Protein AF-A0A1N7H835-F1 (afdb_monomer_lite)

Structure (mmCIF, N/CA/C/O backbone):
data_AF-A0A1N7H835-F1
#
_entry.id   AF-A0A1N7H835-F1
#
loop_
_atom_site.group_PDB
_atom_site.id
_atom_site.type_symbol
_atom_site.label_atom_id
_atom_site.label_alt_id
_atom_site.label_comp_id
_atom_site.label_asym_id
_atom_site.label_entity_id
_atom_site.label_seq_id
_atom_site.pdbx_PDB_ins_code
_atom_site.Cartn_x
_atom_site.Cartn_y
_atom_site.Cartn_z
_atom_site.occupancy
_atom_site.B_iso_or_equiv
_atom_site.auth_seq_id
_atom_site.auth_comp_id
_atom_site.auth_asym_id
_atom_site.auth_atom_id
_atom_site.pdbx_PDB_model_num
ATOM 1 N N . MET A 1 1 ? -17.417 -30.383 0.731 1.00 63.31 1 MET A N 1
ATOM 2 C CA . MET A 1 1 ? -16.641 -29.638 -0.282 1.00 63.31 1 MET A CA 1
ATOM 3 C C . MET A 1 1 ? -15.482 -28.956 0.447 1.00 63.31 1 MET A C 1
ATOM 5 O O . MET A 1 1 ? -15.437 -29.061 1.670 1.00 63.31 1 MET A O 1
ATOM 9 N N . THR A 1 2 ? -14.482 -28.421 -0.255 1.00 89.38 2 THR A N 1
ATOM 10 C CA . THR A 1 2 ? -13.282 -27.835 0.377 1.00 89.38 2 THR A CA 1
ATOM 11 C C . THR A 1 2 ? -13.021 -26.458 -0.205 1.00 89.38 2 THR A C 1
ATOM 13 O O . THR A 1 2 ? -12.840 -26.369 -1.418 1.00 89.38 2 THR A O 1
ATOM 16 N N . THR A 1 3 ? -12.940 -25.440 0.647 1.00 96.88 3 THR A N 1
ATOM 17 C CA . THR A 1 3 ? -12.576 -24.071 0.259 1.00 96.88 3 THR A CA 1
ATOM 18 C C . THR A 1 3 ? -11.075 -23.874 0.437 1.00 96.88 3 THR A C 1
ATOM 20 O O . THR A 1 3 ? -10.498 -24.327 1.426 1.00 96.88 3 THR A O 1
ATOM 23 N N . ARG A 1 4 ? -10.426 -23.183 -0.496 1.00 97.69 4 ARG A N 1
ATOM 24 C CA . ARG A 1 4 ? -9.015 -22.804 -0.441 1.00 97.69 4 ARG A CA 1
ATOM 25 C C . ARG A 1 4 ? -8.892 -21.292 -0.376 1.00 97.69 4 ARG A C 1
ATOM 27 O O . ARG A 1 4 ? -9.287 -20.616 -1.315 1.00 97.69 4 ARG A O 1
ATOM 34 N N . LEU A 1 5 ? -8.308 -20.768 0.693 1.00 98.25 5 LEU A N 1
ATOM 35 C CA . LEU A 1 5 ? -8.100 -19.330 0.883 1.00 98.25 5 LEU A CA 1
ATOM 36 C C . LEU A 1 5 ? -6.603 -19.036 0.940 1.00 98.25 5 LEU A C 1
ATOM 38 O O . LEU A 1 5 ? -5.882 -19.747 1.637 1.00 98.25 5 LEU A O 1
ATOM 42 N N . LEU A 1 6 ? -6.129 -18.019 0.218 1.00 98.44 6 LEU A N 1
ATOM 43 C CA . LEU A 1 6 ? -4.780 -17.483 0.426 1.00 98.44 6 LEU A CA 1
ATOM 44 C C . LEU A 1 6 ? -4.844 -16.352 1.449 1.00 98.44 6 LEU A C 1
ATOM 46 O O . LEU A 1 6 ? -5.683 -15.471 1.317 1.00 98.44 6 LEU A O 1
ATOM 50 N N . HIS A 1 7 ? -3.943 -16.361 2.422 1.00 98.44 7 HIS A N 1
ATOM 51 C CA . HIS A 1 7 ? -3.800 -15.337 3.444 1.00 98.44 7 HIS A CA 1
ATOM 52 C C . HIS A 1 7 ? -2.434 -14.655 3.324 1.00 98.44 7 HIS A C 1
ATOM 54 O O . HIS A 1 7 ? -1.401 -15.326 3.225 1.00 98.44 7 HIS A O 1
ATOM 60 N N . THR A 1 8 ? -2.458 -13.324 3.310 1.00 97.94 8 THR A N 1
ATOM 61 C CA . THR A 1 8 ? -1.304 -12.418 3.360 1.00 97.94 8 THR A CA 1
ATOM 62 C C . THR A 1 8 ? -1.636 -11.241 4.283 1.00 97.94 8 THR A C 1
ATOM 64 O O . THR A 1 8 ? -2.800 -11.034 4.605 1.00 97.94 8 THR A O 1
ATOM 67 N N . THR A 1 9 ? -0.641 -10.466 4.698 1.00 97.00 9 THR A N 1
ATOM 68 C CA . THR A 1 9 ? -0.816 -9.305 5.587 1.00 97.00 9 THR A CA 1
ATOM 69 C C . THR A 1 9 ? 0.343 -8.326 5.408 1.00 97.00 9 THR A C 1
ATOM 71 O O . THR A 1 9 ? 1.339 -8.717 4.796 1.00 97.00 9 THR A O 1
ATOM 74 N N . ASP A 1 10 ? 0.242 -7.090 5.907 1.00 95.62 10 ASP A N 1
ATOM 75 C CA . ASP A 1 10 ? 1.397 -6.196 6.118 1.00 95.62 10 ASP A CA 1
ATOM 76 C C . ASP A 1 10 ? 2.288 -6.034 4.877 1.00 95.62 10 ASP A C 1
ATOM 78 O O . ASP A 1 10 ? 3.516 -6.204 4.915 1.00 95.62 10 ASP A O 1
ATOM 82 N N . THR A 1 11 ? 1.655 -5.794 3.727 1.00 95.38 11 THR A N 1
ATOM 83 C CA . THR A 1 11 ? 2.349 -5.725 2.433 1.00 95.38 11 THR A CA 1
ATOM 84 C C . THR A 1 11 ? 2.995 -4.372 2.193 1.00 95.38 11 THR A C 1
ATOM 86 O O . THR A 1 11 ? 3.966 -4.313 1.439 1.00 95.38 11 THR A O 1
ATOM 89 N N . PHE A 1 12 ? 2.515 -3.309 2.848 1.00 95.25 12 PHE A N 1
ATOM 90 C CA . PHE A 1 12 ? 3.184 -2.010 2.919 1.00 95.25 12 PHE A CA 1
ATOM 91 C C . PHE A 1 12 ? 3.673 -1.479 1.556 1.00 95.25 12 PHE A C 1
ATOM 93 O O . PHE A 1 12 ? 4.836 -1.090 1.412 1.00 95.25 12 PHE A O 1
ATOM 100 N N . LEU A 1 13 ? 2.813 -1.484 0.535 1.00 94.06 13 LEU A N 1
ATOM 101 C CA . LEU A 1 13 ? 3.228 -1.398 -0.877 1.00 94.06 13 LEU A CA 1
ATOM 102 C C . LEU A 1 13 ? 4.073 -0.168 -1.258 1.00 94.06 13 LEU A C 1
ATOM 104 O O . LEU A 1 13 ? 4.884 -0.229 -2.180 1.00 94.06 13 LEU A O 1
ATOM 108 N N . ASP A 1 14 ? 3.909 0.953 -0.564 1.00 90.88 14 ASP A N 1
ATOM 109 C CA . ASP A 1 14 ? 4.612 2.224 -0.779 1.00 90.88 14 ASP A CA 1
ATOM 110 C C . ASP A 1 14 ? 5.751 2.470 0.228 1.00 90.88 14 ASP A C 1
ATOM 112 O O . ASP A 1 14 ? 6.306 3.576 0.326 1.00 90.88 14 ASP A O 1
ATOM 116 N N . ARG A 1 15 ? 6.156 1.440 0.976 1.00 92.69 15 ARG A N 1
ATOM 117 C CA . ARG A 1 15 ? 7.178 1.565 2.009 1.00 92.69 15 ARG A CA 1
ATOM 118 C C . ARG A 1 15 ? 8.575 1.774 1.442 1.00 92.69 15 ARG A C 1
ATOM 120 O O . ARG A 1 15 ? 9.142 0.963 0.714 1.00 92.69 15 ARG A O 1
ATOM 127 N N . LYS A 1 16 ? 9.210 2.850 1.908 1.00 90.81 16 LYS A N 1
ATOM 128 C CA . LYS A 1 16 ? 10.613 3.196 1.626 1.00 90.81 16 LYS A CA 1
ATOM 129 C C . LYS A 1 16 ? 11.502 2.800 2.803 1.00 90.81 16 LYS A C 1
ATOM 131 O O . LYS A 1 16 ? 12.125 3.658 3.432 1.00 90.81 16 LYS A O 1
ATOM 136 N N . ASN A 1 17 ? 11.524 1.510 3.147 1.00 91.62 17 ASN A N 1
ATOM 137 C CA . ASN A 1 17 ? 12.358 1.002 4.241 1.00 91.62 17 ASN A CA 1
ATOM 138 C C . ASN A 1 17 ? 13.836 1.433 4.040 1.00 91.62 17 ASN A C 1
ATOM 140 O O . ASN A 1 17 ? 14.295 1.615 2.911 1.00 91.62 17 ASN A O 1
ATOM 144 N N . MET A 1 18 ? 14.553 1.732 5.131 1.00 87.25 18 MET A N 1
ATOM 145 C CA . MET A 1 18 ? 15.892 2.365 5.122 1.00 87.25 18 MET A CA 1
ATOM 146 C C . MET A 1 18 ? 15.970 3.766 4.464 1.00 87.25 18 MET A C 1
ATOM 148 O O . MET A 1 18 ? 17.065 4.272 4.199 1.00 87.25 18 MET A O 1
ATOM 152 N N . GLY A 1 19 ? 14.831 4.408 4.178 1.00 80.06 19 GLY A N 1
ATOM 153 C CA . GLY A 1 19 ? 14.765 5.686 3.461 1.00 80.06 19 GLY A CA 1
ATOM 154 C C . GLY A 1 19 ? 15.123 5.569 1.976 1.00 80.06 19 GLY A C 1
ATOM 155 O O . GLY A 1 19 ? 15.530 6.556 1.360 1.00 80.06 19 GLY A O 1
ATOM 156 N N . ARG A 1 20 ? 15.033 4.366 1.392 1.00 82.62 20 ARG A N 1
ATOM 157 C CA . ARG A 1 20 ? 15.441 4.093 0.007 1.00 82.62 20 ARG A CA 1
ATOM 158 C C . ARG A 1 20 ? 14.228 3.818 -0.876 1.00 82.62 20 ARG A C 1
ATOM 160 O O . ARG A 1 20 ? 13.436 2.926 -0.595 1.00 82.62 20 ARG A O 1
ATOM 167 N N . LYS A 1 21 ? 14.118 4.555 -1.989 1.00 80.50 21 LYS A N 1
ATOM 168 C CA . LYS A 1 21 ? 13.068 4.336 -3.002 1.00 80.50 21 LYS A CA 1
ATOM 169 C C . LYS A 1 21 ? 13.163 2.956 -3.662 1.00 80.50 21 LYS A C 1
ATOM 171 O O . LYS A 1 21 ? 12.147 2.439 -4.092 1.00 80.50 21 LYS A O 1
ATOM 176 N N . SER A 1 22 ? 14.350 2.351 -3.726 1.00 80.00 22 SER A N 1
ATOM 177 C CA . SER A 1 22 ? 14.530 1.006 -4.284 1.00 80.00 22 SER A CA 1
ATOM 178 C C . SER A 1 22 ? 13.778 -0.074 -3.499 1.00 80.00 22 SER A C 1
ATOM 180 O O . SER A 1 22 ? 13.246 -0.978 -4.130 1.00 80.00 22 SER A O 1
ATOM 182 N N . ARG A 1 23 ? 13.639 0.058 -2.166 1.00 90.75 23 ARG A N 1
ATOM 183 C CA . ARG A 1 23 ? 12.894 -0.910 -1.334 1.00 90.75 23 ARG A CA 1
ATOM 184 C C . ARG A 1 23 ? 11.413 -1.000 -1.693 1.00 90.75 23 ARG A C 1
ATOM 186 O O . ARG A 1 23 ? 10.849 -2.076 -1.585 1.00 90.75 23 ARG A O 1
ATOM 193 N N . LEU A 1 24 ? 10.804 0.082 -2.179 1.00 88.38 24 LEU A N 1
ATOM 194 C CA . LEU A 1 24 ? 9.403 0.090 -2.623 1.00 88.38 24 LEU A CA 1
ATOM 195 C C . LEU A 1 24 ? 9.141 -0.993 -3.683 1.00 88.38 24 LEU A C 1
ATOM 197 O O . LEU A 1 24 ? 8.111 -1.660 -3.654 1.00 88.38 24 LEU A O 1
ATOM 201 N N . LYS A 1 25 ? 10.104 -1.223 -4.587 1.00 87.44 25 LYS A N 1
ATOM 202 C CA . LYS A 1 25 ? 9.990 -2.268 -5.614 1.00 87.44 25 LYS A CA 1
ATOM 203 C C . LYS A 1 25 ? 9.935 -3.670 -5.013 1.00 87.44 25 LYS A C 1
ATOM 205 O O . LYS A 1 25 ? 9.253 -4.518 -5.576 1.00 87.44 25 LYS A O 1
ATOM 210 N N . ASP A 1 26 ? 10.620 -3.895 -3.895 1.00 91.94 26 ASP A N 1
ATOM 211 C CA . ASP A 1 26 ? 10.649 -5.191 -3.218 1.00 91.94 26 ASP A CA 1
ATOM 212 C C . ASP A 1 26 ? 9.283 -5.495 -2.576 1.00 91.94 26 ASP A C 1
ATOM 214 O O . ASP A 1 26 ? 8.719 -6.554 -2.833 1.00 91.94 26 ASP A O 1
ATOM 218 N N . TYR A 1 27 ? 8.672 -4.525 -1.878 1.00 95.19 27 TYR A N 1
ATOM 219 C CA . TYR A 1 27 ? 7.313 -4.672 -1.320 1.00 95.19 27 TYR A CA 1
ATOM 220 C C . TYR A 1 27 ? 6.262 -4.921 -2.418 1.00 95.19 27 TYR A C 1
ATOM 222 O O . TYR A 1 27 ? 5.456 -5.850 -2.322 1.00 95.19 27 TYR A O 1
ATOM 230 N N . LEU A 1 28 ? 6.316 -4.167 -3.525 1.00 90.12 28 LEU A N 1
ATOM 231 C CA . LEU A 1 28 ? 5.452 -4.416 -4.687 1.00 90.12 28 LEU A CA 1
ATOM 232 C C . LEU A 1 28 ? 5.697 -5.796 -5.320 1.00 90.12 28 LEU A C 1
ATOM 234 O O . LEU A 1 28 ? 4.750 -6.439 -5.779 1.00 90.12 28 LEU A O 1
ATOM 238 N N . ALA A 1 29 ? 6.949 -6.254 -5.390 1.00 90.62 29 ALA A N 1
ATOM 239 C CA . ALA A 1 29 ? 7.289 -7.564 -5.936 1.00 90.62 29 ALA A CA 1
ATOM 240 C C . ALA A 1 29 ? 6.757 -8.695 -5.047 1.00 90.62 29 ALA A C 1
ATOM 242 O O . ALA A 1 29 ? 6.133 -9.619 -5.571 1.00 90.62 29 ALA A O 1
ATOM 243 N N . ALA A 1 30 ? 6.922 -8.594 -3.726 1.00 94.62 30 ALA A N 1
ATOM 244 C CA . ALA A 1 30 ? 6.389 -9.545 -2.755 1.00 94.62 30 ALA A CA 1
ATOM 245 C C . ALA A 1 30 ? 4.859 -9.672 -2.866 1.00 94.62 30 ALA A C 1
ATOM 247 O O . ALA A 1 30 ? 4.326 -10.780 -2.965 1.00 94.62 30 ALA A O 1
ATOM 248 N N . PHE A 1 31 ? 4.144 -8.548 -2.982 1.00 97.06 31 PHE A N 1
ATOM 249 C CA . PHE A 1 31 ? 2.698 -8.557 -3.214 1.00 97.06 31 PHE A CA 1
ATOM 250 C C . PHE A 1 31 ? 2.318 -9.204 -4.550 1.00 97.06 31 PHE A C 1
ATOM 252 O O . PHE A 1 31 ? 1.459 -10.086 -4.605 1.00 97.06 31 PHE A O 1
ATOM 259 N N . LYS A 1 32 ? 2.995 -8.847 -5.648 1.00 93.56 32 LYS A N 1
ATOM 260 C CA . LYS A 1 32 ? 2.764 -9.480 -6.960 1.00 93.56 32 LYS A CA 1
ATOM 261 C C . LYS A 1 32 ? 2.996 -10.992 -6.910 1.00 93.56 32 LYS A C 1
ATOM 263 O O . LYS A 1 32 ? 2.230 -11.736 -7.527 1.00 93.56 32 LYS A O 1
ATOM 268 N N . GLN A 1 33 ? 4.006 -11.451 -6.170 1.00 94.81 33 GLN A N 1
ATOM 269 C CA . GLN A 1 33 ? 4.258 -12.872 -5.941 1.00 94.81 33 GLN A CA 1
ATOM 270 C C . GLN A 1 33 ? 3.106 -13.524 -5.166 1.00 94.81 33 GLN A C 1
ATOM 272 O O . GLN A 1 33 ? 2.579 -14.536 -5.635 1.00 94.81 33 GLN A O 1
ATOM 277 N N . ALA A 1 34 ? 2.644 -12.932 -4.059 1.00 96.12 34 ALA A N 1
ATOM 278 C CA . ALA A 1 34 ? 1.496 -13.420 -3.285 1.00 96.12 34 ALA A CA 1
ATOM 279 C C . ALA A 1 34 ? 0.253 -13.631 -4.170 1.00 96.12 34 ALA A C 1
ATOM 281 O O . ALA A 1 34 ? -0.359 -14.704 -4.184 1.00 96.12 34 ALA A O 1
ATOM 282 N N . ILE A 1 35 ? -0.059 -12.646 -5.012 1.00 96.06 35 ILE A N 1
ATOM 283 C CA . ILE A 1 35 ? -1.183 -12.710 -5.951 1.00 96.06 35 ILE A CA 1
ATOM 284 C C . ILE A 1 35 ? -0.949 -13.761 -7.050 1.00 96.06 35 ILE A C 1
ATOM 286 O O . ILE A 1 35 ? -1.857 -14.510 -7.425 1.00 96.06 35 ILE A O 1
ATOM 290 N N . ALA A 1 36 ? 0.284 -13.900 -7.541 1.00 87.38 36 ALA A N 1
ATOM 291 C CA . ALA A 1 36 ? 0.642 -14.971 -8.466 1.00 87.38 36 ALA A CA 1
ATOM 292 C C . ALA A 1 36 ? 0.512 -16.366 -7.824 1.00 87.38 36 ALA A C 1
ATOM 294 O O . ALA A 1 36 ? 0.147 -17.321 -8.514 1.00 87.38 36 ALA A O 1
ATOM 295 N N . HIS A 1 37 ? 0.774 -16.518 -6.521 1.00 89.38 37 HIS A N 1
ATOM 296 C CA . HIS A 1 37 ? 0.500 -17.755 -5.785 1.00 89.38 37 HIS A CA 1
ATOM 297 C C . HIS A 1 37 ? -1.001 -18.056 -5.735 1.00 89.38 37 HIS A C 1
ATOM 299 O O . HIS A 1 37 ? -1.376 -19.180 -6.082 1.00 89.38 37 HIS A O 1
ATOM 305 N N . ALA A 1 38 ? -1.847 -17.069 -5.424 1.00 93.25 38 ALA A N 1
ATOM 306 C CA . ALA A 1 38 ? -3.307 -17.220 -5.432 1.00 93.25 38 ALA A CA 1
ATOM 307 C C . ALA A 1 38 ? -3.816 -17.726 -6.794 1.00 93.25 38 ALA A C 1
ATOM 309 O O . ALA A 1 38 ? -4.488 -18.757 -6.872 1.00 93.25 38 ALA A O 1
ATOM 310 N N . LEU A 1 39 ? -3.399 -17.069 -7.883 1.00 86.25 39 LEU A N 1
ATOM 311 C CA . LEU A 1 39 ? -3.760 -17.446 -9.254 1.00 86.25 39 LEU A CA 1
ATOM 312 C C . LEU A 1 39 ? -3.251 -18.845 -9.631 1.00 86.25 39 LEU A C 1
ATOM 314 O O . LEU A 1 39 ? -3.998 -19.665 -10.161 1.00 86.25 39 LEU A O 1
ATOM 318 N N . ARG A 1 40 ? -1.976 -19.156 -9.349 1.00 89.94 40 ARG A N 1
ATOM 319 C CA . ARG A 1 40 ? -1.374 -20.466 -9.677 1.00 89.94 40 ARG A CA 1
ATOM 320 C C . ARG A 1 40 ? -2.018 -21.620 -8.922 1.00 89.94 40 ARG A C 1
ATOM 322 O O . ARG A 1 40 ? -1.963 -22.754 -9.402 1.00 89.94 40 ARG A O 1
ATOM 329 N N . LYS A 1 41 ? -2.525 -21.353 -7.721 1.00 89.38 41 LYS A N 1
ATOM 330 C CA . LYS A 1 41 ? -3.120 -22.354 -6.836 1.00 89.38 41 LYS A CA 1
ATOM 331 C C . LYS A 1 41 ? -4.636 -22.422 -6.984 1.00 89.38 41 LYS A C 1
ATOM 333 O O . LYS A 1 41 ? -5.198 -23.367 -6.441 1.00 89.38 41 LYS A O 1
ATOM 338 N N . ASN A 1 42 ? -5.248 -21.522 -7.761 1.00 91.06 42 ASN A N 1
ATOM 339 C CA . ASN A 1 42 ? -6.688 -21.458 -8.012 1.00 91.06 42 ASN A CA 1
ATOM 340 C C . ASN A 1 42 ? -7.482 -21.486 -6.699 1.00 91.06 42 ASN A C 1
ATOM 342 O O . ASN A 1 42 ? -8.245 -22.418 -6.445 1.00 91.06 42 ASN A O 1
ATOM 346 N N . VAL A 1 43 ? -7.176 -20.524 -5.829 1.00 97.12 43 VAL A N 1
ATOM 347 C CA . VAL A 1 43 ? -7.867 -20.337 -4.548 1.00 97.12 43 VAL A CA 1
ATOM 348 C C . VAL A 1 43 ? -9.257 -19.738 -4.771 1.00 97.12 43 VAL A C 1
ATOM 350 O O . VAL A 1 43 ? -9.483 -19.056 -5.766 1.00 97.12 43 VAL A O 1
ATOM 353 N N . ASP A 1 44 ? -10.171 -19.978 -3.838 1.00 97.56 44 ASP A N 1
ATOM 354 C CA . ASP A 1 44 ? -11.541 -19.454 -3.857 1.00 97.56 44 ASP A CA 1
ATOM 355 C C . ASP A 1 44 ? -11.619 -17.993 -3.382 1.00 97.56 44 ASP A C 1
ATOM 357 O O . ASP A 1 44 ? -12.618 -17.315 -3.608 1.00 97.56 44 ASP A O 1
ATOM 361 N N . GLY A 1 45 ? -10.564 -17.495 -2.732 1.00 97.50 45 GLY A N 1
ATOM 362 C CA . GLY A 1 45 ? -10.436 -16.105 -2.309 1.00 97.50 45 GLY A CA 1
ATOM 363 C C . GLY A 1 45 ? -9.054 -15.790 -1.745 1.00 97.50 45 GLY A C 1
ATOM 364 O O . GLY A 1 45 ? -8.315 -16.686 -1.322 1.00 97.50 45 GLY A O 1
ATOM 365 N N . VAL A 1 46 ? -8.712 -14.505 -1.745 1.00 98.62 46 VAL A N 1
ATOM 366 C CA . VAL A 1 46 ? -7.540 -13.956 -1.053 1.00 98.62 46 VAL A CA 1
ATOM 367 C C . VAL A 1 46 ? -8.029 -13.125 0.126 1.00 98.62 46 VAL A C 1
ATOM 369 O O . VAL A 1 46 ? -8.938 -12.322 -0.049 1.00 98.62 46 VAL A O 1
ATOM 372 N N . ILE A 1 47 ? -7.443 -13.323 1.302 1.00 98.50 47 ILE A N 1
ATOM 373 C CA . ILE A 1 47 ? -7.675 -12.533 2.512 1.00 98.50 47 ILE A CA 1
ATOM 374 C C . ILE A 1 47 ? -6.387 -11.775 2.832 1.00 98.50 47 ILE A C 1
ATOM 376 O O . ILE A 1 47 ? -5.316 -12.379 2.929 1.00 98.50 47 ILE A O 1
ATOM 380 N N . HIS A 1 48 ? -6.507 -10.462 2.987 1.00 98.25 48 HIS A N 1
ATOM 381 C CA . HIS A 1 48 ? -5.468 -9.566 3.463 1.00 98.25 48 HIS A CA 1
ATOM 382 C C . HIS A 1 48 ? -5.891 -8.989 4.816 1.00 98.25 48 HIS A C 1
ATOM 384 O O . HIS A 1 48 ? -6.918 -8.317 4.897 1.00 98.25 48 HIS A O 1
ATOM 390 N N . THR A 1 49 ? -5.138 -9.258 5.878 1.00 97.44 49 THR A N 1
ATOM 391 C CA . THR A 1 49 ? -5.480 -8.829 7.248 1.00 97.44 49 THR A CA 1
ATOM 392 C C . THR A 1 49 ? -4.857 -7.480 7.607 1.00 97.44 49 THR A C 1
ATOM 394 O O . THR A 1 49 ? -4.193 -7.368 8.624 1.00 97.44 49 THR A O 1
ATOM 397 N N . GLY A 1 50 ? -5.062 -6.459 6.771 1.00 94.06 50 GLY A N 1
ATOM 398 C CA . GLY A 1 50 ? -4.643 -5.083 7.074 1.00 94.06 50 GLY A CA 1
ATOM 399 C C . GLY A 1 50 ? -3.227 -4.692 6.666 1.00 94.06 50 GLY A C 1
ATOM 400 O O . GLY A 1 50 ? -2.401 -5.534 6.307 1.00 94.06 50 GLY A O 1
ATOM 401 N N . ASP A 1 51 ? -3.013 -3.379 6.653 1.00 94.75 51 ASP A N 1
ATOM 402 C CA . ASP A 1 51 ? -1.804 -2.661 6.263 1.00 94.75 51 ASP A CA 1
ATOM 403 C C . ASP A 1 51 ? -1.347 -2.970 4.827 1.00 94.75 51 ASP A C 1
ATOM 405 O O . ASP A 1 51 ? -0.195 -3.325 4.529 1.00 94.75 51 ASP A O 1
ATOM 409 N N . LEU A 1 52 ? -2.291 -2.805 3.890 1.00 96.00 52 LEU A N 1
ATOM 410 C CA . LEU A 1 52 ? -2.008 -2.869 2.453 1.00 96.00 52 LEU A CA 1
ATOM 411 C C . LEU A 1 52 ? -1.037 -1.748 2.048 1.00 96.00 52 LEU A C 1
ATOM 413 O O . LEU A 1 52 ? -0.072 -1.981 1.319 1.00 96.00 52 LEU A O 1
ATOM 417 N N . PHE A 1 53 ? -1.246 -0.534 2.556 1.00 94.62 53 PHE A N 1
ATOM 418 C CA . PHE A 1 53 ? -0.360 0.606 2.313 1.00 94.62 53 PHE A CA 1
ATOM 419 C C . PHE A 1 53 ? 0.352 1.058 3.594 1.00 94.62 53 PHE A C 1
ATOM 421 O O . PHE A 1 53 ? -0.168 0.984 4.699 1.00 94.62 53 PHE A O 1
ATOM 428 N N . TRP A 1 54 ? 1.581 1.547 3.445 1.00 91.69 54 TRP A N 1
ATOM 429 C CA . TRP A 1 54 ? 2.389 2.122 4.517 1.00 91.69 54 TRP A CA 1
ATOM 430 C C . TRP A 1 54 ? 2.074 3.600 4.771 1.00 91.69 54 TRP A C 1
ATOM 432 O O . TRP A 1 54 ? 2.075 4.037 5.927 1.00 91.69 54 TRP A O 1
ATOM 442 N N . THR A 1 55 ? 1.875 4.399 3.713 1.00 86.25 55 THR A N 1
ATOM 443 C CA . THR A 1 55 ? 1.536 5.825 3.846 1.00 86.25 55 THR A CA 1
ATOM 444 C C . THR A 1 55 ? 0.064 6.093 3.564 1.00 86.25 55 THR A C 1
ATOM 446 O O . THR A 1 55 ? -0.610 5.343 2.869 1.00 86.25 55 THR A O 1
ATOM 449 N N . ARG A 1 56 ? -0.416 7.233 4.071 1.00 79.75 56 ARG A N 1
ATOM 450 C CA . ARG A 1 56 ? -1.786 7.732 3.867 1.00 79.75 56 ARG A CA 1
ATOM 451 C C . ARG A 1 56 ? -1.999 8.407 2.507 1.00 79.75 56 ARG A C 1
ATOM 453 O O . ARG A 1 56 ? -3.092 8.880 2.236 1.00 79.75 56 ARG A O 1
ATOM 460 N N . ALA A 1 57 ? -0.956 8.506 1.686 1.00 82.25 57 ALA A N 1
ATOM 461 C CA . ALA A 1 57 ? -1.032 9.062 0.339 1.00 82.25 57 ALA A CA 1
ATOM 462 C C . ALA A 1 57 ? -0.056 8.312 -0.587 1.00 82.25 57 ALA A C 1
ATOM 464 O O . ALA A 1 57 ? 0.985 8.867 -0.967 1.00 82.25 57 ALA A O 1
ATOM 465 N N . PRO A 1 58 ? -0.342 7.033 -0.911 1.00 86.56 58 PRO A N 1
ATOM 466 C CA . PRO A 1 58 ? 0.466 6.272 -1.851 1.00 86.56 58 PRO A CA 1
ATOM 467 C C . PRO A 1 58 ? 0.569 7.014 -3.184 1.00 86.56 58 PRO A C 1
ATOM 469 O O . PRO A 1 58 ? -0.403 7.576 -3.680 1.00 86.56 58 PRO A O 1
ATOM 472 N N . THR A 1 59 ? 1.759 7.019 -3.782 1.00 83.81 59 THR A N 1
ATOM 473 C CA . THR A 1 59 ? 1.944 7.609 -5.114 1.00 83.81 59 THR A CA 1
ATOM 474 C C . THR A 1 59 ? 1.189 6.798 -6.156 1.00 83.81 59 THR A C 1
ATOM 476 O O . THR A 1 59 ? 1.114 5.576 -6.033 1.00 83.81 59 THR A O 1
ATOM 479 N N . GLU A 1 60 ? 0.767 7.432 -7.241 1.00 85.75 60 GLU A N 1
ATOM 480 C CA . GLU A 1 60 ? 0.015 6.767 -8.308 1.00 85.75 60 GLU A CA 1
ATOM 481 C C . GLU A 1 60 ? 0.728 5.544 -8.915 1.00 85.75 60 GLU A C 1
ATOM 483 O O . GLU A 1 60 ? 0.108 4.512 -9.150 1.00 85.75 60 GLU A O 1
ATOM 488 N N . GLU A 1 61 ? 2.063 5.580 -9.029 1.00 82.56 61 GLU A N 1
ATOM 489 C CA . GLU A 1 61 ? 2.874 4.414 -9.429 1.00 82.56 61 GLU A CA 1
ATOM 490 C C . GLU A 1 61 ? 2.631 3.183 -8.528 1.00 82.56 61 GLU A C 1
ATOM 492 O O . GLU A 1 61 ? 2.593 2.046 -9.002 1.00 82.56 61 GLU A O 1
ATOM 497 N N . VAL A 1 62 ? 2.457 3.396 -7.220 1.00 84.69 62 VAL A N 1
ATOM 498 C CA . VAL A 1 62 ? 2.203 2.328 -6.241 1.00 84.69 62 VAL A CA 1
ATOM 499 C C . VAL A 1 62 ? 0.750 1.879 -6.293 1.00 84.69 62 VAL A C 1
ATOM 501 O O . VAL A 1 62 ? 0.493 0.675 -6.258 1.00 84.69 62 VAL A O 1
ATOM 504 N N . VAL A 1 63 ? -0.180 2.828 -6.416 1.00 91.19 63 VAL A N 1
ATOM 505 C CA . VAL A 1 63 ? -1.609 2.549 -6.598 1.00 91.19 63 VAL A CA 1
ATOM 506 C C . VAL A 1 63 ? -1.812 1.619 -7.791 1.00 91.19 63 VAL A C 1
ATOM 508 O O . VAL A 1 63 ? -2.377 0.538 -7.642 1.00 91.19 63 VAL A O 1
ATOM 511 N N . GLU A 1 64 ? -1.237 1.947 -8.942 1.00 83.44 64 GLU A N 1
ATOM 512 C CA . GLU A 1 64 ? -1.350 1.133 -10.156 1.00 83.44 64 GLU A CA 1
ATOM 513 C C . GLU A 1 64 ? -0.545 -0.164 -10.074 1.00 83.44 64 GLU A C 1
ATOM 515 O O . GLU A 1 64 ? -0.988 -1.227 -10.526 1.00 83.44 64 GLU A O 1
ATOM 520 N N . GLY A 1 65 ? 0.604 -0.120 -9.392 1.00 78.62 65 GLY A N 1
ATOM 521 C CA . GLY A 1 65 ? 1.358 -1.307 -9.004 1.00 78.62 65 GLY A CA 1
ATOM 522 C C . GLY A 1 65 ? 0.535 -2.308 -8.182 1.00 78.62 65 GLY A C 1
ATOM 523 O O . GLY A 1 65 ? 0.771 -3.514 -8.310 1.00 78.62 65 GLY A O 1
ATOM 524 N N . CYS A 1 66 ? -0.437 -1.823 -7.400 1.00 93.00 66 CYS A N 1
ATOM 525 C CA . CYS A 1 66 ? -1.405 -2.608 -6.636 1.00 93.00 66 CYS A CA 1
ATOM 526 C C . CYS A 1 66 ? -2.625 -3.025 -7.474 1.00 93.00 66 CYS A C 1
ATOM 528 O O . CYS A 1 66 ? -2.983 -4.206 -7.498 1.00 93.00 66 CYS A O 1
ATOM 530 N N . LYS A 1 67 ? -3.241 -2.099 -8.225 1.00 92.25 67 LYS A N 1
ATOM 531 C CA . LYS A 1 67 ? -4.428 -2.393 -9.044 1.00 92.25 67 LYS A CA 1
ATOM 532 C C . LYS A 1 67 ? -4.142 -3.453 -10.109 1.00 92.25 67 LYS A C 1
ATOM 534 O O . LYS A 1 67 ? -4.955 -4.355 -10.296 1.00 92.25 67 LYS A O 1
ATOM 539 N N . LYS A 1 68 ? -2.976 -3.432 -10.774 1.00 84.00 68 LYS A N 1
ATOM 540 C CA . LYS A 1 68 ? -2.626 -4.396 -11.846 1.00 84.00 68 LYS A CA 1
ATOM 541 C C . LYS A 1 68 ? -2.724 -5.874 -11.410 1.00 84.00 68 LYS A C 1
ATOM 543 O O . LYS A 1 68 ? -3.396 -6.649 -12.099 1.00 84.00 68 LYS A O 1
ATOM 548 N N . PRO A 1 69 ? -2.108 -6.333 -10.301 1.00 85.06 69 PRO A N 1
ATOM 549 C CA . PRO A 1 69 ? -2.306 -7.699 -9.815 1.00 85.06 69 PRO A CA 1
ATOM 550 C C . PRO A 1 69 ? -3.735 -7.971 -9.306 1.00 85.06 69 PRO A C 1
ATOM 552 O O . PRO A 1 69 ? -4.239 -9.069 -9.550 1.00 85.06 69 PRO A O 1
ATOM 555 N N . LEU A 1 70 ? -4.425 -7.003 -8.693 1.00 95.44 70 LEU A N 1
ATOM 556 C CA . LEU A 1 70 ? -5.823 -7.176 -8.263 1.00 95.44 70 LEU A CA 1
ATOM 557 C C . LEU A 1 70 ? -6.790 -7.351 -9.447 1.00 95.44 70 LEU A C 1
ATOM 559 O O . LEU A 1 70 ? -7.610 -8.269 -9.440 1.00 95.44 70 LEU A O 1
ATOM 563 N N . ARG A 1 71 ? -6.626 -6.581 -10.532 1.00 91.56 71 ARG A N 1
ATOM 564 C CA . ARG A 1 71 ? -7.370 -6.741 -11.799 1.00 91.56 71 ARG A CA 1
ATOM 565 C C . ARG A 1 71 ? -7.218 -8.158 -12.363 1.00 91.56 71 ARG A C 1
ATOM 567 O O . ARG A 1 71 ? -8.175 -8.738 -12.879 1.00 91.56 71 ARG A O 1
ATOM 574 N N . ARG A 1 72 ? -6.034 -8.770 -12.223 1.00 84.50 72 ARG A N 1
ATOM 575 C CA . ARG A 1 72 ? -5.797 -10.167 -12.636 1.00 84.50 72 ARG A CA 1
ATOM 576 C C . ARG A 1 72 ? -6.567 -11.174 -11.776 1.00 84.50 72 ARG A C 1
ATOM 578 O O . ARG A 1 72 ? -7.051 -12.156 -12.336 1.00 84.50 72 ARG A O 1
ATOM 585 N N . LEU A 1 73 ? -6.690 -10.949 -10.464 1.00 90.62 73 LEU A N 1
ATOM 586 C CA . LEU A 1 73 ? -7.544 -11.771 -9.593 1.00 90.62 73 LEU A CA 1
ATOM 587 C C . LEU A 1 73 ? -9.017 -11.628 -9.961 1.00 90.62 73 LEU A C 1
ATOM 589 O O . LEU A 1 73 ? -9.684 -12.641 -10.173 1.00 90.62 73 LEU A O 1
ATOM 593 N N . ALA A 1 74 ? -9.486 -10.391 -10.127 1.00 90.94 74 ALA A N 1
ATOM 594 C CA . ALA A 1 74 ? -10.861 -10.098 -10.512 1.00 90.94 74 ALA A CA 1
ATOM 595 C C . ALA A 1 74 ? -11.228 -10.775 -11.846 1.00 90.94 74 ALA A C 1
ATOM 597 O O . ALA A 1 74 ? -12.240 -11.470 -11.930 1.00 90.94 74 ALA A O 1
ATOM 598 N N . LYS A 1 75 ? -10.353 -10.695 -12.863 1.00 88.75 75 LYS A N 1
ATOM 599 C CA . LYS A 1 75 ? -10.531 -11.384 -14.160 1.00 88.75 75 LYS A CA 1
ATOM 600 C C . LYS A 1 75 ? -10.552 -12.913 -14.034 1.00 88.75 75 LYS A C 1
ATOM 602 O O . LYS A 1 75 ? -11.195 -13.582 -14.839 1.00 88.75 75 LYS A O 1
ATOM 607 N N . ALA A 1 76 ? -9.855 -13.472 -13.046 1.00 87.38 76 ALA A N 1
ATOM 608 C CA . ALA A 1 76 ? -9.885 -14.902 -12.737 1.00 87.38 76 ALA A CA 1
ATOM 609 C C . ALA A 1 76 ? -11.092 -15.313 -11.870 1.00 87.38 76 ALA A C 1
ATOM 611 O O . ALA A 1 76 ? -11.252 -16.498 -11.590 1.00 87.38 76 ALA A O 1
ATOM 612 N N . GLY A 1 77 ? -11.936 -14.362 -11.453 1.00 93.00 77 GLY A N 1
ATOM 613 C CA . GLY A 1 77 ? -13.078 -14.608 -10.575 1.00 93.00 77 GLY A CA 1
ATOM 614 C C . GLY A 1 77 ? -12.696 -14.886 -9.119 1.00 93.00 77 GLY A C 1
ATOM 615 O O . GLY A 1 77 ? -13.516 -15.429 -8.384 1.00 93.00 77 GLY A O 1
ATOM 616 N N . ILE A 1 78 ? -11.475 -14.535 -8.698 1.00 97.06 78 ILE A N 1
ATOM 617 C CA . ILE A 1 78 ? -10.995 -14.729 -7.325 1.00 97.06 78 ILE A CA 1
ATOM 618 C C . ILE A 1 78 ? -11.179 -13.408 -6.561 1.00 97.06 78 ILE A C 1
ATOM 620 O O . ILE A 1 78 ? -10.506 -12.432 -6.893 1.00 97.06 78 ILE A O 1
ATOM 624 N N . PRO A 1 79 ? -12.065 -13.333 -5.553 1.00 96.81 79 PRO A N 1
ATOM 625 C CA . PRO A 1 79 ? -12.254 -12.115 -4.778 1.00 96.81 79 PRO A CA 1
ATOM 626 C C . PRO A 1 79 ? -11.057 -11.855 -3.855 1.00 96.81 79 PRO A C 1
ATOM 628 O O . PRO A 1 79 ? -10.555 -12.770 -3.196 1.00 96.81 79 PRO A O 1
ATOM 631 N N . PHE A 1 80 ? -10.635 -10.595 -3.786 1.00 98.44 80 PHE A N 1
ATOM 632 C CA . PHE A 1 80 ? -9.660 -10.106 -2.816 1.00 98.44 80 PHE A CA 1
ATOM 633 C C . PHE A 1 80 ? -10.398 -9.408 -1.673 1.00 98.44 80 PHE A C 1
ATOM 635 O O . PHE A 1 80 ? -11.130 -8.449 -1.908 1.00 98.44 80 PHE A O 1
ATOM 642 N N . TRP A 1 81 ? -10.233 -9.910 -0.456 1.00 98.00 81 TRP A N 1
ATOM 643 C CA . TRP A 1 81 ? -10.858 -9.404 0.758 1.00 98.00 81 TRP A CA 1
ATOM 644 C C . TRP A 1 81 ? -9.816 -8.726 1.636 1.00 98.00 81 TRP A C 1
ATOM 646 O O . TRP A 1 81 ? -8.765 -9.310 1.884 1.00 98.00 81 TRP A O 1
ATOM 656 N N . LEU A 1 82 ? -10.114 -7.522 2.111 1.00 97.44 82 LEU A N 1
ATOM 657 C CA . LEU A 1 82 ? -9.234 -6.725 2.958 1.00 97.44 82 LEU A CA 1
ATOM 658 C C . LEU A 1 82 ? -9.948 -6.399 4.273 1.00 97.44 82 LEU A C 1
ATOM 660 O O . LEU A 1 82 ? -11.033 -5.818 4.251 1.00 97.44 82 LEU A O 1
ATOM 664 N N . VAL A 1 83 ? -9.335 -6.780 5.388 1.00 95.06 83 VAL A N 1
ATOM 665 C CA . VAL A 1 83 ? -9.561 -6.158 6.701 1.00 95.06 83 VAL A CA 1
ATOM 666 C C . VAL A 1 83 ? -8.717 -4.890 6.735 1.00 95.06 83 VAL A C 1
ATOM 668 O O . VAL A 1 83 ? -7.587 -4.929 6.256 1.00 95.06 83 VAL A O 1
ATOM 671 N N . TYR A 1 84 ? -9.239 -3.779 7.239 1.00 93.19 84 TYR A N 1
ATOM 672 C CA . TYR A 1 84 ? -8.482 -2.533 7.344 1.00 93.19 84 TYR A CA 1
ATOM 673 C C . TYR A 1 84 ? -7.585 -2.569 8.583 1.00 93.19 84 TYR A C 1
ATOM 675 O O . TYR A 1 84 ? -8.076 -2.737 9.700 1.00 93.19 84 TYR A O 1
ATOM 683 N N . GLY A 1 85 ? -6.276 -2.436 8.364 1.00 90.19 85 GLY A N 1
ATOM 684 C CA . GLY A 1 85 ? -5.309 -2.161 9.431 1.00 90.19 85 GLY A CA 1
ATOM 685 C C . GLY A 1 85 ? -5.276 -0.675 9.792 1.00 90.19 85 GLY A C 1
ATOM 686 O O . GLY A 1 85 ? -5.988 0.138 9.185 1.00 90.19 85 GLY A O 1
ATOM 687 N N . ASP A 1 86 ? -4.418 -0.292 10.734 1.00 85.62 86 ASP A N 1
ATOM 688 C CA . ASP A 1 86 ? -4.337 1.089 11.240 1.00 85.62 86 ASP A CA 1
ATOM 689 C C . ASP A 1 86 ? -3.999 2.106 10.155 1.00 85.62 86 ASP A C 1
ATOM 691 O O . ASP A 1 86 ? -4.386 3.282 10.201 1.00 85.62 86 ASP A O 1
ATOM 695 N N . ARG A 1 87 ? -3.252 1.666 9.140 1.00 85.38 87 ARG A N 1
ATOM 696 C CA . ARG A 1 87 ? -2.831 2.532 8.035 1.00 85.38 87 ARG A CA 1
ATOM 697 C C . ARG A 1 87 ? -3.889 2.642 6.951 1.00 85.38 87 ARG A C 1
ATOM 699 O O . ARG A 1 87 ? -3.906 3.644 6.231 1.00 85.38 87 ARG A O 1
ATOM 706 N N . ASP A 1 88 ? -4.775 1.656 6.860 1.00 85.50 88 ASP A N 1
ATOM 707 C CA . ASP A 1 88 ? -5.812 1.572 5.836 1.00 85.50 88 ASP A CA 1
ATOM 708 C C . ASP A 1 88 ? -7.031 2.446 6.171 1.00 85.50 88 ASP A C 1
ATOM 710 O O . ASP A 1 88 ? -7.672 2.972 5.260 1.00 85.50 88 ASP A O 1
ATOM 714 N N . ASP A 1 89 ? -7.333 2.672 7.454 1.00 72.19 89 ASP A N 1
ATOM 715 C CA . ASP A 1 89 ? -8.562 3.359 7.886 1.00 72.19 89 ASP A CA 1
ATOM 716 C C . ASP A 1 89 ? -8.692 4.786 7.320 1.00 72.19 89 ASP A C 1
ATOM 718 O O . ASP A 1 89 ? -9.751 5.205 6.860 1.00 72.19 89 ASP A O 1
ATOM 722 N N . LYS A 1 90 ? -7.582 5.526 7.209 1.00 67.94 90 LYS A N 1
ATOM 723 C CA . LYS A 1 90 ? -7.597 6.872 6.598 1.00 67.94 90 LYS A CA 1
ATOM 724 C C . LYS A 1 90 ? -7.626 6.863 5.069 1.00 67.94 90 LYS A C 1
ATOM 726 O O . LYS A 1 90 ? -7.914 7.894 4.468 1.00 67.94 90 LYS A O 1
ATOM 731 N N . LEU A 1 91 ? -7.335 5.724 4.441 1.00 73.06 91 LEU A N 1
ATOM 732 C CA . LEU A 1 91 ? -7.488 5.505 2.999 1.00 73.06 91 LEU A CA 1
ATOM 733 C C . LEU A 1 91 ? -8.885 4.966 2.647 1.00 73.06 91 LEU A C 1
ATOM 735 O O . LEU A 1 91 ? -9.269 4.979 1.474 1.00 73.06 91 LEU A O 1
ATOM 739 N N . ALA A 1 92 ? -9.650 4.521 3.651 1.00 65.44 92 ALA A N 1
ATOM 740 C CA . ALA A 1 92 ? -10.968 3.912 3.515 1.00 65.44 92 ALA A CA 1
ATOM 741 C C . ALA A 1 92 ? -11.991 4.787 2.783 1.00 65.44 92 ALA A C 1
ATOM 743 O O . ALA A 1 92 ? -12.833 4.251 2.066 1.00 65.44 92 ALA A O 1
ATOM 744 N N . THR A 1 93 ? -11.934 6.109 2.972 1.00 65.44 93 THR A N 1
ATOM 745 C CA . THR A 1 93 ? -12.885 7.084 2.408 1.00 65.44 93 THR A CA 1
ATOM 746 C C . THR A 1 93 ? -12.454 7.660 1.057 1.00 65.44 93 THR A C 1
ATOM 748 O O . THR A 1 93 ? -13.202 8.436 0.471 1.00 65.44 93 THR A O 1
ATOM 751 N N . GLY A 1 94 ? -11.282 7.268 0.548 1.00 81.94 94 GLY A N 1
ATOM 752 C CA . GLY A 1 94 ? -10.765 7.677 -0.760 1.00 81.94 94 GLY A CA 1
ATOM 753 C C . GLY A 1 94 ? -10.310 6.468 -1.573 1.00 81.94 94 GLY A C 1
ATOM 754 O O . GLY A 1 94 ? -11.129 5.736 -2.124 1.00 81.94 94 GLY A O 1
ATOM 755 N N . LEU A 1 95 ? -8.998 6.231 -1.594 1.00 88.44 95 LEU A N 1
ATOM 756 C CA . LEU A 1 95 ? -8.336 5.222 -2.427 1.00 88.44 95 LEU A CA 1
ATOM 757 C C . LEU A 1 95 ? -8.906 3.798 -2.281 1.00 88.44 95 LEU A C 1
ATOM 759 O O . LEU A 1 95 ? -9.102 3.095 -3.269 1.00 88.44 95 LEU A O 1
ATOM 763 N N . LEU A 1 96 ? -9.176 3.329 -1.059 1.00 90.88 96 LEU A N 1
ATOM 764 C CA . LEU A 1 96 ? -9.712 1.971 -0.885 1.00 90.88 96 LEU A CA 1
ATOM 765 C C . LEU A 1 96 ? -11.184 1.878 -1.300 1.00 90.88 96 LEU A C 1
ATOM 767 O O . LEU A 1 96 ? -11.633 0.801 -1.694 1.00 90.88 96 LEU A O 1
ATOM 771 N N . ASN A 1 97 ? -11.937 2.981 -1.242 1.00 88.31 97 ASN A N 1
ATOM 772 C CA . ASN A 1 97 ? -13.300 3.010 -1.762 1.00 88.31 97 ASN A CA 1
ATOM 773 C C . ASN A 1 97 ? -13.308 2.930 -3.293 1.00 88.31 97 ASN A C 1
ATOM 775 O O . ASN A 1 97 ? -14.062 2.137 -3.848 1.00 88.31 97 ASN A O 1
ATOM 779 N N . GLU A 1 98 ? -12.395 3.636 -3.955 1.00 92.06 98 GLU A N 1
ATOM 780 C CA . GLU A 1 98 ? -12.171 3.531 -5.402 1.00 92.06 98 GLU A CA 1
ATOM 781 C C . GLU A 1 98 ? -11.884 2.076 -5.824 1.00 92.06 98 GLU A C 1
ATOM 783 O O . GLU A 1 98 ? -12.543 1.528 -6.708 1.00 92.06 98 GLU A O 1
ATOM 788 N N . PHE A 1 99 ? -10.998 1.371 -5.109 1.00 94.69 99 PHE A N 1
ATOM 789 C CA . PHE A 1 99 ? -10.703 -0.039 -5.407 1.00 94.69 99 PHE A CA 1
ATOM 790 C C . PHE A 1 99 ? -11.928 -0.951 -5.217 1.00 94.69 99 PHE A C 1
ATOM 792 O O . PHE A 1 99 ? -12.031 -1.994 -5.873 1.00 94.69 99 PHE A O 1
ATOM 799 N N . ARG A 1 100 ? -12.849 -0.601 -4.308 1.00 93.31 100 ARG A N 1
ATOM 800 C CA . ARG A 1 100 ? -14.113 -1.329 -4.104 1.00 93.31 100 ARG A CA 1
ATOM 801 C C . ARG A 1 100 ? -15.099 -1.067 -5.230 1.00 93.31 100 ARG A C 1
ATOM 803 O O . ARG A 1 100 ? -15.743 -2.011 -5.684 1.00 93.31 100 ARG A O 1
ATOM 810 N N . GLU A 1 101 ? -15.206 0.178 -5.675 1.00 90.81 101 GLU A N 1
ATOM 811 C CA . GLU A 1 101 ? -16.079 0.589 -6.778 1.00 90.81 101 GLU A CA 1
ATOM 812 C C . GLU A 1 101 ? -15.632 -0.030 -8.110 1.00 90.81 101 GLU A C 1
ATOM 814 O O . GLU A 1 101 ? -16.468 -0.531 -8.861 1.00 90.81 101 GLU A O 1
ATOM 819 N N . GLU A 1 102 ? -14.320 -0.149 -8.340 1.00 92.94 102 GLU A N 1
ATOM 820 C CA . GLU A 1 102 ? -13.750 -0.911 -9.462 1.00 92.94 102 GLU A CA 1
ATOM 821 C C . GLU A 1 102 ? -13.892 -2.443 -9.311 1.00 92.94 102 GLU A C 1
ATOM 823 O O . GLU A 1 102 ? -13.573 -3.206 -10.227 1.00 92.94 102 GLU A O 1
ATOM 828 N N . GLY A 1 103 ? -14.344 -2.934 -8.152 1.00 92.94 103 GLY A N 1
ATOM 829 C CA . GLY A 1 103 ? -14.480 -4.364 -7.864 1.00 92.94 103 GLY A CA 1
ATOM 830 C C . GLY A 1 103 ? -13.150 -5.109 -7.686 1.00 92.94 103 GLY A C 1
ATOM 831 O O . GLY A 1 103 ? -13.120 -6.339 -7.785 1.00 92.94 103 GLY A O 1
ATOM 832 N N . LEU A 1 104 ? -12.055 -4.389 -7.427 1.00 94.19 104 LEU A N 1
ATOM 833 C CA . LEU A 1 104 ? -10.709 -4.942 -7.239 1.00 94.19 104 LEU A CA 1
ATOM 834 C C . LEU A 1 104 ? -10.481 -5.483 -5.832 1.00 94.19 104 LEU A C 1
ATOM 836 O O . LEU A 1 104 ? -9.731 -6.445 -5.662 1.00 94.19 104 LEU A O 1
ATOM 840 N N . LEU A 1 105 ? -11.135 -4.885 -4.836 1.00 94.69 105 LEU A N 1
ATOM 841 C CA . LEU A 1 105 ? -11.128 -5.363 -3.460 1.00 94.69 105 LEU A CA 1
ATOM 842 C C . LEU A 1 105 ? -12.534 -5.364 -2.865 1.00 94.69 105 LEU A C 1
ATOM 844 O O . LEU A 1 105 ? -13.426 -4.633 -3.290 1.00 94.69 105 LEU A O 1
ATOM 848 N N . ARG A 1 106 ? -12.728 -6.181 -1.835 1.00 94.94 106 ARG A N 1
ATOM 849 C CA . ARG A 1 106 ? -13.908 -6.178 -0.973 1.00 94.94 106 ARG A CA 1
ATOM 850 C C . ARG A 1 106 ? -13.449 -5.948 0.455 1.00 94.94 106 ARG A C 1
ATOM 852 O O . ARG A 1 106 ? -12.554 -6.644 0.923 1.00 94.94 106 ARG A O 1
ATOM 859 N N . ARG A 1 107 ? -14.065 -5.002 1.161 1.00 93.06 107 ARG A N 1
ATOM 860 C CA . ARG A 1 107 ? -13.848 -4.883 2.605 1.00 93.06 107 ARG A CA 1
ATOM 861 C C . ARG A 1 107 ? -14.475 -6.096 3.280 1.00 93.06 107 ARG A C 1
ATOM 863 O O . ARG A 1 107 ? -15.640 -6.406 3.021 1.00 93.06 107 ARG A O 1
ATOM 870 N N . LEU A 1 108 ? -13.706 -6.778 4.112 1.00 93.12 108 LEU A N 1
ATOM 871 C CA . LEU A 1 108 ? -14.216 -7.832 4.969 1.00 93.12 108 LEU A CA 1
ATOM 872 C C . LEU A 1 108 ? -14.755 -7.161 6.232 1.00 93.12 108 LEU A C 1
ATOM 874 O O . LEU A 1 108 ? -13.997 -6.798 7.118 1.00 93.12 108 LEU A O 1
ATOM 878 N N . THR A 1 109 ? -16.059 -6.909 6.255 1.00 88.44 109 THR A N 1
ATOM 879 C CA . THR A 1 109 ? -16.705 -6.169 7.347 1.00 88.44 109 THR A CA 1
ATOM 880 C C . THR A 1 109 ? -16.967 -7.065 8.566 1.00 88.44 109 THR A C 1
ATOM 882 O O . THR A 1 109 ? -16.898 -8.294 8.441 1.00 88.44 109 THR A O 1
ATOM 885 N N . PRO A 1 110 ? -17.403 -6.482 9.699 1.00 84.31 110 PRO A N 1
ATOM 886 C CA . PRO A 1 110 ? -17.941 -7.216 10.851 1.00 84.31 110 PRO A CA 1
ATOM 887 C C . PRO A 1 110 ? -19.271 -7.955 10.595 1.00 84.31 110 PRO A C 1
ATOM 889 O O . PRO A 1 110 ? -19.993 -8.312 11.522 1.00 84.31 110 PRO A O 1
ATOM 892 N N . GLU A 1 111 ? -19.644 -8.199 9.341 1.00 86.00 111 GLU A N 1
ATOM 893 C CA . GLU A 1 111 ? -20.748 -9.089 8.988 1.00 86.00 111 GLU A CA 1
ATOM 894 C C . GLU A 1 111 ? -20.203 -10.461 8.576 1.00 86.00 111 GLU A C 1
ATOM 896 O O . GLU A 1 111 ? -19.044 -10.608 8.189 1.00 86.00 111 GLU A O 1
ATOM 901 N N . TRP A 1 112 ? -21.036 -11.500 8.650 1.00 89.81 112 TRP A N 1
ATOM 902 C CA . TRP A 1 112 ? -20.646 -12.822 8.163 1.00 89.81 112 TRP A CA 1
ATOM 903 C C . TRP A 1 112 ? -20.757 -12.897 6.641 1.00 89.81 112 TRP A C 1
ATOM 905 O O . TRP A 1 112 ? -21.852 -12.904 6.079 1.00 89.81 112 TRP A O 1
ATOM 915 N N . HIS A 1 113 ? -19.613 -13.041 5.982 1.00 92.25 113 HIS A N 1
ATOM 916 C CA . HIS A 1 113 ? -19.491 -13.269 4.546 1.00 92.25 113 HIS A CA 1
ATOM 917 C C . HIS A 1 113 ? -19.304 -14.753 4.252 1.00 92.25 113 HIS A C 1
ATOM 919 O O . HIS A 1 113 ? -18.825 -15.513 5.087 1.00 92.25 113 HIS A O 1
ATOM 925 N N . THR A 1 114 ? -19.667 -15.189 3.048 1.00 93.88 114 THR A N 1
ATOM 926 C CA . THR A 1 114 ? -19.423 -16.568 2.599 1.00 93.88 114 THR A CA 1
ATOM 927 C C . THR A 1 114 ? -18.404 -16.576 1.467 1.00 93.88 114 THR A C 1
ATOM 929 O O . THR A 1 114 ? -18.610 -15.924 0.442 1.00 93.88 114 THR A O 1
ATOM 932 N N . ILE A 1 115 ? -17.320 -17.336 1.638 1.00 93.94 115 ILE A N 1
ATOM 933 C CA . ILE A 1 115 ? -16.319 -17.594 0.596 1.00 93.94 115 ILE A CA 1
ATOM 934 C C . ILE A 1 115 ? -16.243 -19.107 0.378 1.00 93.94 115 ILE A C 1
ATOM 936 O O . ILE A 1 115 ? -15.841 -19.858 1.270 1.00 93.94 115 ILE A O 1
ATOM 940 N N . GLY A 1 116 ? -16.667 -19.572 -0.799 1.00 90.69 116 GLY A N 1
ATOM 941 C CA . GLY A 1 116 ? -16.919 -20.999 -1.023 1.00 90.69 116 GLY A CA 1
ATOM 942 C C . GLY A 1 116 ? -17.961 -21.517 -0.027 1.00 90.69 116 GLY A C 1
ATOM 943 O O . GLY A 1 116 ? -19.065 -20.986 0.032 1.00 90.69 116 GLY A O 1
ATOM 944 N N . ASP A 1 117 ? -17.586 -22.505 0.787 1.00 90.44 117 ASP A N 1
ATOM 945 C CA . ASP A 1 117 ? -18.419 -23.064 1.864 1.00 90.44 117 ASP A CA 1
ATOM 946 C C . ASP A 1 117 ? -18.024 -22.577 3.277 1.00 90.44 117 ASP A C 1
ATOM 948 O O . ASP A 1 117 ? -18.385 -23.203 4.274 1.00 90.44 117 ASP A O 1
ATOM 952 N N . VAL A 1 118 ? -17.227 -21.508 3.386 1.00 94.88 118 VAL A N 1
ATOM 953 C CA . VAL A 1 118 ? -16.677 -21.017 4.662 1.00 94.88 118 VAL A CA 1
ATOM 954 C C . VAL A 1 118 ? -17.298 -19.676 5.026 1.00 94.88 118 VAL A C 1
ATOM 956 O O . VAL A 1 118 ? -17.370 -18.773 4.190 1.00 94.88 118 VAL A O 1
ATOM 959 N N . SER A 1 119 ? -17.703 -19.543 6.288 1.00 94.50 119 SER A N 1
ATOM 960 C CA . SER A 1 119 ? -18.182 -18.284 6.857 1.00 94.50 119 SER A CA 1
ATOM 961 C C . SER A 1 119 ? -16.995 -17.480 7.371 1.00 94.50 119 SER A C 1
ATOM 963 O O . SER A 1 119 ? -16.244 -17.969 8.215 1.00 94.50 119 SER A O 1
ATOM 965 N N . VAL A 1 120 ? -16.827 -16.258 6.881 1.00 95.31 120 VAL A N 1
ATOM 966 C CA . VAL A 1 120 ? -15.688 -15.388 7.185 1.00 95.31 120 VAL A CA 1
ATOM 967 C C . VAL A 1 120 ? -16.190 -14.068 7.763 1.00 95.31 120 VAL A C 1
ATOM 969 O O . VAL A 1 120 ? -17.163 -13.512 7.262 1.00 95.31 120 VAL A O 1
ATOM 972 N N . HIS A 1 121 ? -15.540 -13.581 8.813 1.00 93.06 121 HIS A N 1
ATOM 973 C CA . HIS A 1 121 ? -15.870 -12.339 9.507 1.00 93.06 121 HIS A CA 1
ATOM 974 C C . HIS A 1 121 ? -14.618 -11.472 9.633 1.00 93.06 121 HIS A C 1
ATOM 976 O O . HIS A 1 121 ? -13.564 -12.000 9.987 1.00 93.06 121 HIS A O 1
ATOM 982 N N . GLY A 1 122 ? -14.720 -10.177 9.342 1.00 93.62 122 GLY A N 1
ATOM 983 C CA . GLY A 1 122 ? -13.594 -9.246 9.420 1.00 93.62 122 GLY A CA 1
ATOM 984 C C . GLY A 1 122 ? -13.699 -8.298 10.605 1.00 93.62 122 GLY A C 1
ATOM 985 O O . GLY A 1 122 ? -14.792 -7.884 10.976 1.00 93.62 122 GLY A O 1
ATOM 986 N N . ILE A 1 123 ? -12.555 -7.977 11.196 1.00 91.88 123 ILE A N 1
ATOM 987 C CA . ILE A 1 123 ? -12.417 -7.098 12.355 1.00 91.88 123 ILE A CA 1
ATOM 988 C C . ILE A 1 123 ? -11.324 -6.099 12.007 1.00 91.88 123 ILE A C 1
ATOM 990 O O . ILE A 1 123 ? -10.139 -6.422 12.083 1.00 91.88 123 ILE A O 1
ATOM 994 N N . ASP A 1 124 ? -11.731 -4.915 11.562 1.00 90.06 124 ASP A N 1
ATOM 995 C CA . ASP A 1 124 ? -10.789 -3.834 11.272 1.00 90.06 124 ASP A CA 1
ATOM 996 C C . ASP A 1 124 ? -10.100 -3.394 12.569 1.00 90.06 124 ASP A C 1
ATOM 998 O O . ASP A 1 124 ? -10.717 -3.496 13.630 1.00 90.06 124 ASP A O 1
ATOM 1002 N N . ALA A 1 125 ? -8.867 -2.890 12.496 1.00 83.81 125 ALA A N 1
ATOM 1003 C CA . ALA A 1 125 ? -8.091 -2.494 13.679 1.00 83.81 125 ALA A CA 1
ATOM 1004 C C . ALA A 1 125 ? -8.831 -1.456 14.548 1.00 83.81 125 ALA A C 1
ATOM 1006 O O . ALA A 1 125 ? -8.868 -1.546 15.768 1.00 83.81 125 ALA A O 1
ATOM 1007 N N . THR A 1 126 ? -9.576 -0.549 13.911 1.00 78.94 126 THR A N 1
ATOM 1008 C CA . THR A 1 126 ? -10.404 0.461 14.589 1.00 78.94 126 THR A CA 1
ATOM 1009 C C . THR A 1 126 ? -11.749 -0.068 15.108 1.00 78.94 126 THR A C 1
ATOM 1011 O O . THR A 1 126 ? -12.552 0.696 15.651 1.00 78.94 126 THR A O 1
ATOM 1014 N N . THR A 1 127 ? -12.048 -1.360 14.928 1.00 76.56 127 THR A N 1
ATOM 1015 C CA . THR A 1 127 ? -13.322 -1.951 15.354 1.00 76.56 127 THR A CA 1
ATOM 1016 C C . THR A 1 127 ? -13.338 -2.133 16.863 1.00 76.56 127 THR A C 1
ATOM 1018 O O . THR A 1 127 ? -12.735 -3.064 17.396 1.00 76.56 127 THR A O 1
ATOM 1021 N N . ASP A 1 128 ? -14.149 -1.331 17.552 1.00 72.44 128 ASP A N 1
ATOM 1022 C CA . ASP A 1 128 ? -14.495 -1.614 18.940 1.00 72.44 128 ASP A CA 1
ATOM 1023 C C . ASP A 1 128 ? -15.411 -2.852 19.017 1.00 72.44 128 ASP A C 1
ATOM 1025 O O . ASP A 1 128 ? -16.640 -2.810 18.879 1.00 72.44 128 ASP A O 1
ATOM 1029 N N . LEU A 1 129 ? -14.783 -4.004 19.256 1.00 66.56 129 LEU A N 1
ATOM 1030 C CA . LEU A 1 129 ? -15.468 -5.279 19.443 1.00 66.56 129 LEU A CA 1
ATOM 1031 C C . LEU A 1 129 ? -16.420 -5.280 20.652 1.00 66.56 129 LEU A C 1
ATOM 1033 O O . LEU A 1 129 ? -17.288 -6.146 20.751 1.00 66.56 129 LEU A O 1
ATOM 1037 N N . ARG A 1 130 ? -16.272 -4.349 21.602 1.00 57.06 130 ARG A N 1
ATOM 1038 C CA . ARG A 1 130 ? -17.090 -4.296 22.824 1.00 57.06 130 ARG A CA 1
ATOM 1039 C C . ARG A 1 130 ? -18.414 -3.558 22.603 1.00 57.06 130 ARG A C 1
ATOM 1041 O O . ARG A 1 130 ? -19.364 -3.834 23.335 1.00 57.06 130 ARG A O 1
ATOM 1048 N N . SER A 1 131 ? -18.506 -2.689 21.594 1.00 55.44 131 SER A N 1
ATOM 1049 C CA . SER A 1 131 ? -19.749 -2.009 21.191 1.00 55.44 131 SER A CA 1
ATOM 1050 C C . SER A 1 131 ? -20.524 -2.727 20.081 1.00 55.44 131 SER A C 1
ATOM 1052 O O . SER A 1 131 ? -21.681 -2.387 19.815 1.00 55.44 131 SER A O 1
ATOM 1054 N N . SER A 1 132 ? -19.944 -3.754 19.456 1.00 53.19 132 SER A N 1
ATOM 1055 C CA . SER A 1 132 ? -20.612 -4.534 18.411 1.00 53.19 132 SER A CA 1
ATOM 1056 C C . SER A 1 132 ? -21.636 -5.508 19.009 1.00 53.19 132 SER A C 1
ATOM 1058 O O . SER A 1 132 ? -21.333 -6.349 19.857 1.00 53.19 132 SER A O 1
ATOM 1060 N N . GLY A 1 133 ? -22.890 -5.389 18.564 1.00 53.34 133 GLY A N 1
ATOM 1061 C CA . GLY A 1 133 ? -23.971 -6.283 18.974 1.00 53.34 133 GLY A CA 1
ATOM 1062 C C . GLY A 1 133 ? -23.760 -7.720 18.487 1.00 53.34 133 GLY A C 1
ATOM 1063 O O . GLY A 1 133 ? -23.111 -7.964 17.470 1.00 53.34 133 GLY A O 1
ATOM 1064 N N . HIS A 1 134 ? -24.347 -8.689 19.191 1.00 59.34 134 HIS A N 1
ATOM 1065 C CA . HIS A 1 134 ? -24.309 -10.082 18.753 1.00 59.34 134 HIS A CA 1
ATOM 1066 C C . HIS A 1 134 ? -25.101 -10.256 17.449 1.00 59.34 134 HIS A C 1
ATOM 1068 O O . HIS A 1 134 ? -26.278 -9.885 17.413 1.00 59.34 134 HIS A O 1
ATOM 1074 N N . PRO A 1 135 ? -24.523 -10.864 16.398 1.00 62.31 135 PRO A N 1
ATOM 1075 C CA . PRO A 1 135 ? -25.292 -11.184 15.206 1.00 62.31 135 PRO A CA 1
ATOM 1076 C C . PRO A 1 135 ? -26.427 -12.157 15.567 1.00 62.31 135 PRO A C 1
ATOM 1078 O O . PRO A 1 135 ? -26.187 -13.224 16.132 1.00 62.31 135 PRO A O 1
ATOM 1081 N N . GLU A 1 136 ? -27.675 -11.806 15.227 1.00 58.59 136 GLU A N 1
ATOM 1082 C CA . GLU A 1 136 ? -28.864 -12.626 15.535 1.00 58.59 136 GLU A CA 1
ATOM 1083 C C . GLU A 1 136 ? -28.823 -14.011 14.865 1.00 58.59 136 GLU A C 1
ATOM 1085 O O . GLU A 1 136 ? -29.425 -14.973 15.350 1.00 58.59 136 GLU A O 1
ATOM 1090 N N . VAL A 1 137 ? -28.104 -14.131 13.744 1.00 70.75 137 VAL A N 1
ATOM 1091 C CA . VAL A 1 137 ? -28.020 -15.355 12.944 1.00 70.75 137 VAL A CA 1
ATOM 1092 C C . VAL A 1 137 ? -26.659 -16.016 13.120 1.00 70.75 137 VAL A C 1
ATOM 1094 O O . VAL A 1 137 ? -25.620 -15.470 12.756 1.00 70.75 137 VAL A O 1
ATOM 1097 N N . LYS A 1 138 ? -26.677 -17.255 13.615 1.00 79.25 138 LYS A N 1
ATOM 1098 C CA . LYS A 1 138 ? -25.485 -18.098 13.726 1.00 79.25 138 LYS A CA 1
ATOM 1099 C C . LYS A 1 138 ? -25.091 -18.649 12.346 1.00 79.25 138 LYS A C 1
ATOM 1101 O O . LYS A 1 138 ? -25.852 -19.446 11.791 1.00 79.25 138 LYS A O 1
ATOM 1106 N N . PRO A 1 139 ? -23.914 -18.302 11.798 1.00 87.38 139 PRO A N 1
ATOM 1107 C CA . PRO A 1 139 ? -23.508 -18.747 10.466 1.00 87.38 139 PRO A CA 1
ATOM 1108 C C . PRO A 1 139 ? -23.106 -20.237 10.464 1.00 87.38 139 PRO A C 1
ATOM 1110 O O . PRO A 1 139 ? -22.764 -20.800 11.524 1.00 87.38 139 PRO A O 1
ATOM 1113 N N . PRO A 1 140 ? -23.115 -20.900 9.293 1.00 88.69 140 PRO A N 1
ATOM 1114 C CA . PRO A 1 140 ? -22.639 -22.273 9.160 1.00 88.69 140 PRO A CA 1
ATOM 1115 C C . PRO A 1 140 ? -21.136 -22.379 9.459 1.00 88.69 140 PRO A C 1
ATOM 1117 O O . PRO A 1 140 ? -20.385 -21.415 9.318 1.00 88.69 140 PRO A O 1
ATOM 1120 N N . ARG A 1 141 ? -20.699 -23.561 9.902 1.00 89.88 141 ARG A N 1
ATOM 1121 C CA . ARG A 1 141 ? -19.271 -23.887 10.029 1.00 89.88 141 ARG A CA 1
ATOM 1122 C C . ARG A 1 141 ? -18.709 -24.342 8.676 1.00 89.88 141 ARG A C 1
ATOM 1124 O O . ARG A 1 141 ? -19.467 -24.958 7.927 1.00 89.88 141 ARG A O 1
ATOM 1131 N N . PRO A 1 142 ? -17.402 -24.156 8.416 1.00 93.50 142 PRO A N 1
ATOM 1132 C CA . PRO A 1 142 ? -16.393 -23.548 9.301 1.00 93.50 142 PRO A CA 1
ATOM 1133 C C . PRO A 1 142 ? -16.503 -22.022 9.407 1.00 93.50 142 PRO A C 1
ATOM 1135 O O . PRO A 1 142 ? -16.843 -21.359 8.428 1.00 93.50 142 PRO A O 1
ATOM 1138 N N . ARG A 1 143 ? -16.226 -21.477 10.596 1.00 93.81 143 ARG A N 1
ATOM 1139 C CA . ARG A 1 143 ? -16.245 -20.043 10.914 1.00 93.81 143 ARG A CA 1
ATOM 1140 C C . ARG A 1 143 ? -14.830 -19.528 11.105 1.00 93.81 143 ARG A C 1
ATOM 1142 O O . ARG A 1 143 ? -14.117 -20.015 11.980 1.00 93.81 143 ARG A O 1
ATOM 1149 N N . ILE A 1 144 ? -14.454 -18.532 10.320 1.00 95.81 144 ILE A N 1
ATOM 1150 C CA . ILE A 1 144 ? -13.129 -17.926 10.333 1.00 95.81 144 ILE A CA 1
ATOM 1151 C C . ILE A 1 144 ? -13.287 -16.447 10.665 1.00 95.81 144 ILE A C 1
ATOM 1153 O O . ILE A 1 144 ? -14.037 -15.746 9.992 1.00 95.81 144 ILE A O 1
ATOM 1157 N N . ALA A 1 145 ? -12.595 -15.979 11.694 1.00 95.50 145 ALA A N 1
ATOM 1158 C CA . ALA A 1 145 ? -12.441 -14.553 11.947 1.00 95.50 145 ALA A CA 1
ATOM 1159 C C . ALA A 1 145 ? -11.116 -14.077 11.350 1.00 95.50 145 ALA A C 1
ATOM 1161 O O . ALA A 1 145 ? -10.152 -14.840 11.279 1.00 95.50 145 ALA A O 1
ATOM 1162 N N . CYS A 1 146 ? -11.068 -12.832 10.905 1.00 97.19 146 CYS A N 1
ATOM 1163 C CA . CYS A 1 146 ? -9.887 -12.196 10.346 1.00 97.19 146 CYS A CA 1
ATOM 1164 C C . CYS A 1 146 ? -9.732 -10.833 11.011 1.00 97.19 146 CYS A C 1
ATOM 1166 O O . CYS A 1 146 ? -10.659 -10.032 10.942 1.00 97.19 146 CYS A O 1
ATOM 1168 N N . ALA A 1 147 ? -8.593 -10.583 11.645 1.00 95.25 147 ALA A N 1
ATOM 1169 C CA . ALA A 1 147 ? -8.301 -9.336 12.341 1.00 95.25 147 ALA A CA 1
ATOM 1170 C C . ALA A 1 147 ? -6.903 -8.849 11.960 1.00 95.25 147 ALA A C 1
ATOM 1172 O O . ALA A 1 147 ? -6.043 -9.672 11.635 1.00 95.25 147 ALA A O 1
ATOM 1173 N N . HIS A 1 148 ? -6.688 -7.533 11.973 1.00 93.38 148 HIS A N 1
ATOM 1174 C CA . HIS A 1 148 ? -5.335 -6.995 11.833 1.00 93.38 148 HIS A CA 1
ATOM 1175 C C . HIS A 1 148 ? -4.509 -7.334 13.074 1.00 93.38 148 HIS A C 1
ATOM 1177 O O . HIS A 1 148 ? -3.482 -7.983 12.952 1.00 93.38 148 HIS A O 1
ATOM 1183 N N . GLU A 1 149 ? -5.033 -7.044 14.260 1.00 89.25 149 GLU A N 1
ATOM 1184 C CA . GLU A 1 149 ? -4.345 -7.273 15.529 1.00 89.25 149 GLU A CA 1
ATOM 1185 C C . GLU A 1 149 ? -4.873 -8.497 16.283 1.00 89.25 149 GLU A C 1
ATOM 1187 O O . GLU A 1 149 ? -5.923 -9.070 15.963 1.00 89.25 149 GLU A O 1
ATOM 1192 N N . GLU A 1 150 ? -4.130 -8.921 17.306 1.00 85.94 150 GLU A N 1
ATOM 1193 C CA . GLU A 1 150 ? -4.518 -10.057 18.128 1.00 85.94 150 GLU A CA 1
ATOM 1194 C C . GLU A 1 150 ? -5.766 -9.759 18.968 1.00 85.94 150 GLU A C 1
ATOM 1196 O O . GLU A 1 150 ? -5.807 -8.848 19.785 1.00 85.94 150 GLU A O 1
ATOM 1201 N N . VAL A 1 151 ? -6.781 -10.614 18.823 1.00 85.69 151 VAL A N 1
ATOM 1202 C CA . VAL A 1 151 ? -8.012 -10.551 19.613 1.00 85.69 151 VAL A CA 1
ATOM 1203 C C . VAL A 1 151 ? -8.134 -11.807 20.463 1.00 85.69 151 VAL A C 1
ATOM 1205 O O . VAL A 1 151 ? -8.162 -12.924 19.938 1.00 85.69 151 VAL A O 1
ATOM 1208 N N . ALA A 1 152 ? -8.306 -11.633 21.777 1.00 87.12 152 ALA A N 1
ATOM 1209 C CA . ALA A 1 152 ? -8.548 -12.744 22.693 1.00 87.12 152 ALA A CA 1
ATOM 1210 C C . ALA A 1 152 ? -9.746 -13.598 22.231 1.00 87.12 152 ALA A C 1
ATOM 1212 O O . ALA A 1 152 ? -10.868 -13.101 22.066 1.00 87.12 152 ALA A O 1
ATOM 1213 N N . VAL A 1 153 ? -9.539 -14.912 22.081 1.00 85.75 153 VAL A N 1
ATOM 1214 C CA . VAL A 1 153 ? -10.548 -15.841 21.530 1.00 85.75 153 VAL A CA 1
ATOM 1215 C C . VAL A 1 153 ? -11.841 -15.838 22.352 1.00 85.75 153 VAL A C 1
ATOM 1217 O O . VAL A 1 153 ? -12.939 -15.987 21.813 1.00 85.75 153 VAL A O 1
ATOM 1220 N N . SER A 1 154 ? -11.734 -15.646 23.667 1.00 81.31 154 SER A N 1
ATOM 1221 C CA . SER A 1 154 ? -12.883 -15.543 24.572 1.00 81.31 154 SER A CA 1
ATOM 1222 C C . SER A 1 154 ? -13.753 -14.312 24.281 1.00 81.31 154 SER A C 1
ATOM 1224 O O . SER A 1 154 ? -14.980 -14.430 24.242 1.00 81.31 154 SER A O 1
ATOM 1226 N N . THR A 1 155 ? -13.134 -13.159 24.016 1.00 83.25 155 THR A N 1
ATOM 1227 C CA . THR A 1 155 ? -13.812 -11.922 23.605 1.00 83.25 155 THR A CA 1
ATOM 1228 C C . THR A 1 155 ? -14.462 -12.103 22.242 1.00 83.25 155 THR A C 1
ATOM 1230 O O . THR A 1 155 ? -15.655 -11.845 22.105 1.00 83.25 155 THR A O 1
ATOM 1233 N N . LEU A 1 156 ? -13.723 -12.640 21.272 1.00 85.56 156 LEU A N 1
ATOM 1234 C CA . LEU A 1 156 ? -14.216 -12.906 19.924 1.00 85.56 156 LEU A CA 1
ATOM 1235 C C . LEU A 1 156 ? -15.464 -13.805 19.930 1.00 85.56 156 LEU A C 1
ATOM 1237 O O . LEU A 1 156 ? -16.503 -13.453 19.375 1.00 85.56 156 LEU A O 1
ATOM 1241 N N . ASN A 1 157 ? -15.396 -14.947 20.621 1.00 84.88 157 ASN A N 1
ATOM 1242 C CA . ASN A 1 157 ? -16.515 -15.886 20.717 1.00 84.88 157 ASN A CA 1
ATOM 1243 C C . ASN A 1 157 ? -17.735 -15.272 21.412 1.00 84.88 157 ASN A C 1
ATOM 1245 O O . ASN A 1 157 ? -18.874 -15.582 21.051 1.00 84.88 157 ASN A O 1
ATOM 1249 N N . ARG A 1 158 ? -17.500 -14.413 22.414 1.00 80.75 158 ARG A N 1
ATOM 1250 C CA . ARG A 1 158 ? -18.557 -13.670 23.101 1.00 80.75 158 ARG A CA 1
ATOM 1251 C C . ARG A 1 158 ? -19.235 -12.717 22.126 1.00 80.75 158 ARG A C 1
ATOM 1253 O O . ARG A 1 158 ? -20.436 -12.845 21.940 1.00 80.75 158 ARG A O 1
ATOM 1260 N N . VAL A 1 159 ? -18.486 -11.824 21.482 1.00 78.56 159 VAL A N 1
ATOM 1261 C CA . VAL A 1 159 ? -19.008 -10.779 20.579 1.00 78.56 159 VAL A CA 1
ATOM 1262 C C . VAL A 1 159 ? -19.760 -11.388 19.399 1.00 78.56 159 VAL A C 1
ATOM 1264 O O . VAL A 1 159 ? -20.886 -10.998 19.108 1.00 78.56 159 VAL A O 1
ATOM 1267 N N . LEU A 1 160 ? -19.225 -12.450 18.802 1.00 82.56 160 LEU A N 1
ATOM 1268 C CA . LEU A 1 160 ? -19.870 -13.128 17.677 1.00 82.56 160 LEU A CA 1
ATOM 1269 C C . LEU A 1 160 ? -21.021 -14.061 18.085 1.00 82.56 160 LEU A C 1
ATOM 1271 O O . LEU A 1 160 ? -21.675 -14.648 17.218 1.00 82.56 160 LEU A O 1
ATOM 1275 N N . GLY A 1 161 ? -21.246 -14.266 19.388 1.00 77.69 161 GLY A N 1
ATOM 1276 C CA . GLY A 1 161 ? -22.243 -15.204 19.917 1.00 77.69 161 GLY A CA 1
ATOM 1277 C C . GLY A 1 161 ? -22.027 -16.656 19.462 1.00 77.69 161 GLY A C 1
ATOM 1278 O O . GLY A 1 161 ? -22.948 -17.479 19.491 1.00 77.69 161 GLY A O 1
ATOM 1279 N N . SER A 1 162 ? -20.831 -16.979 18.965 1.00 82.00 162 SER A N 1
ATOM 1280 C CA . SER A 1 162 ? -20.511 -18.228 18.276 1.00 82.00 162 SER A CA 1
ATOM 1281 C C . SER A 1 162 ? -19.029 -18.551 18.383 1.00 82.00 162 SER A C 1
ATOM 1283 O O . SER A 1 162 ? -18.191 -17.684 18.187 1.00 82.00 162 SER A O 1
ATOM 1285 N N . GLU A 1 163 ? -18.716 -19.829 18.602 1.00 88.88 163 GLU A N 1
ATOM 1286 C CA . GLU A 1 163 ? -17.343 -20.331 18.510 1.00 88.88 163 GLU A CA 1
ATOM 1287 C C . GLU A 1 163 ? -16.798 -20.188 17.087 1.00 88.88 163 GLU A C 1
ATOM 1289 O O . GLU A 1 163 ? -17.426 -20.692 16.140 1.00 88.88 163 GLU A O 1
ATOM 1294 N N . VAL A 1 164 ? -15.631 -19.557 16.982 1.00 92.50 164 VAL A N 1
ATOM 1295 C CA . VAL A 1 164 ? -14.814 -19.440 15.773 1.00 92.50 164 VAL A CA 1
ATOM 1296 C C . VAL A 1 164 ? -13.835 -20.615 15.694 1.00 92.50 164 VAL A C 1
ATOM 1298 O O . VAL A 1 164 ? -13.232 -20.999 16.693 1.00 92.50 164 VAL A O 1
ATOM 1301 N N . ASP A 1 165 ? -13.694 -21.207 14.507 1.00 94.50 165 ASP A N 1
ATOM 1302 C CA . ASP A 1 165 ? -12.831 -22.371 14.280 1.00 94.50 165 ASP A CA 1
ATOM 1303 C C . ASP A 1 165 ? -11.369 -21.951 13.998 1.00 94.50 165 ASP A C 1
ATOM 1305 O O . ASP A 1 165 ? -10.435 -22.667 14.371 1.00 94.50 165 ASP A O 1
ATOM 1309 N N . ALA A 1 166 ? -11.149 -20.782 13.381 1.00 96.25 166 ALA A N 1
ATOM 1310 C CA . ALA A 1 166 ? -9.826 -20.159 13.282 1.00 96.25 166 ALA A CA 1
ATOM 1311 C C . ALA A 1 166 ? -9.862 -18.624 13.238 1.00 96.25 166 ALA A C 1
ATOM 1313 O O . ALA A 1 166 ? -10.798 -18.030 12.705 1.00 96.25 166 ALA A O 1
ATOM 1314 N N . LEU A 1 167 ? -8.797 -18.007 13.744 1.00 97.06 167 LEU A N 1
ATOM 1315 C CA . LEU A 1 167 ? -8.531 -16.573 13.703 1.00 97.06 167 LEU A CA 1
ATOM 1316 C C . LEU A 1 167 ? -7.305 -16.323 12.818 1.00 97.06 167 LEU A C 1
ATOM 1318 O O . LEU A 1 167 ? -6.216 -16.820 13.105 1.00 97.06 167 LEU A O 1
ATOM 1322 N N . LEU A 1 168 ? -7.499 -15.590 11.725 1.00 97.88 168 LEU A N 1
ATOM 1323 C CA . LEU A 1 168 ? -6.435 -15.135 10.836 1.00 97.88 168 LEU A CA 1
ATOM 1324 C C . LEU A 1 168 ? -5.965 -13.756 11.300 1.00 97.88 168 LEU A C 1
ATOM 1326 O O . LEU A 1 168 ? -6.792 -12.852 11.387 1.00 97.88 168 LEU A O 1
ATOM 1330 N N . LEU A 1 169 ? -4.675 -13.621 11.607 1.00 96.56 169 LEU A N 1
ATOM 1331 C CA . LEU A 1 169 ? -4.088 -12.399 12.161 1.00 96.56 169 LEU A CA 1
ATOM 1332 C C . LEU A 1 169 ? -3.121 -11.715 11.196 1.00 96.56 169 LEU A C 1
ATOM 1334 O O . LEU A 1 169 ? -2.318 -12.394 10.539 1.00 96.56 169 LEU A O 1
ATOM 1338 N N . GLY A 1 170 ? -3.161 -10.386 11.200 1.00 94.19 170 GLY A N 1
ATOM 1339 C CA . GLY A 1 170 ? -2.105 -9.514 10.704 1.00 94.19 170 GLY A CA 1
ATOM 1340 C C . GLY A 1 170 ? -1.131 -9.079 11.800 1.00 94.19 170 GLY A C 1
ATOM 1341 O O . GLY A 1 170 ? -1.048 -9.722 12.849 1.00 94.19 170 GLY A O 1
ATOM 1342 N N . ASP A 1 171 ? -0.349 -8.043 11.500 1.00 91.88 171 ASP A N 1
ATOM 1343 C CA . ASP A 1 171 ? 0.671 -7.424 12.356 1.00 91.88 171 ASP A CA 1
ATOM 1344 C C . ASP A 1 171 ? 1.590 -8.435 13.063 1.00 91.88 171 ASP A C 1
ATOM 1346 O O . ASP A 1 171 ? 1.960 -8.327 14.229 1.00 91.88 171 ASP A O 1
ATOM 1350 N N . GLN A 1 172 ? 1.947 -9.505 12.348 1.00 91.00 172 GLN A N 1
ATOM 1351 C CA . GLN A 1 172 ? 2.903 -10.490 12.841 1.00 91.00 172 GLN A CA 1
ATOM 1352 C C . GLN A 1 172 ? 4.224 -10.355 12.088 1.00 91.00 172 GLN A C 1
ATOM 1354 O O . GLN A 1 172 ? 4.285 -10.408 10.854 1.00 91.00 172 GLN A O 1
ATOM 1359 N N . GLU A 1 173 ? 5.324 -10.279 12.838 1.00 84.69 173 GLU A N 1
ATOM 1360 C CA . GLU A 1 173 ? 6.670 -10.239 12.258 1.00 84.69 173 GLU A CA 1
ATOM 1361 C C . GLU A 1 173 ? 6.999 -11.499 11.441 1.00 84.69 173 GLU A C 1
ATOM 1363 O O . GLU A 1 173 ? 7.781 -11.440 10.489 1.00 84.69 173 GLU A O 1
ATOM 1368 N N . GLY A 1 174 ? 6.413 -12.644 11.807 1.00 86.81 174 GLY A N 1
ATOM 1369 C CA . GLY A 1 174 ? 6.635 -13.949 11.188 1.00 86.81 174 GLY A CA 1
ATOM 1370 C C . GLY A 1 174 ? 5.414 -14.863 11.288 1.00 86.81 174 GLY A C 1
ATOM 1371 O O . GLY A 1 174 ? 4.339 -14.449 11.716 1.00 86.81 174 GLY A O 1
ATOM 1372 N N . SER A 1 175 ? 5.565 -16.122 10.871 1.00 91.06 175 SER A N 1
ATOM 1373 C CA . SER A 1 175 ? 4.434 -17.051 10.843 1.00 91.06 175 SER A CA 1
ATOM 1374 C C . SER A 1 175 ? 3.982 -17.454 12.249 1.00 91.06 175 SER A C 1
ATOM 1376 O O . SER A 1 175 ? 4.787 -17.846 13.093 1.00 91.06 175 SER A O 1
ATOM 1378 N N . VAL A 1 176 ? 2.666 -17.440 12.459 1.00 93.56 176 VAL A N 1
ATOM 1379 C CA . VAL A 1 176 ? 1.999 -17.905 13.678 1.00 93.56 176 VAL A CA 1
ATOM 1380 C C . VAL A 1 176 ? 1.117 -19.105 13.353 1.00 93.56 176 VAL A C 1
ATOM 1382 O O . VAL A 1 176 ? 0.346 -19.080 12.394 1.00 93.56 176 VAL A O 1
ATOM 1385 N N . ASP A 1 177 ? 1.210 -20.147 14.178 1.00 95.06 177 ASP A N 1
ATOM 1386 C CA . ASP A 1 177 ? 0.298 -21.291 14.175 1.00 95.06 177 ASP A CA 1
ATOM 1387 C C . ASP A 1 177 ? 0.174 -21.844 15.596 1.00 95.06 177 ASP A C 1
ATOM 1389 O O . ASP A 1 177 ? 1.038 -22.576 16.086 1.00 95.06 177 ASP A O 1
ATOM 1393 N N . ARG A 1 178 ? -0.893 -21.444 16.289 1.00 95.19 178 ARG A N 1
ATOM 1394 C CA . ARG A 1 178 ? -1.192 -21.898 17.652 1.00 95.19 178 ARG A CA 1
ATOM 1395 C C . ARG A 1 178 ? -2.678 -22.179 17.821 1.00 95.19 178 ARG A C 1
ATOM 1397 O O . ARG A 1 178 ? -3.485 -21.931 16.931 1.00 95.19 178 ARG A O 1
ATOM 1404 N N . THR A 1 179 ? -3.065 -22.761 18.948 1.00 93.56 179 THR A N 1
ATOM 1405 C CA . THR A 1 179 ? -4.472 -23.050 19.254 1.00 93.56 179 THR A CA 1
ATOM 1406 C C . THR A 1 179 ? -4.799 -22.580 20.656 1.00 93.56 179 THR A C 1
ATOM 1408 O O . THR A 1 179 ? -4.096 -22.924 21.603 1.00 93.56 179 THR A O 1
ATOM 1411 N N . GLU A 1 180 ? -5.896 -21.846 20.781 1.00 89.81 180 GLU A N 1
ATOM 1412 C CA . GLU A 1 180 ? -6.403 -21.321 22.040 1.00 89.81 180 GLU A CA 1
ATOM 1413 C C . GLU A 1 180 ? -7.911 -21.566 22.111 1.00 89.81 180 GLU A C 1
ATOM 1415 O O . GLU A 1 180 ? -8.650 -21.247 21.184 1.00 89.81 180 GLU A O 1
ATOM 1420 N N . SER A 1 181 ? -8.384 -22.174 23.202 1.00 85.44 181 SER A N 1
ATOM 1421 C CA . SER A 1 181 ? -9.819 -22.419 23.435 1.00 85.44 181 SER A CA 1
ATOM 1422 C C . SER A 1 181 ? -10.558 -23.103 22.265 1.00 85.44 181 SER A C 1
ATOM 1424 O O . SER A 1 181 ? -11.741 -22.864 22.045 1.00 85.44 181 SER A O 1
ATOM 1426 N N . GLY A 1 182 ? -9.863 -23.961 21.507 1.00 85.38 182 GLY A N 1
ATOM 1427 C CA . GLY A 1 182 ? -10.410 -24.665 20.339 1.00 85.38 182 GLY A CA 1
ATOM 1428 C C . GLY A 1 182 ? -10.385 -23.876 19.022 1.00 85.38 182 GLY A C 1
A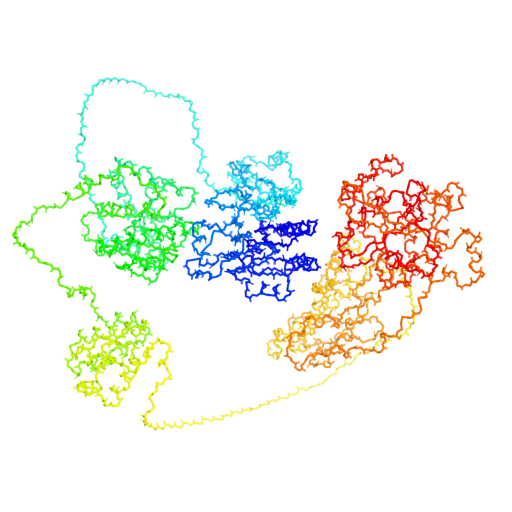TOM 1429 O O . GLY A 1 182 ? -10.672 -24.465 17.983 1.00 85.38 182 GLY A O 1
ATOM 1430 N N . CYS A 1 183 ? -9.992 -22.601 19.046 1.00 93.62 183 CYS A N 1
ATOM 1431 C CA . CYS A 1 183 ? -9.757 -21.766 17.869 1.00 93.62 183 CYS A CA 1
ATOM 1432 C C . CYS A 1 183 ? -8.282 -21.848 17.456 1.00 93.62 183 CYS A C 1
ATOM 1434 O O . CYS A 1 183 ? -7.386 -21.719 18.296 1.00 93.62 183 CYS A O 1
ATOM 1436 N N . ARG A 1 184 ? -8.005 -22.063 16.167 1.00 95.56 184 ARG A N 1
ATOM 1437 C CA . ARG A 1 184 ? -6.633 -22.030 15.640 1.00 95.56 184 ARG A CA 1
ATOM 1438 C C . ARG A 1 184 ? -6.260 -20.611 15.214 1.00 95.56 184 ARG A C 1
ATOM 1440 O O . ARG A 1 184 ? -6.909 -20.050 14.341 1.00 95.56 184 ARG A O 1
ATOM 1447 N N . ILE A 1 185 ? -5.209 -20.053 15.796 1.00 97.12 185 ILE A N 1
ATOM 1448 C CA . ILE A 1 185 ? -4.706 -18.712 15.491 1.00 97.12 185 ILE A CA 1
ATOM 1449 C C . ILE A 1 185 ? -3.581 -18.845 14.465 1.00 97.12 185 ILE A C 1
ATOM 1451 O O . ILE A 1 185 ? -2.630 -19.600 14.684 1.00 97.12 185 ILE A O 1
ATOM 1455 N N . LEU A 1 186 ? -3.718 -18.152 13.337 1.00 97.00 186 LEU A N 1
ATOM 1456 C CA . LEU A 1 186 ? -2.896 -18.343 12.148 1.00 97.00 186 LEU A CA 1
ATOM 1457 C C . LEU A 1 186 ? -2.456 -17.006 11.546 1.00 97.00 186 LEU A C 1
ATOM 1459 O O . LEU A 1 186 ? -3.287 -16.157 11.245 1.00 97.00 186 LEU A O 1
ATOM 1463 N N . SER A 1 187 ? -1.168 -16.871 11.242 1.00 96.50 187 SER A N 1
ATOM 1464 C CA . SER A 1 187 ? -0.642 -15.768 10.430 1.00 96.50 187 SER A CA 1
ATOM 1465 C C . SER A 1 187 ? 0.513 -16.242 9.542 1.00 96.50 187 SER A C 1
ATOM 1467 O O . SER A 1 187 ? 1.298 -17.097 9.970 1.00 96.50 187 SER A O 1
ATOM 1469 N N . PRO A 1 188 ? 0.633 -15.759 8.292 1.00 95.50 188 PRO A N 1
ATOM 1470 C CA . PRO A 1 188 ? 1.828 -15.957 7.476 1.00 95.50 188 PRO A CA 1
ATOM 1471 C C . PRO A 1 188 ? 2.991 -15.038 7.886 1.00 95.50 188 PRO A C 1
ATOM 1473 O O . PRO A 1 188 ? 4.132 -15.346 7.545 1.00 95.50 188 PRO A O 1
ATOM 1476 N N . GLY A 1 189 ? 2.710 -13.956 8.623 1.00 93.69 189 GLY A N 1
ATOM 1477 C CA . GLY A 1 189 ? 3.619 -12.828 8.813 1.00 93.69 189 GLY A CA 1
ATOM 1478 C C . GLY A 1 189 ? 3.792 -11.975 7.550 1.00 93.69 189 GLY A C 1
ATOM 1479 O O . GLY A 1 189 ? 3.287 -12.318 6.476 1.00 93.69 189 GLY A O 1
ATOM 1480 N N . SER A 1 190 ? 4.516 -10.859 7.670 1.00 94.50 190 SER A N 1
ATOM 1481 C CA . SER A 1 190 ? 4.752 -9.957 6.531 1.00 94.50 190 SER A CA 1
ATOM 1482 C C . SER A 1 190 ? 5.518 -10.656 5.385 1.00 94.50 190 SER A C 1
ATOM 1484 O O . SER A 1 190 ? 6.513 -11.351 5.641 1.00 94.50 190 SER A O 1
ATOM 1486 N N . PRO A 1 191 ? 5.103 -10.467 4.114 1.00 94.50 191 PRO A N 1
ATOM 1487 C CA . PRO A 1 191 ? 5.695 -11.131 2.953 1.00 94.50 191 PRO A CA 1
ATOM 1488 C C . PRO A 1 191 ? 7.035 -10.526 2.510 1.00 94.50 191 PRO A C 1
ATOM 1490 O O . PRO A 1 191 ? 7.709 -11.117 1.671 1.00 94.50 191 PRO A O 1
ATOM 1493 N N . GLU A 1 192 ? 7.443 -9.379 3.060 1.00 94.56 192 GLU A N 1
ATOM 1494 C CA . GLU A 1 192 ? 8.725 -8.723 2.779 1.00 94.56 192 GLU A CA 1
ATOM 1495 C C . GLU A 1 192 ? 9.432 -8.345 4.092 1.00 94.56 192 GLU A C 1
ATOM 1497 O O . GLU A 1 192 ? 8.800 -8.116 5.122 1.00 94.56 192 GLU A O 1
ATOM 1502 N N . ARG A 1 193 ? 10.770 -8.286 4.092 1.00 91.88 193 ARG A N 1
ATOM 1503 C CA . ARG A 1 193 ? 11.544 -8.084 5.326 1.00 91.88 193 ARG A CA 1
ATOM 1504 C C . ARG A 1 193 ? 11.609 -6.612 5.722 1.00 91.88 193 ARG A C 1
ATOM 1506 O O . ARG A 1 193 ? 11.956 -5.748 4.921 1.00 91.88 193 ARG A O 1
ATOM 1513 N N . MET A 1 194 ? 11.354 -6.300 6.985 1.00 89.81 194 MET A N 1
ATOM 1514 C CA . MET A 1 194 ? 11.584 -4.970 7.537 1.00 89.81 194 MET A CA 1
ATOM 1515 C C . MET A 1 194 ? 12.994 -4.886 8.118 1.00 89.81 194 MET A C 1
ATOM 1517 O O . MET A 1 194 ? 13.362 -5.681 8.972 1.00 89.81 194 MET A O 1
ATOM 1521 N N . ILE A 1 195 ? 13.784 -3.909 7.672 1.00 90.44 195 ILE A N 1
ATOM 1522 C CA . ILE A 1 195 ? 15.163 -3.722 8.141 1.00 90.44 195 ILE A CA 1
ATOM 1523 C C . ILE A 1 195 ? 15.208 -2.486 9.038 1.00 90.44 195 ILE A C 1
ATOM 1525 O O . ILE A 1 195 ? 14.888 -1.375 8.598 1.00 90.44 195 ILE A O 1
ATOM 1529 N N . GLY A 1 196 ? 15.598 -2.682 10.296 1.00 88.31 196 GLY A N 1
ATOM 1530 C CA . GLY A 1 196 ? 15.755 -1.633 11.306 1.00 88.31 196 GLY A CA 1
ATOM 1531 C C . GLY A 1 196 ? 17.146 -1.640 11.938 1.00 88.31 196 GLY A C 1
ATOM 1532 O O . GLY A 1 196 ? 17.966 -2.502 11.641 1.00 88.31 196 GLY A O 1
ATOM 1533 N N . LYS A 1 197 ? 17.428 -0.680 12.828 1.00 86.38 197 LYS A N 1
ATOM 1534 C CA . LYS A 1 197 ? 18.712 -0.621 13.559 1.00 86.38 197 LYS A CA 1
ATOM 1535 C C . LYS A 1 197 ? 18.957 -1.875 14.409 1.00 86.38 197 LYS A C 1
ATOM 1537 O O . LYS A 1 197 ? 20.093 -2.313 14.496 1.00 86.38 197 LYS A O 1
ATOM 1542 N N . TRP A 1 198 ? 17.884 -2.490 14.909 1.00 85.31 198 TRP A N 1
ATOM 1543 C CA . TRP A 1 198 ? 17.917 -3.754 15.648 1.00 85.31 198 TRP A CA 1
ATOM 1544 C C . TRP A 1 198 ? 18.578 -4.902 14.868 1.00 85.31 198 TRP A C 1
ATOM 1546 O O . TRP A 1 198 ? 19.068 -5.852 15.463 1.00 85.31 198 TRP A O 1
ATOM 1556 N N . THR A 1 199 ? 18.668 -4.810 13.534 1.00 85.94 199 THR A N 1
ATOM 1557 C CA . THR A 1 199 ? 19.345 -5.831 12.715 1.00 85.94 199 THR A CA 1
ATOM 1558 C C . THR A 1 199 ? 20.840 -5.958 13.001 1.00 85.94 199 THR A C 1
ATOM 1560 O O . THR A 1 199 ? 21.437 -6.951 12.598 1.00 85.94 199 THR A O 1
ATOM 1563 N N . THR A 1 200 ? 21.451 -4.982 13.681 1.00 84.25 200 THR A N 1
ATOM 1564 C CA . THR A 1 200 ? 22.856 -5.044 14.108 1.00 84.25 200 THR A CA 1
ATOM 1565 C C . THR A 1 200 ? 23.025 -5.504 15.559 1.00 84.25 200 THR A C 1
ATOM 1567 O O . THR A 1 200 ? 24.156 -5.562 16.037 1.00 84.25 200 THR A O 1
ATOM 1570 N N . GLU A 1 201 ? 21.935 -5.762 16.285 1.00 81.94 201 GLU A N 1
ATOM 1571 C CA . GLU A 1 201 ? 21.958 -6.130 17.704 1.00 81.94 201 GLU A CA 1
ATOM 1572 C C . GLU A 1 201 ? 22.173 -7.639 17.897 1.00 81.94 201 GLU A C 1
ATOM 1574 O O . GLU A 1 201 ? 21.844 -8.462 17.040 1.00 81.94 201 GLU A O 1
ATOM 1579 N N . THR A 1 202 ? 22.727 -8.013 19.052 1.00 67.81 202 THR A N 1
ATOM 1580 C CA . THR A 1 202 ? 22.962 -9.414 19.426 1.00 67.81 202 THR A CA 1
ATOM 1581 C C . THR A 1 202 ? 21.634 -10.175 19.489 1.00 67.81 202 THR A C 1
ATOM 1583 O O . THR A 1 202 ? 20.773 -9.829 20.294 1.00 67.81 202 THR A O 1
ATOM 1586 N N . GLY A 1 203 ? 21.470 -11.223 18.674 1.00 59.75 203 GLY A N 1
ATOM 1587 C CA . GLY A 1 203 ? 20.230 -12.004 18.587 1.00 59.75 203 GLY A CA 1
ATOM 1588 C C . GLY A 1 203 ? 19.346 -11.669 17.379 1.00 59.75 203 GLY A C 1
ATOM 1589 O O . GLY A 1 203 ? 18.327 -12.338 17.178 1.00 59.75 203 GLY A O 1
ATOM 1590 N N . ALA A 1 204 ? 19.739 -10.713 16.526 1.00 71.19 204 ALA A N 1
ATOM 1591 C CA . ALA A 1 204 ? 19.049 -10.418 15.267 1.00 71.19 204 ALA A CA 1
ATOM 1592 C C . ALA A 1 204 ? 18.936 -11.651 14.348 1.00 71.19 204 ALA A C 1
ATOM 1594 O O . ALA A 1 204 ? 17.935 -11.817 13.650 1.00 71.19 204 ALA A O 1
ATOM 1595 N N . GLU A 1 205 ? 19.911 -12.562 14.390 1.00 67.50 205 GLU A N 1
ATOM 1596 C CA . GLU A 1 205 ? 19.885 -13.838 13.670 1.00 67.50 205 GLU A CA 1
ATOM 1597 C C . GLU A 1 205 ? 18.751 -14.773 14.123 1.00 67.50 205 GLU A C 1
ATOM 1599 O O . GLU A 1 205 ? 18.265 -15.578 13.328 1.00 67.50 205 GLU A O 1
ATOM 1604 N N . THR A 1 206 ? 18.291 -14.639 15.371 1.00 67.69 206 THR A N 1
ATOM 1605 C CA . THR A 1 206 ? 17.165 -15.404 15.935 1.00 67.69 206 THR A CA 1
ATOM 1606 C C . THR A 1 206 ? 15.821 -14.683 15.849 1.00 67.69 206 THR A C 1
ATOM 1608 O O . THR A 1 206 ? 14.805 -15.255 16.243 1.00 67.69 206 THR A O 1
ATOM 1611 N N . SER A 1 207 ? 15.795 -13.452 15.329 1.00 77.44 207 SER A N 1
ATOM 1612 C CA . SER A 1 207 ? 14.551 -12.704 15.131 1.00 77.44 207 SER A CA 1
ATOM 1613 C C . SER A 1 207 ? 13.609 -13.431 14.167 1.00 77.44 207 SER A C 1
ATOM 1615 O O . SER A 1 207 ? 14.049 -14.120 13.244 1.00 77.44 207 SER A O 1
ATOM 1617 N N . ALA A 1 208 ? 12.297 -13.225 14.316 1.00 78.19 208 ALA A N 1
ATOM 1618 C CA . ALA A 1 208 ? 11.328 -13.669 13.310 1.00 78.19 208 ALA A CA 1
ATOM 1619 C C . ALA A 1 208 ? 11.666 -13.092 11.925 1.00 78.19 208 ALA A C 1
ATOM 1621 O O . ALA A 1 208 ? 11.390 -13.705 10.892 1.00 78.19 208 ALA A O 1
ATOM 1622 N N . TRP A 1 209 ? 12.343 -11.940 11.904 1.00 80.31 209 TRP A N 1
ATOM 1623 C CA . TRP A 1 209 ? 12.674 -11.256 10.678 1.00 80.31 209 TRP A CA 1
ATOM 1624 C C . TRP A 1 209 ? 13.708 -11.970 9.792 1.00 80.31 209 TRP A C 1
ATOM 1626 O O . TRP A 1 209 ? 13.695 -11.761 8.571 1.00 80.31 209 TRP A O 1
ATOM 1636 N N . SER A 1 210 ? 14.555 -12.824 10.380 1.00 77.88 210 SER A N 1
ATOM 1637 C CA . SER A 1 210 ? 15.574 -13.609 9.670 1.00 77.88 210 SER A CA 1
ATOM 1638 C C . SER A 1 210 ? 15.000 -14.839 8.954 1.00 77.88 210 SER A C 1
ATOM 1640 O O . SER A 1 210 ? 15.657 -15.416 8.085 1.00 77.88 210 SER A O 1
ATOM 1642 N N . GLN A 1 211 ? 13.763 -15.231 9.273 1.00 84.94 211 GLN A N 1
ATOM 1643 C CA . GLN A 1 211 ? 13.118 -16.398 8.679 1.00 84.94 211 GLN A CA 1
ATOM 1644 C C . GLN A 1 211 ? 12.701 -16.146 7.212 1.00 84.94 211 GLN A C 1
ATOM 1646 O O . GLN A 1 211 ? 12.533 -14.990 6.789 1.00 84.94 211 GLN A O 1
ATOM 1651 N N . PRO A 1 212 ? 12.551 -17.211 6.397 1.00 88.19 212 PRO A N 1
ATOM 1652 C CA . PRO A 1 212 ? 11.991 -17.099 5.053 1.00 88.19 212 PRO A CA 1
ATOM 1653 C C . PRO A 1 212 ? 10.566 -16.534 5.077 1.00 88.19 212 PRO A C 1
ATOM 1655 O O . PRO A 1 212 ? 9.824 -16.715 6.044 1.00 88.19 212 PRO A O 1
ATOM 1658 N N . ARG A 1 213 ? 10.187 -15.825 4.009 1.00 93.69 213 ARG A N 1
ATOM 1659 C CA . ARG A 1 213 ? 8.873 -15.179 3.900 1.00 93.69 213 ARG A CA 1
ATOM 1660 C C . ARG A 1 213 ? 7.909 -16.042 3.141 1.00 93.69 213 ARG A C 1
ATOM 1662 O O . ARG A 1 213 ? 8.286 -16.693 2.175 1.00 93.69 213 ARG A O 1
ATOM 1669 N N . HIS A 1 214 ? 6.660 -16.051 3.584 1.00 94.38 214 HIS A N 1
ATOM 1670 C CA . HIS A 1 214 ? 5.641 -16.906 3.010 1.00 94.38 214 HIS A CA 1
ATOM 1671 C C . HIS A 1 214 ? 4.300 -16.188 2.935 1.00 94.38 214 HIS A C 1
ATOM 1673 O O . HIS A 1 214 ? 4.029 -15.240 3.660 1.00 94.38 214 HIS A O 1
ATOM 1679 N N . VAL A 1 215 ? 3.433 -16.722 2.087 1.00 96.81 215 VAL A N 1
ATOM 1680 C CA . VAL A 1 215 ? 1.983 -16.587 2.199 1.00 96.81 215 VAL A CA 1
ATOM 1681 C C . VAL A 1 215 ? 1.395 -17.951 2.514 1.00 96.81 215 VAL A C 1
ATOM 1683 O O . VAL A 1 215 ? 1.919 -18.978 2.072 1.00 96.81 215 VAL A O 1
ATOM 1686 N N . ASN A 1 216 ? 0.297 -17.985 3.259 1.00 97.62 216 ASN A N 1
ATOM 1687 C CA . ASN A 1 216 ? -0.317 -19.240 3.674 1.00 97.62 216 ASN A CA 1
ATOM 1688 C C . ASN A 1 216 ? -1.566 -19.528 2.850 1.00 97.62 216 ASN A C 1
ATOM 1690 O O . ASN A 1 216 ? -2.394 -18.655 2.620 1.00 97.62 216 ASN A O 1
ATOM 1694 N N . ILE A 1 217 ? -1.714 -20.773 2.407 1.00 97.88 217 ILE A N 1
ATOM 1695 C CA . ILE A 1 217 ? -2.917 -21.263 1.744 1.00 97.88 217 ILE A CA 1
ATOM 1696 C C . ILE A 1 217 ? -3.606 -22.232 2.691 1.00 97.88 217 ILE A C 1
ATOM 1698 O O . ILE A 1 217 ? -3.060 -23.279 3.045 1.00 97.88 217 ILE A O 1
ATOM 1702 N N . TYR A 1 218 ? -4.826 -21.896 3.079 1.00 97.25 218 TYR A N 1
ATOM 1703 C CA . TYR A 1 218 ? -5.652 -22.714 3.948 1.00 97.25 218 TYR A CA 1
ATOM 1704 C C . TYR A 1 218 ? -6.609 -23.536 3.106 1.00 97.25 218 TYR A C 1
ATOM 1706 O O . TYR A 1 218 ? -7.426 -22.979 2.381 1.00 97.25 218 TYR A O 1
ATOM 1714 N N . THR A 1 219 ? -6.525 -24.862 3.207 1.00 96.88 219 THR A N 1
ATOM 1715 C CA . THR A 1 219 ? -7.571 -25.749 2.681 1.00 96.88 219 THR A CA 1
ATOM 1716 C C . THR A 1 219 ? -8.491 -26.124 3.832 1.00 96.88 219 THR A C 1
ATOM 1718 O O . THR A 1 219 ? -8.076 -26.781 4.789 1.00 96.88 219 THR A O 1
ATOM 1721 N N . ILE A 1 220 ? -9.727 -25.650 3.747 1.00 96.06 220 ILE A N 1
ATOM 1722 C CA . ILE A 1 220 ? -10.715 -25.652 4.817 1.00 96.06 220 ILE A CA 1
ATOM 1723 C C . ILE A 1 220 ? -11.842 -26.615 4.444 1.00 96.06 220 ILE A C 1
ATOM 1725 O O . ILE A 1 220 ? -12.382 -26.588 3.337 1.00 96.06 220 ILE A O 1
ATOM 1729 N N . SER A 1 221 ? -12.190 -27.481 5.388 1.00 91.31 221 SER A N 1
ATOM 1730 C CA . SER A 1 221 ? -13.332 -28.394 5.328 1.00 91.31 221 SER A CA 1
ATOM 1731 C C . SER A 1 221 ? -14.081 -28.355 6.658 1.00 91.31 221 SER A C 1
ATOM 1733 O O . SER A 1 221 ? -13.554 -27.840 7.641 1.00 91.31 221 SER A O 1
ATOM 1735 N N . GLU A 1 222 ? -15.260 -28.973 6.730 1.00 84.75 222 GLU A N 1
ATOM 1736 C CA . GLU A 1 222 ? -16.036 -29.078 7.978 1.00 84.75 222 GLU A CA 1
ATOM 1737 C C . GLU A 1 222 ? -15.261 -29.683 9.165 1.00 84.75 222 GLU A C 1
ATOM 1739 O O . GLU A 1 222 ? -15.639 -29.462 10.311 1.00 84.75 222 GLU A O 1
ATOM 1744 N N . GLN A 1 223 ? -14.207 -30.469 8.911 1.00 83.19 223 GLN A N 1
ATOM 1745 C CA . GLN A 1 223 ? -13.496 -31.237 9.942 1.00 83.19 223 GLN A CA 1
ATOM 1746 C C . GLN A 1 223 ? -12.058 -30.770 10.188 1.00 83.19 223 GLN A C 1
ATOM 1748 O O . GLN A 1 223 ? -11.460 -31.158 11.190 1.00 83.19 223 GLN A O 1
ATOM 1753 N N . SER A 1 224 ? -11.468 -29.998 9.273 1.00 89.38 224 SER A N 1
ATOM 1754 C CA . SER A 1 224 ? -10.050 -29.645 9.359 1.00 89.38 224 SER A CA 1
ATOM 1755 C C . SER A 1 224 ? -9.689 -28.404 8.557 1.00 89.38 224 SER A C 1
ATOM 1757 O O . SER A 1 224 ? -10.211 -28.189 7.460 1.00 89.38 224 SER A O 1
ATOM 1759 N N . ILE A 1 225 ? -8.685 -27.687 9.059 1.00 94.62 225 ILE A N 1
ATOM 1760 C CA . ILE A 1 225 ? -7.977 -26.605 8.374 1.00 94.62 225 ILE A CA 1
ATOM 1761 C C . ILE A 1 225 ? -6.533 -27.076 8.172 1.00 94.62 225 ILE A C 1
ATOM 1763 O O . ILE A 1 225 ? -5.830 -27.332 9.148 1.00 94.62 225 ILE A O 1
ATOM 1767 N N . SER A 1 226 ? -6.079 -27.230 6.928 1.00 95.00 226 SER A N 1
ATOM 1768 C CA . SER A 1 226 ? -4.676 -27.549 6.624 1.00 95.00 226 SER A CA 1
ATOM 1769 C C . SER A 1 226 ? -3.954 -26.324 6.080 1.00 95.00 226 SER A C 1
ATOM 1771 O O . SER A 1 226 ? -4.504 -25.632 5.223 1.00 95.00 226 SER A O 1
ATOM 1773 N N . VAL A 1 227 ? -2.720 -26.103 6.530 1.00 96.06 227 VAL A N 1
ATOM 1774 C CA . VAL A 1 227 ? -1.888 -24.961 6.135 1.00 96.06 227 VAL A CA 1
ATOM 1775 C C . VAL A 1 227 ? -0.839 -25.426 5.127 1.00 96.06 227 VAL A C 1
ATOM 1777 O O . VAL A 1 227 ? -0.104 -26.376 5.388 1.00 96.06 227 VAL A O 1
ATOM 1780 N N . GLU A 1 228 ? -0.782 -24.765 3.974 1.00 95.81 228 GLU A N 1
ATOM 1781 C CA . GLU A 1 228 ? 0.281 -24.900 2.977 1.00 95.81 228 GLU A CA 1
ATOM 1782 C C . GLU A 1 228 ? 0.972 -23.542 2.811 1.00 95.81 228 GLU A C 1
ATOM 1784 O O . GLU A 1 228 ? 0.382 -22.612 2.263 1.00 95.81 228 GLU A O 1
ATOM 1789 N N . SER A 1 229 ? 2.223 -23.422 3.251 1.00 94.12 229 SER A N 1
ATOM 1790 C CA . SER A 1 229 ? 3.009 -22.197 3.071 1.00 94.12 229 SER A CA 1
ATOM 1791 C C . SER A 1 229 ? 3.646 -22.155 1.681 1.00 94.12 229 SER A C 1
ATOM 1793 O O . SER A 1 229 ? 4.201 -23.139 1.192 1.00 94.12 229 SER A O 1
ATOM 1795 N N . SER A 1 230 ? 3.552 -21.004 1.026 1.00 92.06 230 SER A N 1
ATOM 1796 C CA . SER A 1 230 ? 4.197 -20.697 -0.247 1.00 92.06 230 SER A CA 1
ATOM 1797 C C . SER A 1 230 ? 5.219 -19.596 -0.027 1.00 92.06 230 SER A C 1
ATOM 1799 O O . SER A 1 230 ? 4.849 -18.503 0.378 1.00 92.06 230 SER A O 1
ATOM 1801 N N . GLU A 1 231 ? 6.490 -19.894 -0.271 1.00 94.88 231 GLU A N 1
ATOM 1802 C CA . GLU A 1 231 ? 7.589 -18.938 -0.118 1.00 94.88 231 GLU A CA 1
ATOM 1803 C C . GLU A 1 231 ? 7.484 -17.752 -1.080 1.00 94.88 231 GLU A C 1
ATOM 1805 O O . GLU A 1 231 ? 7.081 -17.916 -2.233 1.00 94.88 231 GLU A O 1
ATOM 1810 N N . ILE A 1 232 ? 7.843 -16.579 -0.568 1.00 95.69 232 ILE A N 1
ATOM 1811 C CA . ILE A 1 232 ? 8.009 -15.320 -1.281 1.00 95.69 232 ILE A CA 1
ATOM 1812 C C . ILE A 1 232 ? 9.508 -15.045 -1.350 1.00 95.69 232 ILE A C 1
ATOM 1814 O O . ILE A 1 232 ? 10.191 -15.066 -0.325 1.00 95.69 232 ILE A O 1
ATOM 1818 N N . ASP A 1 233 ? 10.005 -14.767 -2.553 1.00 93.69 233 ASP A N 1
ATOM 1819 C CA . ASP A 1 233 ? 11.382 -14.329 -2.774 1.00 93.69 233 ASP A CA 1
ATOM 1820 C C . ASP A 1 233 ? 11.528 -12.873 -2.309 1.00 93.69 233 ASP A C 1
ATOM 1822 O O . ASP A 1 233 ? 11.403 -11.930 -3.095 1.00 93.69 233 ASP A O 1
ATOM 1826 N N . ALA A 1 234 ? 11.658 -12.708 -0.992 1.00 93.44 234 ALA A N 1
ATOM 1827 C CA . ALA A 1 234 ? 11.872 -11.435 -0.318 1.00 93.44 234 ALA A CA 1
ATOM 1828 C C . ALA A 1 234 ? 13.368 -11.120 -0.257 1.00 93.44 234 ALA A C 1
ATOM 1830 O O . ALA A 1 234 ? 14.199 -12.011 -0.065 1.00 93.44 234 ALA A O 1
ATOM 1831 N N . ARG A 1 235 ? 13.735 -9.838 -0.352 1.00 92.19 235 ARG A N 1
ATOM 1832 C CA . ARG A 1 235 ? 15.154 -9.455 -0.387 1.00 92.19 235 ARG A CA 1
ATOM 1833 C C . ARG A 1 235 ? 15.864 -9.838 0.916 1.00 92.19 235 ARG A C 1
ATOM 1835 O O . ARG A 1 235 ? 15.392 -9.544 2.017 1.00 92.19 235 ARG A O 1
ATOM 1842 N N . ASP A 1 236 ? 17.022 -10.477 0.794 1.00 92.44 236 ASP A N 1
ATOM 1843 C CA . ASP A 1 236 ? 17.898 -10.769 1.932 1.00 92.44 236 ASP A CA 1
ATOM 1844 C C . ASP A 1 236 ? 18.539 -9.495 2.494 1.00 92.44 236 ASP A C 1
ATOM 1846 O O . ASP A 1 236 ? 18.746 -8.506 1.781 1.00 92.44 236 ASP A O 1
ATOM 1850 N N . TYR A 1 237 ? 18.881 -9.521 3.782 1.00 93.31 237 TYR A N 1
ATOM 1851 C CA . TYR A 1 237 ? 19.481 -8.379 4.465 1.00 93.31 237 TYR A CA 1
ATOM 1852 C C . TYR A 1 237 ? 20.712 -8.749 5.285 1.00 93.31 237 TYR A C 1
ATOM 1854 O O . TYR A 1 237 ? 20.936 -9.914 5.599 1.00 93.31 237 TYR A O 1
ATOM 1862 N N . GLU A 1 238 ? 21.508 -7.734 5.618 1.00 93.50 238 GLU A N 1
ATOM 1863 C CA . GLU A 1 238 ? 22.654 -7.853 6.518 1.00 93.50 238 GLU A CA 1
ATOM 1864 C C . GLU A 1 238 ? 22.734 -6.619 7.432 1.00 93.50 238 GLU A C 1
ATOM 1866 O O . GLU A 1 238 ? 22.657 -5.480 6.959 1.00 93.50 238 GLU A O 1
ATOM 1871 N N . GLY A 1 239 ? 22.888 -6.843 8.737 1.00 92.88 239 GLY A N 1
ATOM 1872 C CA . GLY A 1 239 ? 23.156 -5.797 9.721 1.00 92.88 239 GLY A CA 1
ATOM 1873 C C . GLY A 1 239 ? 24.628 -5.814 10.121 1.00 92.88 239 GLY A C 1
ATOM 1874 O O . GLY A 1 239 ? 25.148 -6.849 10.528 1.00 92.88 239 GLY A O 1
ATOM 1875 N N . ILE A 1 240 ? 25.322 -4.682 10.001 1.00 93.81 240 ILE A N 1
ATOM 1876 C CA . ILE A 1 240 ? 26.755 -4.585 10.303 1.00 93.81 240 ILE A CA 1
ATOM 1877 C C . ILE A 1 240 ? 26.999 -3.470 11.317 1.00 93.81 240 ILE A C 1
ATOM 1879 O O . ILE A 1 240 ? 26.696 -2.309 11.061 1.00 93.81 240 ILE A O 1
ATOM 1883 N N . GLU A 1 241 ? 27.626 -3.796 12.444 1.00 92.94 241 GLU A N 1
ATOM 1884 C CA . GLU A 1 241 ? 28.196 -2.793 13.347 1.00 92.94 241 GLU A CA 1
ATOM 1885 C C . GLU A 1 241 ? 29.712 -2.688 13.127 1.00 92.94 241 GLU A C 1
ATOM 1887 O O . GLU A 1 241 ? 30.427 -3.695 13.067 1.00 92.94 241 GLU A O 1
ATOM 1892 N N . ILE A 1 242 ? 30.212 -1.457 13.008 1.00 91.62 242 ILE A N 1
ATOM 1893 C CA . ILE A 1 242 ? 31.644 -1.155 13.006 1.00 91.62 242 ILE A CA 1
ATOM 1894 C C . ILE A 1 242 ? 31.927 -0.171 14.139 1.00 91.62 242 ILE A C 1
ATOM 1896 O O . ILE A 1 242 ? 31.452 0.963 14.118 1.00 91.62 242 ILE A O 1
ATOM 1900 N N . ARG A 1 243 ? 32.749 -0.596 15.101 1.00 89.50 243 ARG A N 1
ATOM 1901 C CA . ARG A 1 243 ? 33.306 0.273 16.143 1.00 89.50 243 ARG A CA 1
ATOM 1902 C C . ARG A 1 243 ? 34.632 0.850 15.655 1.00 89.50 243 ARG A C 1
ATOM 1904 O O . ARG A 1 243 ? 35.539 0.089 15.323 1.00 89.50 243 ARG A O 1
ATOM 1911 N N . ALA A 1 244 ? 34.704 2.171 15.560 1.00 88.44 244 ALA A N 1
ATOM 1912 C CA . ALA A 1 244 ? 35.871 2.927 15.137 1.00 88.44 244 ALA A CA 1
ATOM 1913 C C . ALA A 1 244 ? 36.623 3.492 16.351 1.00 88.44 244 ALA A C 1
ATOM 1915 O O . ALA A 1 244 ? 36.022 3.990 17.299 1.00 88.44 244 ALA A O 1
ATOM 1916 N N . ASP A 1 245 ? 37.947 3.439 16.289 1.00 87.31 245 ASP A N 1
ATOM 1917 C CA . ASP A 1 245 ? 38.870 4.167 17.164 1.00 87.31 245 ASP A CA 1
ATOM 1918 C C . ASP A 1 245 ? 39.578 5.287 16.373 1.00 87.31 245 ASP A C 1
ATOM 1920 O O . ASP A 1 245 ? 39.474 5.345 15.141 1.00 87.31 245 ASP A O 1
ATOM 1924 N N . ALA A 1 246 ? 40.363 6.145 17.034 1.00 80.25 246 ALA A N 1
ATOM 1925 C CA . ALA A 1 246 ? 41.132 7.213 16.381 1.00 80.25 246 ALA A CA 1
ATOM 1926 C C . ALA A 1 246 ? 42.043 6.759 15.215 1.00 80.25 246 ALA A C 1
ATOM 1928 O O . ALA A 1 246 ? 42.480 7.597 14.418 1.00 80.25 246 ALA A O 1
ATOM 1929 N N . GLN A 1 247 ? 42.372 5.466 15.109 1.00 84.69 247 GLN A N 1
ATOM 1930 C CA . GLN A 1 247 ? 43.261 4.916 14.077 1.00 84.69 247 GLN A CA 1
ATOM 1931 C C . GLN A 1 247 ? 42.519 4.187 12.951 1.00 84.69 247 GLN A C 1
ATOM 1933 O O . GLN A 1 247 ? 43.144 3.814 11.958 1.00 84.69 247 GLN A O 1
ATOM 1938 N N . THR A 1 248 ? 41.206 3.991 13.069 1.00 89.81 248 THR A N 1
ATOM 1939 C CA . THR A 1 248 ? 40.417 3.217 12.110 1.00 89.81 248 THR A CA 1
ATOM 1940 C C . THR A 1 248 ? 40.422 3.881 10.736 1.00 89.81 248 THR A C 1
ATOM 1942 O O . THR A 1 248 ? 39.928 5.000 10.566 1.00 89.81 248 THR A O 1
ATOM 1945 N N . THR A 1 249 ? 40.956 3.175 9.734 1.00 92.50 249 THR A N 1
ATOM 1946 C CA . THR A 1 249 ? 41.084 3.669 8.357 1.00 92.50 249 THR A CA 1
ATOM 1947 C C . THR A 1 249 ? 40.000 3.112 7.433 1.00 92.50 249 THR A C 1
ATOM 1949 O O . THR A 1 249 ? 39.359 2.097 7.712 1.00 92.50 249 THR A O 1
ATOM 1952 N N . MET A 1 250 ? 39.848 3.711 6.245 1.00 93.44 250 MET A N 1
ATOM 1953 C CA . MET A 1 250 ? 38.974 3.162 5.199 1.00 93.44 250 MET A CA 1
ATOM 1954 C C . MET A 1 250 ? 39.360 1.727 4.791 1.00 93.44 250 MET A C 1
ATOM 1956 O O . MET A 1 250 ? 38.505 0.934 4.404 1.00 93.44 250 MET A O 1
ATOM 1960 N N . GLN A 1 251 ? 40.641 1.357 4.877 1.00 92.00 251 GLN A N 1
ATOM 1961 C CA . GLN A 1 251 ? 41.081 0.008 4.521 1.00 92.00 251 GLN A CA 1
ATOM 1962 C C . GLN A 1 251 ? 40.633 -1.034 5.556 1.00 92.00 251 GLN A C 1
ATOM 1964 O O . GLN A 1 251 ? 40.373 -2.182 5.192 1.00 92.00 251 GLN A O 1
ATOM 1969 N N . ASP A 1 252 ? 40.497 -0.637 6.822 1.00 92.19 252 ASP A N 1
ATOM 1970 C CA . ASP A 1 252 ? 39.971 -1.495 7.884 1.00 92.19 252 ASP A CA 1
ATOM 1971 C C . ASP A 1 252 ? 38.465 -1.713 7.720 1.00 92.19 252 ASP A C 1
ATOM 1973 O O . ASP A 1 252 ? 38.005 -2.853 7.800 1.00 92.19 252 ASP A O 1
ATOM 1977 N N . VAL A 1 253 ? 37.726 -0.655 7.359 1.00 93.56 253 VAL A N 1
ATOM 1978 C CA . VAL A 1 253 ? 36.303 -0.748 6.989 1.00 93.56 253 VAL A CA 1
ATOM 1979 C C . VAL A 1 253 ? 36.113 -1.719 5.822 1.00 93.56 253 VAL A C 1
ATOM 1981 O O . VAL A 1 253 ? 35.333 -2.661 5.936 1.00 93.56 253 VAL A O 1
ATOM 1984 N N . LYS A 1 254 ? 36.874 -1.567 4.728 1.00 94.88 254 LYS A N 1
ATOM 1985 C CA . LYS A 1 254 ? 36.806 -2.482 3.572 1.00 94.88 254 LYS A CA 1
ATOM 1986 C C . LYS A 1 254 ? 37.066 -3.934 3.971 1.00 94.88 254 LYS A C 1
ATOM 1988 O O . LYS A 1 254 ? 36.287 -4.806 3.605 1.00 94.88 254 LYS A O 1
ATOM 1993 N N . ARG A 1 255 ? 38.100 -4.182 4.783 1.00 93.38 255 ARG A N 1
ATOM 1994 C CA . ARG A 1 255 ? 38.441 -5.528 5.272 1.00 93.38 255 ARG A CA 1
ATOM 1995 C C . ARG A 1 255 ? 37.328 -6.136 6.123 1.00 93.38 255 ARG A C 1
ATOM 1997 O O . ARG A 1 255 ? 37.162 -7.353 6.118 1.00 93.38 255 ARG A O 1
ATOM 2004 N N . LYS A 1 256 ? 36.589 -5.313 6.874 1.00 92.81 256 LYS A N 1
ATOM 2005 C CA . LYS A 1 256 ? 35.424 -5.764 7.639 1.00 92.81 256 LYS A CA 1
ATOM 2006 C C . LYS A 1 256 ? 34.258 -6.105 6.713 1.00 92.81 256 LYS A C 1
ATOM 2008 O O . LYS A 1 256 ? 33.671 -7.166 6.875 1.00 92.81 256 LYS A O 1
ATOM 2013 N N . LEU A 1 257 ? 33.976 -5.260 5.721 1.00 95.25 257 LEU A N 1
ATOM 2014 C CA . LEU A 1 257 ? 32.935 -5.508 4.719 1.00 95.25 257 LEU A CA 1
ATOM 2015 C C . LEU A 1 257 ? 33.224 -6.747 3.855 1.00 95.25 257 LEU A C 1
ATOM 2017 O O . LEU A 1 257 ? 32.293 -7.460 3.507 1.00 95.25 257 LEU A O 1
ATOM 2021 N N . ASP A 1 258 ? 34.493 -7.043 3.555 1.00 93.56 258 ASP A N 1
ATOM 2022 C CA . ASP A 1 258 ? 34.915 -8.241 2.803 1.00 93.56 258 ASP A CA 1
ATOM 2023 C C . ASP A 1 258 ? 34.576 -9.568 3.517 1.00 93.56 258 ASP A C 1
ATOM 2025 O O . ASP A 1 258 ? 34.665 -10.634 2.911 1.00 93.56 258 ASP A O 1
ATOM 2029 N N . GLN A 1 259 ? 34.206 -9.530 4.804 1.00 93.19 259 GLN A N 1
ATOM 2030 C CA . GLN A 1 259 ? 33.807 -10.720 5.570 1.00 93.19 259 GLN A CA 1
ATOM 2031 C C . GLN A 1 259 ? 32.371 -11.168 5.269 1.00 93.19 259 GLN A C 1
ATOM 2033 O O . GLN A 1 259 ? 31.991 -12.265 5.673 1.00 93.19 259 GLN A O 1
ATOM 2038 N N . PHE A 1 260 ? 31.587 -10.341 4.577 1.00 92.19 260 PHE A N 1
ATOM 2039 C CA . PHE A 1 260 ? 30.169 -10.566 4.328 1.00 92.19 260 PHE A CA 1
ATOM 2040 C C . PHE A 1 260 ? 29.889 -10.709 2.829 1.00 92.19 260 PHE A C 1
ATOM 2042 O O . PHE A 1 260 ? 30.474 -10.005 2.004 1.00 92.19 260 PHE A O 1
ATOM 2049 N N . ASP A 1 261 ? 28.943 -11.581 2.475 1.00 92.81 261 ASP A N 1
ATOM 2050 C CA . ASP A 1 261 ? 28.364 -11.601 1.129 1.00 92.81 261 ASP A CA 1
ATOM 2051 C C . ASP A 1 261 ? 27.209 -10.599 1.063 1.00 92.81 261 ASP A C 1
ATOM 2053 O O . ASP A 1 261 ? 26.130 -10.839 1.611 1.00 92.81 261 ASP A O 1
ATOM 2057 N N . LEU A 1 262 ? 27.477 -9.447 0.445 1.00 94.56 262 LEU A N 1
ATOM 2058 C CA . LEU A 1 262 ? 26.570 -8.296 0.398 1.00 94.56 262 LEU A CA 1
ATOM 2059 C C . LEU A 1 262 ? 25.816 -8.177 -0.931 1.00 94.56 262 LEU A C 1
ATOM 2061 O O . LEU A 1 262 ? 24.928 -7.331 -1.064 1.00 94.56 262 LEU A O 1
ATOM 2065 N N . LYS A 1 263 ? 26.157 -9.003 -1.926 1.00 91.06 263 LYS A N 1
ATOM 2066 C CA . LYS A 1 263 ? 25.603 -8.885 -3.275 1.00 91.06 263 LYS A CA 1
ATOM 2067 C C . LYS A 1 263 ? 24.092 -9.120 -3.247 1.00 91.06 263 LYS A C 1
ATOM 2069 O O . LYS A 1 263 ? 23.621 -10.055 -2.613 1.00 91.06 263 LYS A O 1
ATOM 2074 N N . ASN A 1 264 ? 23.330 -8.283 -3.954 1.00 87.69 264 ASN A N 1
ATOM 2075 C CA . ASN A 1 264 ? 21.860 -8.321 -4.025 1.00 87.69 264 ASN A CA 1
ATOM 2076 C C . ASN A 1 264 ? 21.119 -8.101 -2.685 1.00 87.69 264 ASN A C 1
ATOM 2078 O O . ASN A 1 264 ? 19.886 -8.084 -2.677 1.00 87.69 264 ASN A O 1
ATOM 2082 N N . LYS A 1 265 ? 21.828 -7.883 -1.570 1.00 94.19 265 LYS A N 1
ATOM 2083 C CA . LYS A 1 265 ? 21.225 -7.688 -0.247 1.00 94.19 265 LYS A CA 1
ATOM 2084 C C . LYS A 1 265 ? 20.919 -6.225 0.055 1.00 94.19 265 LYS A C 1
ATOM 2086 O O . LYS A 1 265 ? 21.495 -5.303 -0.531 1.00 94.19 265 LYS A O 1
ATOM 2091 N N . ALA A 1 266 ? 20.034 -6.027 1.025 1.00 95.06 266 ALA A N 1
ATOM 2092 C CA . ALA A 1 266 ? 19.841 -4.756 1.700 1.00 95.06 266 ALA A CA 1
ATOM 2093 C C . ALA A 1 266 ? 20.671 -4.702 2.995 1.00 95.06 266 ALA A C 1
ATOM 2095 O O . ALA A 1 266 ? 20.504 -5.520 3.891 1.00 95.06 266 ALA A O 1
ATOM 2096 N N . VAL A 1 267 ? 21.589 -3.745 3.093 1.00 95.50 267 VAL A N 1
ATOM 2097 C CA . VAL A 1 267 ? 22.612 -3.709 4.143 1.00 95.50 267 VAL A CA 1
ATOM 2098 C C . VAL A 1 267 ? 22.505 -2.431 4.961 1.00 95.50 267 VAL A C 1
ATOM 2100 O O . VAL A 1 267 ? 22.612 -1.318 4.427 1.00 95.50 267 VAL A O 1
ATOM 2103 N N . LEU A 1 268 ? 22.304 -2.591 6.268 1.00 95.19 268 LEU A N 1
ATOM 2104 C CA . LEU A 1 268 ? 22.286 -1.504 7.239 1.00 95.19 268 LEU A CA 1
ATOM 2105 C C . LEU A 1 268 ? 23.567 -1.558 8.065 1.00 95.19 268 LEU A C 1
ATOM 2107 O O . LEU A 1 268 ? 23.869 -2.568 8.692 1.00 95.19 268 LEU A O 1
ATOM 2111 N N . LEU A 1 269 ? 24.314 -0.457 8.063 1.00 95.25 269 LEU A N 1
ATOM 2112 C CA . LEU A 1 269 ? 25.560 -0.335 8.803 1.00 95.25 269 LEU A CA 1
ATOM 2113 C C . LEU A 1 269 ? 25.452 0.762 9.861 1.00 95.25 269 LEU A C 1
ATOM 2115 O O . LEU A 1 269 ? 25.025 1.878 9.553 1.00 95.25 269 LEU A O 1
ATOM 2119 N N . ILE A 1 270 ? 25.869 0.458 11.089 1.00 94.25 270 ILE A N 1
ATOM 2120 C CA . ILE A 1 270 ? 26.003 1.429 12.179 1.00 94.25 270 ILE A CA 1
ATOM 2121 C C . ILE A 1 270 ? 27.487 1.605 12.523 1.00 94.25 270 ILE A C 1
ATOM 2123 O O . ILE A 1 270 ? 28.194 0.633 12.785 1.00 94.25 270 ILE A O 1
ATOM 2127 N N . LEU A 1 271 ? 27.954 2.855 12.496 1.00 91.81 271 LEU A N 1
ATOM 2128 C CA . LEU A 1 271 ? 29.296 3.255 12.926 1.00 91.81 271 LEU A CA 1
ATOM 2129 C C . LEU A 1 271 ? 29.232 3.769 14.362 1.00 91.81 271 LEU A C 1
ATOM 2131 O O . LEU A 1 271 ? 28.474 4.697 14.607 1.00 91.81 271 LEU A O 1
ATOM 2135 N N . ARG A 1 272 ? 30.026 3.216 15.279 1.00 90.00 272 ARG A N 1
ATOM 2136 C CA . ARG A 1 272 ? 30.140 3.663 16.685 1.00 90.00 272 ARG A CA 1
ATOM 2137 C C . ARG A 1 272 ? 31.582 4.005 17.044 1.00 90.00 272 ARG A C 1
ATOM 2139 O O . ARG A 1 272 ? 32.484 3.644 16.289 1.00 90.00 272 ARG A O 1
ATOM 2146 N N . GLY A 1 273 ? 31.795 4.639 18.193 1.00 86.31 273 GLY A N 1
ATOM 2147 C CA . GLY A 1 273 ? 33.120 4.942 18.737 1.00 86.31 273 GLY A CA 1
ATOM 2148 C C . GLY A 1 273 ? 33.626 6.347 18.400 1.00 86.31 273 GLY A C 1
ATOM 2149 O O . GLY A 1 273 ? 32.847 7.290 18.273 1.00 86.31 273 GLY A O 1
ATOM 2150 N N . GLU A 1 274 ? 34.943 6.504 18.283 1.00 82.94 274 GLU A N 1
ATOM 2151 C CA . GLU A 1 274 ? 35.586 7.813 18.128 1.00 82.94 274 GLU A CA 1
ATOM 2152 C C . GLU A 1 274 ? 35.434 8.379 16.703 1.00 82.94 274 GLU A C 1
ATOM 2154 O O . GLU A 1 274 ? 35.531 7.655 15.706 1.00 82.94 274 GLU A O 1
ATOM 2159 N N . ASN A 1 275 ? 35.244 9.700 16.606 1.00 84.56 275 ASN A N 1
ATOM 2160 C CA . ASN A 1 275 ? 35.196 10.449 15.348 1.00 84.56 275 ASN A CA 1
ATOM 2161 C C . ASN A 1 275 ? 36.389 11.412 15.226 1.00 84.56 275 ASN A C 1
ATOM 2163 O O . ASN A 1 275 ? 36.285 12.630 15.378 1.00 84.56 275 ASN A O 1
ATOM 2167 N N . GLY A 1 276 ? 37.574 10.860 14.991 1.00 75.44 276 GLY A N 1
ATOM 2168 C CA . GLY A 1 276 ? 38.7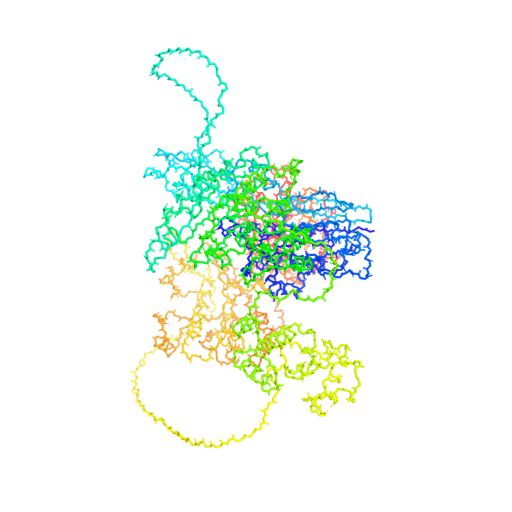95 11.627 14.781 1.00 75.44 276 GLY A CA 1
ATOM 2169 C C . GLY A 1 276 ? 38.948 12.147 13.342 1.00 75.44 276 GLY A C 1
ATOM 2170 O O . GLY A 1 276 ? 38.418 11.566 12.395 1.00 75.44 276 GLY A O 1
ATOM 2171 N N . PRO A 1 277 ? 39.769 13.191 13.117 1.00 73.56 277 PRO A N 1
ATOM 2172 C CA . PRO A 1 277 ? 40.026 13.750 11.783 1.00 73.56 277 PRO A CA 1
ATOM 2173 C C . PRO A 1 277 ? 40.703 12.771 10.803 1.00 73.56 277 PRO A C 1
ATOM 2175 O O . PRO A 1 277 ? 40.721 13.017 9.599 1.00 73.56 277 PRO A O 1
ATOM 2178 N N . SER A 1 278 ? 41.283 11.676 11.302 1.00 78.62 278 SER A N 1
ATOM 2179 C CA . SER A 1 278 ? 41.859 10.576 10.517 1.00 78.62 278 SER A CA 1
ATOM 2180 C C . SER A 1 278 ? 40.841 9.507 10.109 1.00 78.62 278 SER A C 1
ATOM 2182 O O . SER A 1 278 ? 41.165 8.664 9.268 1.00 78.62 278 SER A O 1
ATOM 2184 N N . ASN A 1 279 ? 39.633 9.510 10.682 1.00 89.12 279 ASN A N 1
ATOM 2185 C CA . ASN A 1 279 ? 38.637 8.492 10.392 1.00 89.12 279 ASN A CA 1
ATOM 2186 C C . ASN A 1 279 ? 37.944 8.731 9.041 1.00 89.12 279 ASN A C 1
ATOM 2188 O O . ASN A 1 279 ? 37.740 9.870 8.617 1.00 89.12 279 ASN A O 1
ATOM 2192 N N . PRO A 1 280 ? 37.544 7.654 8.343 1.00 89.00 280 PRO A N 1
ATOM 2193 C CA . PRO A 1 280 ? 36.746 7.769 7.130 1.00 89.00 280 PRO A CA 1
ATOM 2194 C C . PRO A 1 280 ? 35.408 8.469 7.401 1.00 89.00 280 PRO A C 1
ATOM 2196 O O . PRO A 1 280 ? 34.723 8.176 8.386 1.00 89.00 280 PRO A O 1
ATOM 2199 N N . SER A 1 281 ? 35.010 9.375 6.505 1.00 90.62 281 SER A N 1
ATOM 2200 C CA . SER A 1 281 ? 33.716 10.051 6.608 1.00 90.62 281 SER A CA 1
ATOM 2201 C C . SER A 1 281 ? 32.562 9.069 6.400 1.00 90.62 281 SER A C 1
ATOM 2203 O O . SER A 1 281 ? 32.691 8.064 5.693 1.00 90.62 281 SER A O 1
ATOM 2205 N N . ARG A 1 282 ? 31.406 9.388 6.990 1.00 92.44 282 ARG A N 1
ATOM 2206 C CA . ARG A 1 282 ? 30.159 8.635 6.805 1.00 92.44 282 ARG A CA 1
ATOM 2207 C C . ARG A 1 282 ? 29.842 8.415 5.330 1.00 92.44 282 ARG A C 1
ATOM 2209 O O . ARG A 1 282 ? 29.485 7.306 4.943 1.00 92.44 282 ARG A O 1
ATOM 2216 N N . ASP A 1 283 ? 29.976 9.458 4.514 1.00 92.75 283 ASP A N 1
ATOM 2217 C CA . ASP A 1 283 ? 29.633 9.398 3.092 1.00 92.75 283 ASP A CA 1
ATOM 2218 C C . ASP A 1 283 ? 30.609 8.522 2.304 1.00 92.75 283 ASP A C 1
ATOM 2220 O O . ASP A 1 283 ? 30.174 7.717 1.489 1.00 92.75 283 ASP A O 1
ATOM 2224 N N . ALA A 1 284 ? 31.905 8.546 2.630 1.00 92.12 284 ALA A N 1
ATOM 2225 C CA . ALA A 1 284 ? 32.870 7.654 1.989 1.00 92.12 284 ALA A CA 1
ATOM 2226 C C . ALA A 1 284 ? 32.590 6.169 2.306 1.00 92.12 284 ALA A C 1
ATOM 2228 O O . ALA A 1 284 ? 32.779 5.301 1.454 1.00 92.12 284 ALA A O 1
ATOM 2229 N N . ILE A 1 285 ? 32.118 5.864 3.521 1.00 94.88 285 ILE A N 1
ATOM 2230 C CA . ILE A 1 285 ? 31.686 4.507 3.899 1.00 94.88 285 ILE A CA 1
ATOM 2231 C C . ILE A 1 285 ? 30.361 4.154 3.213 1.00 94.88 285 ILE A C 1
ATOM 2233 O O . ILE A 1 285 ? 30.186 3.023 2.760 1.00 94.88 285 ILE A O 1
ATOM 2237 N N . GLN A 1 286 ? 29.434 5.110 3.106 1.00 94.94 286 GLN A N 1
ATOM 2238 C CA . GLN A 1 286 ? 28.172 4.937 2.389 1.00 94.94 286 GLN A CA 1
ATOM 2239 C C . GLN A 1 286 ? 28.411 4.612 0.912 1.00 94.94 286 GLN A C 1
ATOM 2241 O O . GLN A 1 286 ? 27.743 3.714 0.398 1.00 94.94 286 GLN A O 1
ATOM 2246 N N . ASP A 1 287 ? 29.351 5.279 0.248 1.00 94.81 287 ASP A N 1
ATOM 2247 C CA . ASP A 1 287 ? 29.706 5.019 -1.150 1.00 94.81 287 ASP A CA 1
ATOM 2248 C C . ASP A 1 287 ? 30.328 3.628 -1.320 1.00 94.81 287 ASP A C 1
ATOM 2250 O O . ASP A 1 287 ? 29.892 2.855 -2.174 1.00 94.81 287 ASP A O 1
ATOM 2254 N N . GLU A 1 288 ? 31.279 3.259 -0.454 1.00 95.06 288 GLU A N 1
ATOM 2255 C CA . GLU A 1 288 ? 31.898 1.928 -0.476 1.00 95.06 288 GLU A CA 1
ATOM 2256 C C . GLU A 1 288 ? 30.868 0.811 -0.254 1.00 95.06 288 GLU A C 1
ATOM 2258 O O . GLU A 1 288 ? 30.903 -0.211 -0.941 1.00 95.06 288 GLU A O 1
ATOM 2263 N N . LEU A 1 289 ? 29.932 0.999 0.681 1.00 94.75 289 LEU A N 1
ATOM 2264 C CA . LEU A 1 289 ? 28.873 0.027 0.947 1.00 94.75 289 LEU A CA 1
ATOM 2265 C C . LEU A 1 289 ? 27.888 -0.069 -0.228 1.00 94.75 289 LEU A C 1
ATOM 2267 O O . LEU A 1 289 ? 27.481 -1.169 -0.601 1.00 94.75 289 LEU A O 1
ATOM 2271 N N . SER A 1 290 ? 27.543 1.066 -0.846 1.00 93.62 290 SER A N 1
ATOM 2272 C CA . SER A 1 290 ? 26.630 1.119 -2.002 1.00 93.62 290 SER A CA 1
ATOM 2273 C C . SER A 1 290 ? 27.233 0.491 -3.263 1.00 93.62 290 SER A C 1
ATOM 2275 O O . SER A 1 290 ? 26.492 0.070 -4.141 1.00 93.62 290 SER A O 1
ATOM 2277 N N . ALA A 1 291 ? 28.562 0.390 -3.357 1.00 92.81 291 ALA A N 1
ATOM 2278 C CA . ALA A 1 291 ? 29.233 -0.322 -4.445 1.00 92.81 291 ALA A CA 1
ATOM 2279 C C . ALA A 1 291 ? 29.194 -1.858 -4.292 1.00 92.81 291 ALA A C 1
ATOM 2281 O O . ALA A 1 291 ? 29.530 -2.577 -5.233 1.00 92.81 291 ALA A O 1
ATOM 2282 N N . ARG A 1 292 ? 28.829 -2.367 -3.107 1.00 94.50 292 ARG A N 1
ATOM 2283 C CA . ARG A 1 292 ? 28.871 -3.799 -2.753 1.00 94.50 292 ARG A CA 1
ATOM 2284 C C . ARG A 1 292 ? 27.487 -4.410 -2.540 1.00 94.50 292 ARG A C 1
ATOM 2286 O O . ARG A 1 292 ? 27.314 -5.600 -2.788 1.00 94.50 292 ARG A O 1
ATOM 2293 N N . ALA A 1 293 ? 26.538 -3.608 -2.066 1.00 94.12 293 ALA A N 1
ATOM 2294 C CA . ALA A 1 293 ? 25.166 -4.005 -1.780 1.00 94.12 293 ALA A CA 1
ATOM 2295 C C . ALA A 1 293 ? 24.180 -3.342 -2.745 1.00 94.12 293 ALA A C 1
ATOM 2297 O O . ALA A 1 293 ? 24.383 -2.198 -3.143 1.00 94.12 293 ALA A O 1
ATOM 2298 N N . GLU A 1 294 ? 23.076 -4.023 -3.059 1.00 90.81 294 GLU A N 1
ATOM 2299 C CA . GLU A 1 294 ? 22.016 -3.452 -3.907 1.00 90.81 294 GLU A CA 1
ATOM 2300 C C . GLU A 1 294 ? 21.345 -2.255 -3.220 1.00 90.81 294 GLU A C 1
ATOM 2302 O O . GLU A 1 294 ? 20.988 -1.255 -3.844 1.00 90.81 294 GLU A O 1
ATOM 2307 N N . ILE A 1 295 ? 21.173 -2.348 -1.899 1.00 93.44 295 ILE A N 1
ATOM 2308 C CA . ILE A 1 295 ? 20.577 -1.292 -1.087 1.00 93.44 295 ILE A CA 1
ATOM 2309 C C . ILE A 1 295 ? 21.443 -1.102 0.149 1.00 93.44 295 ILE A C 1
ATOM 2311 O O . ILE A 1 295 ? 21.600 -2.017 0.944 1.00 93.44 295 ILE A O 1
ATOM 2315 N N . ALA A 1 296 ? 21.984 0.098 0.341 1.00 94.25 296 ALA A N 1
ATOM 2316 C CA . ALA A 1 296 ? 22.887 0.392 1.448 1.00 94.25 296 ALA A CA 1
ATOM 2317 C C . ALA A 1 296 ? 22.407 1.586 2.278 1.00 94.25 296 ALA A C 1
ATOM 2319 O O . ALA A 1 296 ? 21.987 2.623 1.738 1.00 94.25 296 ALA A O 1
ATOM 2320 N N . ARG A 1 297 ? 22.549 1.502 3.603 1.00 95.31 297 ARG A N 1
ATOM 2321 C CA . ARG A 1 297 ? 22.337 2.638 4.507 1.00 95.31 297 ARG A CA 1
ATOM 2322 C C . ARG A 1 297 ? 23.341 2.634 5.651 1.00 95.31 297 ARG A C 1
ATOM 2324 O O . ARG A 1 297 ? 23.416 1.665 6.393 1.00 95.31 297 ARG A O 1
ATOM 2331 N N . VAL A 1 298 ? 24.036 3.756 5.820 1.00 94.81 298 VAL A N 1
ATOM 2332 C CA . VAL A 1 298 ? 24.957 3.994 6.936 1.00 94.81 298 VAL A CA 1
ATOM 2333 C C . VAL A 1 298 ? 24.355 5.001 7.915 1.00 94.81 298 VAL A C 1
ATOM 2335 O O . VAL A 1 298 ? 23.958 6.111 7.523 1.00 94.81 298 VAL A O 1
ATOM 2338 N N . TYR A 1 299 ? 24.312 4.611 9.186 1.00 92.00 299 TYR A N 1
ATOM 2339 C CA . TYR A 1 299 ? 24.061 5.483 10.328 1.00 92.00 299 TYR A CA 1
ATOM 2340 C C . TYR A 1 299 ? 25.378 5.742 11.045 1.00 92.00 299 TYR A C 1
ATOM 2342 O O . TYR A 1 299 ? 26.074 4.803 11.425 1.00 92.00 299 TYR A O 1
ATOM 2350 N N . ASP A 1 300 ? 25.704 7.016 11.217 1.00 91.25 300 ASP A N 1
ATOM 2351 C CA . ASP A 1 300 ? 26.863 7.421 11.995 1.00 91.25 300 ASP A CA 1
ATOM 2352 C C . ASP A 1 300 ? 26.416 7.766 13.408 1.00 91.25 300 ASP A C 1
ATOM 2354 O O . ASP A 1 300 ? 25.500 8.567 13.594 1.00 91.25 300 ASP A O 1
ATOM 2358 N N . ARG A 1 301 ? 27.001 7.061 14.365 1.00 89.19 301 ARG A N 1
ATOM 2359 C CA . ARG A 1 301 ? 26.786 7.168 15.807 1.00 89.19 301 ARG A CA 1
ATOM 2360 C C . ARG A 1 301 ? 28.132 7.340 16.517 1.00 89.19 301 ARG A C 1
ATOM 2362 O O . ARG A 1 301 ? 28.226 7.126 17.718 1.00 89.19 301 ARG A O 1
ATOM 2369 N N . ARG A 1 302 ? 29.196 7.666 15.775 1.00 84.38 302 ARG A N 1
ATOM 2370 C CA . ARG A 1 302 ? 30.435 8.144 16.382 1.00 84.38 302 ARG A CA 1
ATOM 2371 C C . ARG A 1 302 ? 30.122 9.497 17.021 1.00 84.38 302 ARG A C 1
ATOM 2373 O O . ARG A 1 302 ? 29.366 10.258 16.428 1.00 84.38 302 ARG A O 1
ATOM 2380 N N . ASP A 1 303 ? 30.649 9.747 18.214 1.00 65.25 303 ASP A N 1
ATOM 2381 C CA . ASP A 1 303 ? 30.272 10.845 19.133 1.00 65.25 303 ASP A CA 1
ATOM 2382 C C . ASP A 1 303 ? 29.088 10.557 20.084 1.00 65.25 303 ASP A C 1
ATOM 2384 O O . ASP A 1 303 ? 28.878 11.325 21.025 1.00 65.25 303 ASP A O 1
ATOM 2388 N N . ASP A 1 304 ? 28.380 9.427 19.941 1.00 65.00 304 ASP A N 1
ATOM 2389 C CA . ASP A 1 304 ? 27.556 8.909 21.041 1.00 65.00 304 ASP A CA 1
ATOM 2390 C C . ASP A 1 304 ? 28.528 8.374 22.115 1.00 65.00 304 ASP A C 1
ATOM 2392 O O . ASP A 1 304 ? 29.309 7.460 21.848 1.00 65.00 304 ASP A O 1
ATOM 2396 N N . VAL A 1 305 ? 28.547 8.967 23.316 1.00 43.84 305 VAL A N 1
ATOM 2397 C CA . VAL A 1 305 ? 29.403 8.498 24.421 1.00 43.84 305 VAL A CA 1
ATOM 2398 C C . VAL A 1 305 ? 28.959 7.078 24.790 1.00 43.84 305 VAL A C 1
ATOM 2400 O O . VAL A 1 305 ? 27.890 6.896 25.371 1.00 43.84 305 VAL A O 1
ATOM 2403 N N . ASP A 1 306 ? 29.748 6.066 24.416 1.00 35.88 306 ASP A N 1
ATOM 2404 C CA . ASP A 1 306 ? 29.460 4.659 24.712 1.00 35.88 306 ASP A CA 1
ATOM 2405 C C . ASP A 1 306 ? 29.498 4.428 26.238 1.00 35.88 306 ASP A C 1
ATOM 2407 O O . ASP A 1 306 ? 30.544 4.174 26.837 1.00 35.88 306 ASP A O 1
ATOM 2411 N N . ALA A 1 307 ? 28.337 4.489 26.892 1.00 34.03 307 ALA A N 1
ATOM 2412 C CA . ALA A 1 307 ? 28.134 3.953 28.233 1.00 34.03 307 ALA A CA 1
ATOM 2413 C C . ALA A 1 307 ? 28.020 2.423 28.146 1.00 34.03 307 ALA A C 1
ATOM 2415 O O . ALA A 1 307 ? 26.923 1.872 28.145 1.00 34.03 307 ALA A O 1
ATOM 2416 N N . SER A 1 308 ? 29.143 1.725 27.961 1.00 30.86 308 SER A N 1
ATOM 2417 C CA . SER A 1 308 ? 29.343 0.329 28.394 1.00 30.86 308 SER A CA 1
ATOM 2418 C C . SER A 1 308 ? 30.660 -0.241 27.870 1.00 30.86 308 SER A C 1
ATOM 2420 O O . SER A 1 308 ? 30.731 -0.801 26.784 1.00 30.86 308 SER A O 1
ATOM 2422 N N . ASP A 1 309 ? 31.691 -0.209 28.710 1.00 28.91 309 ASP A N 1
ATOM 2423 C CA . ASP A 1 309 ? 32.685 -1.283 28.733 1.00 28.91 309 ASP A CA 1
ATOM 2424 C C . ASP A 1 309 ? 33.127 -1.510 30.183 1.00 28.91 309 ASP A C 1
ATOM 2426 O O . ASP A 1 309 ? 34.000 -0.841 30.732 1.00 28.91 309 ASP A O 1
ATOM 2430 N N . GLY A 1 310 ? 32.451 -2.455 30.836 1.00 27.05 310 GLY A N 1
ATOM 2431 C CA . GLY A 1 310 ? 32.688 -2.850 32.220 1.00 27.05 310 GLY A CA 1
ATOM 2432 C C . GLY A 1 310 ? 32.705 -4.365 32.375 1.00 27.05 310 GLY A C 1
ATOM 2433 O O . GLY A 1 310 ? 31.991 -4.900 33.215 1.00 27.05 310 GLY A O 1
ATOM 2434 N N . THR A 1 311 ? 33.501 -5.076 31.568 1.00 28.55 311 THR A N 1
ATOM 2435 C CA . THR A 1 311 ? 33.766 -6.507 31.794 1.00 28.55 311 THR A CA 1
ATOM 2436 C C . THR A 1 311 ? 35.153 -6.699 32.406 1.00 28.55 311 THR A C 1
ATOM 2438 O O . THR A 1 311 ? 36.175 -6.593 31.740 1.00 28.55 311 THR A O 1
ATOM 2441 N N . SER A 1 312 ? 35.136 -6.964 33.714 1.00 29.50 312 SER A N 1
ATOM 2442 C CA . SER A 1 312 ? 36.032 -7.825 34.501 1.00 29.50 312 SER A CA 1
ATOM 2443 C C . SER A 1 312 ? 37.425 -8.186 33.951 1.00 29.50 312 SER A C 1
ATOM 2445 O O . SER A 1 312 ? 37.549 -8.902 32.959 1.00 29.50 312 SER A O 1
ATOM 2447 N N . GLY A 1 313 ? 38.461 -7.914 34.754 1.00 25.06 313 GLY A N 1
ATOM 2448 C CA . GLY A 1 313 ? 39.712 -8.684 34.716 1.00 25.06 313 GLY A CA 1
ATOM 2449 C C . GLY A 1 313 ? 40.947 -7.874 35.085 1.00 25.06 313 GLY A C 1
ATOM 2450 O O . GLY A 1 313 ? 41.619 -7.340 34.212 1.00 25.06 313 GLY A O 1
ATOM 2451 N N . GLY A 1 314 ? 41.244 -7.775 36.381 1.00 24.89 314 GLY A N 1
ATOM 2452 C CA . GLY A 1 314 ? 42.399 -7.035 36.886 1.00 24.89 314 GLY A CA 1
ATOM 2453 C C . GLY A 1 314 ? 43.750 -7.735 36.706 1.00 24.89 314 GLY A C 1
ATOM 2454 O O . GLY A 1 314 ? 43.816 -8.944 36.513 1.00 24.89 314 GLY A O 1
ATOM 2455 N N . SER A 1 315 ? 44.824 -6.961 36.886 1.00 24.80 315 SER A N 1
ATOM 2456 C CA . SER A 1 315 ? 46.047 -7.398 37.575 1.00 24.80 315 SER A CA 1
ATOM 2457 C C . SER A 1 315 ? 46.968 -6.205 37.886 1.00 24.80 315 SER A C 1
ATOM 2459 O O . SER A 1 315 ? 47.682 -5.714 37.020 1.00 24.80 315 SER A O 1
ATOM 2461 N N . ASP A 1 316 ? 46.908 -5.785 39.147 1.00 26.27 316 ASP A N 1
ATOM 2462 C CA . ASP A 1 316 ? 47.994 -5.863 40.132 1.00 26.27 316 ASP A CA 1
ATOM 2463 C C . ASP A 1 316 ? 49.205 -4.901 40.153 1.00 26.27 316 ASP A C 1
ATOM 2465 O O . ASP A 1 316 ? 49.842 -4.585 39.151 1.00 26.27 316 ASP A O 1
ATOM 2469 N N . ALA A 1 317 ? 49.569 -4.637 41.420 1.00 26.70 317 ALA A N 1
ATOM 2470 C CA . ALA A 1 317 ? 50.816 -4.140 42.010 1.00 26.70 317 ALA A CA 1
ATOM 2471 C C . ALA A 1 317 ? 51.112 -2.626 41.960 1.00 26.70 317 ALA A C 1
ATOM 2473 O O . ALA A 1 317 ? 51.171 -2.014 40.906 1.00 26.70 317 ALA A O 1
ATOM 2474 N N . THR A 1 318 ? 51.462 -1.927 43.049 1.00 24.27 318 THR A N 1
ATOM 2475 C CA . THR A 1 318 ? 51.748 -2.222 44.479 1.00 24.27 318 THR A CA 1
ATOM 2476 C C . THR A 1 318 ? 51.911 -0.830 45.144 1.00 24.27 318 THR A C 1
ATOM 2478 O O . THR A 1 318 ? 52.318 0.103 44.463 1.00 24.27 318 THR A O 1
ATOM 2481 N N . THR A 1 319 ? 51.575 -0.554 46.406 1.00 24.52 319 THR A N 1
ATOM 2482 C CA . THR A 1 319 ? 52.284 -0.962 47.634 1.00 24.52 319 THR A CA 1
ATOM 2483 C C . THR A 1 319 ? 51.521 -0.462 48.872 1.00 24.52 319 THR A C 1
ATOM 2485 O O . THR A 1 319 ? 51.121 0.701 48.885 1.00 24.52 319 THR A O 1
ATOM 2488 N N . GLY A 1 320 ? 51.478 -1.257 49.951 1.00 23.44 320 GLY A N 1
ATOM 2489 C CA . GLY A 1 320 ? 51.414 -0.717 51.320 1.00 23.44 320 GLY A CA 1
ATOM 2490 C C . GLY A 1 320 ? 50.422 -1.373 52.286 1.00 23.44 320 GLY A C 1
ATOM 2491 O O . GLY A 1 320 ? 49.471 -0.732 52.705 1.00 23.44 320 GLY A O 1
ATOM 2492 N N . ALA A 1 321 ? 50.682 -2.613 52.706 1.00 20.69 321 ALA A N 1
ATOM 2493 C CA . ALA A 1 321 ? 50.307 -3.076 54.054 1.00 20.69 321 ALA A CA 1
ATOM 2494 C C . ALA A 1 321 ? 51.337 -2.504 55.077 1.00 20.69 321 ALA A C 1
ATOM 2496 O O . ALA A 1 321 ? 52.397 -2.072 54.603 1.00 20.69 321 ALA A O 1
ATOM 2497 N N . PRO A 1 322 ? 51.173 -2.561 56.427 1.00 28.70 322 PRO A N 1
ATOM 2498 C CA . PRO A 1 322 ? 50.345 -3.533 57.159 1.00 28.70 322 PRO A CA 1
ATOM 2499 C C . PRO A 1 322 ? 49.725 -3.061 58.512 1.00 28.70 322 PRO A C 1
ATOM 2501 O O . PRO A 1 322 ? 49.959 -1.948 58.971 1.00 28.70 322 PRO A O 1
ATOM 2504 N N . LEU A 1 323 ? 49.050 -4.018 59.172 1.00 22.52 323 LEU A N 1
ATOM 2505 C CA . LEU A 1 323 ? 48.918 -4.243 60.631 1.00 22.52 323 LEU A CA 1
ATOM 2506 C C . LEU A 1 323 ? 47.549 -3.990 61.303 1.00 22.52 323 LEU A C 1
ATOM 2508 O O . LEU A 1 323 ? 47.169 -2.869 61.615 1.00 22.52 323 LEU A O 1
ATOM 2512 N N . ASP A 1 324 ? 46.939 -5.139 61.619 1.00 23.19 324 ASP A N 1
ATOM 2513 C CA . ASP A 1 324 ? 46.547 -5.603 62.959 1.00 23.19 324 ASP A CA 1
ATOM 2514 C C . ASP A 1 324 ? 45.175 -5.265 63.581 1.00 23.19 324 ASP A C 1
ATOM 2516 O O . ASP A 1 324 ? 44.866 -4.136 63.943 1.00 23.19 324 ASP A O 1
ATOM 2520 N N . ALA A 1 325 ? 44.496 -6.384 63.882 1.00 23.92 325 ALA A N 1
ATOM 2521 C CA . ALA A 1 325 ? 43.869 -6.764 65.154 1.00 23.92 325 ALA A CA 1
ATOM 2522 C C . ALA A 1 325 ? 42.369 -6.492 65.394 1.00 23.92 325 ALA A C 1
ATOM 2524 O O . ALA A 1 325 ? 41.926 -5.366 65.560 1.00 23.92 325 ALA A O 1
ATOM 2525 N N . ASP A 1 326 ? 41.678 -7.629 65.556 1.00 23.45 326 ASP A N 1
ATOM 2526 C CA . ASP A 1 326 ? 40.702 -7.978 66.597 1.00 23.45 326 ASP A CA 1
ATOM 2527 C C . ASP A 1 326 ? 39.410 -7.176 66.802 1.00 23.45 326 ASP A C 1
ATOM 2529 O O . ASP A 1 326 ? 39.387 -5.969 67.005 1.00 23.45 326 ASP A O 1
ATOM 2533 N N . GLY A 1 327 ? 38.347 -7.962 67.009 1.00 23.41 327 GLY A N 1
ATOM 2534 C CA . GLY A 1 327 ? 37.307 -7.640 67.983 1.00 23.41 327 GLY A CA 1
ATOM 2535 C C . GLY A 1 327 ? 35.981 -7.220 67.371 1.00 23.41 327 GLY A C 1
ATOM 2536 O O . GLY A 1 327 ? 35.779 -6.065 67.023 1.00 23.41 327 GLY A O 1
ATOM 2537 N N . GLY A 1 328 ? 35.041 -8.163 67.299 1.00 28.81 328 GLY A N 1
ATOM 2538 C CA . GLY A 1 328 ? 33.653 -7.837 67.001 1.00 28.81 328 GLY A CA 1
ATOM 2539 C C . GLY A 1 328 ? 32.992 -7.037 68.117 1.00 28.81 328 GLY A C 1
ATOM 2540 O O . GLY A 1 328 ? 33.346 -7.192 69.280 1.00 28.81 328 GLY A O 1
ATOM 2541 N N . THR A 1 329 ? 31.958 -6.284 67.765 1.00 22.89 329 THR A N 1
ATOM 2542 C CA . THR A 1 329 ? 30.836 -5.946 68.642 1.00 22.89 329 THR A CA 1
ATOM 2543 C C . THR A 1 329 ? 29.649 -5.536 67.781 1.00 22.89 329 THR A C 1
ATOM 2545 O O . THR A 1 329 ? 29.777 -4.759 66.840 1.00 22.89 329 THR A O 1
ATOM 2548 N N . ASN A 1 330 ? 28.475 -6.057 68.139 1.00 34.53 330 ASN A N 1
ATOM 2549 C CA . ASN A 1 330 ? 27.202 -5.438 67.802 1.00 34.53 330 ASN A CA 1
ATOM 2550 C C . ASN A 1 330 ? 27.239 -3.970 68.231 1.00 34.53 330 ASN A C 1
ATOM 2552 O O . ASN A 1 330 ? 27.411 -3.675 69.415 1.00 34.53 330 ASN A O 1
ATOM 2556 N N . SER A 1 331 ? 26.990 -3.072 67.291 1.00 24.00 331 SER A N 1
ATOM 2557 C CA . SER A 1 331 ? 26.492 -1.741 67.594 1.00 24.00 331 SER A CA 1
ATOM 2558 C C . SER A 1 331 ? 25.504 -1.343 66.514 1.00 24.00 331 SER A C 1
ATOM 2560 O O . SER A 1 331 ? 25.888 -1.056 65.383 1.00 24.00 331 SER A O 1
ATOM 2562 N N . THR A 1 332 ? 24.231 -1.329 66.893 1.00 33.00 332 THR A N 1
ATOM 2563 C CA . THR A 1 332 ? 23.199 -0.480 66.306 1.00 33.00 332 THR A CA 1
ATOM 2564 C C . THR A 1 332 ? 23.760 0.942 66.180 1.00 33.00 332 THR A C 1
ATOM 2566 O O . THR A 1 332 ? 24.158 1.506 67.207 1.00 33.00 332 THR A O 1
ATOM 2569 N N . PRO A 1 333 ? 23.854 1.537 64.981 1.00 26.11 333 PRO A N 1
ATOM 2570 C CA . PRO A 1 333 ? 24.221 2.936 64.868 1.00 26.11 333 PRO A CA 1
ATOM 2571 C C . PRO A 1 333 ? 23.016 3.800 65.223 1.00 26.11 333 PRO A C 1
ATOM 2573 O O . PRO A 1 333 ? 21.897 3.572 64.772 1.00 26.11 333 PRO A O 1
ATOM 2576 N N . ALA A 1 334 ? 23.289 4.764 66.091 1.00 25.03 334 ALA A N 1
ATOM 2577 C CA . ALA A 1 334 ? 22.376 5.756 66.612 1.00 25.03 334 ALA A CA 1
ATOM 2578 C C . ALA A 1 334 ? 21.643 6.535 65.512 1.00 25.03 334 ALA A C 1
ATOM 2580 O O . ALA A 1 334 ? 22.211 6.826 64.459 1.00 25.03 334 ALA A O 1
ATOM 2581 N N . GLY A 1 335 ? 20.402 6.914 65.830 1.00 29.36 335 GLY A N 1
ATOM 2582 C CA . GLY A 1 335 ? 19.553 7.775 65.023 1.00 29.36 335 GLY A CA 1
ATOM 2583 C C . GLY A 1 335 ? 20.283 9.035 64.577 1.00 29.36 335 GLY A C 1
ATOM 2584 O O . GLY A 1 335 ? 20.614 9.912 65.376 1.00 29.36 335 GLY A O 1
ATOM 2585 N N . ILE A 1 336 ? 20.508 9.111 63.273 1.00 28.00 336 ILE A N 1
ATOM 2586 C CA . ILE A 1 336 ? 20.618 10.379 62.577 1.00 28.00 336 ILE A CA 1
ATOM 2587 C C . ILE A 1 336 ? 19.170 10.832 62.424 1.00 28.00 336 ILE A C 1
ATOM 2589 O O . ILE A 1 336 ? 18.422 10.238 61.656 1.00 28.00 336 ILE A O 1
ATOM 2593 N N . THR A 1 337 ? 18.751 11.838 63.190 1.00 35.19 337 THR A N 1
ATOM 2594 C CA . THR A 1 337 ? 17.526 12.579 62.882 1.00 35.19 337 THR A CA 1
ATOM 2595 C C . THR A 1 337 ? 17.791 13.290 61.559 1.00 35.19 337 THR A C 1
ATOM 2597 O O . THR A 1 337 ? 18.410 14.356 61.526 1.00 35.19 337 THR A O 1
ATOM 2600 N N . VAL A 1 338 ? 17.464 12.630 60.449 1.00 42.69 338 VAL A N 1
ATOM 2601 C CA . VAL A 1 338 ? 17.533 13.240 59.126 1.00 42.69 338 VAL A CA 1
ATOM 2602 C C . VAL A 1 338 ? 16.432 14.292 59.122 1.00 42.69 338 VAL A C 1
ATOM 2604 O O . VAL A 1 338 ? 15.277 13.960 59.352 1.00 42.69 338 VAL A O 1
ATOM 2607 N N . LYS A 1 339 ? 16.791 15.570 58.969 1.00 53.22 339 LYS A N 1
ATOM 2608 C CA . LYS A 1 339 ? 15.788 16.628 58.799 1.00 53.22 339 LYS A CA 1
ATOM 2609 C C . LYS A 1 339 ? 14.901 16.270 57.603 1.00 53.22 339 LYS A C 1
ATOM 2611 O O . LYS A 1 339 ? 15.450 15.872 56.571 1.00 53.22 339 LYS A O 1
ATOM 2616 N N . SER A 1 340 ? 13.586 16.410 57.751 1.00 62.84 340 SER A N 1
ATOM 2617 C CA . SER A 1 340 ? 12.636 16.295 56.644 1.00 62.84 340 SER A CA 1
ATOM 2618 C C . SER A 1 340 ? 13.034 17.257 55.516 1.00 62.84 340 SER A C 1
ATOM 2620 O O . SER A 1 340 ? 13.662 18.302 55.739 1.00 62.84 340 SER A O 1
ATOM 2622 N N . VAL A 1 341 ? 12.779 16.852 54.272 1.00 80.12 341 VAL A N 1
ATOM 2623 C CA . VAL A 1 341 ? 13.044 17.696 53.103 1.00 80.12 341 VAL A CA 1
ATOM 2624 C C . VAL A 1 341 ? 11.940 18.741 53.022 1.00 80.12 341 VAL A C 1
ATOM 2626 O O . VAL A 1 341 ? 10.835 18.450 52.592 1.00 80.12 341 VAL A O 1
ATOM 2629 N N . GLU A 1 342 ? 12.251 19.965 53.439 1.00 80.88 342 GLU A N 1
ATOM 2630 C CA . GLU A 1 342 ? 11.336 21.103 53.322 1.00 80.88 342 GLU A CA 1
ATOM 2631 C C . GLU A 1 342 ? 11.497 21.783 51.956 1.00 80.88 342 GLU A C 1
ATOM 2633 O O . GLU A 1 342 ? 12.613 22.173 51.583 1.00 80.88 342 GLU A O 1
ATOM 2638 N N . ILE A 1 343 ? 10.394 21.988 51.235 1.00 84.19 343 ILE A N 1
ATOM 2639 C CA . ILE A 1 343 ? 10.324 22.832 50.035 1.00 84.19 343 ILE A CA 1
ATOM 2640 C C . ILE A 1 343 ? 9.643 24.145 50.428 1.00 84.19 343 ILE A C 1
ATOM 2642 O O . ILE A 1 343 ? 8.523 24.152 50.921 1.00 84.19 343 ILE A O 1
ATOM 2646 N N . THR A 1 344 ? 10.335 25.270 50.254 1.00 84.12 344 THR A N 1
ATOM 2647 C CA . THR A 1 344 ? 9.865 26.590 50.693 1.00 84.12 344 THR A CA 1
ATOM 2648 C C . THR A 1 344 ? 9.452 27.457 49.509 1.00 84.12 344 THR A C 1
ATOM 2650 O O . THR A 1 344 ? 9.928 27.273 48.390 1.00 84.12 344 THR A O 1
ATOM 2653 N N . ARG A 1 345 ? 8.646 28.493 49.773 1.00 82.88 345 ARG A N 1
ATOM 2654 C CA . ARG A 1 345 ? 8.299 29.522 48.775 1.00 82.88 345 ARG A CA 1
ATOM 2655 C C . ARG A 1 345 ? 9.525 30.162 48.115 1.00 82.88 345 ARG A C 1
ATOM 2657 O O . ARG A 1 345 ? 9.485 30.473 46.935 1.00 82.88 345 ARG A O 1
ATOM 2664 N N . ASP A 1 346 ? 10.618 30.353 48.857 1.00 81.25 346 ASP A N 1
ATOM 2665 C CA . ASP A 1 346 ? 11.862 30.921 48.310 1.00 81.25 346 ASP A CA 1
ATOM 2666 C C . ASP A 1 346 ? 12.570 29.961 47.345 1.00 81.25 346 ASP A C 1
ATOM 2668 O O . ASP A 1 346 ? 13.288 30.403 46.453 1.00 81.25 346 ASP A O 1
ATOM 2672 N N . ASP A 1 347 ? 12.375 28.650 47.506 1.00 81.06 347 ASP A N 1
ATOM 2673 C CA . ASP A 1 347 ? 12.899 27.674 46.554 1.00 81.06 347 ASP A CA 1
ATOM 2674 C C . ASP A 1 347 ? 12.119 27.720 45.242 1.00 81.06 347 ASP A C 1
ATOM 2676 O O . ASP A 1 347 ? 12.724 27.674 44.176 1.00 81.06 347 ASP A O 1
ATOM 2680 N N . ILE A 1 348 ? 10.797 27.853 45.327 1.00 82.19 348 ILE A N 1
ATOM 2681 C CA . ILE A 1 348 ? 9.906 27.889 44.168 1.00 82.19 348 ILE A CA 1
ATOM 2682 C C . ILE A 1 348 ? 10.021 29.219 43.403 1.00 82.19 348 ILE A C 1
ATOM 2684 O O . ILE A 1 348 ? 10.152 29.220 42.185 1.00 82.19 348 ILE A O 1
ATOM 2688 N N . ASN A 1 349 ? 10.105 30.354 44.103 1.00 78.94 349 ASN A N 1
ATOM 2689 C CA . ASN A 1 349 ? 10.255 31.679 43.483 1.00 78.94 349 ASN A CA 1
ATOM 2690 C C . ASN A 1 349 ? 11.543 31.844 42.654 1.00 78.94 349 ASN A C 1
ATOM 2692 O O . ASN A 1 349 ? 11.629 32.758 41.843 1.00 78.94 349 ASN A O 1
ATOM 2696 N N . LYS A 1 350 ? 12.566 31.008 42.866 1.00 74.31 350 LYS A N 1
ATOM 2697 C CA . LYS A 1 350 ? 13.807 31.035 42.066 1.00 74.31 350 LYS A CA 1
ATOM 2698 C C . LYS A 1 350 ? 13.645 30.403 40.682 1.00 74.31 350 LYS A C 1
ATOM 2700 O O . LYS A 1 350 ? 14.512 30.602 39.834 1.00 74.31 350 LYS A O 1
ATOM 2705 N N . LEU A 1 351 ? 12.551 29.674 40.467 1.00 70.81 351 LEU A N 1
ATOM 2706 C CA . LEU A 1 351 ? 12.170 29.132 39.167 1.00 70.81 351 LEU A CA 1
ATOM 2707 C C . LEU A 1 351 ? 11.426 30.163 38.302 1.00 70.81 351 LEU A C 1
ATOM 2709 O O . LEU A 1 351 ? 11.422 30.033 37.083 1.00 70.81 351 LEU A O 1
ATOM 2713 N N . ASP A 1 352 ? 10.841 31.198 38.914 1.00 69.56 352 ASP A N 1
ATOM 2714 C CA . ASP A 1 352 ? 10.128 32.277 38.220 1.00 69.56 352 ASP A CA 1
ATOM 2715 C C . ASP A 1 352 ? 11.128 33.301 37.650 1.00 69.56 352 ASP A C 1
ATOM 2717 O O . ASP A 1 352 ? 11.594 34.224 38.330 1.00 69.56 352 ASP A O 1
ATOM 2721 N N . VAL A 1 353 ? 11.522 33.092 36.392 1.00 66.44 353 VAL A N 1
ATOM 2722 C CA . VAL A 1 353 ? 12.452 33.952 35.650 1.00 66.44 353 VAL A CA 1
ATOM 2723 C C . VAL A 1 353 ? 11.788 34.526 34.400 1.00 66.44 353 VAL A C 1
ATOM 2725 O O . VAL A 1 353 ? 10.947 33.897 33.769 1.00 66.44 353 VAL A O 1
ATOM 2728 N N . ALA A 1 354 ? 12.179 35.743 34.014 1.00 62.69 354 ALA A N 1
ATOM 2729 C CA . ALA A 1 354 ? 11.624 36.408 32.837 1.00 62.69 354 ALA A CA 1
ATOM 2730 C C . ALA A 1 354 ? 11.922 35.639 31.532 1.00 62.69 354 ALA A C 1
ATOM 2732 O O . ALA A 1 354 ? 12.960 34.979 31.409 1.00 62.69 354 ALA A O 1
ATOM 2733 N N . ASP A 1 355 ? 11.051 35.807 30.529 1.00 57.44 355 ASP A N 1
ATOM 2734 C CA . ASP A 1 355 ? 11.200 35.211 29.196 1.00 57.44 355 ASP A CA 1
ATOM 2735 C C . ASP A 1 355 ? 12.625 35.380 28.635 1.00 57.44 355 ASP A C 1
ATOM 2737 O O . ASP A 1 355 ? 13.114 36.495 28.421 1.00 57.44 355 ASP A O 1
ATOM 2741 N N . GLY A 1 356 ? 13.290 34.253 28.361 1.00 57.31 356 GLY A N 1
ATOM 2742 C CA . GLY A 1 356 ? 14.623 34.206 27.749 1.00 57.31 356 GLY A CA 1
ATOM 2743 C C . GLY A 1 356 ? 15.804 34.076 28.719 1.00 57.31 356 GLY A C 1
ATOM 2744 O O . GLY A 1 356 ? 16.949 34.096 28.262 1.00 57.31 356 GLY A O 1
ATOM 2745 N N . THR A 1 357 ? 15.559 33.917 30.024 1.00 67.00 357 THR A N 1
ATOM 2746 C CA . THR A 1 357 ? 16.578 33.511 31.013 1.00 67.00 357 THR A CA 1
ATOM 2747 C C . THR A 1 357 ? 16.344 32.082 31.502 1.00 67.00 357 THR A C 1
ATOM 2749 O O . THR A 1 357 ? 15.198 31.680 31.659 1.00 67.00 357 THR A O 1
ATOM 2752 N N . SER A 1 358 ? 17.414 31.309 31.723 1.00 70.19 358 SER A N 1
ATOM 2753 C CA . SER A 1 358 ? 17.299 29.965 32.307 1.00 70.19 358 SER A CA 1
ATOM 2754 C C . SER A 1 358 ? 16.972 30.067 33.806 1.00 70.19 358 SER A C 1
ATOM 2756 O O . SER A 1 358 ? 17.646 30.845 34.494 1.00 70.19 358 SER A O 1
ATOM 2758 N N . PRO A 1 359 ? 15.978 29.319 34.320 1.00 74.62 359 PRO A N 1
ATOM 2759 C CA . PRO A 1 359 ? 15.719 29.219 35.756 1.00 74.62 359 PRO A CA 1
ATOM 2760 C C . PRO A 1 359 ? 16.913 28.570 36.467 1.00 74.62 359 PRO A C 1
ATOM 2762 O O . PRO A 1 359 ? 17.628 27.776 35.865 1.00 74.62 359 PRO A O 1
ATOM 2765 N N . ASP A 1 360 ? 17.150 28.912 37.736 1.00 80.06 360 ASP A N 1
ATOM 2766 C CA . ASP A 1 360 ? 18.136 28.220 38.579 1.00 80.06 360 ASP A CA 1
ATOM 2767 C C . ASP A 1 360 ? 17.379 27.247 39.477 1.00 80.06 360 ASP A C 1
ATOM 2769 O O . ASP A 1 360 ? 16.771 27.651 40.466 1.00 80.06 360 ASP A O 1
ATOM 2773 N N . SER A 1 361 ? 17.387 25.970 39.113 1.00 82.06 361 SER A N 1
ATOM 2774 C CA . SER A 1 361 ? 16.713 24.901 39.851 1.00 82.06 361 SER A CA 1
ATOM 2775 C C . SER A 1 361 ? 17.691 24.036 40.652 1.00 82.06 361 SER A C 1
ATOM 2777 O O . SER A 1 361 ? 17.280 23.071 41.301 1.00 82.06 361 SER A O 1
ATOM 2779 N N . SER A 1 362 ? 18.976 24.408 40.686 1.00 80.88 362 SER A N 1
ATOM 2780 C CA . SER A 1 362 ? 20.049 23.643 41.333 1.00 80.88 362 SER A CA 1
ATOM 2781 C C . SER A 1 362 ? 19.804 23.385 42.828 1.00 80.88 362 SER A C 1
ATOM 2783 O O . SER A 1 362 ? 20.109 22.310 43.350 1.00 80.88 362 SER A O 1
ATOM 2785 N N . HIS A 1 363 ? 19.193 24.328 43.556 1.00 80.25 363 HIS A N 1
ATOM 2786 C CA . HIS A 1 363 ? 18.854 24.141 44.975 1.00 80.25 363 HIS A CA 1
ATOM 2787 C C . HIS A 1 363 ? 17.692 23.167 45.187 1.00 80.25 363 HIS A C 1
ATOM 2789 O O . HIS A 1 363 ? 17.690 22.452 46.192 1.00 80.25 363 HIS A O 1
ATOM 2795 N N . LEU A 1 364 ? 16.721 23.128 44.270 1.00 83.00 364 LEU A N 1
ATOM 2796 C CA . LEU A 1 364 ? 15.606 22.181 44.311 1.00 83.00 364 LEU A CA 1
ATOM 2797 C C . LEU A 1 364 ? 16.053 20.785 43.881 1.00 83.00 364 LEU A C 1
ATOM 2799 O O . LEU A 1 364 ? 15.686 19.823 44.554 1.00 83.00 364 LEU A O 1
ATOM 2803 N N . ALA A 1 365 ? 16.918 20.668 42.871 1.00 82.69 365 ALA A N 1
ATOM 2804 C CA . ALA A 1 365 ? 17.526 19.397 42.478 1.00 82.69 365 ALA A CA 1
ATOM 2805 C C . ALA A 1 365 ? 18.237 18.727 43.672 1.00 82.69 365 ALA A C 1
ATOM 2807 O O . ALA A 1 365 ? 17.967 17.571 43.994 1.00 82.69 365 ALA A O 1
ATOM 2808 N N . VAL A 1 366 ? 19.018 19.489 44.453 1.00 83.38 366 VAL A N 1
ATOM 2809 C CA . VAL A 1 366 ? 19.657 18.991 45.691 1.00 83.38 366 VAL A CA 1
ATOM 2810 C C . VAL A 1 366 ? 18.640 18.526 46.746 1.00 83.38 366 VAL A C 1
ATOM 2812 O O . VAL A 1 366 ? 18.934 17.625 47.538 1.00 83.38 366 VAL A O 1
ATOM 2815 N N . LYS A 1 367 ? 17.451 19.137 46.814 1.00 87.44 367 LYS A N 1
ATOM 2816 C CA . LYS A 1 367 ? 16.379 18.708 47.729 1.00 87.44 367 LYS A CA 1
ATOM 2817 C C . LYS A 1 367 ? 15.702 17.429 47.240 1.00 87.44 367 LYS A C 1
ATOM 2819 O O . LYS A 1 367 ? 15.490 16.533 48.054 1.00 87.44 367 LYS A O 1
ATOM 2824 N N . PHE A 1 368 ? 15.453 17.307 45.939 1.00 87.44 368 PHE A N 1
ATOM 2825 C CA . PHE A 1 368 ? 14.940 16.085 45.315 1.00 87.44 368 PHE A CA 1
ATOM 2826 C C . PHE A 1 368 ? 15.923 14.916 45.476 1.00 87.44 368 PHE A C 1
ATOM 2828 O O . PHE A 1 368 ? 15.495 13.809 45.790 1.00 87.44 368 PHE A O 1
ATOM 2835 N N . ASP A 1 369 ? 17.236 15.164 45.403 1.00 84.00 369 ASP A N 1
ATOM 2836 C CA . ASP A 1 369 ? 18.275 14.154 45.666 1.00 84.00 369 ASP A CA 1
ATOM 2837 C C . ASP A 1 369 ? 18.243 13.644 47.114 1.00 84.00 369 ASP A C 1
ATOM 2839 O O . ASP A 1 369 ? 18.458 12.460 47.390 1.00 84.00 369 ASP A O 1
ATOM 2843 N N . ARG A 1 370 ? 17.957 14.532 48.074 1.00 85.88 370 ARG A N 1
ATOM 2844 C CA . ARG A 1 370 ? 17.788 14.140 49.483 1.00 85.88 370 ARG A CA 1
ATOM 2845 C C . ARG A 1 370 ? 16.504 13.352 49.699 1.00 85.88 370 ARG A C 1
ATOM 2847 O O . ARG A 1 370 ? 16.551 12.343 50.400 1.00 85.88 370 ARG A O 1
ATOM 2854 N N . LEU A 1 371 ? 15.403 13.793 49.089 1.00 87.19 371 LEU A N 1
ATOM 2855 C CA . LEU A 1 371 ? 14.112 13.108 49.142 1.00 87.19 371 LEU A CA 1
ATOM 2856 C C . LEU A 1 371 ? 14.255 11.684 48.600 1.00 87.19 371 LEU A C 1
ATOM 2858 O O . LEU A 1 371 ? 13.916 10.722 49.283 1.00 87.19 371 LEU A O 1
ATOM 2862 N N . LYS A 1 372 ? 14.885 11.545 47.433 1.00 86.00 372 LYS A N 1
ATOM 2863 C CA . LYS A 1 372 ? 15.316 10.274 46.851 1.00 86.00 372 LYS A CA 1
ATOM 2864 C C . LYS A 1 372 ? 16.016 9.363 47.861 1.00 86.00 372 LYS A C 1
ATOM 2866 O O . LYS A 1 372 ? 15.568 8.241 48.083 1.00 86.00 372 LYS A O 1
ATOM 2871 N N . ALA A 1 373 ? 17.088 9.844 48.493 1.00 83.81 373 ALA A N 1
ATOM 2872 C CA . ALA A 1 373 ? 17.893 9.031 49.404 1.00 83.81 373 ALA A CA 1
ATOM 2873 C C . ALA A 1 373 ? 17.105 8.605 50.656 1.00 83.81 373 ALA A C 1
ATOM 2875 O O . ALA A 1 373 ? 17.338 7.530 51.216 1.00 83.81 373 ALA A O 1
ATOM 2876 N N . GLN A 1 374 ? 16.167 9.440 51.110 1.00 87.12 374 GLN A N 1
ATOM 2877 C CA . GLN A 1 374 ? 15.283 9.118 52.229 1.00 87.12 374 GLN A CA 1
ATOM 2878 C C . GLN A 1 374 ? 14.238 8.065 51.851 1.00 87.12 374 GLN A C 1
ATOM 2880 O O . GLN A 1 374 ? 14.034 7.136 52.631 1.00 87.12 374 GLN A O 1
ATOM 2885 N N . ILE A 1 375 ? 13.650 8.143 50.654 1.00 86.69 375 ILE A N 1
ATOM 2886 C CA . ILE A 1 375 ? 12.703 7.137 50.153 1.00 86.69 375 ILE A CA 1
ATOM 2887 C C . ILE A 1 375 ? 13.404 5.785 49.913 1.00 86.69 375 ILE A C 1
ATOM 2889 O O . ILE A 1 375 ? 12.885 4.743 50.312 1.00 86.69 375 ILE A O 1
ATOM 2893 N N . GLU A 1 376 ? 14.619 5.780 49.354 1.00 85.00 376 GLU A N 1
ATOM 2894 C CA . GLU A 1 376 ? 15.452 4.568 49.239 1.00 85.00 376 GLU A CA 1
ATOM 2895 C C . GLU A 1 376 ? 15.722 3.923 50.601 1.00 85.00 376 GLU A C 1
ATOM 2897 O O . GLU A 1 376 ? 15.722 2.700 50.744 1.00 85.00 376 GLU A O 1
ATOM 2902 N N . ASN A 1 377 ? 15.977 4.743 51.622 1.00 83.75 377 ASN A N 1
ATOM 2903 C CA . ASN A 1 377 ? 16.196 4.255 52.975 1.00 83.75 377 ASN A CA 1
ATOM 2904 C C . ASN A 1 377 ? 14.904 3.727 53.615 1.00 83.75 377 ASN A C 1
ATOM 2906 O O . ASN A 1 377 ? 14.976 2.735 54.336 1.00 83.75 377 ASN A O 1
ATOM 2910 N N . LEU A 1 378 ? 13.755 4.356 53.341 1.00 84.44 378 LEU A N 1
ATOM 2911 C CA . LEU A 1 378 ? 12.442 3.961 53.861 1.00 84.44 378 LEU A CA 1
ATOM 2912 C C . LEU A 1 378 ? 12.043 2.550 53.404 1.00 84.44 378 LEU A C 1
ATOM 2914 O O . LEU A 1 378 ? 11.534 1.764 54.197 1.00 84.44 378 LEU A O 1
ATOM 2918 N N . PHE A 1 379 ? 12.317 2.204 52.145 1.00 84.75 379 PHE A N 1
ATOM 2919 C CA . PHE A 1 379 ? 11.904 0.927 51.554 1.00 84.75 379 PHE A CA 1
ATOM 2920 C C . PHE A 1 379 ? 13.048 -0.080 51.350 1.00 84.75 379 PHE A C 1
ATOM 2922 O O . PHE A 1 379 ? 12.843 -1.126 50.734 1.00 84.75 379 PHE A O 1
ATOM 2929 N N . ARG A 1 380 ? 14.244 0.189 51.894 1.00 81.25 380 ARG A N 1
ATOM 2930 C CA . ARG A 1 380 ? 15.458 -0.628 51.692 1.00 81.25 380 ARG A CA 1
ATOM 2931 C C . ARG A 1 380 ? 15.262 -2.120 51.965 1.00 81.25 380 ARG A C 1
ATOM 2933 O O . ARG A 1 380 ? 15.822 -2.945 51.252 1.00 81.25 380 ARG A O 1
ATOM 2940 N N . ASP A 1 381 ? 14.504 -2.457 53.005 1.00 77.94 381 ASP A N 1
ATOM 2941 C CA . ASP A 1 381 ? 14.333 -3.840 53.467 1.00 77.94 381 ASP A CA 1
ATOM 2942 C C . ASP A 1 381 ? 13.088 -4.525 52.861 1.00 77.94 381 ASP A C 1
ATOM 2944 O O . ASP A 1 381 ? 12.658 -5.586 53.324 1.00 77.94 381 ASP A O 1
ATOM 2948 N N . ILE A 1 382 ? 12.482 -3.922 51.832 1.00 78.31 382 ILE A N 1
ATOM 2949 C CA . ILE A 1 382 ? 11.212 -4.357 51.253 1.00 78.31 382 ILE A CA 1
ATOM 2950 C C . ILE A 1 382 ? 11.429 -5.068 49.918 1.00 78.31 382 ILE A C 1
ATOM 2952 O O . ILE A 1 382 ? 11.842 -4.476 48.930 1.00 78.31 382 ILE A O 1
ATOM 2956 N N . SER A 1 383 ? 11.073 -6.351 49.855 1.00 77.62 383 SER A N 1
ATOM 2957 C CA . SER A 1 383 ? 11.364 -7.209 48.695 1.00 77.62 383 SER A CA 1
ATOM 2958 C C . SER A 1 383 ? 10.717 -6.756 47.385 1.00 77.62 383 SER A C 1
ATOM 2960 O O . SER A 1 383 ? 11.311 -6.909 46.322 1.00 77.62 383 SER A O 1
ATOM 2962 N N . TRP A 1 384 ? 9.508 -6.188 47.428 1.00 84.06 384 TRP A N 1
ATOM 2963 C CA . TRP A 1 384 ? 8.852 -5.704 46.210 1.00 84.06 384 TRP A CA 1
ATOM 2964 C C . TRP A 1 384 ? 9.561 -4.485 45.615 1.00 84.06 384 TRP A C 1
ATOM 2966 O O . TRP A 1 384 ? 9.491 -4.265 44.410 1.00 84.06 384 TRP A O 1
ATOM 2976 N N . PHE A 1 385 ? 10.266 -3.718 46.446 1.00 85.38 385 PHE A N 1
ATOM 2977 C CA . PHE A 1 385 ? 10.994 -2.523 46.041 1.00 85.38 385 PHE A CA 1
ATOM 2978 C C . PHE A 1 385 ? 12.154 -2.852 45.098 1.00 85.38 385 PHE A C 1
ATOM 2980 O O . PHE A 1 385 ? 12.427 -2.087 44.178 1.00 85.38 385 PHE A O 1
ATOM 2987 N N . GLU A 1 386 ? 12.762 -4.035 45.256 1.00 80.00 386 GLU A N 1
ATOM 2988 C CA . GLU A 1 386 ? 13.819 -4.552 44.374 1.00 80.00 386 GLU A CA 1
ATOM 2989 C C . GLU A 1 386 ? 13.347 -4.759 42.924 1.00 80.00 386 GLU A C 1
ATOM 2991 O O . GLU A 1 386 ? 14.173 -4.803 42.020 1.00 80.00 386 GLU A O 1
ATOM 2996 N N . SER A 1 387 ? 12.034 -4.906 42.694 1.00 81.81 387 SER A N 1
ATOM 2997 C CA . SER A 1 387 ? 11.448 -5.095 41.353 1.00 81.81 387 SER A CA 1
ATOM 2998 C C . SER A 1 387 ? 11.191 -3.777 40.615 1.00 81.81 387 SER A C 1
ATOM 3000 O O . SER A 1 387 ? 10.804 -3.775 39.444 1.00 81.81 387 SER A O 1
ATOM 3002 N N . PHE A 1 388 ? 11.382 -2.648 41.296 1.00 82.06 388 PHE A N 1
ATOM 3003 C CA . PHE A 1 388 ? 11.332 -1.328 40.691 1.00 82.06 388 PHE A CA 1
ATOM 3004 C C . PHE A 1 388 ? 12.739 -0.898 40.296 1.00 82.06 388 PHE A C 1
ATOM 3006 O O . PHE A 1 388 ? 13.714 -1.146 41.004 1.00 82.06 388 PHE A O 1
ATOM 3013 N N . ASN A 1 389 ? 12.854 -0.234 39.153 1.00 70.88 389 ASN A N 1
ATOM 3014 C CA . ASN A 1 389 ? 14.124 0.296 38.710 1.00 70.88 389 ASN A CA 1
ATOM 3015 C C . ASN A 1 389 ? 14.412 1.641 39.391 1.00 70.88 389 ASN A C 1
ATOM 3017 O O . ASN A 1 389 ? 14.029 2.713 38.914 1.00 70.88 389 ASN A O 1
ATOM 3021 N N . TRP A 1 390 ? 15.153 1.550 40.492 1.00 64.94 390 TRP A N 1
ATOM 3022 C CA . TRP A 1 390 ? 15.765 2.664 41.216 1.00 64.94 390 TRP A CA 1
ATOM 3023 C C . TRP A 1 390 ? 17.156 3.006 40.689 1.00 64.94 390 TRP A C 1
ATOM 3025 O O . TRP A 1 390 ? 17.810 3.850 41.257 1.00 64.94 390 TRP A O 1
ATOM 3035 N N . SER A 1 391 ? 17.673 2.405 39.617 1.00 49.62 391 SER A N 1
ATOM 3036 C CA . SER A 1 391 ? 18.998 2.746 39.078 1.00 49.62 391 SER A CA 1
ATOM 3037 C C . SER A 1 391 ? 18.903 3.223 37.632 1.00 49.62 391 SER A C 1
ATOM 3039 O O . SER A 1 391 ? 18.900 2.452 36.679 1.00 49.62 391 SER A O 1
ATOM 3041 N N . GLY A 1 392 ? 18.842 4.535 37.469 1.00 49.97 392 GLY A N 1
ATOM 3042 C CA . GLY A 1 392 ? 19.303 5.213 36.279 1.00 49.97 392 GLY A CA 1
ATOM 3043 C C . GLY A 1 392 ? 20.815 5.143 36.323 1.00 49.97 392 GLY A C 1
ATOM 3044 O O . GLY A 1 392 ? 21.418 5.398 37.358 1.00 49.97 392 GLY A O 1
ATOM 3045 N N . ASP A 1 393 ? 21.435 4.778 35.225 1.00 43.88 393 ASP A N 1
ATOM 3046 C CA . ASP A 1 393 ? 22.631 5.503 34.865 1.00 43.88 393 ASP A CA 1
ATOM 3047 C C . ASP A 1 393 ? 22.105 6.801 34.228 1.00 43.88 393 ASP A C 1
ATOM 3049 O O . ASP A 1 393 ? 21.354 6.721 33.249 1.00 43.88 393 ASP A O 1
ATOM 3053 N N . PRO A 1 394 ? 22.370 7.983 34.803 1.00 38.03 394 PRO A N 1
ATOM 3054 C CA . PRO A 1 394 ? 22.656 8.218 36.226 1.00 38.03 394 PRO A CA 1
ATOM 3055 C C . PRO A 1 394 ? 21.771 9.355 36.790 1.00 38.03 394 PRO A C 1
ATOM 3057 O O . PRO A 1 394 ? 21.812 10.462 36.278 1.00 38.03 394 PRO A O 1
ATOM 3060 N N . GLY A 1 395 ? 20.953 9.235 37.841 1.00 34.59 395 GLY A N 1
ATOM 3061 C CA . GLY A 1 395 ? 20.739 8.196 38.844 1.00 34.59 395 GLY A CA 1
ATOM 3062 C C . GLY A 1 395 ? 19.255 8.114 39.189 1.00 34.59 395 GLY A C 1
ATOM 3063 O O . GLY A 1 395 ? 18.678 9.147 39.492 1.00 34.59 395 GLY A O 1
ATOM 3064 N N . SER A 1 396 ? 18.653 6.920 39.196 1.00 44.94 396 SER A N 1
ATOM 3065 C CA . SER A 1 396 ? 17.246 6.732 39.620 1.00 44.94 396 SER A CA 1
ATOM 3066 C C . SER A 1 396 ? 17.174 6.556 41.151 1.00 44.94 396 SER A C 1
ATOM 3068 O O . SER A 1 396 ? 18.244 6.345 41.729 1.00 44.94 396 SER A O 1
ATOM 3070 N N . PRO A 1 397 ? 16.015 6.733 41.820 1.00 52.41 397 PRO A N 1
ATOM 3071 C CA . PRO A 1 397 ? 14.852 7.499 41.360 1.00 52.41 397 PRO A CA 1
ATOM 3072 C C . PRO A 1 397 ? 15.363 8.800 40.760 1.00 52.41 397 PRO A C 1
ATOM 3074 O O . PRO A 1 397 ? 16.326 9.391 41.259 1.00 52.41 397 PRO A O 1
ATOM 3077 N N . TYR A 1 398 ? 14.921 9.065 39.534 1.00 68.56 398 TYR A N 1
ATOM 3078 C CA . TYR A 1 398 ? 15.670 9.954 38.653 1.00 68.56 398 TYR A CA 1
ATOM 3079 C C . TYR A 1 398 ? 15.101 11.343 38.764 1.00 68.56 398 TYR A C 1
ATOM 3081 O O . TYR A 1 398 ? 13.886 11.495 38.831 1.00 68.56 398 TYR A O 1
ATOM 3089 N N . ILE A 1 399 ? 15.991 12.327 38.803 1.00 70.81 399 ILE A N 1
ATOM 3090 C CA . ILE A 1 399 ? 15.596 13.724 38.787 1.00 70.81 399 ILE A CA 1
ATOM 3091 C C . ILE A 1 399 ? 15.610 14.161 37.330 1.00 70.81 399 ILE A C 1
ATOM 3093 O O . ILE A 1 399 ? 16.671 14.238 36.712 1.00 70.81 399 ILE A O 1
ATOM 3097 N N . GLY A 1 400 ? 14.425 14.340 36.758 1.00 69.56 400 GLY A N 1
ATOM 3098 C CA . GLY A 1 400 ? 14.254 14.890 35.417 1.00 69.56 400 GLY A CA 1
ATOM 3099 C C . GLY A 1 400 ? 14.042 16.405 35.451 1.00 69.56 400 GLY A C 1
ATOM 3100 O O . GLY A 1 400 ? 13.633 16.925 36.492 1.00 69.56 400 GLY A O 1
ATOM 3101 N N . PRO A 1 401 ? 14.296 17.120 34.334 1.00 70.75 401 PRO A N 1
ATOM 3102 C CA . PRO A 1 401 ? 14.811 16.645 33.036 1.00 70.75 401 PRO A CA 1
ATOM 3103 C C . PRO A 1 401 ? 16.356 16.504 33.030 1.00 70.75 401 PRO A C 1
ATOM 3105 O O . PRO A 1 401 ? 16.986 16.825 34.031 1.00 70.75 401 PRO A O 1
ATOM 3108 N N . PRO A 1 402 ? 17.012 16.074 31.922 1.00 61.69 402 PRO A N 1
ATOM 3109 C CA . PRO A 1 402 ? 18.473 15.859 31.856 1.00 61.69 402 PRO A CA 1
ATOM 3110 C C . PRO A 1 402 ? 19.371 17.046 32.260 1.00 61.69 402 PRO A C 1
ATOM 3112 O O . PRO A 1 402 ? 20.545 16.836 32.547 1.00 61.69 402 PRO A O 1
ATOM 3115 N N . ASN A 1 403 ? 18.826 18.269 32.297 1.00 67.44 403 ASN A N 1
ATOM 3116 C CA . ASN A 1 403 ? 19.463 19.479 32.830 1.00 67.44 403 ASN A CA 1
ATOM 3117 C C . ASN A 1 403 ? 18.652 20.011 34.027 1.00 67.44 403 ASN A C 1
ATOM 3119 O O . ASN A 1 403 ? 18.155 21.135 34.000 1.00 67.44 403 ASN A O 1
ATOM 3123 N N . SER A 1 404 ? 18.475 19.183 35.058 1.00 68.06 404 SER A N 1
ATOM 3124 C CA . SER A 1 404 ? 17.642 19.473 36.235 1.00 68.06 404 SER A CA 1
ATOM 3125 C C . SER A 1 404 ? 18.062 20.716 37.018 1.00 68.06 404 SER A C 1
ATOM 3127 O O . SER A 1 404 ? 17.274 21.210 37.813 1.00 68.06 404 SER A O 1
ATOM 3129 N N . ASP A 1 405 ? 19.278 21.225 36.815 1.00 73.50 405 ASP A N 1
ATOM 3130 C CA . ASP A 1 405 ? 19.793 22.432 37.474 1.00 73.50 405 ASP A CA 1
ATOM 3131 C C . ASP A 1 405 ? 19.359 23.738 36.779 1.00 73.50 405 ASP A C 1
ATOM 3133 O O . ASP A 1 405 ? 19.509 24.812 37.362 1.00 73.50 405 ASP A O 1
ATOM 3137 N N . GLU A 1 406 ? 18.799 23.650 35.564 1.00 71.31 406 GLU A N 1
ATOM 3138 C CA . GLU A 1 406 ? 18.354 24.795 34.753 1.00 71.31 406 GLU A CA 1
ATOM 3139 C C . GLU A 1 406 ? 16.922 24.621 34.192 1.00 71.31 406 GLU A C 1
ATOM 3141 O O . GLU A 1 406 ? 16.630 25.012 33.058 1.00 71.31 406 GLU A O 1
ATOM 3146 N N . SER A 1 407 ? 16.027 23.986 34.956 1.00 76.94 407 SER A N 1
ATOM 3147 C CA . SER A 1 407 ? 14.678 23.598 34.518 1.00 76.94 407 SER A CA 1
ATOM 3148 C C . SER A 1 407 ? 13.564 24.348 35.255 1.00 76.94 407 SER A C 1
ATOM 3150 O O . SER A 1 407 ? 13.654 24.603 36.452 1.00 76.94 407 SER A O 1
ATOM 3152 N N . ASP A 1 408 ? 12.486 24.664 34.536 1.00 73.75 408 ASP A N 1
ATOM 3153 C CA . ASP A 1 408 ? 11.239 25.266 35.036 1.00 73.75 408 ASP A CA 1
ATOM 3154 C C . ASP A 1 408 ? 10.309 24.254 35.740 1.00 73.75 408 ASP A C 1
ATOM 3156 O O . ASP A 1 408 ? 9.342 24.634 36.395 1.00 73.75 408 ASP A O 1
ATOM 3160 N N . TYR A 1 409 ? 10.641 22.966 35.649 1.00 81.94 409 TYR A N 1
ATOM 3161 C CA . TYR A 1 409 ? 9.936 21.843 36.267 1.00 81.94 409 TYR A CA 1
ATOM 3162 C C . TYR A 1 409 ? 10.938 20.772 36.716 1.00 81.94 409 TYR A C 1
ATOM 3164 O O . TYR A 1 409 ? 11.991 20.586 36.096 1.00 81.94 409 TYR A O 1
ATOM 3172 N N . LEU A 1 410 ? 10.623 20.068 37.801 1.00 83.62 410 LEU A N 1
ATOM 3173 C CA . LEU A 1 410 ? 11.467 19.033 38.404 1.00 83.62 410 LEU A CA 1
ATOM 3174 C C . LEU A 1 410 ? 10.609 17.863 38.860 1.00 83.62 410 LEU A C 1
ATOM 3176 O O . LEU A 1 410 ? 9.566 18.065 39.478 1.00 83.62 410 LEU A O 1
ATOM 3180 N N . TRP A 1 411 ? 11.066 16.637 38.622 1.00 85.88 411 TRP A N 1
ATOM 3181 C CA . TRP A 1 411 ? 10.338 15.452 39.067 1.00 85.88 411 TRP A CA 1
ATOM 3182 C C . TRP A 1 411 ? 11.251 14.295 39.442 1.00 85.88 411 TRP A C 1
ATOM 3184 O O . TRP A 1 411 ? 12.374 14.194 38.957 1.00 85.88 411 TRP A O 1
ATOM 3194 N N . LEU A 1 412 ? 10.738 13.438 40.317 1.00 86.94 412 LEU A N 1
ATOM 3195 C CA . LEU A 1 412 ? 11.321 12.217 40.842 1.00 86.94 412 LEU A CA 1
ATOM 3196 C C . LEU A 1 412 ? 10.472 11.031 40.365 1.00 86.94 412 LEU A C 1
ATOM 3198 O O . LEU A 1 412 ? 9.342 10.873 40.826 1.00 86.94 412 LEU A O 1
ATOM 3202 N N . GLY A 1 413 ? 11.009 10.199 39.469 1.00 85.81 413 GLY A N 1
ATOM 3203 C CA . GLY A 1 413 ? 10.278 9.068 38.875 1.00 85.81 413 GLY A CA 1
ATOM 3204 C C . GLY A 1 413 ? 10.895 7.691 39.151 1.00 85.81 413 GLY A C 1
ATOM 3205 O O . GLY A 1 413 ? 12.119 7.555 39.247 1.00 85.81 413 GLY A O 1
ATOM 3206 N N . MET A 1 414 ? 10.049 6.656 39.230 1.00 85.81 414 MET A N 1
ATOM 3207 C CA . MET A 1 414 ? 10.434 5.232 39.265 1.00 85.81 414 MET A CA 1
ATOM 3208 C C . MET A 1 414 ? 9.422 4.358 38.499 1.00 85.81 414 MET A C 1
ATOM 3210 O O . MET A 1 414 ? 8.228 4.651 38.472 1.00 85.81 414 MET A O 1
ATOM 3214 N N . TYR A 1 415 ? 9.868 3.236 37.932 1.00 84.88 415 TYR A N 1
ATOM 3215 C CA . TYR A 1 415 ? 9.017 2.316 37.162 1.00 84.88 415 TYR A CA 1
ATOM 3216 C C . TYR A 1 415 ? 9.419 0.853 37.383 1.00 84.88 415 TYR A C 1
ATOM 3218 O O . TYR A 1 415 ? 10.517 0.567 37.857 1.00 84.88 415 TYR A O 1
ATOM 3226 N N . HIS A 1 416 ? 8.538 -0.091 37.054 1.00 86.56 416 HIS A N 1
ATOM 3227 C CA . HIS A 1 416 ? 8.787 -1.522 37.243 1.00 86.56 416 HIS A CA 1
ATOM 3228 C C . HIS A 1 416 ? 9.790 -2.093 36.225 1.00 86.56 416 HIS A C 1
ATOM 3230 O O . HIS A 1 416 ? 9.738 -1.757 35.042 1.00 86.56 416 HIS A O 1
ATOM 3236 N N . ASP A 1 417 ? 10.651 -3.027 36.641 1.00 80.50 417 ASP A N 1
ATOM 3237 C CA . ASP A 1 417 ? 11.739 -3.588 35.818 1.00 80.50 417 ASP A CA 1
ATOM 3238 C C . ASP A 1 417 ? 11.292 -4.228 34.492 1.00 80.50 417 ASP A C 1
ATOM 3240 O O . ASP A 1 417 ? 12.086 -4.322 33.554 1.00 80.50 417 ASP A O 1
ATOM 3244 N N . LEU A 1 418 ? 10.017 -4.614 34.371 1.00 78.88 418 LEU A N 1
ATOM 3245 C CA . LEU A 1 418 ? 9.440 -5.126 33.119 1.00 78.88 418 LEU A CA 1
ATOM 3246 C C . LEU A 1 418 ? 9.590 -4.114 31.970 1.00 78.88 418 LEU A C 1
ATOM 3248 O O . LEU A 1 418 ? 9.814 -4.495 30.825 1.00 78.88 418 LEU A O 1
ATOM 3252 N N . TYR A 1 419 ? 9.532 -2.820 32.292 1.00 76.44 419 TYR A N 1
ATOM 3253 C CA . TYR A 1 419 ? 9.596 -1.735 31.322 1.00 76.44 419 TYR A CA 1
ATOM 3254 C C . TYR A 1 419 ? 11.039 -1.319 30.997 1.00 76.44 419 TYR A C 1
ATOM 3256 O O . TYR A 1 419 ? 11.254 -0.426 30.178 1.00 76.44 419 TYR A O 1
ATOM 3264 N N . ARG A 1 420 ? 12.054 -1.982 31.578 1.00 70.19 420 ARG A N 1
ATOM 3265 C CA . ARG A 1 420 ? 13.480 -1.686 31.341 1.00 70.19 420 ARG A CA 1
ATOM 3266 C C . ARG A 1 420 ? 13.869 -1.805 29.861 1.00 70.19 420 ARG A C 1
ATOM 3268 O O . ARG A 1 420 ? 14.747 -1.080 29.401 1.00 70.19 420 ARG A O 1
ATOM 3275 N N . SER A 1 421 ? 13.211 -2.684 29.103 1.00 64.06 421 SER A N 1
ATOM 3276 C CA . SER A 1 421 ? 13.450 -2.878 27.665 1.00 64.06 421 SER A CA 1
ATOM 3277 C C . SER A 1 421 ? 12.992 -1.702 26.790 1.00 64.06 421 SER A C 1
ATOM 3279 O O . SER A 1 421 ? 13.382 -1.625 25.626 1.00 64.06 421 SER A O 1
ATOM 3281 N N . LEU A 1 422 ? 12.184 -0.771 27.316 1.00 64.31 422 LEU A N 1
ATOM 3282 C CA . LEU A 1 422 ? 11.571 0.291 26.514 1.00 64.31 422 LEU A CA 1
ATOM 3283 C C . LEU A 1 422 ? 12.511 1.461 26.188 1.00 64.31 422 LEU A C 1
ATOM 3285 O O . LEU A 1 422 ? 12.171 2.261 25.313 1.00 64.31 422 LEU A O 1
ATOM 3289 N N . GLY A 1 423 ? 13.693 1.530 26.808 1.00 51.75 423 GLY A N 1
ATOM 3290 C CA . GLY A 1 423 ? 14.797 2.430 26.446 1.00 51.75 423 GLY A CA 1
ATOM 3291 C C . GLY A 1 423 ? 14.640 3.901 26.860 1.00 51.75 423 GLY A C 1
ATOM 3292 O O . GLY A 1 423 ? 15.650 4.573 27.046 1.00 51.75 423 GLY A O 1
ATOM 3293 N N . THR A 1 424 ? 13.414 4.402 27.047 1.00 56.94 424 THR A N 1
ATOM 3294 C CA . THR A 1 424 ? 13.117 5.773 27.503 1.00 56.94 424 THR A CA 1
ATOM 3295 C C . THR A 1 424 ? 12.132 5.760 28.670 1.00 56.94 424 THR A C 1
ATOM 3297 O O . THR A 1 424 ? 11.088 5.118 28.596 1.00 56.94 424 THR A O 1
ATOM 3300 N N . GLN A 1 425 ? 12.464 6.478 29.748 1.00 56.00 425 GLN A N 1
ATOM 3301 C CA . GLN A 1 425 ? 11.723 6.458 31.020 1.00 56.00 425 GLN A CA 1
ATOM 3302 C C . GLN A 1 425 ? 10.279 6.956 30.853 1.00 56.00 425 GLN A C 1
ATOM 3304 O O . GLN A 1 425 ? 9.359 6.280 31.294 1.00 56.00 425 GLN A O 1
ATOM 3309 N N . ALA A 1 426 ? 10.063 8.037 30.091 1.00 60.69 426 ALA A N 1
ATOM 3310 C CA . ALA A 1 426 ? 8.749 8.633 29.798 1.00 60.69 426 ALA A CA 1
ATOM 3311 C C . ALA A 1 426 ? 7.769 7.732 29.008 1.00 60.69 426 ALA A C 1
ATOM 3313 O O . ALA A 1 426 ? 6.683 8.173 28.644 1.00 60.69 426 ALA A O 1
ATOM 3314 N N . SER A 1 427 ? 8.149 6.486 28.714 1.00 67.62 427 SER A N 1
ATOM 3315 C CA . SER A 1 427 ? 7.374 5.549 27.900 1.00 67.62 427 SER A CA 1
ATOM 3316 C C . SER A 1 427 ? 6.729 4.411 28.702 1.00 67.62 427 SER A C 1
ATOM 3318 O O . SER A 1 427 ? 6.384 3.395 28.104 1.00 67.62 427 SER A O 1
ATOM 3320 N N . ALA A 1 428 ? 6.576 4.555 30.023 1.00 81.19 428 ALA A N 1
ATOM 3321 C CA . ALA A 1 428 ? 5.997 3.541 30.912 1.00 81.19 428 ALA A CA 1
ATOM 3322 C C . ALA A 1 428 ? 5.089 4.145 32.003 1.00 81.19 428 ALA A C 1
ATOM 3324 O O . ALA A 1 428 ? 5.108 5.356 32.217 1.00 81.19 428 ALA A O 1
ATOM 3325 N N . LEU A 1 429 ? 4.339 3.290 32.717 1.00 89.44 429 LEU A N 1
ATOM 3326 C CA . LEU A 1 429 ? 3.616 3.652 33.945 1.00 89.44 429 LEU A CA 1
ATOM 3327 C C . LEU A 1 429 ? 4.597 3.803 35.120 1.00 89.44 429 LEU A C 1
ATOM 3329 O O . LEU A 1 429 ? 5.324 2.858 35.458 1.00 89.44 429 LEU A O 1
ATOM 3333 N N . GLN A 1 430 ? 4.575 4.962 35.775 1.00 88.62 430 GLN A N 1
ATOM 3334 C CA . GLN A 1 430 ? 5.535 5.339 36.815 1.00 88.62 430 GLN A CA 1
ATOM 3335 C C . GLN A 1 430 ? 4.845 5.729 38.124 1.00 88.62 430 GLN A C 1
ATOM 3337 O O . GLN A 1 430 ? 3.696 6.171 38.117 1.00 88.62 430 GLN A O 1
ATOM 3342 N N . PHE A 1 431 ? 5.565 5.605 39.242 1.00 91.06 431 PHE A N 1
ATOM 3343 C CA . PHE A 1 431 ? 5.302 6.469 40.393 1.00 91.06 431 PHE A CA 1
ATOM 3344 C C . PHE A 1 431 ? 6.115 7.744 40.217 1.00 91.06 431 PHE A C 1
ATOM 3346 O O . PHE A 1 431 ? 7.314 7.668 39.935 1.00 91.06 431 PHE A O 1
ATOM 3353 N N . GLU A 1 432 ? 5.470 8.888 40.405 1.00 89.44 432 GLU A N 1
ATOM 3354 C CA . GLU A 1 432 ? 6.083 10.189 40.180 1.00 89.44 432 GLU A CA 1
ATOM 3355 C C . GLU A 1 432 ? 5.741 11.170 41.304 1.00 89.44 432 GLU A C 1
ATOM 3357 O O . GLU A 1 432 ? 4.596 11.248 41.760 1.00 89.44 432 GLU A O 1
ATOM 3362 N N . PHE A 1 433 ? 6.757 11.917 41.741 1.00 92.00 433 PHE A N 1
ATOM 3363 C CA . PHE A 1 433 ? 6.601 13.140 42.520 1.00 92.00 433 PHE A CA 1
ATOM 3364 C C . PHE A 1 433 ? 7.262 14.299 41.774 1.00 92.00 433 PHE A C 1
ATOM 3366 O O . PHE A 1 433 ? 8.469 14.255 41.559 1.00 92.00 433 PHE A O 1
ATOM 3373 N N . GLY A 1 434 ? 6.528 15.343 41.406 1.00 89.06 434 GLY A N 1
ATOM 3374 C CA . GLY A 1 434 ? 7.107 16.473 40.682 1.00 89.06 434 GLY A CA 1
ATOM 3375 C C . GLY A 1 434 ? 6.384 17.789 40.899 1.00 89.06 434 GLY A C 1
ATOM 3376 O O . GLY A 1 434 ? 5.263 17.813 41.406 1.00 89.06 434 GLY A O 1
ATOM 3377 N N . ILE A 1 435 ? 7.071 18.872 40.541 1.00 87.69 435 ILE A N 1
ATOM 3378 C CA . ILE A 1 435 ? 6.639 20.259 40.706 1.00 87.69 435 ILE A CA 1
ATOM 3379 C C . ILE A 1 435 ? 6.853 21.002 39.381 1.00 87.69 435 ILE A C 1
ATOM 3381 O O . ILE A 1 435 ? 7.950 20.948 38.817 1.00 87.69 435 ILE A O 1
ATOM 3385 N N . ASP A 1 436 ? 5.821 21.710 38.922 1.00 82.94 436 ASP A N 1
ATOM 3386 C CA . ASP A 1 436 ? 5.801 22.513 37.693 1.00 82.94 436 ASP A CA 1
ATOM 3387 C C . ASP A 1 436 ? 5.307 23.940 38.004 1.00 82.94 436 ASP A C 1
ATOM 3389 O O . ASP A 1 436 ? 4.297 24.125 38.685 1.00 82.94 436 ASP A O 1
ATOM 3393 N N . MET A 1 437 ? 6.037 24.948 37.518 1.00 72.44 437 MET A N 1
ATOM 3394 C CA . MET A 1 437 ? 5.738 26.377 37.680 1.00 72.44 437 MET A CA 1
ATOM 3395 C C . MET A 1 437 ? 5.010 26.941 36.459 1.00 72.44 437 MET A C 1
ATOM 3397 O O . MET A 1 437 ? 5.454 27.911 35.848 1.00 72.44 437 MET A O 1
ATOM 3401 N N . ASP A 1 438 ? 3.895 26.304 36.101 1.00 65.25 438 ASP A N 1
ATOM 3402 C CA . ASP A 1 438 ? 3.014 26.686 34.989 1.00 65.25 438 ASP A CA 1
ATOM 3403 C C . ASP A 1 438 ? 3.652 26.560 33.589 1.00 65.25 438 ASP A C 1
ATOM 3405 O O . ASP A 1 438 ? 3.236 27.221 32.633 1.00 65.25 438 ASP A O 1
ATOM 3409 N N . SER A 1 439 ? 4.653 25.685 33.425 1.00 63.50 439 SER A N 1
ATOM 3410 C CA . SER A 1 439 ? 5.226 25.385 32.104 1.00 63.50 439 SER A CA 1
ATOM 3411 C C . SER A 1 439 ? 4.349 24.429 31.275 1.00 63.50 439 SER A C 1
ATOM 3413 O O . SER A 1 439 ? 4.520 24.331 30.055 1.00 63.50 439 SER A O 1
ATOM 3415 N N . ASN A 1 440 ? 3.401 23.738 31.924 1.00 62.28 440 ASN A N 1
ATOM 3416 C CA . ASN A 1 440 ? 2.477 22.743 31.364 1.00 62.28 440 ASN A CA 1
ATOM 3417 C C . ASN A 1 440 ? 3.195 21.598 30.618 1.00 62.28 440 ASN A C 1
ATOM 3419 O O . ASN A 1 440 ? 2.662 21.001 29.676 1.00 62.28 440 ASN A O 1
ATOM 3423 N N . ARG A 1 441 ? 4.425 21.250 31.026 1.00 60.03 441 ARG A N 1
ATOM 3424 C CA . ARG A 1 441 ? 5.327 20.324 30.304 1.00 60.03 441 ARG A CA 1
ATOM 3425 C C . ARG A 1 441 ? 5.090 18.845 30.613 1.00 60.03 441 ARG A C 1
ATOM 3427 O O . ARG A 1 441 ? 6.026 18.057 30.724 1.00 60.03 441 ARG A O 1
ATOM 3434 N N . GLY A 1 442 ? 3.822 18.449 30.682 1.00 63.44 442 GLY A N 1
ATOM 3435 C CA . GLY A 1 442 ? 3.406 17.055 30.875 1.00 63.44 442 GLY A CA 1
ATOM 3436 C C . GLY A 1 442 ? 2.743 16.762 32.218 1.00 63.44 442 GLY A C 1
ATOM 3437 O O . GLY A 1 442 ? 2.327 15.627 32.423 1.00 63.44 442 GLY A O 1
ATOM 3438 N N . PHE A 1 443 ? 2.568 17.764 33.083 1.00 77.38 443 PHE A N 1
ATOM 3439 C CA . PHE A 1 443 ? 1.916 17.636 34.391 1.00 77.38 443 PHE A CA 1
ATOM 3440 C C . PHE A 1 443 ? 0.377 17.750 34.347 1.00 77.38 443 PHE A C 1
ATOM 3442 O O . PHE A 1 443 ? -0.256 17.942 35.379 1.00 77.38 443 PHE A O 1
ATOM 3449 N N . PHE A 1 444 ? -0.245 17.628 33.167 1.00 78.38 444 PHE A N 1
ATOM 3450 C CA . PHE A 1 444 ? -1.698 17.780 32.972 1.00 78.38 444 PHE A CA 1
ATOM 3451 C C . PHE A 1 444 ? -2.277 19.043 33.647 1.00 78.38 444 PHE A C 1
ATOM 3453 O O . PHE A 1 444 ? -3.283 18.971 34.349 1.00 78.38 444 PHE A O 1
ATOM 3460 N N . ASP A 1 445 ? -1.602 20.183 33.461 1.00 78.44 445 ASP A N 1
ATOM 3461 C CA . ASP A 1 445 ? -1.945 21.490 34.045 1.00 78.44 445 ASP A CA 1
ATOM 3462 C C . ASP A 1 445 ? -2.017 21.492 35.587 1.00 78.44 445 ASP A C 1
ATOM 3464 O O . ASP A 1 445 ? -2.810 22.208 36.205 1.00 78.44 445 ASP A O 1
ATOM 3468 N N . ARG A 1 446 ? -1.183 20.670 36.238 1.00 83.88 446 ARG A N 1
ATOM 3469 C CA . ARG A 1 446 ? -1.037 20.619 37.698 1.00 83.88 446 ARG A CA 1
ATOM 3470 C C . ARG A 1 446 ? 0.327 21.138 38.123 1.00 83.88 446 ARG A C 1
ATOM 3472 O O . ARG A 1 446 ? 1.349 20.717 37.599 1.00 83.88 446 ARG A O 1
ATOM 3479 N N . SER A 1 447 ? 0.350 21.962 39.165 1.00 85.50 447 SER A N 1
ATOM 3480 C CA . SER A 1 447 ? 1.611 22.427 39.750 1.00 85.50 447 SER A CA 1
ATOM 3481 C C . SER A 1 447 ? 2.348 21.328 40.528 1.00 85.50 447 SER A C 1
ATOM 3483 O O . SER A 1 447 ? 3.545 21.456 40.767 1.00 85.50 447 SER A O 1
ATOM 3485 N N . ILE A 1 448 ? 1.647 20.264 40.952 1.00 87.56 448 ILE A N 1
ATOM 3486 C CA . ILE A 1 448 ? 2.214 19.123 41.687 1.00 87.56 448 ILE A CA 1
ATOM 3487 C C . ILE A 1 448 ? 1.602 17.809 41.192 1.00 87.56 448 ILE A C 1
ATOM 3489 O O . ILE A 1 448 ? 0.381 17.692 41.075 1.00 87.56 448 ILE A O 1
ATOM 3493 N N . ILE A 1 449 ? 2.453 16.800 40.984 1.00 90.56 449 ILE A N 1
ATOM 3494 C CA . ILE A 1 449 ? 2.054 15.387 40.885 1.00 90.56 449 ILE A CA 1
ATOM 3495 C C . ILE A 1 449 ? 2.695 14.618 42.043 1.00 90.56 449 ILE A C 1
ATOM 3497 O O . ILE A 1 449 ? 3.871 14.802 42.335 1.00 90.56 449 ILE A O 1
ATOM 3501 N N . CYS A 1 450 ? 1.923 13.759 42.704 1.00 92.50 450 CYS A N 1
ATOM 3502 C CA . CYS A 1 450 ? 2.356 12.807 43.722 1.00 92.50 450 CYS A CA 1
ATOM 3503 C C . CYS A 1 450 ? 1.478 11.550 43.611 1.00 92.50 450 CYS A C 1
ATOM 3505 O O . CYS A 1 450 ? 0.400 11.472 44.207 1.00 92.50 450 CYS A O 1
ATOM 3507 N N . GLY A 1 451 ? 1.888 10.585 42.784 1.00 92.38 451 GLY A N 1
ATOM 3508 C CA . GLY A 1 451 ? 1.087 9.383 42.542 1.00 92.38 451 GLY A CA 1
ATOM 3509 C C . GLY A 1 451 ? 1.473 8.606 41.286 1.00 92.38 451 GLY A C 1
ATOM 3510 O O . GLY A 1 451 ? 2.649 8.528 40.936 1.00 92.38 451 GLY A O 1
ATOM 3511 N N . LEU A 1 452 ? 0.488 7.979 40.634 1.00 93.19 452 LEU A N 1
ATOM 3512 C CA . LEU A 1 452 ? 0.706 7.269 39.371 1.00 93.19 452 LEU A CA 1
ATOM 3513 C C . LEU A 1 452 ? 0.694 8.245 38.210 1.00 93.19 452 LEU A C 1
ATOM 3515 O O . LEU A 1 452 ? -0.259 9.006 38.053 1.00 93.19 452 LEU A O 1
ATOM 3519 N N . TYR A 1 453 ? 1.702 8.142 37.359 1.00 91.62 453 TYR A N 1
ATOM 3520 C CA . TYR A 1 453 ? 1.812 8.938 36.154 1.00 91.62 453 TYR A CA 1
ATOM 3521 C C . TYR A 1 453 ? 1.983 8.038 34.933 1.00 91.62 453 TYR A C 1
ATOM 3523 O O . TYR A 1 453 ? 2.839 7.147 34.899 1.00 91.62 453 TYR A O 1
ATOM 3531 N N . LEU A 1 454 ? 1.151 8.283 33.925 1.00 90.88 454 LEU A N 1
ATOM 3532 C CA . LEU A 1 454 ? 1.300 7.764 32.578 1.00 90.88 454 LEU A CA 1
ATOM 3533 C C . LEU A 1 454 ? 1.376 8.961 31.635 1.00 90.88 454 LEU A C 1
ATOM 3535 O O . LEU A 1 454 ? 0.383 9.657 31.418 1.00 90.88 454 LEU A O 1
ATOM 3539 N N . GLY A 1 455 ? 2.564 9.209 31.092 1.00 85.25 455 GLY A N 1
ATOM 3540 C CA . GLY A 1 455 ? 2.767 10.330 30.184 1.00 85.25 455 GLY A CA 1
ATOM 3541 C C . GLY A 1 455 ? 2.007 10.144 28.867 1.00 85.25 455 GLY A C 1
ATOM 3542 O O . GLY A 1 455 ? 1.912 9.018 28.376 1.00 85.25 455 GLY A O 1
ATOM 3543 N N . PRO A 1 456 ? 1.542 11.231 28.226 1.00 78.81 456 PRO A N 1
ATOM 3544 C CA . PRO A 1 456 ? 0.816 11.149 26.957 1.00 78.81 456 PRO A CA 1
ATOM 3545 C C . PRO A 1 456 ? 1.684 10.746 25.755 1.00 78.81 456 PRO A C 1
ATOM 3547 O O . PRO A 1 456 ? 1.215 10.610 24.630 1.00 78.81 456 PRO A O 1
ATOM 3550 N N . TRP A 1 457 ? 2.979 10.557 25.997 1.00 78.56 457 TRP A N 1
ATOM 3551 C CA . TRP A 1 457 ? 4.003 10.164 25.030 1.00 78.56 457 TRP A CA 1
ATOM 3552 C C . TRP A 1 457 ? 4.371 8.679 25.156 1.00 78.56 457 TRP A C 1
ATOM 3554 O O . TRP A 1 457 ? 5.401 8.242 24.627 1.00 78.56 457 TRP A O 1
ATOM 3564 N N . VAL A 1 458 ? 3.587 7.916 25.925 1.00 79.44 458 VAL A N 1
ATOM 3565 C CA . VAL A 1 458 ? 3.795 6.484 26.114 1.00 79.44 458 VAL A CA 1
ATOM 3566 C C . VAL A 1 458 ? 3.654 5.751 24.775 1.00 79.44 458 VAL A C 1
ATOM 3568 O O . VAL A 1 458 ? 2.911 6.172 23.890 1.00 79.44 458 VAL A O 1
ATOM 3571 N N . LYS A 1 459 ? 4.411 4.664 24.585 1.00 76.62 459 LYS A N 1
ATOM 3572 C CA . LYS A 1 459 ? 4.250 3.820 23.394 1.00 76.62 459 LYS A CA 1
ATOM 3573 C C . LYS A 1 459 ? 2.846 3.221 23.390 1.00 76.62 459 LYS A C 1
ATOM 3575 O O . LYS A 1 459 ? 2.372 2.793 24.438 1.00 76.62 459 LYS A O 1
ATOM 3580 N N . GLU A 1 460 ? 2.257 3.134 22.206 1.00 75.50 460 GLU A N 1
ATOM 3581 C CA . GLU A 1 460 ? 0.905 2.617 21.973 1.00 75.50 460 GLU A CA 1
ATOM 3582 C C . GLU A 1 460 ? 0.685 1.251 22.637 1.00 75.50 460 GLU A C 1
ATOM 3584 O O . GLU A 1 460 ? -0.222 1.121 23.446 1.00 75.50 460 GLU A O 1
ATOM 3589 N N . SER A 1 461 ? 1.639 0.323 22.507 1.00 77.25 461 SER A N 1
ATOM 3590 C CA . SER A 1 461 ? 1.584 -0.989 23.175 1.00 77.25 461 SER A CA 1
ATOM 3591 C C . SER A 1 461 ? 1.438 -0.923 24.705 1.00 77.25 461 SER A C 1
ATOM 3593 O O . SER A 1 461 ? 0.816 -1.778 25.319 1.00 77.25 461 SER A O 1
ATOM 3595 N N . VAL A 1 462 ? 2.030 0.084 25.359 1.00 79.12 462 VAL A N 1
ATOM 3596 C CA . VAL A 1 462 ? 1.898 0.269 26.814 1.00 79.12 462 VAL A CA 1
ATOM 3597 C C . VAL A 1 462 ? 0.573 0.953 27.149 1.00 79.12 462 VAL A C 1
ATOM 3599 O O . VAL A 1 462 ? -0.032 0.623 28.165 1.00 79.12 462 VAL A O 1
ATOM 3602 N N . ALA A 1 463 ? 0.108 1.891 26.317 1.00 82.44 463 ALA A N 1
ATOM 3603 C CA . ALA A 1 463 ? -1.226 2.474 26.460 1.00 82.44 463 ALA A CA 1
ATOM 3604 C C . ALA A 1 463 ? -2.320 1.406 26.299 1.00 82.44 463 ALA A C 1
ATOM 3606 O O . ALA A 1 463 ? -3.289 1.412 27.049 1.00 82.44 463 ALA A O 1
ATOM 3607 N N . GLU A 1 464 ? -2.161 0.458 25.381 1.00 79.69 464 GLU A N 1
ATOM 3608 C CA . GLU A 1 464 ? -3.081 -0.666 25.182 1.00 79.69 464 GLU A CA 1
ATOM 3609 C C . GLU A 1 464 ? -3.106 -1.602 26.390 1.00 79.69 464 GLU A C 1
ATOM 3611 O O . GLU A 1 464 ? -4.177 -1.839 26.951 1.00 79.69 464 GLU A O 1
ATOM 3616 N N . ASP A 1 465 ? -1.933 -2.041 26.867 1.00 82.81 465 ASP A N 1
ATOM 3617 C CA . ASP A 1 465 ? -1.827 -2.850 28.086 1.00 82.81 465 ASP A CA 1
ATOM 3618 C C . ASP A 1 465 ? -2.530 -2.148 29.259 1.00 82.81 465 ASP A C 1
ATOM 3620 O O . ASP A 1 465 ? -3.315 -2.743 30.001 1.00 82.81 465 ASP A O 1
ATOM 3624 N N . ILE A 1 466 ? -2.287 -0.846 29.428 1.00 85.62 466 ILE A N 1
ATOM 3625 C CA . ILE A 1 466 ? -2.894 -0.056 30.499 1.00 85.62 466 ILE A CA 1
ATOM 3626 C C . ILE A 1 466 ? -4.404 0.107 30.290 1.00 85.62 466 ILE A C 1
ATOM 3628 O O . ILE A 1 466 ? -5.141 0.027 31.272 1.00 85.62 466 ILE A O 1
ATOM 3632 N N . ALA A 1 467 ? -4.888 0.302 29.061 1.00 81.25 467 ALA A N 1
ATOM 3633 C CA . ALA A 1 467 ? -6.317 0.367 28.751 1.00 81.25 467 ALA A CA 1
ATOM 3634 C C . ALA A 1 467 ? -7.023 -0.933 29.137 1.00 81.25 467 ALA A C 1
ATOM 3636 O O . ALA A 1 467 ? -8.053 -0.913 29.817 1.00 81.25 467 ALA A O 1
ATOM 3637 N N . ASP A 1 468 ? -6.436 -2.073 28.778 1.00 76.12 468 ASP A N 1
ATOM 3638 C CA . ASP A 1 468 ? -6.982 -3.382 29.104 1.00 76.12 468 ASP A CA 1
ATOM 3639 C C . ASP A 1 468 ? -6.980 -3.646 30.605 1.00 76.12 468 ASP A C 1
ATOM 3641 O O . ASP A 1 468 ? -7.966 -4.155 31.147 1.00 76.12 468 ASP A O 1
ATOM 3645 N N . HIS A 1 469 ? -5.936 -3.231 31.319 1.00 87.62 469 HIS A N 1
ATOM 3646 C CA . HIS A 1 469 ? -5.912 -3.332 32.771 1.00 87.62 469 HIS A CA 1
ATOM 3647 C C . HIS A 1 469 ? -6.864 -2.342 33.462 1.00 87.62 469 HIS A C 1
ATOM 3649 O O . HIS A 1 469 ? -7.510 -2.713 34.447 1.00 87.62 469 HIS A O 1
ATOM 3655 N N . LEU A 1 470 ? -7.014 -1.114 32.955 1.00 85.50 470 LEU A N 1
ATOM 3656 C CA . LEU A 1 470 ? -8.013 -0.140 33.413 1.00 85.50 470 LEU A CA 1
ATOM 3657 C C . LEU A 1 470 ? -9.424 -0.695 33.219 1.00 85.50 470 LEU A C 1
ATOM 3659 O O . LEU A 1 470 ? -10.256 -0.574 34.116 1.00 85.50 470 LEU A O 1
ATOM 3663 N N . TRP A 1 471 ? -9.679 -1.368 32.097 1.00 76.31 471 TRP A N 1
ATOM 3664 C CA . TRP A 1 471 ? -10.936 -2.053 31.831 1.00 76.31 471 TRP A CA 1
ATOM 3665 C C . TRP A 1 471 ? -11.118 -3.274 32.736 1.00 76.31 471 TRP A C 1
ATOM 3667 O O . TRP A 1 471 ? -12.157 -3.421 33.369 1.00 76.31 471 TRP A O 1
ATOM 3677 N N . ALA A 1 472 ? -10.120 -4.145 32.889 1.00 73.38 472 ALA A N 1
ATOM 3678 C CA . ALA A 1 472 ? -10.213 -5.345 33.728 1.00 73.38 472 ALA A CA 1
ATOM 3679 C C . ALA A 1 472 ? -10.362 -5.010 35.221 1.00 73.38 472 ALA A C 1
ATOM 3681 O O . ALA A 1 472 ? -10.984 -5.751 35.989 1.00 73.38 472 ALA A O 1
ATOM 3682 N N . HIS A 1 473 ? -9.813 -3.870 35.636 1.00 86.06 473 HIS A N 1
ATOM 3683 C CA . HIS A 1 473 ? -9.775 -3.412 37.018 1.00 86.06 473 HIS A CA 1
ATOM 3684 C C . HIS A 1 473 ? -10.550 -2.104 37.234 1.00 86.06 473 HIS A C 1
ATOM 3686 O O . HIS A 1 473 ? -10.342 -1.433 38.245 1.00 86.06 473 HIS A O 1
ATOM 3692 N N . HIS A 1 474 ? -11.505 -1.785 36.356 1.00 77.56 474 HIS A N 1
ATOM 3693 C CA . HIS A 1 474 ? -12.334 -0.572 36.395 1.00 77.56 474 HIS A CA 1
ATOM 3694 C C . HIS A 1 474 ? -13.011 -0.363 37.755 1.00 77.56 474 HIS A C 1
ATOM 3696 O O . HIS A 1 474 ? -12.984 0.730 38.318 1.00 77.56 474 HIS A O 1
ATOM 3702 N N . ALA A 1 475 ? -13.541 -1.439 38.344 1.00 81.25 475 ALA A N 1
ATOM 3703 C CA . ALA A 1 475 ? -14.129 -1.412 39.678 1.00 81.25 475 ALA A CA 1
ATOM 3704 C C . ALA A 1 475 ? -13.102 -1.071 40.769 1.00 81.25 475 ALA A C 1
ATOM 3706 O O . ALA A 1 475 ? -13.459 -0.466 41.772 1.00 81.25 475 ALA A O 1
ATOM 3707 N N . ASN A 1 476 ? -11.830 -1.435 40.594 1.00 88.75 476 ASN A N 1
ATOM 3708 C CA . ASN A 1 476 ? -10.770 -1.094 41.539 1.00 88.75 476 ASN A CA 1
ATOM 3709 C C . ASN A 1 476 ? -10.301 0.350 41.406 1.00 88.75 476 ASN A C 1
ATOM 3711 O O . ASN A 1 476 ? -10.040 0.950 42.436 1.00 88.75 476 ASN A O 1
ATOM 3715 N N . VAL A 1 477 ? -10.229 0.899 40.193 1.00 85.12 477 VAL A N 1
ATOM 3716 C CA . VAL A 1 477 ? -9.904 2.318 39.961 1.00 85.12 477 VAL A CA 1
ATOM 3717 C C . VAL A 1 477 ? -11.023 3.207 40.506 1.00 85.12 477 VAL A C 1
ATOM 3719 O O . VAL A 1 477 ? -10.776 4.098 41.313 1.00 85.12 477 VAL A O 1
ATOM 3722 N N . ALA A 1 478 ? -12.270 2.902 40.135 1.00 81.88 478 ALA A N 1
ATOM 3723 C CA . ALA A 1 478 ? -13.455 3.591 40.633 1.00 81.88 478 ALA A CA 1
ATOM 3724 C C . ALA A 1 478 ? -13.561 3.487 42.158 1.00 81.88 478 ALA A C 1
ATOM 3726 O O . ALA A 1 478 ? -13.748 4.490 42.842 1.00 81.88 478 ALA A O 1
ATOM 3727 N N . SER A 1 479 ? -13.381 2.277 42.704 1.00 85.00 479 SER A N 1
ATOM 3728 C CA . SER A 1 479 ? -13.362 2.081 44.151 1.00 85.00 479 SER A CA 1
ATOM 3729 C C . SER A 1 479 ? -12.223 2.850 44.799 1.00 85.00 479 SER A C 1
ATOM 3731 O O . SER A 1 479 ? -12.467 3.409 45.853 1.00 85.00 479 SER A O 1
ATOM 3733 N N . PHE A 1 480 ? -11.023 2.891 44.211 1.00 88.38 480 PHE A N 1
ATOM 3734 C CA . PHE A 1 480 ? -9.886 3.615 44.773 1.00 88.38 480 PHE A CA 1
ATOM 3735 C C . PHE A 1 480 ? -10.225 5.097 44.935 1.00 88.38 480 PHE A C 1
ATOM 3737 O O . PHE A 1 480 ? -10.252 5.552 46.071 1.00 88.38 480 PHE A O 1
ATOM 3744 N N . LEU A 1 481 ? -10.626 5.786 43.860 1.00 80.06 481 LEU A N 1
ATOM 3745 C CA . LEU A 1 481 ? -11.025 7.205 43.898 1.00 80.06 481 LEU A CA 1
ATOM 3746 C C . LEU A 1 481 ? -12.235 7.466 44.803 1.00 80.06 481 LEU A C 1
ATOM 3748 O O . LEU A 1 481 ? -12.318 8.486 45.468 1.00 80.06 481 LEU A O 1
ATOM 3752 N N . THR A 1 482 ? -13.174 6.519 44.879 1.00 78.44 482 THR A N 1
ATOM 3753 C CA . THR A 1 482 ? -14.325 6.649 45.788 1.00 78.44 482 THR A CA 1
ATOM 3754 C C . THR A 1 482 ? -13.921 6.478 47.258 1.00 78.44 482 THR A C 1
ATOM 3756 O O . THR A 1 482 ? -14.550 7.054 48.139 1.00 78.44 482 THR A O 1
ATOM 3759 N N . THR A 1 483 ? -12.911 5.648 47.547 1.00 77.62 483 THR A N 1
ATOM 3760 C CA . THR A 1 483 ? -12.461 5.354 48.922 1.00 77.62 483 THR A CA 1
ATOM 3761 C C . THR A 1 483 ? -11.336 6.256 49.415 1.00 77.62 483 THR A C 1
ATOM 3763 O O . THR A 1 483 ? -11.187 6.392 50.623 1.00 77.62 483 THR A O 1
ATOM 3766 N N . GLN A 1 484 ? -10.552 6.828 48.503 1.00 80.31 484 GLN A N 1
ATOM 3767 C CA . GLN A 1 484 ? -9.406 7.691 48.769 1.00 80.31 484 GLN A CA 1
ATOM 3768 C C . GLN A 1 484 ? -9.719 9.075 48.196 1.00 80.31 484 GLN A C 1
ATOM 3770 O O . GLN A 1 484 ? -9.327 9.389 47.075 1.00 80.31 484 GLN A O 1
ATOM 3775 N N . SER A 1 485 ? -10.484 9.870 48.949 1.00 77.31 485 SER A N 1
ATOM 3776 C CA . SER A 1 485 ? -11.003 11.176 48.507 1.00 77.31 485 SER A CA 1
ATOM 3777 C C . SER A 1 485 ? -9.922 12.214 48.214 1.00 77.31 485 SER A C 1
ATOM 3779 O O . SER A 1 485 ? -10.199 13.190 47.526 1.00 77.31 485 SER A O 1
ATOM 3781 N N . ASP A 1 486 ? -8.713 11.999 48.730 1.00 82.56 486 ASP A N 1
ATOM 3782 C CA . ASP A 1 486 ? -7.582 12.915 48.575 1.00 82.56 486 ASP A CA 1
ATOM 3783 C C . ASP A 1 486 ? -6.881 12.742 47.215 1.00 82.56 486 ASP A C 1
ATOM 3785 O O . ASP A 1 486 ? -6.000 13.524 46.861 1.00 82.56 486 ASP A O 1
ATOM 3789 N N . TYR A 1 487 ? -7.277 11.725 46.438 1.00 89.69 487 TYR A N 1
ATOM 3790 C CA . TYR A 1 487 ? -6.768 11.470 45.096 1.00 89.69 487 TYR A CA 1
ATOM 3791 C C . TYR A 1 487 ? -7.727 11.957 44.021 1.00 89.69 487 TYR A C 1
ATOM 3793 O O . TYR A 1 487 ? -8.931 11.706 44.050 1.00 89.69 487 TYR A O 1
ATOM 3801 N N . ILE A 1 488 ? -7.140 12.544 42.988 1.00 91.12 488 ILE A N 1
ATOM 3802 C CA . ILE A 1 488 ? -7.804 12.900 41.744 1.00 91.12 488 ILE A CA 1
ATOM 3803 C C . ILE A 1 488 ? -7.176 12.142 40.584 1.00 91.12 488 ILE A C 1
ATOM 3805 O O . ILE A 1 488 ? -5.980 11.845 40.574 1.00 91.12 488 ILE A O 1
ATOM 3809 N N . LEU A 1 489 ? -7.991 11.850 39.577 1.00 90.81 489 LEU A N 1
ATOM 3810 C CA . LEU A 1 489 ? -7.510 11.405 38.278 1.00 90.81 489 LEU A CA 1
ATOM 3811 C C . LEU A 1 489 ? -7.579 12.575 37.302 1.00 90.81 489 LEU A C 1
ATOM 3813 O O . LEU A 1 489 ? -8.658 13.102 37.049 1.00 90.81 489 LEU A O 1
ATOM 3817 N N . VAL A 1 490 ? -6.442 12.963 36.745 1.00 88.94 490 VAL A N 1
ATOM 3818 C CA . VAL A 1 490 ? -6.320 14.054 35.778 1.00 88.94 490 VAL A CA 1
ATOM 3819 C C . VAL A 1 490 ? -5.967 13.474 34.416 1.00 88.94 490 VAL A C 1
ATOM 3821 O O . VAL A 1 490 ? -5.077 12.632 34.309 1.00 88.94 490 VAL A O 1
ATOM 3824 N N . THR A 1 491 ? -6.665 13.920 33.378 1.00 86.00 491 THR A N 1
ATOM 3825 C CA . THR A 1 491 ? -6.439 13.541 31.980 1.00 86.00 491 THR A CA 1
ATOM 3826 C C . THR A 1 491 ? -6.644 14.750 31.097 1.00 86.00 491 THR A C 1
ATOM 3828 O O . THR A 1 491 ? -7.741 15.288 31.141 1.00 86.00 491 THR A O 1
ATOM 3831 N N . GLY A 1 492 ? -5.666 15.132 30.275 1.00 72.38 492 GLY A N 1
ATOM 3832 C CA . GLY A 1 492 ? -5.794 16.190 29.260 1.00 72.38 492 GLY A CA 1
ATOM 3833 C C . GLY A 1 492 ? -6.540 17.449 29.731 1.00 72.38 492 GLY A C 1
ATOM 3834 O O . GLY A 1 492 ? -5.929 18.351 30.281 1.00 72.38 492 GLY A O 1
ATOM 3835 N N . ASP A 1 493 ? -7.854 17.489 29.490 1.00 65.75 493 ASP A N 1
ATOM 3836 C CA . ASP A 1 493 ? -8.795 18.580 29.773 1.00 65.75 493 ASP A CA 1
ATOM 3837 C C . ASP A 1 493 ? -9.690 18.378 31.022 1.00 65.75 493 ASP A C 1
ATOM 3839 O O . ASP A 1 493 ? -10.605 19.169 31.261 1.00 65.75 493 ASP A O 1
ATOM 3843 N N . LYS A 1 494 ? -9.521 17.294 31.792 1.00 76.50 494 LYS A N 1
ATOM 3844 C CA . LYS A 1 494 ? -10.471 16.854 32.833 1.00 76.50 494 LYS A CA 1
ATOM 3845 C C . LYS A 1 494 ? -9.804 16.384 34.115 1.00 76.50 494 LYS A C 1
ATOM 3847 O O . LYS A 1 494 ? -8.863 15.596 34.094 1.00 76.50 494 LYS A O 1
ATOM 3852 N N . THR A 1 495 ? -10.426 16.754 35.231 1.00 85.00 495 THR A N 1
ATOM 3853 C CA . THR A 1 495 ? -10.095 16.285 36.579 1.00 85.00 495 THR A CA 1
ATOM 3854 C C . THR A 1 495 ? -11.286 15.541 37.173 1.00 85.00 495 THR A C 1
ATOM 3856 O O . THR A 1 495 ? -12.415 16.032 37.153 1.00 85.00 495 THR A O 1
ATOM 3859 N N . TRP A 1 496 ? -11.037 14.351 37.713 1.00 82.56 496 TRP A N 1
ATOM 3860 C CA . TRP A 1 496 ? -12.045 13.456 38.266 1.00 82.56 496 TRP A CA 1
ATOM 3861 C C . TRP A 1 496 ? -11.760 13.181 39.740 1.00 82.56 496 TRP A C 1
ATOM 3863 O O . TRP A 1 496 ? -10.778 12.524 40.073 1.00 82.56 496 TRP A O 1
ATOM 3873 N N . GLN A 1 497 ? -12.659 13.632 40.613 1.00 78.00 497 GLN A N 1
ATOM 3874 C CA . GLN A 1 497 ? -12.629 13.318 42.050 1.00 78.00 497 GLN A CA 1
ATOM 3875 C C . GLN A 1 497 ? -13.366 12.013 42.373 1.00 78.00 497 GLN A C 1
ATOM 3877 O O . GLN A 1 497 ? -13.063 11.330 43.341 1.00 78.00 497 GLN A O 1
ATOM 3882 N N . THR A 1 498 ? -14.339 11.632 41.544 1.00 75.06 498 THR A N 1
ATOM 3883 C CA . THR A 1 498 ? -15.006 10.332 41.631 1.00 75.06 498 THR A CA 1
ATOM 3884 C C . THR A 1 498 ? -15.242 9.777 40.236 1.00 75.06 498 THR A C 1
ATOM 3886 O O . THR A 1 498 ? -15.451 10.510 39.268 1.00 75.06 498 THR A O 1
ATOM 3889 N N . LEU A 1 499 ? -15.206 8.452 40.131 1.00 72.50 499 LEU A N 1
ATOM 3890 C CA . LEU A 1 499 ? -15.471 7.727 38.898 1.00 72.50 499 LEU A CA 1
ATOM 3891 C C . LEU A 1 499 ? -16.364 6.542 39.214 1.00 72.50 499 LEU A C 1
ATOM 3893 O O . LEU A 1 499 ? -16.107 5.796 40.157 1.00 72.50 499 LEU A O 1
ATOM 3897 N N . THR A 1 500 ? -17.394 6.326 38.401 1.00 76.56 500 THR A N 1
ATOM 3898 C CA . THR A 1 500 ? -18.110 5.053 38.441 1.00 76.56 500 THR A CA 1
ATOM 3899 C C . THR A 1 500 ? -17.320 4.005 37.657 1.00 76.56 500 THR A C 1
ATOM 3901 O O . THR A 1 500 ? -16.619 4.354 36.699 1.00 76.56 500 THR A O 1
ATOM 3904 N N . PRO A 1 501 ? -17.449 2.712 38.006 1.00 68.56 501 PRO A N 1
ATOM 3905 C CA . PRO A 1 501 ? -16.834 1.637 37.233 1.00 68.56 501 PRO A CA 1
ATOM 3906 C C . PRO A 1 501 ? -17.188 1.735 35.737 1.00 68.56 501 PRO A C 1
ATOM 3908 O O . PRO A 1 501 ? -16.326 1.527 34.887 1.00 68.56 501 PRO A O 1
ATOM 3911 N N . ASP A 1 502 ? -18.412 2.156 35.407 1.00 63.94 502 ASP A N 1
ATOM 3912 C CA . ASP A 1 502 ? -18.868 2.350 34.025 1.00 63.94 502 ASP A CA 1
ATOM 3913 C C . ASP A 1 502 ? -18.152 3.497 33.301 1.00 63.94 502 ASP A C 1
ATOM 3915 O O . ASP A 1 502 ? -17.948 3.426 32.091 1.00 63.94 502 ASP A O 1
ATOM 3919 N N . ILE A 1 503 ? -17.778 4.575 34.001 1.00 72.00 503 ILE A N 1
ATOM 3920 C CA . ILE A 1 503 ? -17.011 5.672 33.390 1.00 72.00 503 ILE A CA 1
ATOM 3921 C C . ILE A 1 503 ? -15.576 5.221 33.136 1.00 72.00 503 ILE A C 1
ATOM 3923 O O . ILE A 1 503 ? -15.082 5.446 32.035 1.00 72.00 503 ILE A O 1
ATOM 3927 N N . VAL A 1 504 ? -14.942 4.537 34.095 1.00 72.62 504 VAL A N 1
ATOM 3928 C CA . VAL A 1 504 ? -13.594 3.978 33.890 1.00 72.62 504 VAL A CA 1
ATOM 3929 C C . VAL A 1 504 ? -13.603 2.992 32.723 1.00 72.62 504 VAL A C 1
ATOM 3931 O O . VAL A 1 504 ? -12.734 3.055 31.870 1.00 72.62 504 VAL A O 1
ATOM 3934 N N . THR A 1 505 ? -14.634 2.150 32.622 1.00 65.75 505 THR A N 1
ATOM 3935 C CA . THR A 1 505 ? -14.798 1.187 31.520 1.00 65.75 505 THR A CA 1
ATOM 3936 C C . THR A 1 505 ? -14.969 1.883 30.171 1.00 65.75 505 THR A C 1
ATOM 3938 O O . THR A 1 505 ? -14.303 1.521 29.210 1.00 65.75 505 THR A O 1
ATOM 3941 N N . ARG A 1 506 ? -15.851 2.891 30.087 1.00 65.75 506 ARG A N 1
ATOM 3942 C CA . ARG A 1 506 ? -16.131 3.627 28.839 1.00 65.75 506 ARG A CA 1
ATOM 3943 C C . ARG A 1 506 ? -14.996 4.545 28.400 1.00 65.75 506 ARG A C 1
ATOM 3945 O O . ARG A 1 506 ? -14.996 4.985 27.258 1.00 65.75 506 ARG A O 1
ATOM 3952 N N . ARG A 1 507 ? -14.100 4.906 29.317 1.00 75.50 507 ARG A N 1
ATOM 3953 C CA . ARG A 1 507 ? -13.004 5.844 29.062 1.00 75.50 507 ARG A CA 1
ATOM 3954 C C . ARG A 1 507 ? -11.630 5.205 29.195 1.00 75.50 507 ARG A C 1
ATOM 3956 O O . ARG A 1 507 ? -10.664 5.942 29.092 1.00 75.50 507 ARG A O 1
ATOM 3963 N N . ALA A 1 508 ? -11.528 3.893 29.403 1.00 75.94 508 ALA A N 1
ATOM 3964 C CA . ALA A 1 508 ? -10.258 3.204 29.634 1.00 75.94 508 ALA A CA 1
ATOM 3965 C C . ALA A 1 508 ? -9.218 3.539 28.554 1.00 75.94 508 ALA A C 1
ATOM 3967 O O . ALA A 1 508 ? -8.106 3.925 28.897 1.00 75.94 508 ALA A O 1
ATOM 3968 N N . ASP A 1 509 ? -9.628 3.518 27.283 1.00 72.00 509 ASP A N 1
ATOM 3969 C CA . ASP A 1 509 ? -8.758 3.824 26.141 1.00 72.00 509 ASP A CA 1
ATOM 3970 C C . ASP A 1 509 ? -8.334 5.295 26.105 1.00 72.00 509 ASP A C 1
ATOM 3972 O O . ASP A 1 509 ? -7.220 5.616 25.726 1.00 72.00 509 ASP A O 1
ATOM 3976 N N . HIS A 1 510 ? -9.204 6.217 26.526 1.00 80.00 510 HIS A N 1
ATOM 3977 C CA . HIS A 1 510 ? -8.856 7.637 26.614 1.00 80.00 510 HIS A CA 1
ATOM 3978 C C . HIS A 1 510 ? -7.945 7.923 27.811 1.00 80.00 510 HIS A C 1
ATOM 3980 O O . HIS A 1 510 ? -7.006 8.702 27.699 1.00 80.00 510 HIS A O 1
ATOM 3986 N N . LEU A 1 511 ? -8.210 7.278 28.949 1.00 82.69 511 LEU A N 1
ATOM 3987 C CA . LEU A 1 511 ? -7.381 7.370 30.145 1.00 82.69 511 LEU A CA 1
ATOM 3988 C C . LEU A 1 511 ? -5.977 6.817 29.864 1.00 82.69 511 LEU A C 1
ATOM 3990 O O . LEU A 1 511 ? -4.999 7.391 30.326 1.00 82.69 511 LEU A O 1
ATOM 3994 N N . SER A 1 512 ? -5.848 5.746 29.078 1.00 85.88 512 SER A N 1
ATOM 3995 C CA . SER A 1 512 ? -4.547 5.151 28.767 1.00 85.88 512 SER A CA 1
ATOM 3996 C C . SER A 1 512 ? -3.685 5.960 27.791 1.00 85.88 512 SER A C 1
ATOM 3998 O O . SER A 1 512 ? -2.479 5.733 27.729 1.00 85.88 512 SER A O 1
ATOM 4000 N N . GLN A 1 513 ? -4.260 6.953 27.100 1.00 83.50 513 GLN A N 1
ATOM 4001 C CA . GLN A 1 513 ? -3.502 7.945 26.322 1.00 83.50 513 GLN A CA 1
ATOM 4002 C C . GLN A 1 513 ? -2.735 8.933 27.202 1.00 83.50 513 GLN A C 1
ATOM 4004 O O . GLN A 1 513 ? -2.044 9.801 26.682 1.00 83.50 513 GLN A O 1
ATOM 4009 N N . GLY A 1 514 ? -2.873 8.838 28.522 1.00 88.50 514 GLY A N 1
ATOM 4010 C CA . GLY A 1 514 ? -2.119 9.617 29.482 1.00 88.50 514 GLY A CA 1
ATOM 4011 C C . GLY A 1 514 ? -3.005 10.072 30.631 1.00 88.50 514 GLY A C 1
ATOM 4012 O O . GLY A 1 514 ? -4.080 10.641 30.427 1.00 88.50 514 GLY A O 1
ATOM 4013 N N . PHE A 1 515 ? -2.531 9.843 31.851 1.00 91.94 515 PHE A N 1
ATOM 4014 C CA . PHE A 1 515 ? -3.219 10.270 33.058 1.00 91.94 515 PHE A CA 1
ATOM 4015 C C . PHE A 1 515 ? -2.247 10.507 34.211 1.00 91.94 515 PHE A C 1
ATOM 4017 O O . PHE A 1 515 ? -1.169 9.913 34.274 1.00 91.94 515 PHE A O 1
ATOM 4024 N N . ALA A 1 516 ? -2.678 11.316 35.174 1.00 92.06 516 ALA A N 1
ATOM 4025 C CA . ALA A 1 516 ? -2.078 11.399 36.496 1.00 92.06 516 ALA A CA 1
ATOM 4026 C C . ALA A 1 516 ? -3.129 11.028 37.550 1.00 92.06 516 ALA A C 1
ATOM 4028 O O . ALA A 1 516 ? -4.126 11.726 37.707 1.00 92.06 516 ALA A O 1
ATOM 4029 N N . LEU A 1 517 ? -2.926 9.922 38.267 1.00 93.88 517 LEU A N 1
ATOM 4030 C CA . LEU A 1 517 ? -3.682 9.605 39.479 1.00 93.88 517 LEU A CA 1
ATOM 4031 C C . LEU A 1 517 ? -2.846 10.085 40.659 1.00 93.88 517 LEU A C 1
ATOM 4033 O O . LEU A 1 517 ? -1.939 9.385 41.111 1.00 93.88 517 LEU A O 1
ATOM 4037 N N . THR A 1 518 ? -3.131 11.294 41.111 1.00 93.19 518 THR A N 1
ATOM 4038 C CA . THR A 1 518 ? -2.282 12.065 42.018 1.00 93.19 518 THR A CA 1
ATOM 4039 C C . THR A 1 518 ? -3.083 12.561 43.209 1.00 93.19 518 THR A C 1
ATOM 4041 O O . THR A 1 518 ? -4.297 12.729 43.107 1.00 93.19 518 THR A O 1
ATOM 4044 N N . LEU A 1 519 ? -2.409 12.830 44.325 1.00 90.69 519 LEU A N 1
ATOM 4045 C CA . LEU A 1 519 ? -3.000 13.633 45.392 1.00 90.69 519 LEU A CA 1
ATOM 4046 C C . LEU A 1 519 ? -3.415 15.015 44.848 1.00 90.69 519 LEU A C 1
ATOM 4048 O O . LEU A 1 519 ? -2.697 15.596 44.024 1.00 90.69 519 LEU A O 1
ATOM 4052 N N . ASP A 1 520 ? -4.558 15.534 45.300 1.00 87.75 520 ASP A N 1
ATOM 4053 C CA . ASP A 1 520 ? -5.071 16.871 44.950 1.00 87.75 520 ASP A CA 1
ATOM 4054 C C . ASP A 1 520 ? -4.306 17.966 45.716 1.00 87.75 520 ASP A C 1
ATOM 4056 O O . ASP A 1 520 ? -4.847 18.647 46.581 1.00 87.75 520 ASP A O 1
ATOM 4060 N N . LEU A 1 521 ? -3.003 18.081 45.441 1.00 84.69 521 LEU A N 1
ATOM 4061 C CA . LEU A 1 521 ? -2.098 19.010 46.119 1.00 84.69 521 LEU A CA 1
ATOM 4062 C C . LEU A 1 521 ? -1.925 20.304 45.325 1.00 84.69 521 LEU A C 1
ATOM 4064 O O . LEU A 1 521 ? -1.674 20.284 44.116 1.00 84.69 521 LEU A O 1
ATOM 4068 N N . SER A 1 522 ? -1.977 21.428 46.034 1.00 85.12 522 SER A N 1
ATOM 4069 C CA . SER A 1 522 ? -1.511 22.731 45.566 1.00 85.12 522 SER A CA 1
ATOM 4070 C C . SER A 1 522 ? -0.102 23.040 46.089 1.00 85.12 522 SER A C 1
ATOM 4072 O O . SER A 1 522 ? 0.389 22.420 47.035 1.00 85.12 522 SER A O 1
ATOM 4074 N N . LEU A 1 523 ? 0.552 24.060 45.521 1.00 81.81 523 LEU A N 1
ATOM 4075 C CA . LEU A 1 523 ? 1.827 24.564 46.053 1.00 81.81 523 LEU A CA 1
ATOM 4076 C C . LEU A 1 523 ? 1.716 25.020 47.517 1.00 81.81 523 LEU A C 1
ATOM 4078 O O . LEU A 1 523 ? 2.686 24.899 48.261 1.00 81.81 523 LEU A O 1
ATOM 4082 N N . GLU A 1 524 ? 0.549 25.503 47.954 1.00 82.75 524 GLU A N 1
ATOM 4083 C CA . GLU A 1 524 ? 0.332 25.895 49.351 1.00 82.75 524 GLU A CA 1
ATOM 4084 C C . GLU A 1 524 ? 0.304 24.691 50.298 1.00 82.75 524 GLU A C 1
ATOM 4086 O O . GLU A 1 524 ? 0.872 24.766 51.389 1.00 82.75 524 GLU A O 1
ATOM 4091 N N . ASP A 1 525 ? -0.258 23.564 49.857 1.00 81.31 525 ASP A N 1
ATOM 4092 C CA . ASP A 1 525 ? -0.263 22.317 50.632 1.00 81.31 525 ASP A CA 1
ATOM 4093 C C . ASP A 1 525 ? 1.154 21.759 50.792 1.00 81.31 525 ASP A C 1
ATOM 4095 O O . ASP A 1 525 ? 1.521 21.262 51.855 1.00 81.31 525 ASP A O 1
ATOM 4099 N N . LEU A 1 526 ? 1.995 21.924 49.766 1.00 83.50 526 LEU A N 1
ATOM 4100 C CA . LEU A 1 526 ? 3.405 21.553 49.834 1.00 83.50 526 LEU A CA 1
ATOM 4101 C C . LEU A 1 526 ? 4.185 22.407 50.842 1.00 83.50 526 LEU A C 1
ATOM 4103 O O . LEU A 1 526 ? 5.019 21.876 51.571 1.00 83.50 526 LEU A O 1
ATOM 4107 N N . TYR A 1 527 ? 3.914 23.715 50.920 1.00 81.56 527 TYR A N 1
ATOM 4108 C CA . TYR A 1 527 ? 4.549 24.589 51.916 1.00 81.56 527 TYR A CA 1
ATOM 4109 C C . TYR A 1 527 ? 4.096 24.293 53.347 1.00 81.56 527 TYR A C 1
ATOM 4111 O O . TYR A 1 527 ? 4.820 24.611 54.291 1.00 81.56 527 TYR A O 1
ATOM 4119 N N . ALA A 1 528 ? 2.896 23.735 53.503 1.00 78.75 528 ALA A N 1
ATOM 4120 C CA . ALA A 1 528 ? 2.332 23.316 54.779 1.00 78.75 528 ALA A CA 1
ATOM 4121 C C 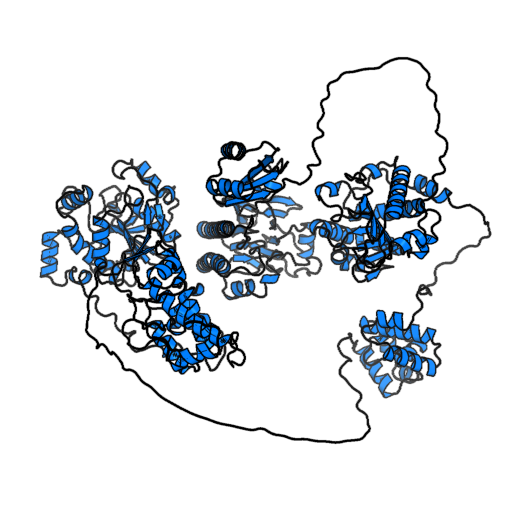. ALA A 1 528 ? 2.695 21.867 55.157 1.00 78.75 528 ALA A C 1
ATOM 4123 O O . ALA A 1 528 ? 2.311 21.412 56.231 1.00 78.75 528 ALA A O 1
ATOM 4124 N N . CYS A 1 529 ? 3.419 21.144 54.296 1.00 81.50 529 CYS A N 1
ATOM 4125 C CA . CYS A 1 529 ? 3.799 19.756 54.525 1.00 81.50 529 CYS A CA 1
ATOM 4126 C C . CYS A 1 529 ? 4.940 19.655 55.552 1.00 81.50 529 CYS A C 1
ATOM 4128 O O . CYS A 1 529 ? 6.061 20.101 55.297 1.00 81.50 529 CYS A O 1
ATOM 4130 N N . ASP A 1 530 ? 4.657 19.039 56.703 1.00 75.94 530 ASP A N 1
ATOM 4131 C CA . ASP A 1 530 ? 5.631 18.854 57.788 1.00 75.94 530 ASP A CA 1
ATOM 4132 C C . ASP A 1 530 ? 6.700 17.790 57.451 1.00 75.94 530 ASP A C 1
ATOM 4134 O O . ASP A 1 530 ? 7.884 17.951 57.784 1.00 75.94 530 ASP A O 1
ATOM 4138 N N . ASP A 1 531 ? 6.305 16.717 56.752 1.00 83.94 531 ASP A N 1
ATOM 4139 C CA . ASP A 1 531 ? 7.204 15.652 56.298 1.00 83.94 531 ASP A CA 1
ATOM 4140 C C . ASP A 1 531 ? 6.884 15.178 54.869 1.00 83.94 531 ASP A C 1
ATOM 4142 O O . ASP A 1 531 ? 5.978 14.384 54.607 1.00 83.94 531 ASP A O 1
ATOM 4146 N N . LEU A 1 532 ? 7.701 15.647 53.923 1.00 87.62 532 LEU A N 1
ATOM 4147 C CA . LEU A 1 532 ? 7.579 15.291 52.513 1.00 87.62 532 LEU A CA 1
ATOM 4148 C C . LEU A 1 532 ? 7.904 13.814 52.227 1.00 87.62 532 LEU A C 1
ATOM 4150 O O . LEU A 1 532 ? 7.386 13.241 51.268 1.00 87.62 532 LEU A O 1
ATOM 4154 N N . VAL A 1 533 ? 8.762 13.184 53.036 1.00 86.94 533 VAL A N 1
ATOM 4155 C CA . VAL A 1 533 ? 9.114 11.764 52.875 1.00 86.94 533 VAL A CA 1
ATOM 4156 C C . VAL A 1 533 ? 7.922 10.900 53.251 1.00 86.94 533 VAL A C 1
ATOM 4158 O O . VAL A 1 533 ? 7.632 9.926 52.555 1.00 86.94 533 VAL A O 1
ATOM 4161 N N . GLU A 1 534 ? 7.225 11.273 54.323 1.00 84.75 534 GLU A N 1
ATOM 4162 C CA . GLU A 1 534 ? 5.998 10.606 54.743 1.00 84.75 534 GLU A CA 1
ATOM 4163 C C . GLU A 1 534 ? 4.905 10.739 53.684 1.00 84.75 534 GLU A C 1
ATOM 4165 O O . GLU A 1 534 ? 4.342 9.723 53.278 1.00 84.75 534 GLU A O 1
ATOM 4170 N N . LEU A 1 535 ? 4.678 11.950 53.163 1.00 88.44 535 LEU A N 1
ATOM 4171 C CA . LEU A 1 535 ? 3.688 12.200 52.113 1.00 88.44 535 LEU A CA 1
ATOM 4172 C C . LEU A 1 535 ? 3.926 11.317 50.876 1.00 88.44 535 LEU A C 1
ATOM 4174 O O . LEU A 1 535 ? 3.038 10.580 50.445 1.00 88.44 535 LEU A O 1
ATOM 4178 N N . VAL A 1 536 ? 5.144 11.350 50.323 1.00 89.88 536 VAL A N 1
ATOM 4179 C CA . VAL A 1 536 ? 5.497 10.579 49.117 1.00 89.88 536 VAL A CA 1
ATOM 4180 C C . VAL A 1 536 ? 5.507 9.077 49.405 1.00 89.88 536 VAL A C 1
ATOM 4182 O O . VAL A 1 536 ? 5.021 8.282 48.598 1.00 89.88 536 VAL A O 1
ATOM 4185 N N . GLY A 1 537 ? 6.036 8.673 50.562 1.00 87.44 537 GLY A N 1
ATOM 4186 C CA . GLY A 1 537 ? 6.068 7.281 50.995 1.00 87.44 537 GLY A CA 1
ATOM 4187 C C . GLY A 1 537 ? 4.664 6.697 51.111 1.00 87.44 537 GLY A C 1
ATOM 4188 O O . GLY A 1 537 ? 4.382 5.662 50.505 1.00 87.44 537 GLY A O 1
ATOM 4189 N N . GLN A 1 538 ? 3.767 7.381 51.823 1.00 86.50 538 GLN A N 1
ATOM 4190 C CA . GLN A 1 538 ? 2.377 6.968 51.992 1.00 86.50 538 GLN A CA 1
ATOM 4191 C C . GLN A 1 538 ? 1.654 6.895 50.646 1.00 86.50 538 GLN A C 1
ATOM 4193 O O . GLN A 1 538 ? 0.983 5.892 50.377 1.00 86.50 538 GLN A O 1
ATOM 4198 N N . ALA A 1 539 ? 1.872 7.884 49.771 1.00 90.31 539 ALA A N 1
ATOM 4199 C CA . ALA A 1 539 ? 1.253 7.901 48.458 1.00 90.31 539 ALA A CA 1
ATOM 4200 C C . ALA A 1 539 ? 1.619 6.659 47.635 1.00 90.31 539 ALA A C 1
ATOM 4202 O O . ALA A 1 539 ? 0.729 5.981 47.117 1.00 90.31 539 ALA A O 1
ATOM 4203 N N . ILE A 1 540 ? 2.908 6.290 47.588 1.00 90.56 540 ILE A N 1
ATOM 4204 C CA . ILE A 1 540 ? 3.374 5.062 46.922 1.00 90.56 540 ILE A CA 1
ATOM 4205 C C . ILE A 1 540 ? 2.644 3.841 47.489 1.00 90.56 540 ILE A C 1
ATOM 4207 O O . ILE A 1 540 ? 2.125 3.031 46.722 1.00 90.56 540 ILE A O 1
ATOM 4211 N N . LEU A 1 541 ? 2.553 3.701 48.817 1.00 87.25 541 LEU A N 1
ATOM 4212 C CA . LEU A 1 541 ? 1.928 2.526 49.437 1.00 87.25 541 LEU A CA 1
ATOM 4213 C C . LEU A 1 541 ? 0.430 2.403 49.149 1.00 87.25 541 LEU A C 1
ATOM 4215 O O . LEU A 1 541 ? -0.091 1.286 49.075 1.00 87.25 541 LEU A O 1
ATOM 4219 N N . GLU A 1 542 ? -0.275 3.522 49.028 1.00 88.56 542 GLU A N 1
ATOM 4220 C CA . GLU A 1 542 ? -1.711 3.550 48.757 1.00 88.56 542 GLU A CA 1
ATOM 4221 C C . GLU A 1 542 ? -2.034 3.205 47.308 1.00 88.56 542 GLU A C 1
ATOM 4223 O O . GLU A 1 542 ? -2.919 2.376 47.069 1.00 88.56 542 GLU A O 1
ATOM 4228 N N . VAL A 1 543 ? -1.279 3.748 46.350 1.00 91.56 543 VAL A N 1
ATOM 4229 C CA . VAL A 1 543 ? -1.494 3.463 44.924 1.00 91.56 543 VAL A CA 1
ATOM 4230 C C . VAL A 1 543 ? -0.855 2.150 44.456 1.00 91.56 543 VAL A C 1
ATOM 4232 O O . VAL A 1 543 ? -1.291 1.590 43.450 1.00 91.56 543 VAL A O 1
ATOM 4235 N N . LEU A 1 544 ? 0.105 1.575 45.191 1.00 89.50 544 LEU A N 1
ATOM 4236 C CA . LEU A 1 544 ? 0.823 0.347 44.810 1.00 89.50 544 LEU A CA 1
ATOM 4237 C C . LEU A 1 544 ? -0.072 -0.851 44.432 1.00 89.50 544 LEU A C 1
ATOM 4239 O O . LEU A 1 544 ? 0.194 -1.505 43.419 1.00 89.50 544 LEU A O 1
ATOM 4243 N N . PRO A 1 545 ? -1.155 -1.182 45.163 1.00 88.62 545 PRO A N 1
ATOM 4244 C CA . PRO A 1 545 ? -2.050 -2.258 44.752 1.00 88.62 545 PRO A CA 1
ATOM 4245 C C . PRO A 1 545 ? -2.688 -1.993 43.384 1.00 88.62 545 PRO A C 1
ATOM 4247 O O . PRO A 1 545 ? -2.935 -2.944 42.633 1.00 88.62 545 PRO A O 1
ATOM 4250 N N . LEU A 1 546 ? -2.991 -0.731 43.079 1.00 89.88 546 LEU A N 1
ATOM 4251 C CA . LEU A 1 546 ? -3.535 -0.336 41.791 1.00 89.88 546 LEU A CA 1
ATOM 4252 C C . LEU A 1 546 ? -2.446 -0.364 40.714 1.00 89.88 546 LEU A C 1
ATOM 4254 O O . LEU A 1 546 ? -2.701 -0.915 39.651 1.00 89.88 546 LEU A O 1
ATOM 4258 N N . TYR A 1 547 ? -1.222 0.075 41.024 1.00 92.25 547 TYR A N 1
ATOM 4259 C CA . TYR A 1 547 ? -0.066 -0.031 40.128 1.00 92.25 547 TYR A CA 1
ATOM 4260 C C . TYR A 1 547 ? 0.102 -1.446 39.574 1.00 92.25 547 TYR A C 1
ATOM 4262 O O . TYR A 1 547 ? 0.095 -1.619 38.367 1.00 92.25 547 TYR A O 1
ATOM 4270 N N . TYR A 1 548 ? 0.176 -2.476 40.427 1.00 90.00 548 TYR A N 1
ATOM 4271 C CA . TYR A 1 548 ? 0.359 -3.865 39.964 1.00 90.00 548 TYR A CA 1
ATOM 4272 C C . TYR A 1 548 ? -0.734 -4.331 39.004 1.00 90.00 548 TYR A C 1
ATOM 4274 O O . TYR A 1 548 ? -0.470 -5.088 38.076 1.00 90.00 548 TYR A O 1
ATOM 4282 N N . LYS A 1 549 ? -1.967 -3.878 39.249 1.00 89.81 549 LYS A N 1
ATOM 4283 C CA . LYS A 1 549 ? -3.110 -4.182 38.392 1.00 89.81 549 LYS A CA 1
ATOM 4284 C C . LYS A 1 549 ? -2.965 -3.513 37.037 1.00 89.81 549 LYS A C 1
ATOM 4286 O O . LYS A 1 549 ? -3.153 -4.182 36.037 1.00 89.81 549 LYS A O 1
ATOM 4291 N N . LEU A 1 550 ? -2.619 -2.228 37.026 1.00 89.94 550 LEU A N 1
ATOM 4292 C CA . LEU A 1 550 ? -2.469 -1.446 35.801 1.00 89.94 550 LEU A CA 1
ATOM 4293 C C . LEU A 1 550 ? -1.216 -1.835 35.007 1.00 89.94 550 LEU A C 1
ATOM 4295 O O . LEU A 1 550 ? -1.260 -1.883 33.789 1.00 89.94 550 LEU A O 1
ATOM 4299 N N . ALA A 1 551 ? -0.126 -2.187 35.681 1.00 87.50 551 ALA A N 1
ATOM 4300 C CA . ALA A 1 551 ? 1.119 -2.616 35.052 1.00 87.50 551 ALA A CA 1
ATOM 4301 C C . ALA A 1 551 ? 1.093 -4.072 34.545 1.00 87.50 551 ALA A C 1
ATOM 4303 O O . ALA A 1 551 ? 2.069 -4.517 33.949 1.00 87.50 551 ALA A O 1
ATOM 4304 N N . GLY A 1 552 ? 0.032 -4.841 34.822 1.00 83.62 552 GLY A N 1
ATOM 4305 C CA . GLY A 1 552 ? -0.056 -6.249 34.417 1.00 83.62 552 GLY A CA 1
ATOM 4306 C C . GLY A 1 552 ? 0.944 -7.175 35.113 1.00 83.62 552 GLY A C 1
ATOM 4307 O O . GLY A 1 552 ? 1.356 -8.182 34.539 1.00 83.62 552 GLY A O 1
ATOM 4308 N N . VAL A 1 553 ? 1.368 -6.845 36.338 1.00 83.06 553 VAL A N 1
ATOM 4309 C CA . VAL A 1 553 ? 2.388 -7.610 37.073 1.00 83.06 553 VAL A CA 1
ATOM 4310 C C . VAL A 1 553 ? 1.766 -8.377 38.233 1.00 83.06 553 VAL A C 1
ATOM 4312 O O . VAL A 1 553 ? 1.034 -7.821 39.059 1.00 83.06 553 VAL A O 1
ATOM 4315 N N . ASP A 1 554 ? 2.125 -9.658 38.341 1.00 75.94 554 ASP A N 1
ATOM 4316 C CA . ASP A 1 554 ? 1.738 -10.497 39.470 1.00 75.94 554 ASP A CA 1
ATOM 4317 C C . ASP A 1 554 ? 2.221 -9.898 40.794 1.00 75.94 554 ASP A C 1
ATOM 4319 O O . ASP A 1 554 ? 3.406 -9.646 41.018 1.00 75.94 554 ASP A O 1
ATOM 4323 N N . ARG A 1 555 ? 1.279 -9.712 41.719 1.00 68.62 555 ARG A N 1
ATOM 4324 C CA . ARG A 1 555 ? 1.579 -9.194 43.054 1.00 68.62 555 ARG A CA 1
ATOM 4325 C C . ARG A 1 555 ? 2.483 -10.172 43.819 1.00 68.62 555 ARG A C 1
ATOM 4327 O O . ARG A 1 555 ? 2.097 -11.333 43.979 1.00 68.62 555 ARG A O 1
ATOM 4334 N N . PRO A 1 556 ? 3.620 -9.732 44.391 1.00 63.81 556 PRO A N 1
ATOM 4335 C CA . PRO A 1 556 ? 4.428 -10.591 45.246 1.00 63.81 556 PRO A CA 1
ATOM 4336 C C . PRO A 1 556 ? 3.648 -11.080 46.477 1.00 63.81 556 PRO A C 1
ATOM 4338 O O . PRO A 1 556 ? 2.901 -10.337 47.117 1.00 63.81 556 PRO A O 1
ATOM 4341 N N . ASN A 1 557 ? 3.883 -12.340 46.862 1.00 50.44 557 ASN A N 1
ATOM 4342 C CA . ASN A 1 557 ? 3.216 -13.011 47.991 1.00 50.44 557 ASN A CA 1
ATOM 4343 C C . ASN A 1 557 ? 3.409 -12.305 49.356 1.00 50.44 557 ASN A C 1
ATOM 4345 O O . ASN A 1 557 ? 2.708 -12.629 50.311 1.00 50.44 557 ASN A O 1
ATOM 4349 N N . GLN A 1 558 ? 4.354 -11.361 49.466 1.00 52.06 558 GLN A N 1
ATOM 4350 C CA . GLN A 1 558 ? 4.711 -10.642 50.698 1.00 52.06 558 GLN A CA 1
ATOM 4351 C C . GLN A 1 558 ? 4.013 -9.279 50.890 1.00 52.06 558 GLN A C 1
ATOM 4353 O O . GLN A 1 558 ? 4.215 -8.663 51.931 1.00 52.06 558 GLN A O 1
ATOM 4358 N N . ILE A 1 559 ? 3.145 -8.816 49.976 1.00 54.16 559 ILE A N 1
ATOM 4359 C CA . ILE A 1 559 ? 2.449 -7.510 50.116 1.00 54.16 559 ILE A CA 1
ATOM 4360 C C . ILE A 1 559 ? 1.505 -7.450 51.342 1.00 54.16 559 ILE A C 1
ATOM 4362 O O . ILE A 1 559 ? 1.067 -6.383 51.750 1.00 54.16 559 ILE A O 1
ATOM 4366 N N . GLN A 1 560 ? 1.204 -8.573 51.998 1.00 46.47 560 GLN A N 1
ATOM 4367 C CA . GLN A 1 560 ? 0.238 -8.627 53.106 1.00 46.47 560 GLN A CA 1
ATOM 4368 C C . GLN A 1 560 ? 0.718 -8.038 54.454 1.00 46.47 560 GLN A C 1
ATOM 4370 O O . GLN A 1 560 ? -0.003 -8.151 55.439 1.00 46.47 560 GLN A O 1
ATOM 4375 N N . SER A 1 561 ? 1.890 -7.399 54.528 1.00 54.97 561 SER A N 1
ATOM 4376 C CA . SER A 1 561 ? 2.397 -6.748 55.749 1.00 54.97 561 SER A CA 1
ATOM 4377 C C . SER A 1 561 ? 2.956 -5.348 55.444 1.00 54.97 561 SER A C 1
ATOM 4379 O O . SER A 1 561 ? 4.139 -5.093 55.660 1.00 54.97 561 SER A O 1
ATOM 4381 N N . MET A 1 562 ? 2.115 -4.446 54.928 1.00 58.62 562 MET A N 1
ATOM 4382 C CA . MET A 1 562 ? 2.451 -3.016 54.765 1.00 58.62 562 MET A CA 1
ATOM 4383 C C . MET A 1 562 ? 2.331 -2.232 56.080 1.00 58.62 562 MET A C 1
ATOM 4385 O O . MET A 1 562 ? 2.883 -1.146 56.225 1.00 58.62 562 MET A O 1
ATOM 4389 N N . GLU A 1 563 ? 1.614 -2.803 57.041 1.00 65.56 563 GLU A N 1
ATOM 4390 C CA . GLU A 1 563 ? 1.230 -2.208 58.315 1.00 65.56 563 GLU A CA 1
ATOM 4391 C C . GLU A 1 563 ? 2.409 -1.758 59.180 1.00 65.56 563 GLU A C 1
ATOM 4393 O O . GLU A 1 563 ? 2.293 -0.678 59.737 1.00 65.56 563 GLU A O 1
ATOM 4398 N N . PRO A 1 564 ? 3.550 -2.470 59.266 1.00 67.19 564 PRO A N 1
ATOM 4399 C CA . PRO A 1 564 ? 4.711 -1.971 60.002 1.00 67.19 564 PRO A CA 1
ATOM 4400 C C . PRO A 1 564 ? 5.279 -0.677 59.412 1.00 67.19 564 PRO A C 1
ATOM 4402 O O . PRO A 1 564 ? 5.603 0.227 60.161 1.00 67.19 564 PRO A O 1
ATOM 4405 N N . ILE A 1 565 ? 5.337 -0.562 58.080 1.00 68.75 565 ILE A N 1
ATOM 4406 C CA . ILE A 1 565 ? 5.860 0.633 57.396 1.00 68.75 565 ILE A CA 1
ATOM 4407 C C . ILE A 1 565 ? 4.870 1.789 57.538 1.00 68.75 565 ILE A C 1
ATOM 4409 O O . ILE A 1 565 ? 5.264 2.909 57.823 1.00 68.75 565 ILE A O 1
ATOM 4413 N N . ARG A 1 566 ? 3.569 1.512 57.370 1.00 66.19 566 ARG A N 1
ATOM 4414 C CA . ARG A 1 566 ? 2.509 2.505 57.594 1.00 66.19 566 ARG A CA 1
ATOM 4415 C C . ARG A 1 566 ? 2.474 2.985 59.041 1.00 66.19 566 ARG A C 1
ATOM 4417 O O . ARG A 1 566 ? 2.195 4.151 59.271 1.00 66.19 566 ARG A O 1
ATOM 4424 N N . GLU A 1 567 ? 2.734 2.103 60.001 1.00 66.69 567 GLU A N 1
ATOM 4425 C CA . GLU A 1 567 ? 2.839 2.479 61.409 1.00 66.69 567 GLU A CA 1
ATOM 4426 C C . GLU A 1 567 ? 4.113 3.295 61.660 1.00 66.69 567 GLU A C 1
ATOM 4428 O O . GLU A 1 567 ? 4.033 4.324 62.315 1.00 66.69 567 GLU A O 1
ATOM 4433 N N . ASP A 1 568 ? 5.257 2.906 61.086 1.00 66.81 568 ASP A N 1
ATOM 4434 C CA . ASP A 1 568 ? 6.508 3.672 61.175 1.00 66.81 568 ASP A CA 1
ATOM 4435 C C . ASP A 1 568 ? 6.372 5.081 60.564 1.00 66.81 568 ASP A C 1
ATOM 4437 O O . ASP A 1 568 ? 6.952 6.022 61.099 1.00 66.81 568 ASP A O 1
ATOM 4441 N N . LEU A 1 569 ? 5.570 5.240 59.502 1.00 67.06 569 LEU A N 1
ATOM 4442 C CA . LEU A 1 569 ? 5.183 6.545 58.951 1.00 67.06 569 LEU A CA 1
ATOM 4443 C C . LEU A 1 569 ? 4.275 7.316 59.931 1.00 67.06 569 LEU A C 1
ATOM 4445 O O . LEU A 1 569 ? 4.617 8.416 60.344 1.00 67.06 569 LEU A O 1
ATOM 4449 N N . ARG A 1 570 ? 3.197 6.689 60.428 1.00 61.41 570 ARG A N 1
ATOM 4450 C CA . ARG A 1 570 ? 2.228 7.307 61.361 1.00 61.41 570 ARG A CA 1
ATOM 4451 C C . ARG A 1 570 ? 2.793 7.700 62.726 1.00 61.41 570 ARG A C 1
ATOM 4453 O O . ARG A 1 570 ? 2.204 8.525 63.418 1.00 61.41 570 ARG A O 1
ATOM 4460 N N . VAL A 1 571 ? 3.908 7.109 63.156 1.00 54.53 571 VAL A N 1
ATOM 4461 C CA . VAL A 1 571 ? 4.561 7.418 64.444 1.00 54.53 571 VAL A CA 1
ATOM 4462 C C . VAL A 1 571 ? 5.123 8.855 64.487 1.00 54.53 571 VAL A C 1
ATOM 4464 O O . VAL A 1 571 ? 5.545 9.314 65.552 1.00 54.53 571 VAL A O 1
ATOM 4467 N N . HIS A 1 572 ? 5.064 9.600 63.379 1.00 50.56 572 HIS A N 1
ATOM 4468 C CA . HIS A 1 572 ? 5.360 11.031 63.328 1.00 50.56 572 HIS A CA 1
ATOM 4469 C C . HIS A 1 572 ? 4.189 11.961 63.715 1.00 50.56 572 HIS A C 1
ATOM 4471 O O . HIS A 1 572 ? 4.431 13.148 63.940 1.00 50.56 572 HIS A O 1
ATOM 4477 N N . GLU A 1 573 ? 2.971 11.447 63.941 1.00 37.41 573 GLU A N 1
ATOM 4478 C CA . GLU A 1 573 ? 1.884 12.220 64.562 1.00 37.41 573 GLU A CA 1
ATOM 4479 C C . GLU A 1 573 ? 2.030 12.264 66.095 1.00 37.41 573 GLU A C 1
ATOM 4481 O O . GLU A 1 573 ? 1.899 11.259 66.798 1.00 37.41 573 GLU A O 1
ATOM 4486 N N . ASP A 1 574 ? 2.280 13.457 66.637 1.00 31.50 574 ASP A N 1
ATOM 4487 C CA . ASP A 1 574 ? 2.325 13.718 68.079 1.00 31.50 574 ASP A CA 1
ATOM 4488 C C . ASP A 1 574 ? 0.938 13.454 68.721 1.00 31.50 574 ASP A C 1
ATOM 4490 O O . ASP A 1 574 ? -0.026 14.180 68.447 1.00 31.50 574 ASP A O 1
ATOM 4494 N N . PRO A 1 575 ? 0.769 12.436 69.589 1.00 34.81 575 PRO A N 1
ATOM 4495 C CA . PRO A 1 575 ? -0.541 12.054 70.091 1.00 34.81 575 PRO A CA 1
ATOM 4496 C C . PRO A 1 575 ? -0.921 12.928 71.289 1.00 34.81 575 PRO A C 1
ATOM 4498 O O . PRO A 1 575 ? -0.731 12.543 72.446 1.00 34.81 575 PRO A O 1
ATOM 4501 N N . THR A 1 576 ? -1.506 14.102 71.038 1.00 31.80 576 THR A N 1
ATOM 4502 C CA . THR A 1 576 ? -2.153 14.905 72.089 1.00 31.80 576 THR A CA 1
ATOM 4503 C C . THR A 1 576 ? -3.458 15.572 71.628 1.00 31.80 576 THR A C 1
ATOM 4505 O O . THR A 1 576 ? -3.476 16.746 71.296 1.00 31.80 576 THR A O 1
ATOM 4508 N N . HIS A 1 577 ? -4.586 14.846 71.683 1.00 31.50 577 HIS A N 1
ATOM 4509 C CA . HIS A 1 577 ? -5.802 15.286 72.401 1.00 31.50 577 HIS A CA 1
ATOM 4510 C C . HIS A 1 577 ? -6.981 14.294 72.312 1.00 31.50 577 HIS A C 1
ATOM 4512 O O . HIS A 1 577 ? -7.752 14.236 71.362 1.00 31.50 577 HIS A O 1
ATOM 4518 N N . ASP A 1 578 ? -7.080 13.540 73.401 1.00 31.28 578 ASP A N 1
ATOM 4519 C CA . ASP A 1 578 ? -8.214 12.928 74.095 1.00 31.28 578 ASP A CA 1
ATOM 4520 C C . ASP A 1 578 ? -9.681 13.259 73.715 1.00 31.28 578 ASP A C 1
ATOM 4522 O O . ASP A 1 578 ? -10.126 14.402 73.698 1.00 31.28 578 ASP A O 1
ATOM 4526 N N . ALA A 1 579 ? -10.442 12.155 73.660 1.00 31.41 579 ALA A N 1
ATOM 4527 C CA . ALA A 1 579 ? -11.640 11.831 74.455 1.00 31.41 579 ALA A CA 1
ATOM 4528 C C . ALA A 1 579 ? -12.923 12.685 74.340 1.00 31.41 579 ALA A C 1
ATOM 4530 O O . ALA A 1 579 ? -13.036 13.756 74.916 1.00 31.41 579 ALA A O 1
ATOM 4531 N N . GLU A 1 580 ? -13.984 12.087 73.782 1.00 28.22 580 GLU A N 1
ATOM 4532 C CA . GLU A 1 580 ? -15.206 11.651 74.497 1.00 28.22 580 GLU A CA 1
ATOM 4533 C C . GLU A 1 580 ? -16.289 11.227 73.480 1.00 28.22 580 GLU A C 1
ATOM 4535 O O . GLU A 1 580 ? -16.555 11.901 72.492 1.00 28.22 580 GLU A O 1
ATOM 4540 N N . GLY A 1 581 ? -16.884 10.048 73.683 1.00 27.41 581 GLY A N 1
ATOM 4541 C CA . GLY A 1 581 ? -17.602 9.324 72.631 1.00 27.41 581 GLY A CA 1
ATOM 4542 C C . GLY A 1 581 ? -19.052 9.721 72.340 1.00 27.41 581 GLY A C 1
ATOM 4543 O O . GLY A 1 581 ? -19.699 10.399 73.131 1.00 27.41 581 GLY A O 1
ATOM 4544 N N . ARG A 1 582 ? -19.600 9.151 71.252 1.00 26.80 582 ARG A N 1
ATOM 4545 C CA . ARG A 1 582 ? -20.928 8.490 71.189 1.00 26.80 582 ARG A CA 1
ATOM 4546 C C . ARG A 1 582 ? -21.273 7.955 69.787 1.00 26.80 582 ARG A C 1
ATOM 4548 O O . ARG A 1 582 ? -21.462 8.706 68.849 1.00 26.80 582 ARG A O 1
ATOM 4555 N N . SER A 1 583 ? -21.423 6.631 69.736 1.00 25.02 583 SER A N 1
ATOM 4556 C CA . SER A 1 583 ? -22.548 5.829 69.216 1.00 25.02 583 SER A CA 1
ATOM 4557 C C . SER A 1 583 ? -23.409 6.329 68.036 1.00 25.02 583 SER A C 1
ATOM 4559 O O . SER A 1 583 ? -24.226 7.227 68.198 1.00 25.02 583 SER A O 1
ATOM 4561 N N . THR A 1 584 ? -23.372 5.524 66.962 1.00 28.45 584 THR A N 1
ATOM 4562 C CA . THR A 1 584 ? -24.500 4.969 66.172 1.00 28.45 584 THR A CA 1
ATOM 4563 C C . THR A 1 584 ? -25.580 5.911 65.632 1.00 28.45 584 THR A C 1
ATOM 4565 O O . THR A 1 584 ? -26.378 6.410 66.418 1.00 28.45 584 THR A O 1
ATOM 4568 N N . LEU A 1 585 ? -25.747 5.939 64.303 1.00 23.08 585 LEU A N 1
ATOM 4569 C CA . LEU A 1 585 ? -27.027 5.781 63.585 1.00 23.08 585 LEU A CA 1
ATOM 4570 C C . LEU A 1 585 ? -26.763 5.617 62.071 1.00 23.08 585 LEU A C 1
ATOM 4572 O O . LEU A 1 585 ? -25.784 6.129 61.545 1.00 23.08 585 LEU A O 1
ATOM 4576 N N . GLN A 1 586 ? -27.611 4.823 61.415 1.00 23.88 586 GLN A N 1
ATOM 4577 C CA . GLN A 1 586 ? -27.598 4.503 59.981 1.00 23.88 586 GLN A CA 1
ATOM 4578 C C . GLN A 1 586 ? -27.663 5.751 59.080 1.00 23.88 586 GLN A C 1
ATOM 4580 O O . GLN A 1 586 ? -28.250 6.751 59.492 1.00 23.88 586 GLN A O 1
ATOM 4585 N N . PRO A 1 587 ? -27.158 5.675 57.833 1.00 24.33 587 PRO A N 1
ATOM 4586 C CA . PRO A 1 587 ? -27.179 6.803 56.916 1.00 24.33 587 PRO A CA 1
ATOM 4587 C C . PRO A 1 587 ? -28.587 6.998 56.342 1.00 24.33 587 PRO A C 1
ATOM 4589 O O . PRO A 1 587 ? -29.101 6.160 55.601 1.00 24.33 587 PRO A O 1
ATOM 4592 N N . THR A 1 588 ? -29.210 8.122 56.685 1.00 24.89 588 THR A N 1
ATOM 4593 C CA . THR A 1 588 ? -30.256 8.739 55.868 1.00 24.89 588 THR A CA 1
ATOM 4594 C C . THR A 1 588 ? -29.578 9.654 54.860 1.00 24.89 588 THR A C 1
ATOM 4596 O O . THR A 1 588 ? -28.860 10.568 55.252 1.00 24.89 588 THR A O 1
ATOM 4599 N N . ALA A 1 589 ? -29.804 9.382 53.578 1.00 39.59 589 ALA A N 1
ATOM 4600 C CA . ALA A 1 589 ? -29.397 10.227 52.468 1.00 39.59 589 ALA A CA 1
ATOM 4601 C C . ALA A 1 589 ? -30.019 11.620 52.603 1.00 39.59 589 ALA A C 1
ATOM 4603 O O . ALA A 1 589 ? -31.237 11.697 52.506 1.00 39.59 589 ALA A O 1
ATOM 4604 N N . VAL A 1 590 ? -29.201 12.648 52.849 1.00 33.34 590 VAL A N 1
ATOM 4605 C CA . VAL A 1 590 ? -29.169 13.981 52.206 1.00 33.34 590 VAL A CA 1
ATOM 4606 C C . VAL A 1 590 ? -27.808 14.611 52.581 1.00 33.34 590 VAL A C 1
ATOM 4608 O O . VAL A 1 590 ? -27.332 14.384 53.690 1.00 33.34 590 VAL A O 1
ATOM 4611 N N . ASP A 1 591 ? -27.220 15.380 51.661 1.00 30.59 591 ASP A N 1
ATOM 4612 C CA . ASP A 1 591 ? -26.014 16.225 51.782 1.00 30.59 591 ASP A CA 1
ATOM 4613 C C . ASP A 1 591 ? -24.640 15.538 51.674 1.00 30.59 591 ASP A C 1
ATOM 4615 O O . ASP A 1 591 ? -23.934 15.305 52.651 1.00 30.59 591 ASP A O 1
ATOM 4619 N N . ALA A 1 592 ? -24.220 15.318 50.426 1.00 27.67 592 ALA A N 1
ATOM 4620 C CA . ALA A 1 592 ? -22.812 15.262 50.032 1.00 27.67 592 ALA A CA 1
ATOM 4621 C C . ALA A 1 592 ? -22.626 16.147 48.792 1.00 27.67 592 ALA A C 1
ATOM 4623 O O . ALA A 1 592 ? -22.409 15.656 47.693 1.00 27.67 592 ALA A O 1
ATOM 4624 N N . ASP A 1 593 ? -22.827 17.452 48.966 1.00 29.98 593 ASP A N 1
ATOM 4625 C CA . ASP A 1 593 ? -22.446 18.455 47.968 1.00 29.98 593 ASP A CA 1
ATOM 4626 C C . ASP A 1 593 ? -22.195 19.794 48.679 1.00 29.98 593 ASP A C 1
ATOM 4628 O O . ASP A 1 593 ? -22.879 20.798 48.490 1.00 29.98 593 ASP A O 1
ATOM 4632 N N . VAL A 1 594 ? -21.232 19.784 49.602 1.00 30.95 594 VAL A N 1
ATOM 4633 C CA . VAL A 1 594 ? -20.646 21.004 50.162 1.00 30.95 594 VAL A CA 1
ATOM 4634 C C . VAL A 1 594 ? -19.141 20.796 50.216 1.00 30.95 594 VAL A C 1
ATOM 4636 O O . VAL A 1 594 ? -18.630 20.252 51.190 1.00 30.95 594 VAL A O 1
ATOM 4639 N N . ASN A 1 595 ? -18.459 21.166 49.130 1.00 34.50 595 ASN A N 1
ATOM 4640 C CA . ASN A 1 595 ? -17.227 21.968 49.190 1.00 34.50 595 ASN A CA 1
ATOM 4641 C C . ASN A 1 595 ? -16.695 22.383 47.802 1.00 34.50 595 ASN A C 1
ATOM 4643 O O . ASN A 1 595 ? -15.496 22.376 47.558 1.00 34.50 595 ASN A O 1
ATOM 4647 N N . VAL A 1 596 ? -17.579 22.828 46.903 1.00 41.03 596 VAL A N 1
ATOM 4648 C CA . VAL A 1 596 ? -17.190 23.742 45.817 1.00 41.03 596 VAL A CA 1
ATOM 4649 C C . VAL A 1 596 ? -18.258 24.827 45.749 1.00 41.03 596 VAL A C 1
ATOM 4651 O O . VAL A 1 596 ? -19.425 24.538 45.482 1.00 41.03 596 VAL A O 1
ATOM 4654 N N . GLU A 1 597 ? -17.890 26.066 46.069 1.00 45.88 597 GLU A N 1
ATOM 4655 C CA . GLU A 1 597 ? -18.810 27.202 46.004 1.00 45.88 597 GLU A CA 1
ATOM 4656 C C . GLU A 1 597 ? -19.249 27.406 44.544 1.00 45.88 597 GLU A C 1
ATOM 4658 O O . GLU A 1 597 ? -18.419 27.591 43.655 1.00 45.88 597 GLU A O 1
ATOM 4663 N N . ALA A 1 598 ? -20.558 27.335 44.275 1.00 50.50 598 ALA A N 1
ATOM 4664 C CA . ALA A 1 598 ? -21.101 27.568 42.939 1.00 50.50 598 ALA A CA 1
ATOM 4665 C C . ALA A 1 598 ? -20.989 29.062 42.609 1.00 50.50 598 ALA A C 1
ATOM 4667 O O . ALA A 1 598 ? -21.886 29.833 42.931 1.00 50.50 598 ALA A O 1
ATOM 4668 N N . THR A 1 599 ? -19.878 29.482 42.009 1.00 67.75 599 THR A N 1
ATOM 4669 C CA . THR A 1 599 ? -19.681 30.852 41.517 1.00 67.75 599 THR A CA 1
ATOM 4670 C C . THR A 1 599 ? -20.160 30.987 40.070 1.00 67.75 599 THR A C 1
ATOM 4672 O O . THR A 1 599 ? -20.291 29.993 39.358 1.00 67.75 599 THR A O 1
ATOM 4675 N N . VAL A 1 600 ? -20.427 32.217 39.616 1.00 60.19 600 VAL A N 1
ATOM 4676 C CA . VAL A 1 600 ? -20.773 32.494 38.204 1.00 60.19 600 VAL A CA 1
ATOM 4677 C C . VAL A 1 600 ? -19.680 31.965 37.275 1.00 60.19 600 VAL A C 1
ATOM 4679 O O . VAL A 1 600 ? -19.979 31.259 36.321 1.00 60.19 600 VAL A O 1
ATOM 4682 N N . GLU A 1 601 ? -18.421 32.201 37.642 1.00 58.56 601 GLU A N 1
ATOM 4683 C CA . GLU A 1 601 ? -17.237 31.722 36.926 1.00 58.56 601 GLU A CA 1
ATOM 4684 C C . GLU A 1 601 ? -17.164 30.187 36.903 1.00 58.56 601 GLU A C 1
ATOM 4686 O O . GLU A 1 601 ? -16.907 29.591 35.861 1.00 58.56 601 GLU A O 1
ATOM 4691 N N . SER A 1 602 ? -17.499 29.519 38.014 1.00 54.84 602 SER A N 1
ATOM 4692 C CA . SER A 1 602 ? -17.584 28.056 38.064 1.00 54.84 602 SER A CA 1
ATOM 4693 C C . SER A 1 602 ? -18.678 27.506 37.145 1.00 54.84 602 SER A C 1
ATOM 4695 O O . SER A 1 602 ? -18.465 26.477 36.511 1.00 54.84 602 SER A O 1
ATOM 4697 N N . ILE A 1 603 ? -19.834 28.167 37.043 1.00 60.44 603 ILE A N 1
ATOM 4698 C CA . ILE A 1 603 ? -20.930 27.709 36.176 1.00 60.44 603 ILE A CA 1
ATOM 4699 C C . ILE A 1 603 ? -20.585 27.953 34.707 1.00 60.44 603 ILE A C 1
ATOM 4701 O O . ILE A 1 603 ? -20.729 27.030 33.916 1.00 60.44 603 ILE A O 1
ATOM 4705 N N . GLU A 1 604 ? -20.085 29.139 34.355 1.00 60.00 604 GLU A N 1
ATOM 4706 C CA . GLU A 1 604 ? -19.685 29.486 32.983 1.00 60.00 604 GLU A CA 1
ATOM 4707 C C . GLU A 1 604 ? -18.579 28.563 32.461 1.00 60.00 604 GLU A C 1
ATOM 4709 O O . GLU A 1 604 ? -18.678 28.041 31.356 1.00 60.00 604 GLU A O 1
ATOM 4714 N N . THR A 1 605 ? -17.574 28.261 33.291 1.00 52.91 605 THR A N 1
ATOM 4715 C CA . THR A 1 605 ? -16.474 27.354 32.912 1.00 52.91 605 THR A CA 1
ATOM 4716 C C . THR A 1 605 ? -16.971 25.940 32.572 1.00 52.91 605 THR A C 1
ATOM 4718 O O . THR A 1 605 ? -16.323 25.217 31.820 1.00 52.91 605 THR A O 1
ATOM 4721 N N . HIS A 1 606 ? -18.127 25.537 33.110 1.00 46.59 606 HIS A N 1
ATOM 4722 C CA . HIS A 1 606 ? -18.697 24.196 32.951 1.00 46.59 606 HIS A CA 1
ATOM 4723 C C . HIS A 1 606 ? -20.002 24.184 32.143 1.00 46.59 606 HIS A C 1
ATOM 4725 O O . HIS A 1 606 ? -20.683 23.163 32.138 1.00 46.59 606 HIS A O 1
ATOM 4731 N N . SER A 1 607 ? -20.372 25.299 31.506 1.00 51.84 607 SER A N 1
ATOM 4732 C CA . SER A 1 607 ? -21.622 25.449 30.761 1.00 51.84 607 SER A CA 1
ATOM 4733 C C . SER A 1 607 ? -21.331 25.932 29.343 1.00 51.84 607 SER A C 1
ATOM 4735 O O . SER A 1 607 ? -20.896 27.055 29.123 1.00 51.84 607 SER A O 1
ATOM 4737 N N . SER A 1 608 ? -21.642 25.097 28.360 1.00 47.91 608 SER A N 1
ATOM 4738 C CA . SER A 1 608 ? -21.632 25.404 26.926 1.00 47.91 608 SER A CA 1
ATOM 4739 C C . SER A 1 608 ? -22.925 26.069 26.434 1.00 47.91 608 SER A C 1
ATOM 4741 O O . SER A 1 608 ? -22.994 26.480 25.276 1.00 47.91 608 SER A O 1
ATOM 4743 N N . ILE A 1 609 ? -23.951 26.167 27.294 1.00 52.50 609 ILE A N 1
ATOM 4744 C CA . ILE A 1 609 ? -25.306 26.636 26.937 1.00 52.50 609 ILE A CA 1
ATOM 4745 C C . ILE A 1 609 ? -25.594 28.052 27.457 1.00 52.50 609 ILE A C 1
ATOM 4747 O O . ILE A 1 609 ? -26.355 28.786 26.832 1.00 52.50 609 ILE A O 1
ATOM 4751 N N . LEU A 1 610 ? -25.013 28.434 28.595 1.00 65.06 610 LEU A N 1
ATOM 4752 C CA . LEU A 1 610 ? -25.208 29.740 29.237 1.00 65.06 610 LEU A CA 1
ATOM 4753 C C . LEU A 1 610 ? -23.881 30.475 29.375 1.00 65.06 610 LEU A C 1
ATOM 4755 O O . LEU A 1 610 ? -22.941 29.913 29.938 1.00 65.06 610 LEU A O 1
ATOM 4759 N N . ASP A 1 611 ? -23.850 31.729 28.930 1.00 66.56 611 ASP A N 1
ATOM 4760 C CA . ASP A 1 611 ? -22.747 32.654 29.181 1.00 66.56 611 ASP A CA 1
ATOM 4761 C C . ASP A 1 611 ? -22.919 33.418 30.510 1.00 66.56 611 ASP A C 1
ATOM 4763 O O . ASP A 1 611 ? -23.950 33.327 31.191 1.00 66.56 611 ASP A O 1
ATOM 4767 N N . SER A 1 612 ? -21.892 34.178 30.897 1.00 71.75 612 SER A N 1
ATOM 4768 C CA . SER A 1 612 ? -21.904 35.022 32.098 1.00 71.75 612 SER A CA 1
ATOM 4769 C C . SER A 1 612 ? -23.139 35.940 32.209 1.00 71.75 612 SER A C 1
ATOM 4771 O O . SER A 1 612 ? -23.702 36.091 33.302 1.00 71.75 612 SER A O 1
ATOM 4773 N N . ASP A 1 613 ? -23.605 36.524 31.099 1.00 67.12 613 ASP A N 1
ATOM 4774 C CA . ASP A 1 613 ? -24.750 37.445 31.083 1.00 67.12 613 ASP A CA 1
ATOM 4775 C C . ASP A 1 613 ? -26.082 36.690 31.280 1.00 67.12 613 ASP A C 1
ATOM 4777 O O . ASP A 1 613 ? -26.983 37.158 31.990 1.00 67.12 613 ASP A O 1
ATOM 4781 N N . ASP A 1 614 ? -26.207 35.492 30.711 1.00 66.44 614 ASP A N 1
ATOM 4782 C CA . ASP A 1 614 ? -27.350 34.591 30.857 1.00 66.44 614 ASP A CA 1
ATOM 4783 C C . ASP A 1 614 ? -27.479 34.026 32.273 1.00 66.44 614 ASP A C 1
ATOM 4785 O O . ASP A 1 614 ? -28.592 33.949 32.823 1.00 66.44 614 ASP A O 1
ATOM 4789 N N . ILE A 1 615 ? -26.343 33.677 32.882 1.00 76.44 615 ILE A N 1
ATOM 4790 C CA . ILE A 1 615 ? -26.255 33.216 34.268 1.00 76.44 615 ILE A CA 1
ATOM 4791 C C . ILE A 1 615 ? -26.698 34.345 35.201 1.00 76.44 615 ILE A C 1
ATOM 4793 O O . ILE A 1 615 ? -27.650 34.161 35.962 1.00 76.44 615 ILE A O 1
ATOM 4797 N N . GLU A 1 616 ? -26.106 35.540 35.106 1.00 83.00 616 GLU A N 1
ATOM 4798 C CA . GLU A 1 616 ? -26.474 36.680 35.962 1.00 83.00 616 GLU A CA 1
ATOM 4799 C C . GLU A 1 616 ? -27.938 37.105 35.775 1.00 83.00 616 GLU A C 1
ATOM 4801 O O . GLU A 1 616 ? -28.649 37.393 36.745 1.00 83.00 616 GLU A O 1
ATOM 4806 N N . ARG A 1 617 ? -28.452 37.079 34.543 1.00 78.38 617 ARG A N 1
ATOM 4807 C CA . ARG A 1 617 ? -29.869 37.350 34.263 1.00 78.38 617 ARG A CA 1
ATOM 4808 C C . ARG A 1 617 ? -30.795 36.320 34.913 1.00 78.38 617 ARG A C 1
ATOM 4810 O O . ARG A 1 617 ? -31.833 36.694 35.466 1.00 78.38 617 ARG A O 1
ATOM 4817 N N . SER A 1 618 ? -30.436 35.039 34.881 1.00 78.25 618 SER A N 1
ATOM 4818 C CA . SER A 1 618 ? -31.205 33.965 35.524 1.00 78.25 618 SER A CA 1
ATOM 4819 C C . SER A 1 618 ? -31.156 34.062 37.050 1.00 78.25 618 SER A C 1
ATOM 4821 O O . SER A 1 618 ? -32.191 33.919 37.706 1.00 78.25 618 SER A O 1
ATOM 4823 N N . LEU A 1 619 ? -29.992 34.404 37.611 1.00 83.25 619 LEU A N 1
ATOM 4824 C CA . LEU A 1 619 ? -29.818 34.658 39.041 1.00 83.25 619 LEU A CA 1
ATOM 4825 C C . LEU A 1 619 ? -30.704 35.808 39.516 1.00 83.25 619 LEU A C 1
ATOM 4827 O O . LEU A 1 619 ? -31.462 35.642 40.471 1.00 83.25 619 LEU A O 1
ATOM 4831 N N . ASN A 1 620 ? -30.670 36.947 38.823 1.00 82.19 620 ASN A N 1
ATOM 4832 C CA . ASN A 1 620 ? -31.477 38.113 39.183 1.00 82.19 620 ASN A CA 1
ATOM 4833 C C . ASN A 1 620 ? -32.983 37.796 39.143 1.00 82.19 620 ASN A C 1
ATOM 4835 O O . ASN A 1 620 ? -33.707 38.127 40.081 1.00 82.19 620 ASN A O 1
ATOM 4839 N N . ASN A 1 621 ? -33.446 37.061 38.126 1.00 78.88 621 ASN A N 1
ATOM 4840 C CA . ASN A 1 621 ? -34.849 36.650 37.994 1.00 78.88 621 ASN A CA 1
ATOM 4841 C C . ASN A 1 621 ? -35.340 35.693 39.096 1.00 78.88 621 ASN A C 1
ATOM 4843 O O . ASN A 1 621 ? -36.533 35.697 39.421 1.00 78.88 621 ASN A O 1
ATOM 4847 N N . LEU A 1 622 ? -34.461 34.835 39.625 1.00 80.00 622 LEU A N 1
ATOM 4848 C CA . LEU A 1 622 ? -34.772 33.925 40.734 1.00 80.00 622 LEU A CA 1
ATOM 4849 C C . LEU A 1 622 ? -34.741 34.659 42.079 1.00 80.00 622 LEU A C 1
ATOM 4851 O O . LEU A 1 622 ? -35.624 34.455 42.914 1.00 80.00 622 LEU A O 1
ATOM 4855 N N . VAL A 1 623 ? -33.784 35.572 42.260 1.00 86.12 623 VAL A N 1
ATOM 4856 C CA . VAL A 1 623 ? -33.687 36.408 43.465 1.00 86.12 623 VAL A CA 1
ATOM 4857 C C . VAL A 1 623 ? -34.892 37.345 43.592 1.00 86.12 623 VAL A C 1
ATOM 4859 O O . VAL A 1 623 ? -35.468 37.456 44.674 1.00 86.12 623 VAL A O 1
ATOM 4862 N N . GLU A 1 624 ? -35.359 37.951 42.495 1.00 79.06 624 GLU A N 1
ATOM 4863 C CA . GLU A 1 624 ? -36.586 38.770 42.483 1.00 79.06 624 GLU A CA 1
ATOM 4864 C C . GLU A 1 624 ? -37.849 37.983 42.875 1.00 79.06 624 GLU A C 1
ATOM 4866 O O . GLU A 1 624 ? -38.822 38.568 43.354 1.00 79.06 624 GLU A O 1
ATOM 4871 N N . ARG A 1 625 ? -37.830 36.652 42.723 1.00 71.88 625 ARG A N 1
ATOM 4872 C CA . ARG A 1 625 ? -38.914 35.737 43.114 1.00 71.88 625 ARG A CA 1
ATOM 4873 C C . ARG A 1 625 ? -38.731 35.118 44.504 1.00 71.88 625 ARG A C 1
ATOM 4875 O O . ARG A 1 625 ? -39.551 34.300 44.911 1.00 71.88 625 ARG A O 1
ATOM 4882 N N . GLY A 1 626 ? -37.712 35.546 45.249 1.00 75.06 626 GLY A N 1
ATOM 4883 C CA . GLY A 1 626 ? -37.514 35.193 46.655 1.00 75.06 626 GLY A CA 1
ATOM 4884 C C . GLY A 1 626 ? -36.445 34.135 46.937 1.00 75.06 626 GLY A C 1
ATOM 4885 O O . GLY A 1 626 ? -36.270 33.798 48.106 1.00 75.06 626 GLY A O 1
ATOM 4886 N N . ALA A 1 627 ? -35.713 33.644 45.928 1.00 78.62 627 ALA A N 1
ATOM 4887 C CA . ALA A 1 627 ? -34.568 32.756 46.149 1.00 78.62 627 ALA A CA 1
ATOM 4888 C C . ALA A 1 627 ? -33.366 33.532 46.725 1.00 78.62 627 ALA A C 1
ATOM 4890 O O . ALA A 1 627 ? -33.129 34.689 46.367 1.00 78.62 627 ALA A O 1
ATOM 4891 N N . SER A 1 628 ? -32.565 32.909 47.596 1.00 83.94 628 SER A N 1
ATOM 4892 C CA . SER A 1 628 ? -31.264 33.491 47.965 1.00 83.94 628 SER A CA 1
ATOM 4893 C C . SER A 1 628 ? -30.287 33.402 46.785 1.00 83.94 628 SER A C 1
ATOM 4895 O O . SER A 1 628 ? -30.457 32.562 45.904 1.00 83.94 628 SER A O 1
ATOM 4897 N N . ARG A 1 629 ? -29.246 34.247 46.741 1.00 80.00 629 ARG A N 1
ATOM 4898 C CA . ARG A 1 629 ? -28.268 34.217 45.634 1.00 80.00 629 ARG A CA 1
ATOM 4899 C C . ARG A 1 629 ? -27.563 32.856 45.532 1.00 80.00 629 ARG A C 1
ATOM 4901 O O . ARG A 1 629 ? -27.435 32.340 44.430 1.00 80.00 629 ARG A O 1
ATOM 4908 N N . ASP A 1 630 ? -27.223 32.235 46.662 1.00 72.38 630 ASP A N 1
ATOM 4909 C CA . ASP A 1 630 ? -26.600 30.900 46.705 1.00 72.38 630 ASP A CA 1
ATOM 4910 C C . ASP A 1 630 ? -27.569 29.787 46.289 1.00 72.38 630 ASP A C 1
ATOM 4912 O O . ASP A 1 630 ? -27.178 28.770 45.720 1.00 72.38 630 ASP A O 1
ATOM 4916 N N . GLU A 1 631 ? -28.859 29.956 46.585 1.00 73.88 631 GLU A N 1
ATOM 4917 C CA . GLU A 1 631 ? -29.901 29.054 46.103 1.00 73.88 631 GLU A CA 1
ATOM 4918 C C . GLU A 1 631 ? -30.085 29.201 44.593 1.00 73.88 631 GLU A C 1
ATOM 4920 O O . GLU A 1 631 ? -30.065 28.201 43.880 1.00 73.88 631 GLU A O 1
ATOM 4925 N N . ALA A 1 632 ? -30.152 30.433 44.089 1.00 77.25 632 ALA A N 1
ATOM 4926 C CA . ALA A 1 632 ? -30.220 30.713 42.664 1.00 77.25 632 ALA A CA 1
ATOM 4927 C C . ALA A 1 632 ? -28.999 30.147 41.915 1.00 77.25 632 ALA A C 1
ATOM 4929 O O . ALA A 1 632 ? -29.178 29.513 40.881 1.00 77.25 632 ALA A O 1
ATOM 4930 N N . LEU A 1 633 ? -27.784 30.277 42.461 1.00 75.25 633 LEU A N 1
ATOM 4931 C CA . LEU A 1 633 ? -26.556 29.704 41.889 1.00 75.25 633 LEU A CA 1
ATOM 4932 C C . LEU A 1 633 ? -26.617 28.178 41.802 1.00 75.25 633 LEU A C 1
ATOM 4934 O O . LEU A 1 633 ? -26.326 27.612 40.750 1.00 75.25 633 LEU A O 1
ATOM 4938 N N . ARG A 1 634 ? -27.084 27.502 42.857 1.00 73.75 634 ARG A N 1
ATOM 4939 C CA . ARG A 1 634 ? -27.280 26.043 42.831 1.00 73.75 634 ARG A CA 1
ATOM 4940 C C . ARG A 1 634 ? -28.301 25.609 41.781 1.00 73.75 634 ARG A C 1
ATOM 4942 O O . ARG A 1 634 ? -28.065 24.631 41.075 1.00 73.75 634 ARG A O 1
ATOM 4949 N N . TYR A 1 635 ? -29.412 26.331 41.649 1.00 73.25 635 TYR A N 1
ATOM 4950 C CA . TYR A 1 635 ? -30.455 25.992 40.678 1.00 73.25 635 TYR A CA 1
ATOM 4951 C C . TYR A 1 635 ? -30.062 26.307 39.233 1.00 73.25 635 TYR A C 1
ATOM 4953 O O . TYR A 1 635 ? -30.350 25.502 38.353 1.00 73.25 635 TYR A O 1
ATOM 4961 N N . VAL A 1 636 ? -29.360 27.415 38.981 1.00 76.88 636 VAL A N 1
ATOM 4962 C CA . VAL A 1 636 ? -28.838 27.746 37.644 1.00 76.88 636 VAL A CA 1
ATOM 4963 C C . VAL A 1 636 ? -27.750 26.755 37.229 1.00 76.88 636 VAL A C 1
ATOM 4965 O O . VAL A 1 636 ? -27.779 26.273 36.099 1.00 76.88 636 VAL A O 1
ATOM 4968 N N . ARG A 1 637 ? -26.864 26.353 38.152 1.00 75.88 637 ARG A N 1
ATOM 4969 C CA . ARG A 1 637 ? -25.879 25.285 37.910 1.00 75.88 637 ARG A CA 1
ATOM 4970 C C . ARG A 1 637 ? -26.559 23.964 37.554 1.00 75.88 637 ARG A C 1
ATOM 4972 O O . ARG A 1 637 ? -26.166 23.304 36.600 1.00 75.88 637 ARG A O 1
ATOM 4979 N N . ARG A 1 638 ? -27.602 23.585 38.299 1.00 75.31 638 ARG A N 1
ATOM 4980 C CA . ARG A 1 638 ? -28.374 22.364 38.035 1.00 75.31 638 ARG A CA 1
ATOM 4981 C C . ARG A 1 638 ? -29.100 22.417 36.686 1.00 75.31 638 ARG A C 1
ATOM 4983 O O . ARG A 1 638 ? -29.066 21.432 35.961 1.00 75.31 638 ARG A O 1
ATOM 4990 N N . TYR A 1 639 ? -29.705 23.557 36.348 1.00 76.31 639 TYR A N 1
ATOM 4991 C CA . TYR A 1 639 ? -30.351 23.783 35.053 1.00 76.31 639 TYR A CA 1
ATOM 4992 C C . TYR A 1 639 ? -29.363 23.619 33.891 1.00 76.31 639 TYR A C 1
ATOM 4994 O O . TYR A 1 639 ? -29.653 22.866 32.968 1.00 76.31 639 TYR A O 1
ATOM 5002 N N . ALA A 1 640 ? -28.187 24.252 33.967 1.00 68.38 640 ALA A N 1
ATOM 5003 C CA . ALA A 1 640 ? -27.153 24.136 32.938 1.00 68.38 640 ALA A CA 1
ATOM 5004 C C . ALA A 1 640 ? -26.709 22.676 32.735 1.00 68.38 640 ALA A C 1
ATOM 5006 O O . ALA A 1 640 ? -26.672 22.190 31.609 1.00 68.38 640 ALA A O 1
ATOM 5007 N N . LEU A 1 641 ? -26.459 21.954 33.832 1.00 64.12 641 LEU A N 1
ATOM 5008 C CA . LEU A 1 641 ? -25.987 20.568 33.787 1.00 64.12 641 LEU A CA 1
ATOM 5009 C C . LEU A 1 641 ? -27.032 19.585 33.243 1.00 64.12 641 LEU A C 1
ATOM 5011 O O . LEU A 1 641 ? -26.683 18.703 32.464 1.00 64.12 641 LEU A O 1
ATOM 5015 N N . GLU A 1 642 ? -28.294 19.697 33.662 1.00 73.56 642 GLU A N 1
ATOM 5016 C CA . GLU A 1 642 ? -29.374 18.828 33.167 1.00 73.56 642 GLU A CA 1
ATOM 5017 C C . GLU A 1 642 ? -29.685 19.122 31.685 1.00 73.56 642 GLU A C 1
ATOM 5019 O O . GLU A 1 642 ? -29.833 18.196 30.889 1.00 73.56 642 GLU A O 1
ATOM 5024 N N . MET A 1 643 ? -29.674 20.398 31.275 1.00 64.56 643 MET A N 1
ATOM 5025 C CA . MET A 1 643 ? -29.836 20.784 29.864 1.00 64.56 643 MET A CA 1
ATOM 5026 C C . MET A 1 643 ? -28.705 20.265 28.969 1.00 64.56 643 MET A C 1
ATOM 5028 O O . MET A 1 643 ? -28.964 19.790 27.865 1.00 64.56 643 MET A O 1
ATOM 5032 N N . GLU A 1 644 ? -27.454 20.310 29.431 1.00 60.38 644 GLU A N 1
ATOM 5033 C CA . GLU A 1 644 ? -26.318 19.762 28.679 1.00 60.38 644 GLU A CA 1
ATOM 5034 C C . GLU A 1 644 ? -26.360 18.245 28.541 1.00 60.38 644 GLU A C 1
ATOM 5036 O O . GLU A 1 644 ? -26.008 17.701 27.492 1.00 60.38 644 GLU A O 1
ATOM 5041 N N . ARG A 1 645 ? -26.784 17.551 29.597 1.00 63.22 645 ARG A N 1
ATOM 5042 C CA . ARG A 1 645 ? -26.885 16.089 29.598 1.00 63.22 645 ARG A CA 1
ATOM 5043 C C . ARG A 1 645 ? -28.085 15.590 28.796 1.00 63.22 645 ARG A C 1
ATOM 5045 O O . ARG A 1 645 ? -28.080 14.434 28.376 1.00 63.22 645 ARG A O 1
ATOM 5052 N N . GLY A 1 646 ? -29.081 16.449 28.561 1.00 55.62 646 GLY A N 1
ATOM 5053 C CA . GLY A 1 646 ? -30.345 16.072 27.929 1.00 55.62 646 GLY A CA 1
ATOM 5054 C C . GLY A 1 646 ? -31.170 15.113 28.794 1.00 55.62 646 GLY A C 1
ATOM 5055 O O . GLY A 1 646 ? -32.025 14.401 28.269 1.00 55.62 646 GLY A O 1
ATOM 5056 N N . ASP A 1 647 ? -30.899 15.068 30.102 1.00 63.94 647 ASP A N 1
ATOM 5057 C CA . ASP A 1 647 ? -31.591 14.244 31.087 1.00 63.94 647 ASP A CA 1
ATOM 5058 C C . ASP A 1 647 ? -31.933 15.054 32.353 1.00 63.94 647 ASP A C 1
ATOM 5060 O O . ASP A 1 647 ? -31.305 16.061 32.673 1.00 63.94 647 ASP A O 1
ATOM 5064 N N . GLY A 1 648 ? -32.993 14.650 33.061 1.00 73.31 648 GLY A N 1
ATOM 5065 C CA . GLY A 1 648 ? -33.505 15.380 34.228 1.00 73.31 648 GLY A CA 1
ATOM 5066 C C . GLY A 1 648 ? -34.669 16.328 33.923 1.00 73.31 648 GLY A C 1
ATOM 5067 O O . GLY A 1 648 ? -35.136 16.444 32.790 1.00 73.31 648 GLY A O 1
ATOM 5068 N N . LEU A 1 649 ? -35.199 16.968 34.970 1.00 79.12 649 LEU A N 1
ATOM 5069 C CA . LEU A 1 649 ? -36.393 17.815 34.889 1.00 79.12 649 LEU A CA 1
ATOM 5070 C C . LEU A 1 649 ? -36.165 19.005 33.955 1.00 79.12 649 LEU A C 1
ATOM 5072 O O . LEU A 1 649 ? -37.052 19.347 33.177 1.00 79.12 649 LEU A O 1
ATOM 5076 N N . TYR A 1 650 ? -34.988 19.625 34.032 1.00 79.69 650 TYR A N 1
ATOM 5077 C CA . TYR A 1 650 ? -34.683 20.829 33.268 1.00 79.69 650 TYR A CA 1
ATOM 5078 C C . TYR A 1 650 ? -34.445 20.565 31.779 1.00 79.69 650 TYR A C 1
ATOM 5080 O O . TYR A 1 650 ? -34.538 21.511 31.013 1.00 79.69 650 TYR A O 1
ATOM 5088 N N . ALA A 1 651 ? -34.240 19.312 31.355 1.00 77.81 651 ALA A N 1
ATOM 5089 C CA . ALA A 1 651 ? -34.086 18.937 29.946 1.00 77.81 651 ALA A CA 1
ATOM 5090 C C . ALA A 1 651 ? -35.408 18.931 29.143 1.00 77.81 651 ALA A C 1
ATOM 5092 O O . ALA A 1 651 ? -35.395 18.719 27.928 1.00 77.81 651 ALA A O 1
ATOM 5093 N N . ILE A 1 652 ? -36.557 19.145 29.800 1.00 79.62 652 ILE A N 1
ATOM 5094 C CA . ILE A 1 652 ? -37.878 19.187 29.154 1.00 79.62 652 ILE A CA 1
ATOM 5095 C C . ILE A 1 652 ? -38.012 20.463 28.325 1.00 79.62 652 ILE A C 1
ATOM 5097 O O . ILE A 1 652 ? -37.903 21.578 28.841 1.00 79.62 652 ILE A O 1
ATOM 5101 N N . ASN A 1 653 ? -38.333 20.293 27.043 1.00 72.56 653 ASN A N 1
ATOM 5102 C CA . ASN A 1 653 ? -38.408 21.387 26.085 1.00 72.56 653 ASN A CA 1
ATOM 5103 C C . ASN A 1 653 ? -39.358 22.510 26.561 1.00 72.56 653 ASN A C 1
ATOM 5105 O O . ASN A 1 653 ? -40.515 22.271 26.934 1.00 72.56 653 ASN A O 1
ATOM 5109 N N . GLY A 1 654 ? -38.876 23.755 26.555 1.00 66.44 654 GLY A N 1
ATOM 5110 C CA . GLY A 1 654 ? -39.620 24.931 27.006 1.00 66.44 654 GLY A CA 1
ATOM 5111 C C . GLY A 1 654 ? -39.678 25.143 28.525 1.00 66.44 654 GLY A C 1
ATOM 5112 O O . GLY A 1 654 ? -40.429 26.027 28.960 1.00 66.44 654 GLY A O 1
ATOM 5113 N N . LEU A 1 655 ? -38.922 24.389 29.334 1.00 76.12 655 LEU A N 1
ATOM 5114 C CA . LEU A 1 655 ? -38.817 24.560 30.787 1.00 76.12 655 LEU A CA 1
ATOM 5115 C C . LEU A 1 655 ? -37.530 25.310 31.193 1.00 76.12 655 LEU A C 1
ATOM 5117 O O . LEU A 1 655 ? -36.504 24.716 31.492 1.00 76.12 655 LEU A O 1
ATOM 5121 N N . GLY A 1 656 ? -37.598 26.644 31.260 1.00 72.38 656 GLY A N 1
ATOM 5122 C CA . GLY A 1 656 ? -36.468 27.478 31.702 1.00 72.38 656 GLY A CA 1
ATOM 5123 C C . GLY A 1 656 ? -36.199 27.442 33.222 1.00 72.38 656 GLY A C 1
ATOM 5124 O O . GLY A 1 656 ? -37.047 26.975 33.993 1.00 72.38 656 GLY A O 1
ATOM 5125 N N . PRO A 1 657 ? -35.080 28.033 33.695 1.00 75.75 657 PRO A N 1
ATOM 5126 C CA . PRO A 1 657 ? -34.601 27.914 35.081 1.00 75.75 657 PRO A CA 1
ATOM 5127 C C . PRO A 1 657 ? -35.608 28.434 36.115 1.00 75.75 657 PRO A C 1
ATOM 5129 O O . PRO A 1 657 ? -35.742 27.886 37.205 1.00 75.75 657 PRO A O 1
ATOM 5132 N N . VAL A 1 658 ? -36.384 29.458 35.754 1.00 79.62 658 VAL A N 1
ATOM 5133 C CA . VAL A 1 658 ? -37.446 30.025 36.598 1.00 79.62 658 VAL A CA 1
ATOM 5134 C C . VAL A 1 658 ? -38.631 29.069 36.757 1.00 79.62 658 VAL A C 1
ATOM 5136 O O . VAL A 1 658 ? -39.151 28.905 37.859 1.00 79.62 658 VAL A O 1
ATOM 5139 N N . ALA A 1 659 ? -39.076 28.454 35.661 1.00 78.75 659 ALA A N 1
ATOM 5140 C CA . ALA A 1 659 ? -40.225 27.556 35.668 1.00 78.75 659 ALA A CA 1
ATOM 5141 C C . ALA A 1 659 ? -39.880 26.235 36.366 1.00 78.75 659 ALA A C 1
ATOM 5143 O O . ALA A 1 659 ? -40.656 25.757 37.191 1.00 78.75 659 ALA A O 1
ATOM 5144 N N . GLY A 1 660 ? -38.689 25.687 36.106 1.00 80.19 660 GLY A N 1
ATOM 5145 C CA . GLY A 1 660 ? -38.221 24.495 36.808 1.00 80.19 660 GLY A CA 1
ATOM 5146 C C . GLY A 1 660 ? -37.946 24.745 38.296 1.00 80.19 660 GLY A C 1
ATOM 5147 O O . GLY A 1 660 ? -38.248 23.874 39.108 1.00 80.19 660 GLY A O 1
ATOM 5148 N N . TYR A 1 661 ? -37.516 25.953 38.694 1.00 81.81 661 TYR A N 1
ATOM 5149 C CA . TYR A 1 661 ? -37.451 26.325 40.113 1.00 81.81 661 TYR A CA 1
ATOM 5150 C C . TYR A 1 661 ? -38.837 26.281 40.774 1.00 81.81 661 TYR A C 1
ATOM 5152 O O . TYR A 1 661 ? -38.985 25.693 41.843 1.00 81.81 661 TYR A O 1
ATOM 5160 N N . ALA A 1 662 ? -39.871 26.830 40.127 1.00 81.62 662 ALA A N 1
ATOM 5161 C CA . ALA A 1 662 ? -41.238 26.788 40.652 1.00 81.62 662 ALA A CA 1
ATOM 5162 C C . ALA A 1 662 ? -41.775 25.348 40.791 1.00 81.62 662 ALA A C 1
ATOM 5164 O O . ALA A 1 662 ? -42.404 25.019 41.797 1.00 81.62 662 ALA A O 1
ATOM 5165 N N . LEU A 1 663 ? -41.474 24.468 39.828 1.00 82.19 663 LEU A N 1
ATOM 5166 C CA . LEU A 1 663 ? -41.817 23.041 39.900 1.00 82.19 663 LEU A CA 1
ATOM 5167 C C . LEU A 1 663 ? -41.081 22.319 41.037 1.00 82.19 663 LEU A C 1
ATOM 5169 O O . LEU A 1 663 ? -41.709 21.590 41.806 1.00 82.19 663 LEU A O 1
ATOM 5173 N N . ALA A 1 664 ? -39.779 22.569 41.190 1.00 79.94 664 ALA A N 1
ATOM 5174 C CA . ALA A 1 664 ? -38.975 21.976 42.254 1.00 79.94 664 ALA A CA 1
ATOM 5175 C C . ALA A 1 664 ? -39.476 22.396 43.645 1.00 79.94 664 ALA A C 1
ATOM 5177 O O . ALA A 1 664 ? -39.564 21.562 44.546 1.00 79.94 664 ALA A O 1
ATOM 5178 N N . GLN A 1 665 ? -39.891 23.658 43.810 1.00 80.44 665 GLN A N 1
ATOM 5179 C CA . GLN A 1 665 ? -40.517 24.147 45.046 1.00 80.44 665 GLN A CA 1
ATOM 5180 C C . GLN A 1 665 ? -41.891 23.512 45.307 1.00 80.44 665 GLN A C 1
ATOM 5182 O O . GLN A 1 665 ? -42.281 23.330 46.460 1.00 80.44 665 GLN A O 1
ATOM 5187 N N . ALA A 1 666 ? -42.610 23.121 44.253 1.00 78.50 666 ALA A N 1
ATOM 5188 C CA . ALA A 1 666 ? -43.841 22.340 44.355 1.00 78.50 666 ALA A CA 1
ATOM 5189 C C . ALA A 1 666 ? -43.596 20.833 44.598 1.00 78.50 666 ALA A C 1
ATOM 5191 O O . ALA A 1 666 ? -44.556 20.072 44.722 1.00 78.50 666 ALA A O 1
ATOM 5192 N N . GLY A 1 667 ? -42.333 20.400 44.701 1.00 76.31 667 GLY A N 1
ATOM 5193 C CA . GLY A 1 667 ? -41.947 19.009 44.948 1.00 76.31 667 GLY A CA 1
ATOM 5194 C C . GLY A 1 667 ? -41.912 18.130 43.697 1.00 76.31 667 GLY A C 1
ATOM 5195 O O . GLY A 1 667 ? -41.821 16.914 43.830 1.00 76.31 667 GLY A O 1
ATOM 5196 N N . ILE A 1 668 ? -41.982 18.724 42.504 1.00 81.94 668 ILE A N 1
ATOM 5197 C CA . ILE A 1 668 ? -41.838 18.022 41.226 1.00 81.94 668 ILE A CA 1
ATOM 5198 C C . ILE A 1 668 ? -40.383 18.170 40.792 1.00 81.94 668 ILE A C 1
ATOM 5200 O O . ILE A 1 668 ? -39.939 19.266 40.454 1.00 81.94 668 ILE A O 1
ATOM 5204 N N . THR A 1 669 ? -39.626 17.075 40.839 1.00 80.88 669 THR A N 1
ATOM 5205 C CA . THR A 1 669 ? -38.162 17.092 40.673 1.00 80.88 669 THR A CA 1
ATOM 5206 C C . THR A 1 669 ? -37.655 16.229 39.524 1.00 80.88 669 THR A C 1
ATOM 5208 O O . THR A 1 669 ? -36.465 16.293 39.209 1.00 80.88 669 THR A O 1
ATOM 5211 N N . THR A 1 670 ? -38.544 15.462 38.887 1.00 83.75 670 THR A N 1
ATOM 5212 C CA . THR A 1 670 ? -38.240 14.566 37.762 1.00 83.75 670 THR A CA 1
ATOM 5213 C C . THR A 1 670 ? -39.270 14.700 36.627 1.00 83.75 670 THR A C 1
ATOM 5215 O O . THR A 1 670 ? -40.417 15.093 36.881 1.00 83.75 670 THR A O 1
ATOM 5218 N N . PRO A 1 671 ? -38.906 14.369 35.373 1.00 82.19 671 PRO A N 1
ATOM 5219 C CA . PRO A 1 671 ? -39.843 14.363 34.248 1.00 82.19 671 PRO A CA 1
ATOM 5220 C C . PRO A 1 671 ? -41.044 13.434 34.446 1.00 82.19 671 PRO A C 1
ATOM 5222 O O . PRO A 1 671 ? -42.161 13.785 34.071 1.00 82.19 671 PRO A O 1
ATOM 5225 N N . GLU A 1 672 ? -40.853 12.276 35.079 1.00 82.38 672 GLU A N 1
ATOM 5226 C CA . GLU A 1 672 ? -41.913 11.297 35.332 1.00 82.38 672 GLU A CA 1
ATOM 5227 C C . GLU A 1 672 ? -42.929 11.801 36.368 1.00 82.38 672 GLU A C 1
ATOM 5229 O O . GLU A 1 672 ? -44.142 11.599 36.218 1.00 82.38 672 GLU A O 1
ATOM 5234 N N . GLU A 1 673 ? -42.454 12.494 37.409 1.00 84.44 673 GLU A N 1
ATOM 5235 C CA . GLU A 1 673 ? -43.313 13.184 38.378 1.00 84.44 673 GLU A CA 1
ATOM 5236 C C . GLU A 1 673 ? -44.142 14.270 37.685 1.00 84.44 673 GLU A C 1
ATOM 5238 O O . GLU A 1 673 ? -45.354 14.350 37.898 1.00 84.44 673 GLU A O 1
ATOM 5243 N N . LEU A 1 674 ? -43.533 15.053 36.787 1.00 86.38 674 LEU A N 1
ATOM 5244 C CA . LEU A 1 674 ? -44.262 16.063 36.024 1.00 86.38 674 LEU A CA 1
ATOM 5245 C C . LEU A 1 674 ? -45.300 15.415 35.094 1.00 86.38 674 LEU A C 1
ATOM 5247 O O . LEU A 1 674 ? -46.473 15.776 35.152 1.00 86.38 674 LEU A O 1
ATOM 5251 N N . ALA A 1 675 ? -44.917 14.409 34.303 1.00 85.94 675 ALA A N 1
ATOM 5252 C CA . ALA A 1 675 ? -45.792 13.733 33.340 1.00 85.94 675 ALA A CA 1
ATOM 5253 C C . ALA A 1 675 ? -47.027 13.077 33.992 1.00 85.94 675 ALA A C 1
ATOM 5255 O O . ALA A 1 675 ? -48.110 13.030 33.388 1.00 85.94 675 ALA A O 1
ATOM 5256 N N . SER A 1 676 ? -46.876 12.599 35.232 1.00 83.69 676 SER A N 1
ATOM 5257 C CA . SER A 1 676 ? -47.941 11.978 36.028 1.00 83.69 676 SER A CA 1
ATOM 5258 C C . SER A 1 676 ? -48.824 12.972 36.799 1.00 83.69 676 SER A C 1
ATOM 5260 O O . SER A 1 676 ? -49.878 12.576 37.306 1.00 83.69 676 SER A O 1
ATOM 5262 N N . THR A 1 677 ? -48.462 14.258 36.835 1.00 87.44 677 THR A N 1
ATOM 5263 C CA . THR A 1 677 ? -49.227 15.315 37.514 1.00 87.44 677 THR A CA 1
ATOM 5264 C C . THR A 1 677 ? -50.420 15.790 36.664 1.00 87.44 677 THR A C 1
ATOM 5266 O O . THR A 1 677 ? -50.400 15.746 35.427 1.00 87.44 677 THR A O 1
ATOM 5269 N N . SER A 1 678 ? -51.519 16.211 37.308 1.00 87.44 678 SER A N 1
ATOM 5270 C CA . SER A 1 678 ? -52.699 16.726 36.602 1.00 87.44 678 SER A CA 1
ATOM 5271 C C . SER A 1 678 ? -52.488 18.172 36.134 1.00 87.44 678 SER A C 1
ATOM 5273 O O . SER A 1 678 ? -51.787 18.947 36.778 1.00 87.44 678 SER A O 1
ATOM 5275 N N . LEU A 1 679 ? -53.113 18.562 35.016 1.00 83.94 679 LEU A N 1
ATOM 5276 C CA . LEU A 1 679 ? -52.973 19.927 34.492 1.00 83.94 679 LEU A CA 1
ATOM 5277 C C . LEU A 1 679 ? -53.485 20.982 35.489 1.00 83.94 679 LEU A C 1
ATOM 5279 O O . LEU A 1 679 ? -52.917 22.067 35.560 1.00 83.94 679 LEU A O 1
ATOM 5283 N N . ASP A 1 680 ? -54.515 20.662 36.275 1.00 82.19 680 ASP A N 1
ATOM 5284 C CA . ASP A 1 680 ? -55.044 21.565 37.303 1.00 82.19 680 ASP A CA 1
ATOM 5285 C C . ASP A 1 680 ? -54.043 21.763 38.456 1.00 82.19 680 ASP A C 1
ATOM 5287 O O . ASP A 1 680 ? -53.929 22.873 38.973 1.00 82.19 680 ASP A O 1
ATOM 5291 N N . ASP A 1 681 ? -53.269 20.727 38.804 1.00 82.75 681 ASP A N 1
ATOM 5292 C CA . ASP A 1 681 ? -52.230 20.808 39.837 1.00 82.75 681 ASP A CA 1
ATOM 5293 C C . ASP A 1 681 ? -51.007 21.601 39.350 1.00 82.75 681 ASP A C 1
ATOM 5295 O O . ASP A 1 681 ? -50.488 22.427 40.095 1.00 82.75 681 ASP A O 1
ATOM 5299 N N . VAL A 1 682 ? -50.586 21.436 38.086 1.00 82.81 682 VAL A N 1
ATOM 5300 C CA . VAL A 1 682 ? -49.477 22.229 37.510 1.00 82.81 682 VAL A CA 1
ATOM 5301 C C . VAL A 1 682 ? -49.876 23.699 37.340 1.00 82.81 682 VAL A C 1
ATOM 5303 O O . VAL A 1 682 ? -49.080 24.590 37.624 1.00 82.81 682 VAL A O 1
ATOM 5306 N N . LYS A 1 683 ? -51.126 23.981 36.943 1.00 80.44 683 LYS A N 1
ATOM 5307 C CA . LYS A 1 683 ? -51.665 25.354 36.859 1.00 80.44 683 LYS A CA 1
ATOM 5308 C C . LYS A 1 683 ? -51.765 26.048 38.218 1.00 80.44 683 LYS A C 1
ATOM 5310 O O . LYS A 1 683 ? -51.776 27.274 38.270 1.00 80.44 683 LYS A O 1
ATOM 5315 N N . ALA A 1 684 ? -51.880 25.285 39.304 1.00 79.75 684 ALA A N 1
ATOM 5316 C CA . ALA A 1 684 ? -51.938 25.826 40.656 1.00 79.75 684 ALA A CA 1
ATOM 5317 C C . ALA A 1 684 ? -50.556 26.236 41.206 1.00 79.75 684 ALA A C 1
ATOM 5319 O O . ALA A 1 684 ? -50.500 26.863 42.265 1.00 79.75 684 ALA A O 1
ATOM 5320 N N . ILE A 1 685 ? -49.460 25.903 40.509 1.00 80.94 685 ILE A N 1
ATOM 5321 C CA . ILE A 1 685 ? -48.095 26.279 40.893 1.00 80.94 685 ILE A CA 1
ATOM 5322 C C . ILE A 1 685 ? -47.865 27.755 40.558 1.00 80.94 685 ILE A C 1
ATOM 5324 O O . ILE A 1 685 ? -47.950 28.184 39.404 1.00 80.94 685 ILE A O 1
ATOM 5328 N N . ASP A 1 686 ? -47.572 28.537 41.595 1.00 67.12 686 ASP A N 1
ATOM 5329 C CA . ASP A 1 686 ? -47.405 29.983 41.493 1.00 67.12 686 ASP A CA 1
ATOM 5330 C C . ASP A 1 686 ? -46.212 30.328 40.582 1.00 67.12 686 ASP A C 1
ATOM 5332 O O . ASP A 1 686 ? -45.096 29.847 40.780 1.00 67.12 686 ASP A O 1
ATOM 5336 N N . GLY A 1 687 ? -46.452 31.145 39.553 1.00 66.75 687 GLY A N 1
ATOM 5337 C CA . GLY A 1 687 ? -45.439 31.530 38.562 1.00 66.75 687 GLY A CA 1
ATOM 5338 C C . GLY A 1 687 ? -45.476 30.789 37.217 1.00 66.75 687 GLY A C 1
ATOM 5339 O O . GLY A 1 687 ? -44.723 31.183 36.324 1.00 66.75 687 GLY A O 1
ATOM 5340 N N . LEU A 1 688 ? -46.361 29.801 37.018 1.00 74.00 688 LEU A N 1
ATOM 5341 C CA . LEU A 1 688 ? -46.596 29.169 35.709 1.00 74.00 688 LEU A CA 1
ATOM 5342 C C . LEU A 1 688 ? -47.861 29.729 35.038 1.00 74.00 688 LEU A C 1
ATOM 5344 O O . LEU A 1 688 ? -48.971 29.605 35.550 1.00 74.00 688 LEU A O 1
ATOM 5348 N N . LEU A 1 689 ? -47.703 30.358 33.868 1.00 71.81 689 LEU A N 1
ATOM 5349 C CA . LEU A 1 689 ? -48.836 30.837 33.065 1.00 71.81 689 LEU A CA 1
ATOM 5350 C C . LEU A 1 689 ? -49.595 29.656 32.443 1.00 71.81 689 LEU A C 1
ATOM 5352 O O . LEU A 1 689 ? -48.993 28.641 32.100 1.00 71.81 689 LEU A O 1
ATOM 5356 N N . GLU A 1 690 ? -50.909 29.807 32.258 1.00 72.94 690 GLU A N 1
ATOM 5357 C CA . GLU A 1 690 ? -51.817 28.710 31.885 1.00 72.94 690 GLU A CA 1
ATOM 5358 C C . GLU A 1 690 ? -51.385 27.961 30.609 1.00 72.94 690 GLU A C 1
ATOM 5360 O O . GLU A 1 690 ? -51.358 26.729 30.594 1.00 72.94 690 GLU A O 1
ATOM 5365 N N . ASP A 1 691 ? -50.955 28.701 29.584 1.00 71.12 691 ASP A N 1
ATOM 5366 C CA . ASP A 1 691 ? -50.470 28.142 28.315 1.00 71.12 691 ASP A CA 1
ATOM 5367 C C . ASP A 1 691 ? -49.082 27.485 28.449 1.00 71.12 691 ASP A C 1
ATOM 5369 O O . ASP A 1 691 ? -48.756 26.536 27.735 1.00 71.12 691 ASP A O 1
ATOM 5373 N N . HIS A 1 692 ? -48.250 27.962 29.383 1.00 77.31 692 HIS A N 1
ATOM 5374 C CA . HIS A 1 692 ? -46.906 27.424 29.619 1.00 77.31 692 HIS A CA 1
ATOM 5375 C C . HIS A 1 692 ? -46.964 26.103 30.393 1.00 77.31 692 HIS A C 1
ATOM 5377 O O . HIS A 1 692 ? -46.298 25.150 29.996 1.00 77.31 692 HIS A O 1
ATOM 5383 N N . ALA A 1 693 ? -47.818 26.022 31.420 1.00 80.56 693 ALA A N 1
ATOM 5384 C CA . ALA A 1 693 ? -48.077 24.808 32.197 1.00 80.56 693 ALA A CA 1
ATOM 5385 C C . ALA A 1 693 ? -48.601 23.656 31.324 1.00 80.56 693 ALA A C 1
ATOM 5387 O O . ALA A 1 693 ? -48.211 22.505 31.513 1.00 80.56 693 ALA A O 1
ATOM 5388 N N . GLN A 1 694 ? -49.460 23.965 30.347 1.00 82.56 694 GLN A N 1
ATOM 5389 C CA . GLN A 1 694 ? -49.959 22.959 29.414 1.00 82.56 694 GLN A CA 1
ATOM 5390 C C . GLN A 1 694 ? -48.844 22.426 28.505 1.00 82.56 694 GLN A C 1
ATOM 5392 O O . GLN A 1 694 ? -48.696 21.212 28.377 1.00 82.56 694 GLN A O 1
ATOM 5397 N N . ARG A 1 695 ? -48.019 23.317 27.943 1.00 79.69 695 ARG A N 1
ATOM 5398 C CA . ARG A 1 695 ? -46.941 22.944 27.017 1.00 79.69 695 ARG A CA 1
ATOM 5399 C C . ARG A 1 695 ? -45.866 22.067 27.666 1.00 79.69 695 ARG A C 1
ATOM 5401 O O . ARG A 1 695 ? -45.491 21.053 27.094 1.00 79.69 695 ARG A O 1
ATOM 5408 N N . ILE A 1 696 ? -45.392 22.419 28.865 1.00 84.12 696 ILE A N 1
ATOM 5409 C CA . ILE A 1 696 ? -44.358 21.623 29.558 1.00 84.12 696 ILE A CA 1
ATOM 5410 C C . ILE A 1 696 ? -44.872 20.235 29.959 1.00 84.12 696 ILE A C 1
ATOM 5412 O O . ILE A 1 696 ? -44.115 19.270 29.946 1.00 84.12 696 ILE A O 1
ATOM 5416 N N . LEU A 1 697 ? -46.163 20.120 30.286 1.00 85.06 697 LEU A N 1
ATOM 5417 C CA . LEU A 1 697 ? -46.781 18.855 30.671 1.00 85.06 697 LEU A CA 1
ATOM 5418 C C . LEU A 1 697 ? -46.990 17.929 29.464 1.00 85.06 697 LEU A C 1
ATOM 5420 O O . LEU A 1 697 ? -46.856 16.715 29.599 1.00 85.06 697 LEU A O 1
ATOM 5424 N N . GLU A 1 698 ? -47.321 18.492 28.300 1.00 82.69 698 GLU A N 1
ATOM 5425 C CA . GLU A 1 698 ? -47.376 17.763 27.026 1.00 82.69 698 GLU A CA 1
ATOM 5426 C C . GLU A 1 698 ? -45.976 17.254 26.645 1.00 82.69 698 GLU A C 1
ATOM 5428 O O . GLU A 1 698 ? -45.802 16.048 26.483 1.00 82.69 698 GLU A O 1
ATOM 5433 N N . ASN A 1 699 ? -44.958 18.120 26.671 1.00 80.69 699 ASN A N 1
ATOM 5434 C CA . ASN A 1 699 ? -43.575 17.742 26.352 1.00 80.69 699 ASN A CA 1
ATOM 5435 C C . ASN A 1 699 ? -43.020 16.664 27.301 1.00 80.69 699 ASN A C 1
ATOM 5437 O O . ASN A 1 699 ? -42.380 15.712 26.856 1.00 80.69 699 ASN A O 1
ATOM 5441 N N . ALA A 1 700 ? -43.326 16.753 28.601 1.00 84.62 700 ALA A N 1
ATOM 5442 C CA . ALA A 1 700 ? -42.945 15.736 29.583 1.00 84.62 700 ALA A CA 1
ATOM 5443 C C . ALA A 1 700 ? -43.588 14.364 29.307 1.00 84.62 700 ALA A C 1
ATOM 5445 O O . ALA A 1 700 ? -42.972 13.329 29.550 1.00 84.62 700 ALA A O 1
ATOM 5446 N N . ARG A 1 701 ? -44.835 14.337 28.813 1.00 86.00 701 ARG A N 1
ATOM 5447 C CA . ARG A 1 701 ? -45.564 13.092 28.504 1.00 86.00 701 ARG A CA 1
ATOM 5448 C C . ARG A 1 701 ? -45.136 12.469 27.186 1.00 86.00 701 ARG A C 1
ATOM 5450 O O . ARG A 1 701 ? -45.120 11.245 27.082 1.00 86.00 701 ARG A O 1
ATOM 5457 N N . ASP A 1 702 ? -44.803 13.308 26.217 1.00 75.81 702 ASP A N 1
ATOM 5458 C CA . ASP A 1 702 ? -44.352 12.878 24.898 1.00 75.81 702 ASP A CA 1
ATOM 5459 C C . ASP A 1 702 ? -42.864 12.484 24.899 1.00 75.81 702 ASP A C 1
ATOM 5461 O O . ASP A 1 702 ? -42.389 11.874 23.942 1.00 75.81 702 ASP A O 1
ATOM 5465 N N . GLY A 1 703 ? -42.145 12.757 25.999 1.00 68.56 703 GLY A N 1
ATOM 5466 C CA . GLY A 1 703 ? -40.719 12.463 26.141 1.00 68.56 703 GLY A CA 1
ATOM 5467 C C . GLY A 1 703 ? -39.841 13.390 25.300 1.00 68.56 703 GLY A C 1
ATOM 5468 O O . GLY A 1 703 ? -38.738 13.003 24.918 1.00 68.56 703 GLY A O 1
ATOM 5469 N N . ASP A 1 704 ? -40.339 14.589 24.989 1.00 58.91 704 ASP A N 1
ATOM 5470 C CA . ASP A 1 704 ? -39.659 15.575 24.151 1.00 58.91 704 ASP A CA 1
ATOM 5471 C C . ASP A 1 704 ? -38.622 16.339 24.996 1.00 58.91 704 ASP A C 1
ATOM 5473 O O . ASP A 1 704 ? -38.884 17.407 25.565 1.00 58.91 704 ASP A O 1
ATOM 5477 N N . LEU A 1 705 ? -37.453 15.712 25.150 1.00 66.69 705 LEU A N 1
ATOM 5478 C CA . LEU A 1 705 ? -36.269 16.263 25.810 1.00 66.69 705 LEU A CA 1
ATOM 5479 C C . LEU A 1 705 ? -35.368 16.921 24.762 1.00 66.69 705 LEU A C 1
ATOM 5481 O O . LEU A 1 705 ? -35.127 16.348 23.700 1.00 66.69 705 LEU A O 1
ATOM 5485 N N . THR A 1 706 ? -34.847 18.111 25.048 1.00 55.53 706 THR A N 1
ATOM 5486 C CA . THR A 1 706 ? -33.942 18.835 24.141 1.00 55.53 706 THR A CA 1
ATOM 5487 C C . THR A 1 706 ? -32.475 18.514 24.445 1.00 55.53 706 THR A C 1
ATOM 5489 O O . THR A 1 706 ? -32.007 18.858 25.526 1.00 55.53 706 THR A O 1
ATOM 5492 N N . PRO A 1 707 ? -31.696 17.952 23.499 1.00 47.22 707 PRO A N 1
ATOM 5493 C CA . PRO A 1 707 ? -30.238 18.032 23.525 1.00 47.22 707 PRO A CA 1
ATOM 5494 C C . PRO A 1 707 ? -29.779 19.415 23.033 1.00 47.22 707 PRO A C 1
ATOM 5496 O O . PRO A 1 707 ? -30.435 20.017 22.175 1.00 47.22 707 PRO A O 1
ATOM 5499 N N . ALA A 1 708 ? -28.623 19.876 23.526 1.00 43.00 708 ALA A N 1
ATOM 5500 C CA . ALA A 1 708 ? -28.029 21.219 23.403 1.00 43.00 708 ALA A CA 1
ATOM 5501 C C . ALA A 1 708 ? -27.991 21.900 22.005 1.00 43.00 708 ALA A C 1
ATOM 5503 O O . ALA A 1 708 ? -27.631 23.068 21.905 1.00 43.00 708 ALA A O 1
ATOM 5504 N N . ALA A 1 709 ? -28.373 21.236 20.911 1.00 38.03 709 ALA A N 1
ATOM 5505 C CA . ALA A 1 709 ? -28.231 21.757 19.549 1.00 38.03 709 ALA A CA 1
ATOM 5506 C C . ALA A 1 709 ? -29.465 22.484 18.967 1.00 38.03 709 ALA A C 1
ATOM 5508 O O . ALA A 1 709 ? -29.390 22.961 17.835 1.00 38.03 709 ALA A O 1
ATOM 5509 N N . THR A 1 710 ? -30.596 22.586 19.681 1.00 37.62 710 THR A N 1
ATOM 5510 C CA . THR A 1 710 ? -31.880 22.930 19.018 1.00 37.62 710 THR A CA 1
ATOM 5511 C C . THR A 1 710 ? -32.542 24.252 19.438 1.00 37.62 710 THR A C 1
ATOM 5513 O O . THR A 1 710 ? -33.433 24.712 18.729 1.00 37.62 710 THR A O 1
ATOM 5516 N N . GLU A 1 711 ? -32.093 24.941 20.496 1.00 36.31 711 GLU A N 1
ATOM 5517 C CA . GLU A 1 711 ? -32.709 26.223 20.916 1.00 36.31 711 GLU A CA 1
ATOM 5518 C C . GLU A 1 711 ? -31.998 27.499 20.424 1.00 36.31 711 GLU A C 1
ATOM 5520 O O . GLU A 1 711 ? -32.533 28.596 20.579 1.00 36.31 711 GLU A O 1
ATOM 5525 N N . ALA A 1 712 ? -30.872 27.405 19.708 1.00 34.47 712 ALA A N 1
ATOM 5526 C CA . ALA A 1 712 ? -30.196 28.597 19.174 1.00 34.47 712 ALA A CA 1
ATOM 5527 C C . ALA A 1 712 ? -30.948 29.297 18.012 1.00 34.47 712 ALA A C 1
ATOM 5529 O O . ALA A 1 712 ? -30.466 30.299 17.488 1.00 34.47 712 ALA A O 1
ATOM 5530 N N . ASN A 1 713 ? -32.117 28.798 17.577 1.00 31.00 713 ASN A N 1
ATOM 5531 C CA . ASN A 1 713 ? -32.827 29.329 16.405 1.00 31.00 713 ASN A CA 1
ATOM 5532 C C . ASN A 1 713 ? -34.370 29.241 16.469 1.00 31.00 713 ASN A C 1
ATOM 5534 O O . ASN A 1 713 ? -35.012 28.828 15.509 1.00 31.00 713 ASN A O 1
ATOM 5538 N N . ALA A 1 714 ? -34.993 29.664 17.574 1.00 27.08 714 ALA A N 1
ATOM 5539 C CA . ALA A 1 714 ? -36.396 30.126 17.618 1.00 27.08 714 ALA A CA 1
ATOM 5540 C C . ALA A 1 714 ? -36.697 30.676 19.025 1.00 27.08 714 ALA A C 1
ATOM 5542 O O . ALA A 1 714 ? -36.734 29.918 19.975 1.00 27.08 714 ALA A O 1
ATOM 5543 N N . GLY A 1 715 ? -36.958 31.944 19.319 1.00 27.14 715 GLY A N 1
ATOM 5544 C CA . GLY A 1 715 ? -37.234 33.145 18.554 1.00 27.14 715 GLY A CA 1
ATOM 5545 C C . GLY A 1 715 ? -37.975 34.092 19.508 1.00 27.14 715 GLY A C 1
ATOM 5546 O O . GLY A 1 715 ? -38.949 33.696 20.142 1.00 27.14 715 GLY A O 1
ATOM 5547 N N . SER A 1 716 ? -37.548 35.349 19.613 1.00 25.89 716 SER A N 1
ATOM 5548 C CA . SER A 1 716 ? -38.384 36.418 20.168 1.00 25.89 716 SER A CA 1
ATOM 5549 C C . SER A 1 716 ? -38.228 37.660 19.304 1.00 25.89 716 SER A C 1
ATOM 5551 O O . SER A 1 716 ? -37.285 38.436 19.430 1.00 25.89 716 SER A O 1
ATOM 5553 N N . SER A 1 717 ? -39.169 37.816 18.376 1.00 27.78 717 SER A N 1
ATOM 5554 C CA . SER A 1 717 ? -39.483 39.103 17.774 1.00 27.78 717 SER A CA 1
ATOM 5555 C C . SER A 1 717 ? -40.617 39.728 18.579 1.00 27.78 717 SER A C 1
ATOM 5557 O O . SER A 1 717 ? -41.741 39.231 18.529 1.00 27.78 717 SER A O 1
ATOM 5559 N N . ALA A 1 718 ? -40.332 40.828 19.280 1.00 23.91 718 ALA A N 1
ATOM 5560 C CA . ALA A 1 718 ? -41.317 41.867 19.573 1.00 23.91 718 ALA A CA 1
ATOM 5561 C C . ALA A 1 718 ? -40.657 43.221 19.924 1.00 23.91 718 ALA A C 1
ATOM 5563 O O . ALA A 1 718 ? -40.356 43.507 21.075 1.00 23.91 718 ALA A O 1
ATOM 5564 N N . ALA A 1 719 ? -40.580 44.068 18.889 1.00 24.98 719 ALA A N 1
ATOM 5565 C CA . ALA A 1 719 ? -40.924 45.500 18.870 1.00 24.98 719 ALA A CA 1
ATOM 5566 C C . ALA A 1 719 ? -39.932 46.620 19.301 1.00 24.98 719 ALA A C 1
ATOM 5568 O O . ALA A 1 719 ? -39.508 46.710 20.445 1.00 24.98 719 ALA A O 1
ATOM 5569 N N . MET A 1 720 ? -39.839 47.597 18.368 1.00 24.59 720 MET A N 1
ATOM 5570 C CA . MET A 1 720 ? -39.524 49.047 18.479 1.00 24.59 720 MET A CA 1
ATOM 5571 C C . MET A 1 720 ? -38.035 49.442 18.601 1.00 24.59 720 MET A C 1
ATOM 5573 O O . MET A 1 720 ? -37.318 48.842 19.378 1.00 24.59 720 MET A O 1
ATOM 5577 N N . ALA A 1 721 ? -37.476 50.470 17.946 1.00 24.97 721 ALA A N 1
ATOM 5578 C CA . ALA A 1 721 ? -37.897 51.439 16.929 1.00 24.97 721 ALA A CA 1
ATOM 5579 C C . ALA A 1 721 ? -36.643 52.205 16.410 1.00 24.97 721 ALA A C 1
ATOM 5581 O O . ALA A 1 721 ? -35.636 52.271 17.103 1.00 24.97 721 ALA A O 1
ATOM 5582 N N . ASP A 1 722 ? -36.800 52.848 15.246 1.00 24.45 722 ASP A N 1
ATOM 5583 C CA . ASP A 1 722 ? -36.183 54.113 14.791 1.00 24.45 722 ASP A CA 1
ATOM 5584 C C . ASP A 1 722 ? -34.726 54.245 14.272 1.00 24.45 722 ASP A C 1
ATOM 5586 O O . ASP A 1 722 ? -33.748 54.127 15.000 1.00 24.45 722 ASP A O 1
ATOM 5590 N N . THR A 1 723 ? -34.673 54.787 13.034 1.00 25.41 723 THR A N 1
ATOM 5591 C CA . THR A 1 723 ? -33.738 55.804 12.473 1.00 25.41 723 THR A CA 1
ATOM 5592 C C . THR A 1 723 ? -32.266 55.420 12.240 1.00 25.41 723 THR A C 1
ATOM 5594 O O . THR A 1 723 ? -31.651 54.783 13.071 1.00 25.41 723 THR A O 1
ATOM 5597 N N . ALA A 1 724 ? -31.558 55.818 11.178 1.00 26.62 724 ALA A N 1
ATOM 5598 C CA . ALA A 1 724 ? -31.804 56.604 9.967 1.00 26.62 724 ALA A CA 1
ATOM 5599 C C . ALA A 1 724 ? -30.570 56.460 9.034 1.00 26.62 724 ALA A C 1
ATOM 5601 O O . ALA A 1 724 ? -29.500 56.127 9.528 1.00 26.62 724 ALA A O 1
ATOM 5602 N N . SER A 1 725 ? -30.753 56.786 7.736 1.00 26.47 725 SER A N 1
ATOM 5603 C CA . SER A 1 725 ? -29.841 57.542 6.826 1.00 26.47 725 SER A CA 1
ATOM 5604 C C . SER A 1 725 ? -28.355 57.129 6.701 1.00 26.47 725 SER A C 1
ATOM 5606 O O . SER A 1 725 ? -27.685 56.926 7.694 1.00 26.47 725 SER A O 1
ATOM 5608 N N . GLU A 1 726 ? -27.657 57.149 5.566 1.00 27.05 726 GLU A N 1
ATOM 5609 C CA . GLU A 1 726 ? -27.853 57.714 4.228 1.00 27.05 726 GLU A CA 1
ATOM 5610 C C . GLU A 1 726 ? -26.583 57.377 3.406 1.00 27.05 726 GLU A C 1
ATOM 5612 O O . GLU A 1 726 ? -25.489 57.552 3.933 1.00 27.05 726 GLU A O 1
ATOM 5617 N N . SER A 1 727 ? -26.742 57.087 2.100 1.00 26.88 727 SER A N 1
ATOM 5618 C CA . SER A 1 727 ? -25.924 57.649 0.989 1.00 26.88 727 SER A CA 1
ATOM 5619 C C . SER A 1 727 ? -24.427 57.225 0.859 1.00 26.88 727 SER A C 1
ATOM 5621 O O . SER A 1 727 ? -23.761 56.979 1.848 1.00 26.88 727 SER A O 1
ATOM 5623 N N . ASN A 1 728 ? -23.741 57.183 -0.292 1.00 26.12 728 ASN A N 1
ATOM 5624 C CA . ASN A 1 728 ? -24.037 57.342 -1.722 1.00 26.12 728 ASN A CA 1
ATOM 5625 C C . ASN A 1 728 ? -22.691 57.245 -2.512 1.00 26.12 728 ASN A C 1
ATOM 5627 O O . ASN A 1 728 ? -21.702 57.778 -2.019 1.00 26.12 728 ASN A O 1
ATOM 5631 N N . VAL A 1 729 ? -22.725 56.718 -3.758 1.00 26.38 72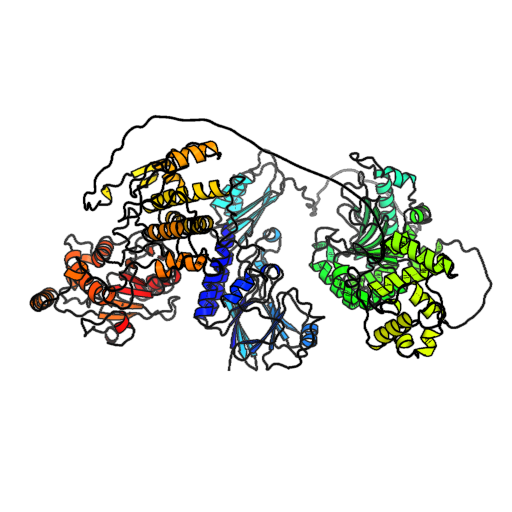9 VAL A N 1
ATOM 5632 C CA . VAL A 1 729 ? -22.207 57.369 -5.014 1.00 26.38 729 VAL A CA 1
ATOM 5633 C C . VAL A 1 729 ? -20.674 57.438 -5.205 1.00 26.38 729 VAL A C 1
ATOM 5635 O O . VAL A 1 729 ? -19.978 58.118 -4.463 1.00 26.38 729 VAL A O 1
ATOM 5638 N N . ASP A 1 730 ? -20.098 56.678 -6.155 1.00 24.45 730 ASP A N 1
ATOM 5639 C CA . ASP A 1 730 ? -19.763 57.047 -7.570 1.00 24.45 730 ASP A CA 1
ATOM 5640 C C . ASP A 1 730 ? -18.219 57.158 -7.707 1.00 24.45 730 ASP A C 1
ATOM 5642 O O . ASP A 1 730 ? -17.552 57.357 -6.701 1.00 24.45 730 ASP A O 1
ATOM 5646 N N . VAL A 1 731 ? -17.492 57.095 -8.831 1.00 24.97 731 VAL A N 1
ATOM 5647 C CA . VAL A 1 731 ? -17.661 56.876 -10.282 1.00 24.97 731 VAL A CA 1
ATOM 5648 C C . VAL A 1 731 ? -16.221 56.718 -10.846 1.00 24.97 731 VAL A C 1
ATOM 5650 O O . VAL A 1 731 ? -15.258 57.157 -10.219 1.00 24.97 731 VAL A O 1
ATOM 5653 N N . ALA A 1 732 ? -16.079 56.075 -12.014 1.00 30.33 732 ALA A N 1
ATOM 5654 C CA . ALA A 1 732 ? -14.874 55.983 -12.878 1.00 30.33 732 ALA A CA 1
ATOM 5655 C C . ALA A 1 732 ? -14.439 57.393 -13.431 1.00 30.33 732 ALA A C 1
ATOM 5657 O O . ALA A 1 732 ? -14.937 58.363 -12.866 1.00 30.33 732 ALA A O 1
ATOM 5658 N N . PRO A 1 733 ? -13.620 57.645 -14.501 1.00 42.00 733 PRO A N 1
ATOM 5659 C CA . PRO A 1 733 ? -13.107 56.777 -15.588 1.00 42.00 733 PRO A CA 1
ATOM 5660 C C . PRO A 1 733 ? -11.706 57.134 -16.207 1.00 42.00 733 PRO A C 1
ATOM 5662 O O . PRO A 1 733 ? -11.048 58.076 -15.784 1.00 42.00 733 PRO A O 1
ATOM 5665 N N . GLU A 1 734 ? -11.333 56.390 -17.277 1.00 27.36 734 GLU A N 1
ATOM 5666 C CA . GLU A 1 734 ? -10.630 56.817 -18.531 1.00 27.36 734 GLU A CA 1
ATOM 5667 C C . GLU A 1 734 ? -9.150 57.328 -18.485 1.00 27.36 734 GLU A C 1
ATOM 5669 O O . GLU A 1 734 ? -8.749 57.997 -17.550 1.00 27.36 734 GLU A O 1
ATOM 5674 N N . SER A 1 735 ? -8.224 57.149 -19.458 1.00 27.41 735 SER A N 1
ATOM 5675 C CA . SER A 1 735 ? -8.272 56.887 -20.917 1.00 27.41 735 SER A CA 1
ATOM 5676 C C . SER A 1 735 ? -6.860 56.722 -21.584 1.00 27.41 735 SER A C 1
ATOM 5678 O O . SER A 1 735 ? -5.890 57.330 -21.146 1.00 27.41 735 SER A O 1
ATOM 5680 N N . THR A 1 736 ? -6.816 56.023 -22.742 1.00 26.48 736 THR A N 1
ATOM 5681 C CA . THR A 1 736 ? -6.151 56.324 -24.063 1.00 26.48 736 THR A CA 1
ATOM 5682 C C . THR A 1 736 ? -4.654 56.117 -24.441 1.00 26.48 736 THR A C 1
ATOM 5684 O O . THR A 1 736 ? -3.758 56.726 -23.870 1.00 26.48 736 THR A O 1
ATOM 5687 N N . GLY A 1 737 ? -4.479 55.450 -25.614 1.00 24.55 737 GLY A N 1
ATOM 5688 C CA . GLY A 1 737 ? -3.558 55.750 -26.757 1.00 24.55 737 GLY A CA 1
ATOM 5689 C C . GLY A 1 737 ? -2.270 54.899 -26.875 1.00 24.55 737 GLY A C 1
ATOM 5690 O O . GLY A 1 737 ? -1.595 54.736 -25.875 1.00 24.55 737 GLY A O 1
ATOM 5691 N N . GLY A 1 738 ? -1.772 54.344 -28.000 1.00 22.88 738 GLY A N 1
ATOM 5692 C CA . GLY A 1 738 ? -2.088 54.305 -29.443 1.00 22.88 738 GLY A CA 1
ATOM 5693 C C . GLY A 1 738 ? -0.805 53.992 -30.286 1.00 22.88 738 GLY A C 1
ATOM 5694 O O . GLY A 1 738 ? 0.132 54.772 -30.200 1.00 22.88 738 GLY A O 1
ATOM 5695 N N . GLU A 1 739 ? -0.783 52.861 -31.032 1.00 22.72 739 GLU A N 1
ATOM 5696 C CA . GLU A 1 739 ? -0.101 52.415 -32.309 1.00 22.72 739 GLU A CA 1
ATOM 5697 C C . GLU A 1 739 ? 1.148 53.121 -32.969 1.00 22.72 739 GLU A C 1
ATOM 5699 O O . GLU A 1 739 ? 1.380 54.297 -32.702 1.00 22.72 739 GLU A O 1
ATOM 5704 N N . PRO A 1 740 ? 1.833 52.585 -34.044 1.00 38.53 740 PRO A N 1
ATOM 5705 C CA . PRO A 1 740 ? 2.138 51.199 -34.529 1.00 38.53 740 PRO A CA 1
ATOM 5706 C C . PRO A 1 740 ? 3.557 50.984 -35.215 1.00 38.53 740 PRO A C 1
ATOM 5708 O O . PRO A 1 740 ? 4.325 51.930 -35.397 1.00 38.53 740 PRO A O 1
ATOM 5711 N N . ARG A 1 741 ? 3.800 49.761 -35.777 1.00 22.80 741 ARG A N 1
ATOM 5712 C CA . ARG A 1 741 ? 4.568 49.366 -37.025 1.00 22.80 741 ARG A CA 1
ATOM 5713 C C . ARG A 1 741 ? 6.033 48.820 -36.962 1.00 22.80 741 ARG A C 1
ATOM 5715 O O . ARG A 1 741 ? 6.963 49.612 -36.858 1.00 22.80 741 ARG A O 1
ATOM 5722 N N . LYS A 1 742 ? 6.266 47.547 -37.377 1.00 24.02 742 LYS A N 1
ATOM 5723 C CA . LYS A 1 742 ? 6.830 47.128 -38.706 1.00 24.02 742 LYS A CA 1
ATOM 5724 C C . LYS A 1 742 ? 7.100 45.608 -38.868 1.00 24.02 742 LYS A C 1
ATOM 5726 O O . LYS A 1 742 ? 7.766 44.987 -38.060 1.00 24.02 742 LYS A O 1
ATOM 5731 N N . VAL A 1 743 ? 6.674 45.108 -40.031 1.00 25.47 743 VAL A N 1
ATOM 5732 C CA . VAL A 1 743 ? 6.750 43.749 -40.613 1.00 25.47 743 VAL A CA 1
ATOM 5733 C C . VAL A 1 743 ? 8.158 43.338 -41.084 1.00 25.47 743 VAL A C 1
ATOM 5735 O O . VAL A 1 743 ? 8.881 44.176 -41.636 1.00 25.47 743 VAL A O 1
ATOM 5738 N N . ARG A 1 744 ? 8.480 42.030 -41.040 1.00 22.17 744 ARG A N 1
ATOM 5739 C CA . ARG A 1 744 ? 9.361 41.379 -42.034 1.00 22.17 744 ARG A CA 1
ATOM 5740 C C . ARG A 1 744 ? 8.945 39.931 -42.356 1.00 22.17 744 ARG A C 1
ATOM 5742 O O . ARG A 1 744 ? 8.438 39.210 -41.513 1.00 22.17 744 ARG A O 1
ATOM 5749 N N . GLU A 1 745 ? 9.126 39.580 -43.625 1.00 22.44 745 GLU A N 1
ATOM 5750 C CA . GLU A 1 745 ? 8.439 38.550 -44.416 1.00 22.44 745 GLU A CA 1
ATOM 5751 C C . GLU A 1 745 ? 8.887 37.084 -44.223 1.00 22.44 745 GLU A C 1
ATOM 5753 O O . GLU A 1 745 ? 10.071 36.760 -44.214 1.00 22.44 745 GLU A O 1
ATOM 5758 N N . SER A 1 746 ? 7.869 36.218 -44.199 1.00 23.38 746 SER A N 1
ATOM 5759 C CA . SER A 1 746 ? 7.704 34.868 -44.773 1.00 23.38 746 SER A CA 1
ATOM 5760 C C . SER A 1 746 ? 8.874 34.143 -45.465 1.00 23.38 746 SER A C 1
ATOM 5762 O O . SER A 1 746 ? 9.461 34.636 -46.433 1.00 23.38 746 SER A O 1
ATOM 5764 N N . ARG A 1 747 ? 8.997 32.841 -45.158 1.00 22.20 747 ARG A N 1
ATOM 5765 C CA . ARG A 1 747 ? 9.436 31.815 -46.118 1.00 22.20 747 ARG A CA 1
ATOM 5766 C C . ARG A 1 747 ? 8.569 30.556 -45.996 1.00 22.20 747 ARG A C 1
ATOM 5768 O O . ARG A 1 747 ? 8.848 29.665 -45.207 1.00 22.20 747 ARG A O 1
ATOM 5775 N N . VAL A 1 748 ? 7.518 30.511 -46.808 1.00 26.31 748 VAL A N 1
ATOM 5776 C CA . VAL A 1 748 ? 6.715 29.313 -47.090 1.00 26.31 748 VAL A CA 1
ATOM 5777 C C . VAL A 1 748 ? 7.563 28.356 -47.936 1.00 26.31 748 VAL A C 1
ATOM 5779 O O . VAL A 1 748 ? 8.138 28.779 -48.944 1.00 26.31 748 VAL A O 1
ATOM 5782 N N . ARG A 1 749 ? 7.648 27.079 -47.550 1.00 23.11 749 ARG A N 1
ATOM 5783 C CA . ARG A 1 749 ? 8.074 25.993 -48.443 1.00 23.11 749 ARG A CA 1
ATOM 5784 C C . ARG A 1 749 ? 6.881 25.083 -48.698 1.00 23.11 749 ARG A C 1
ATOM 5786 O O . ARG A 1 749 ? 6.224 24.639 -47.771 1.00 23.11 749 ARG A O 1
ATOM 5793 N N . SER A 1 750 ? 6.616 24.893 -49.982 1.00 22.28 750 SER A N 1
ATOM 5794 C CA . SER A 1 750 ? 5.561 24.072 -50.555 1.00 22.28 750 SER A CA 1
ATOM 5795 C C . SER A 1 750 ? 5.747 22.589 -50.253 1.00 22.28 750 SER A C 1
ATOM 5797 O O . SER A 1 750 ? 6.876 22.095 -50.288 1.00 22.28 750 SER A O 1
ATOM 5799 N N . ALA A 1 751 ? 4.615 21.908 -50.089 1.00 32.00 751 ALA A N 1
ATOM 5800 C CA . ALA A 1 751 ? 4.454 20.464 -50.144 1.00 32.00 751 ALA A CA 1
ATOM 5801 C C . ALA A 1 751 ? 5.217 19.837 -51.324 1.00 32.00 751 ALA A C 1
ATOM 5803 O O . ALA A 1 751 ? 5.019 20.227 -52.478 1.00 32.00 751 ALA A O 1
ATOM 5804 N N . ASP A 1 752 ? 6.065 18.853 -51.022 1.00 21.88 752 ASP A N 1
ATOM 5805 C CA . ASP A 1 752 ? 6.527 17.866 -51.991 1.00 21.88 752 ASP A CA 1
ATOM 5806 C C . ASP A 1 752 ? 6.628 16.490 -51.318 1.00 21.88 752 ASP A C 1
ATOM 5808 O O . ASP A 1 752 ? 7.061 16.343 -50.175 1.00 21.88 752 ASP A O 1
ATOM 5812 N N . THR A 1 753 ? 6.149 15.505 -52.058 1.00 26.81 753 THR A N 1
ATOM 5813 C CA . THR A 1 753 ? 5.864 14.115 -51.701 1.00 26.81 753 THR A CA 1
ATOM 5814 C C . THR A 1 753 ? 7.079 13.271 -51.293 1.00 26.81 753 THR A C 1
ATOM 5816 O O . THR A 1 753 ? 8.176 13.428 -51.823 1.00 26.81 753 THR A O 1
ATOM 5819 N N . SER A 1 754 ? 6.823 12.314 -50.389 1.00 32.84 754 SER A N 1
ATOM 5820 C CA . SER A 1 754 ? 7.532 11.042 -50.156 1.00 32.84 754 SER A CA 1
ATOM 5821 C C . SER A 1 754 ? 9.060 11.026 -50.346 1.00 32.84 754 SER A C 1
ATOM 5823 O O . SER A 1 754 ? 9.575 10.796 -51.444 1.00 32.84 754 SER A O 1
ATOM 5825 N N . ARG A 1 755 ? 9.804 11.102 -49.240 1.00 26.02 755 ARG A N 1
ATOM 5826 C CA . ARG A 1 755 ? 11.155 10.528 -49.160 1.00 26.02 755 ARG A CA 1
ATOM 5827 C C . ARG A 1 755 ? 11.247 9.611 -47.949 1.00 26.02 755 ARG A C 1
ATOM 5829 O O . ARG A 1 755 ? 11.251 10.080 -46.819 1.00 26.02 755 ARG A O 1
ATOM 5836 N N . SER A 1 756 ? 11.346 8.312 -48.223 1.00 30.11 756 SER A N 1
ATOM 5837 C CA . SER A 1 756 ? 11.869 7.318 -47.287 1.00 30.11 756 SER A CA 1
ATOM 5838 C C . SER A 1 756 ? 13.279 7.759 -46.878 1.00 30.11 756 SER A C 1
ATOM 5840 O O . SER A 1 756 ? 14.172 7.835 -47.723 1.00 30.11 756 SER A O 1
ATOM 5842 N N . ARG A 1 757 ? 13.452 8.150 -45.611 1.00 29.84 757 ARG A N 1
ATOM 5843 C CA . ARG A 1 757 ? 14.768 8.353 -44.999 1.00 29.84 757 ARG A CA 1
ATOM 5844 C C . ARG A 1 757 ? 15.165 7.029 -44.360 1.00 29.84 757 ARG A C 1
ATOM 5846 O O . ARG A 1 757 ? 14.494 6.565 -43.445 1.00 29.84 757 ARG A O 1
ATOM 5853 N N . THR A 1 758 ? 16.223 6.412 -44.864 1.00 36.81 758 THR A N 1
ATOM 5854 C CA . THR A 1 758 ? 16.916 5.320 -44.174 1.00 36.81 758 THR A CA 1
ATOM 5855 C C . THR A 1 758 ? 17.602 5.866 -42.917 1.00 36.81 758 THR A C 1
ATOM 5857 O O . THR A 1 758 ? 17.983 7.036 -42.882 1.00 36.81 758 THR A O 1
ATOM 5860 N N . THR A 1 759 ? 17.774 5.027 -41.895 1.00 41.97 759 THR A N 1
ATOM 5861 C CA . THR A 1 759 ? 18.339 5.363 -40.570 1.00 41.97 759 THR A CA 1
ATOM 5862 C C . THR A 1 759 ? 19.716 6.049 -40.608 1.00 41.97 759 THR A C 1
ATOM 5864 O O . THR A 1 759 ? 20.076 6.730 -39.654 1.00 41.97 759 THR A O 1
ATOM 5867 N N . ASP A 1 760 ? 20.453 5.943 -41.720 1.00 43.75 760 ASP A N 1
ATOM 5868 C CA . ASP A 1 760 ? 21.777 6.555 -41.928 1.00 43.75 760 ASP A CA 1
ATOM 5869 C C . ASP A 1 760 ? 21.770 8.090 -42.146 1.00 43.75 760 ASP A C 1
ATOM 5871 O O . ASP A 1 760 ? 22.836 8.704 -42.121 1.00 43.75 760 ASP A O 1
ATOM 5875 N N . ASP A 1 761 ? 20.609 8.732 -42.346 1.00 58.50 761 ASP A N 1
ATOM 5876 C CA . ASP A 1 761 ? 20.510 10.172 -42.683 1.00 58.50 761 ASP A CA 1
ATOM 5877 C C . ASP A 1 761 ? 20.107 11.092 -41.504 1.00 58.50 761 ASP A C 1
ATOM 5879 O O . ASP A 1 761 ? 19.996 12.312 -41.678 1.00 58.50 761 ASP A O 1
ATOM 5883 N N . LEU A 1 762 ? 19.850 10.549 -40.307 1.00 74.25 762 LEU A N 1
ATOM 5884 C CA . LEU A 1 762 ? 19.439 11.351 -39.147 1.00 74.25 762 LEU A CA 1
ATOM 5885 C C . LEU A 1 762 ? 20.653 11.971 -38.424 1.00 74.25 762 LEU A C 1
ATOM 5887 O O . LEU A 1 762 ? 21.659 11.290 -38.226 1.00 74.25 762 LEU A O 1
ATOM 5891 N N . PRO A 1 763 ? 20.593 13.251 -37.998 1.00 84.25 763 PRO A N 1
ATOM 5892 C CA . PRO A 1 763 ? 21.685 13.880 -37.258 1.00 84.25 763 PRO A CA 1
ATOM 5893 C C . PRO A 1 763 ? 22.005 13.133 -35.959 1.00 84.25 763 PRO A C 1
ATOM 5895 O O . PRO A 1 763 ? 21.111 12.873 -35.155 1.00 84.25 763 PRO A O 1
ATOM 5898 N N . VAL A 1 764 ? 23.287 12.850 -35.725 1.00 87.50 764 VAL A N 1
ATOM 5899 C CA . VAL A 1 764 ? 23.792 12.290 -34.464 1.00 87.50 764 VAL A CA 1
ATOM 5900 C C . VAL A 1 764 ? 24.704 13.317 -33.810 1.00 87.50 764 VAL A C 1
ATOM 5902 O O . VAL A 1 764 ? 25.652 13.803 -34.427 1.00 87.50 764 VAL A O 1
ATOM 5905 N N . ALA A 1 765 ? 24.397 13.670 -32.567 1.00 87.69 765 ALA A N 1
ATOM 5906 C CA . ALA A 1 765 ? 25.213 14.546 -31.741 1.00 87.69 765 ALA A CA 1
ATOM 5907 C C . ALA A 1 765 ? 25.983 13.727 -30.696 1.00 87.69 765 ALA A C 1
ATOM 5909 O O . ALA A 1 765 ? 25.680 12.561 -30.452 1.00 87.69 765 ALA A O 1
ATOM 5910 N N . THR A 1 766 ? 26.989 14.334 -30.070 1.00 82.44 766 THR A N 1
ATOM 5911 C CA . THR A 1 766 ? 27.748 13.704 -28.983 1.00 82.44 766 THR A CA 1
ATOM 5912 C C . THR A 1 766 ? 27.676 14.585 -27.748 1.00 82.44 766 THR A C 1
ATOM 5914 O O . THR A 1 766 ? 28.032 15.763 -27.811 1.00 82.44 766 THR A O 1
ATOM 5917 N N . HIS A 1 767 ? 27.253 14.008 -26.627 1.00 78.19 767 HIS A N 1
ATOM 5918 C CA . HIS A 1 767 ? 27.242 14.656 -25.319 1.00 78.19 767 HIS A CA 1
ATOM 5919 C C . HIS A 1 767 ? 27.841 13.688 -24.294 1.00 78.19 767 HIS A C 1
ATOM 5921 O O . HIS A 1 767 ? 27.535 12.501 -24.333 1.00 78.19 767 HIS A O 1
ATOM 5927 N N . ASP A 1 768 ? 28.780 14.155 -23.466 1.00 76.69 768 ASP A N 1
ATOM 5928 C CA . ASP A 1 768 ? 29.500 13.337 -22.472 1.00 76.69 768 ASP A CA 1
ATOM 5929 C C . ASP A 1 768 ? 30.077 12.003 -22.994 1.00 76.69 768 ASP A C 1
ATOM 5931 O O . ASP A 1 768 ? 30.189 11.006 -22.285 1.00 76.69 768 ASP A O 1
ATOM 5935 N N . GLY A 1 769 ? 30.500 11.984 -24.263 1.00 74.62 769 GLY A N 1
ATOM 5936 C CA . GLY A 1 769 ? 31.080 10.801 -24.906 1.00 74.62 769 GLY A CA 1
ATOM 5937 C C . GLY A 1 769 ? 30.060 9.747 -25.354 1.00 74.62 769 GLY A C 1
ATOM 5938 O O . GLY A 1 769 ? 30.471 8.716 -25.886 1.00 74.62 769 GLY A O 1
ATOM 5939 N N . GLN A 1 770 ? 28.761 10.008 -25.193 1.00 79.44 770 GLN A N 1
ATOM 5940 C CA . GLN A 1 770 ? 27.665 9.183 -25.691 1.00 79.44 770 GLN A CA 1
ATOM 5941 C C . GLN A 1 770 ? 27.096 9.758 -26.999 1.00 79.44 770 GLN A C 1
ATOM 5943 O O . GLN A 1 770 ? 26.933 10.971 -27.146 1.00 79.44 770 GLN A O 1
ATOM 5948 N N . GLU A 1 771 ? 26.794 8.886 -27.964 1.00 87.38 771 GLU A N 1
ATOM 5949 C CA . GLU A 1 771 ? 26.088 9.265 -29.193 1.00 87.38 771 GLU A CA 1
ATOM 5950 C C . GLU A 1 771 ? 24.587 9.428 -28.926 1.00 87.38 771 GLU A C 1
ATOM 5952 O O . GLU A 1 771 ? 23.933 8.539 -28.376 1.00 87.38 771 GLU A O 1
ATOM 5957 N N . VAL A 1 772 ? 24.048 10.572 -29.341 1.00 91.06 772 VAL A N 1
ATOM 5958 C CA . VAL A 1 772 ? 22.652 10.970 -29.159 1.00 91.06 772 VAL A CA 1
ATOM 5959 C C . VAL A 1 772 ? 22.039 11.227 -30.544 1.00 91.06 772 VAL A C 1
ATOM 5961 O O . VAL A 1 772 ? 22.207 12.317 -31.101 1.00 91.06 772 VAL A O 1
ATOM 5964 N N . PRO A 1 773 ? 21.381 10.226 -31.159 1.00 90.38 773 PRO A N 1
ATOM 5965 C CA . PRO A 1 773 ? 20.695 10.387 -32.438 1.00 90.38 773 PRO A CA 1
ATOM 5966 C C . PRO A 1 773 ? 19.386 11.173 -32.299 1.00 90.38 773 PRO A C 1
ATOM 5968 O O . PRO A 1 773 ? 18.602 10.945 -31.370 1.00 90.38 773 PRO A O 1
ATOM 5971 N N . ALA A 1 774 ? 19.117 12.057 -33.264 1.00 91.19 774 ALA A N 1
ATOM 5972 C CA . ALA A 1 774 ? 17.825 12.722 -33.400 1.00 91.19 774 ALA A CA 1
ATOM 5973 C C . ALA A 1 774 ? 16.711 11.679 -33.585 1.00 91.19 774 ALA A C 1
ATOM 5975 O O . ALA A 1 774 ? 16.854 10.751 -34.384 1.00 91.19 774 ALA A O 1
ATOM 5976 N N . ASN A 1 775 ? 15.612 11.808 -32.839 1.00 91.00 775 ASN A N 1
ATOM 5977 C CA . ASN A 1 775 ? 14.536 10.819 -32.853 1.00 91.00 775 ASN A CA 1
ATOM 5978 C C . ASN A 1 775 ? 13.161 11.430 -32.549 1.00 91.00 775 ASN A C 1
ATOM 5980 O O . ASN A 1 775 ? 13.044 12.405 -31.804 1.00 91.00 775 ASN A O 1
ATOM 5984 N N . GLN A 1 776 ? 12.122 10.795 -33.096 1.00 89.25 776 GLN A N 1
ATOM 5985 C CA . GLN A 1 776 ? 10.743 11.278 -33.021 1.00 89.25 776 GLN A CA 1
ATOM 5986 C C . GLN A 1 776 ? 10.182 11.264 -31.598 1.00 89.25 776 GLN A C 1
ATOM 5988 O O . GLN A 1 776 ? 9.419 12.153 -31.234 1.00 89.25 776 GLN A O 1
ATOM 5993 N N . LEU A 1 777 ? 10.584 10.294 -30.774 1.00 91.19 777 LEU A N 1
ATOM 5994 C CA . LEU A 1 777 ? 10.095 10.146 -29.405 1.00 91.19 777 LEU A CA 1
ATOM 5995 C C . LEU A 1 777 ? 10.522 11.313 -28.502 1.00 91.19 777 LEU A C 1
ATOM 5997 O O . LEU A 1 777 ? 9.671 11.934 -27.864 1.00 91.19 777 LEU A O 1
ATOM 6001 N N . SER A 1 778 ? 11.817 11.643 -28.476 1.00 94.56 778 SER A N 1
ATOM 6002 C CA . SER A 1 778 ? 12.348 12.770 -27.698 1.00 94.56 778 SER A CA 1
ATOM 6003 C C . SER A 1 778 ? 11.763 14.104 -28.159 1.00 94.56 778 SER A C 1
ATOM 6005 O O . SER A 1 778 ? 11.438 14.957 -27.334 1.00 94.56 778 SER A O 1
ATOM 6007 N N . GLU A 1 779 ? 11.589 14.285 -29.468 1.00 95.00 779 GLU A N 1
ATOM 6008 C CA . GLU A 1 779 ? 11.044 15.522 -30.026 1.00 95.00 779 GLU A CA 1
ATOM 6009 C C . GLU A 1 779 ? 9.538 15.681 -29.770 1.00 95.00 779 GLU A C 1
ATOM 6011 O O . GLU A 1 779 ? 9.107 16.771 -29.394 1.00 95.00 779 GLU A O 1
ATOM 6016 N N . CYS A 1 780 ? 8.740 14.612 -29.892 1.00 93.06 780 CYS A N 1
ATOM 6017 C CA . CYS A 1 780 ? 7.321 14.629 -29.518 1.00 93.06 780 CYS A CA 1
ATOM 6018 C C . CYS A 1 780 ? 7.139 14.948 -28.029 1.00 93.06 780 CYS A C 1
ATOM 6020 O O . CYS A 1 780 ? 6.300 15.781 -27.682 1.00 93.06 780 CYS A O 1
ATOM 6022 N N . TYR A 1 781 ? 7.949 14.335 -27.158 1.00 95.44 781 TYR A N 1
ATOM 6023 C CA . TYR A 1 781 ? 7.946 14.625 -25.724 1.00 95.44 781 TYR A CA 1
ATOM 6024 C C . TYR A 1 781 ? 8.201 16.114 -25.442 1.00 95.44 781 TYR A C 1
ATOM 6026 O O . TYR A 1 781 ? 7.413 16.750 -24.743 1.00 95.44 781 TYR A O 1
ATOM 6034 N N . GLU A 1 782 ? 9.266 16.695 -26.004 1.00 95.69 782 GLU A N 1
ATOM 6035 C CA . GLU A 1 782 ? 9.630 18.094 -25.733 1.00 95.69 782 GLU A CA 1
ATOM 6036 C C . GLU A 1 782 ? 8.644 19.099 -26.334 1.00 95.69 782 GLU A C 1
ATOM 6038 O O . GLU A 1 782 ? 8.306 20.091 -25.684 1.00 95.69 782 GLU A O 1
ATOM 6043 N N . ALA A 1 783 ? 8.114 18.835 -27.529 1.00 94.94 783 ALA A N 1
ATOM 6044 C CA . ALA A 1 783 ? 7.157 19.739 -28.152 1.00 94.94 783 ALA A CA 1
ATOM 6045 C C . ALA A 1 783 ? 5.801 19.753 -27.421 1.00 94.94 783 ALA A C 1
ATOM 6047 O O . ALA A 1 783 ? 5.226 20.824 -27.229 1.00 94.94 783 ALA A O 1
ATOM 6048 N N . ILE A 1 784 ? 5.300 18.605 -26.945 1.00 95.06 784 ILE A N 1
ATOM 6049 C CA . ILE A 1 784 ? 4.076 18.555 -26.121 1.00 95.06 784 ILE A CA 1
ATOM 6050 C C . ILE A 1 784 ? 4.334 19.173 -24.737 1.00 95.06 784 ILE A C 1
ATOM 6052 O O . ILE A 1 784 ? 3.522 19.965 -24.249 1.00 95.06 784 ILE A O 1
ATOM 6056 N N . ARG A 1 785 ? 5.502 18.906 -24.131 1.00 95.19 785 ARG A N 1
ATOM 6057 C CA . ARG A 1 785 ? 5.939 19.529 -22.867 1.00 95.19 785 ARG A CA 1
ATOM 6058 C C . ARG A 1 785 ? 6.002 21.052 -22.963 1.00 95.19 785 ARG A C 1
ATOM 6060 O O . ARG A 1 785 ? 5.662 21.727 -21.989 1.00 95.19 785 ARG A O 1
ATOM 6067 N N . SER A 1 786 ? 6.404 21.588 -24.114 1.00 93.50 786 SER A N 1
ATOM 6068 C CA . SER A 1 786 ? 6.411 23.025 -24.396 1.00 93.50 786 SER A CA 1
ATOM 6069 C C . SER A 1 786 ? 5.002 23.621 -24.295 1.00 93.50 786 SER A C 1
ATOM 6071 O O . SER A 1 786 ? 4.798 24.567 -23.531 1.00 93.50 786 SER A O 1
ATOM 6073 N N . VAL A 1 787 ? 4.007 23.014 -24.954 1.00 93.94 787 VAL A N 1
ATOM 6074 C CA . VAL A 1 787 ? 2.611 23.486 -24.888 1.00 93.94 787 VAL A CA 1
ATOM 6075 C C . VAL A 1 787 ? 2.062 23.423 -23.470 1.00 93.94 787 VAL A C 1
ATOM 6077 O O . VAL A 1 787 ? 1.528 24.406 -22.953 1.00 93.94 787 VAL A O 1
ATOM 6080 N N . ARG A 1 788 ? 2.278 22.289 -22.802 1.00 94.19 788 ARG A N 1
ATOM 6081 C CA . ARG A 1 788 ? 1.854 22.082 -21.420 1.00 94.19 788 ARG A CA 1
ATOM 6082 C C . ARG A 1 788 ? 2.455 23.127 -20.470 1.00 94.19 788 ARG A C 1
ATOM 6084 O O . ARG A 1 788 ? 1.771 23.639 -19.585 1.00 94.19 788 ARG A O 1
ATOM 6091 N N . LYS A 1 789 ? 3.738 23.472 -20.651 1.00 90.31 789 LYS A N 1
ATOM 6092 C CA . LYS A 1 789 ? 4.419 24.478 -19.824 1.00 90.31 789 LYS A CA 1
ATOM 6093 C C . LYS A 1 789 ? 3.776 25.856 -19.973 1.00 90.31 789 LYS A C 1
ATOM 6095 O O . LYS A 1 789 ? 3.539 26.498 -18.952 1.00 90.31 789 LYS A O 1
ATOM 6100 N N . VAL A 1 790 ? 3.464 26.282 -21.196 1.00 88.62 790 VAL A N 1
ATOM 6101 C CA . VAL A 1 790 ? 2.797 27.570 -21.443 1.00 88.62 790 VAL A CA 1
ATOM 6102 C C . VAL A 1 790 ? 1.432 27.619 -20.750 1.00 88.62 790 VAL A C 1
ATOM 6104 O O . VAL A 1 790 ? 1.176 28.569 -20.014 1.00 88.62 790 VAL A O 1
ATOM 6107 N N . LEU A 1 791 ? 0.607 26.575 -20.888 1.00 89.31 791 LEU A N 1
ATOM 6108 C CA . LEU A 1 791 ? -0.709 26.506 -20.235 1.00 89.31 791 LEU A CA 1
ATOM 6109 C C . LEU A 1 791 ? -0.608 26.574 -18.704 1.00 89.31 791 LEU A C 1
ATOM 6111 O O . LEU A 1 791 ? -1.301 27.383 -18.093 1.00 89.31 791 LEU A O 1
ATOM 6115 N N . SER A 1 792 ? 0.315 25.818 -18.091 1.00 88.12 792 SER A N 1
ATOM 6116 C CA . SER A 1 792 ? 0.518 25.874 -16.631 1.00 88.12 792 SER A CA 1
ATOM 6117 C C . SER A 1 792 ? 0.899 27.269 -16.140 1.00 88.12 792 SER A C 1
ATOM 6119 O O . SER A 1 792 ? 0.455 27.694 -15.079 1.00 88.12 792 SER A O 1
ATOM 6121 N N . THR A 1 793 ? 1.710 28.000 -16.913 1.00 85.50 793 THR A N 1
ATOM 6122 C CA . THR A 1 793 ? 2.097 29.364 -16.554 1.00 85.50 793 THR A CA 1
ATOM 6123 C C . THR A 1 793 ? 0.905 30.309 -16.672 1.00 85.50 793 THR A C 1
ATOM 6125 O O . THR A 1 793 ? 0.730 31.146 -15.795 1.00 85.50 793 THR A O 1
ATOM 6128 N N . VAL A 1 794 ? 0.076 30.168 -17.714 1.00 84.38 794 VAL A N 1
ATOM 6129 C CA . VAL A 1 794 ? -1.138 30.982 -17.893 1.00 84.38 794 VAL A CA 1
ATOM 6130 C C . VAL A 1 794 ? -2.103 30.784 -16.723 1.00 84.38 794 VAL A C 1
ATOM 6132 O O . VAL A 1 794 ? -2.548 31.771 -16.151 1.00 84.38 794 VAL A O 1
ATOM 6135 N N . MET A 1 795 ? -2.370 29.540 -16.320 1.00 83.56 795 MET A N 1
ATOM 6136 C CA . MET A 1 795 ? -3.287 29.211 -15.214 1.00 83.56 795 MET A CA 1
ATOM 6137 C C . MET A 1 795 ? -2.819 29.736 -13.848 1.00 83.56 795 MET A C 1
ATOM 6139 O O . MET A 1 795 ? -3.626 29.971 -12.959 1.00 83.56 795 MET A O 1
ATOM 6143 N N . GLN A 1 796 ? -1.512 29.940 -13.664 1.00 81.25 796 GLN A N 1
ATOM 6144 C CA . GLN A 1 796 ? -0.938 30.437 -12.407 1.00 81.25 796 GLN A CA 1
ATOM 6145 C C . GLN A 1 796 ? -0.891 31.972 -12.322 1.00 81.25 796 GLN A C 1
ATOM 6147 O O . GLN A 1 796 ? -0.432 32.519 -11.316 1.00 81.25 796 GLN A O 1
ATOM 6152 N N . LEU A 1 797 ? -1.329 32.691 -13.363 1.00 80.56 797 LEU A N 1
ATOM 6153 C CA . LEU A 1 797 ? -1.290 34.151 -13.371 1.00 80.56 797 LEU A CA 1
ATOM 6154 C C . LEU A 1 797 ? -2.413 34.765 -12.517 1.00 80.56 797 LEU A C 1
ATOM 6156 O O . LEU A 1 797 ? -3.587 34.432 -12.718 1.00 80.56 797 LEU A O 1
ATOM 6160 N N . PRO A 1 798 ? -2.093 35.735 -11.636 1.00 70.31 798 PRO A N 1
ATOM 6161 C CA . PRO A 1 798 ? -3.096 36.455 -10.857 1.00 70.31 798 PRO A CA 1
ATOM 6162 C C . PRO A 1 798 ? -4.119 37.164 -11.756 1.00 70.31 798 PRO A C 1
ATOM 6164 O O . PRO A 1 798 ? -3.749 37.963 -12.617 1.00 70.31 798 PRO A O 1
ATOM 6167 N N . GLY A 1 799 ? -5.411 36.908 -11.527 1.00 64.50 799 GLY A N 1
ATOM 6168 C CA . GLY A 1 799 ? -6.514 37.532 -12.271 1.00 64.50 799 GLY A CA 1
ATOM 6169 C C . GLY A 1 799 ? -6.962 36.777 -13.525 1.00 64.50 799 GLY A C 1
ATOM 6170 O O . GLY A 1 799 ? -7.784 37.299 -14.280 1.00 64.50 799 GLY A O 1
ATOM 6171 N N . THR A 1 800 ? -6.452 35.566 -13.756 1.00 73.62 800 THR A N 1
ATOM 6172 C CA . THR A 1 800 ? -7.048 34.648 -14.731 1.00 73.62 800 THR A CA 1
ATOM 6173 C C . THR A 1 800 ? -8.330 34.035 -14.165 1.00 73.62 800 THR A C 1
ATOM 6175 O O . THR A 1 800 ? -8.436 33.791 -12.968 1.00 73.62 800 THR A O 1
ATOM 6178 N N . ALA A 1 801 ? -9.338 33.859 -15.022 1.00 73.31 801 ALA A N 1
ATOM 6179 C CA . ALA A 1 801 ? -10.641 33.304 -14.642 1.00 73.31 801 ALA A CA 1
ATOM 6180 C C . ALA A 1 801 ? -10.675 31.763 -14.683 1.00 73.31 801 ALA A C 1
ATOM 6182 O O . ALA A 1 801 ? -11.743 31.187 -14.516 1.00 73.31 801 ALA A O 1
ATOM 6183 N N . ILE A 1 802 ? -9.530 31.128 -14.954 1.00 81.50 802 ILE A N 1
ATOM 6184 C CA . ILE A 1 802 ? -9.390 29.677 -15.071 1.00 81.50 802 ILE A CA 1
ATOM 6185 C C . ILE A 1 802 ? -9.018 29.157 -13.687 1.00 81.50 802 ILE A C 1
ATOM 6187 O O . ILE A 1 802 ? -7.949 29.493 -13.179 1.00 81.50 802 ILE A O 1
ATOM 6191 N N . ASP A 1 803 ? -9.897 28.361 -13.092 1.00 82.25 803 ASP A N 1
ATOM 6192 C CA . ASP A 1 803 ? -9.604 27.629 -11.865 1.00 82.25 803 ASP A CA 1
ATOM 6193 C C . ASP A 1 803 ? -8.865 26.328 -12.235 1.00 82.25 803 ASP A C 1
ATOM 6195 O O . ASP A 1 803 ? -9.437 25.508 -12.953 1.00 82.25 803 ASP A O 1
ATOM 6199 N N . PRO A 1 804 ? -7.602 26.117 -11.810 1.00 79.19 804 PRO A N 1
ATOM 6200 C CA . PRO A 1 804 ? -6.848 24.903 -12.128 1.00 79.19 804 PRO A CA 1
ATOM 6201 C C . PRO A 1 804 ? -7.510 23.601 -11.656 1.00 79.19 804 PRO A C 1
ATOM 6203 O O . PRO A 1 804 ? -7.184 22.545 -12.200 1.00 79.19 804 PRO A O 1
ATOM 6206 N N . ASP A 1 805 ? -8.410 23.679 -10.672 1.00 81.44 805 ASP A N 1
ATOM 6207 C CA . ASP A 1 805 ? -9.131 22.529 -10.121 1.00 81.44 805 ASP A CA 1
ATOM 6208 C C . ASP A 1 805 ? -10.497 22.300 -10.810 1.00 81.44 805 ASP A C 1
ATOM 6210 O O . ASP A 1 805 ? -11.153 21.282 -10.575 1.00 81.44 805 ASP A O 1
ATOM 6214 N N . ASP A 1 806 ? -10.926 23.201 -11.705 1.00 87.38 806 ASP A N 1
ATOM 6215 C CA . ASP A 1 806 ? -12.169 23.061 -12.466 1.00 87.38 806 ASP A CA 1
ATOM 6216 C C . ASP A 1 806 ? -11.971 22.190 -13.715 1.00 87.38 806 ASP A C 1
ATOM 6218 O O . ASP A 1 806 ? -11.661 22.657 -14.813 1.00 87.38 806 ASP A O 1
ATOM 6222 N N . LEU A 1 807 ? -12.215 20.887 -13.558 1.00 86.19 807 LEU A N 1
ATOM 6223 C CA . LEU A 1 807 ? -12.168 19.913 -14.653 1.00 86.19 807 LEU A CA 1
ATOM 6224 C C . LEU A 1 807 ? -13.265 20.120 -15.714 1.00 86.19 807 LEU A C 1
ATOM 6226 O O . LEU A 1 807 ? -13.240 19.443 -16.744 1.00 86.19 807 LEU A O 1
ATOM 6230 N N . THR A 1 808 ? -14.224 21.031 -15.511 1.00 86.50 808 THR A N 1
ATOM 6231 C CA . THR A 1 808 ? -15.197 21.401 -16.550 1.00 86.50 808 THR A CA 1
ATOM 6232 C C . THR A 1 808 ? -14.640 22.435 -17.531 1.00 86.50 808 THR A C 1
ATOM 6234 O O . THR A 1 808 ? -15.133 22.500 -18.658 1.00 86.50 808 THR A O 1
ATOM 6237 N N . ASP A 1 809 ? -13.575 23.160 -17.166 1.00 90.50 809 ASP A N 1
ATOM 6238 C CA . ASP A 1 809 ? -12.956 24.177 -18.016 1.00 90.50 809 ASP A CA 1
ATOM 6239 C C . ASP A 1 809 ? -12.161 23.538 -19.184 1.00 90.50 809 ASP A C 1
ATOM 6241 O O . ASP A 1 809 ? -11.266 22.708 -18.967 1.00 90.50 809 ASP A O 1
ATOM 6245 N N . PRO A 1 810 ? -12.420 23.930 -20.449 1.00 91.56 810 PRO A N 1
ATOM 6246 C CA . PRO A 1 810 ? -11.745 23.368 -21.617 1.00 91.56 810 PRO A CA 1
ATOM 6247 C C . PRO A 1 810 ? -10.216 23.515 -21.609 1.00 91.56 810 PRO A C 1
ATOM 6249 O O . PRO A 1 810 ? -9.506 22.666 -22.154 1.00 91.56 810 PRO A O 1
ATOM 6252 N N . CYS A 1 811 ? -9.685 24.580 -21.006 1.00 90.81 811 CYS A N 1
ATOM 6253 C CA . CYS A 1 811 ? -8.250 24.815 -20.888 1.00 90.81 811 CYS A CA 1
ATOM 6254 C C . CYS A 1 811 ? -7.608 23.816 -19.916 1.00 90.81 811 CYS A C 1
ATOM 6256 O O . CYS A 1 811 ? -6.544 23.262 -20.212 1.00 90.81 811 CYS A O 1
ATOM 6258 N N . VAL A 1 812 ? -8.275 23.550 -18.787 1.00 91.44 812 VAL A N 1
ATOM 6259 C CA . VAL A 1 812 ? -7.851 22.557 -17.784 1.00 91.44 812 VAL A CA 1
ATOM 6260 C C . VAL A 1 812 ? -7.896 21.154 -18.380 1.00 91.44 812 VAL A C 1
ATOM 6262 O O . VAL A 1 812 ? -6.906 20.424 -18.307 1.00 91.44 812 VAL A O 1
ATOM 6265 N N . GLN A 1 813 ? -8.974 20.807 -19.087 1.00 93.25 813 GLN A N 1
ATOM 6266 C CA . GLN A 1 813 ? -9.084 19.517 -19.775 1.00 93.25 813 GLN A CA 1
ATOM 6267 C C . GLN A 1 813 ? -7.968 19.316 -20.808 1.00 93.25 813 GLN A C 1
ATOM 6269 O O . GLN A 1 813 ? -7.348 18.251 -20.874 1.00 93.25 813 GLN A O 1
ATOM 6274 N N . TYR A 1 814 ? -7.651 20.354 -21.588 1.00 95.00 814 TYR A N 1
ATOM 6275 C CA . TYR A 1 814 ? -6.547 20.303 -22.542 1.00 95.00 814 TYR A CA 1
ATOM 6276 C C . TYR A 1 814 ? -5.187 20.110 -21.855 1.00 95.00 814 TYR A C 1
ATOM 6278 O O . TYR A 1 814 ? -4.382 19.292 -22.303 1.00 95.00 814 TYR A O 1
ATOM 6286 N N . TYR A 1 815 ? -4.932 20.815 -20.750 1.00 94.44 815 TYR A N 1
ATOM 6287 C CA . TYR A 1 815 ? -3.708 20.655 -19.963 1.00 94.44 815 TYR A CA 1
ATOM 6288 C C . TYR A 1 815 ? -3.540 19.222 -19.439 1.00 94.44 815 TYR A C 1
ATOM 6290 O O . TYR A 1 815 ? -2.469 18.631 -19.606 1.00 94.44 815 TYR A O 1
ATOM 6298 N N . VAL A 1 816 ? -4.600 18.649 -18.866 1.00 93.00 816 VAL A N 1
ATOM 6299 C CA . VAL A 1 816 ? -4.604 17.285 -18.317 1.00 93.00 816 VAL A CA 1
ATOM 6300 C C . VAL A 1 816 ? -4.362 16.240 -19.418 1.00 93.00 816 VAL A C 1
ATOM 6302 O O . VAL A 1 816 ? -3.578 15.312 -19.218 1.00 93.00 816 VAL A O 1
ATOM 6305 N N . LEU A 1 817 ? -4.921 16.421 -20.621 1.00 92.69 817 LEU A N 1
ATOM 6306 C CA . LEU A 1 817 ? -4.639 15.543 -21.770 1.00 92.69 817 LEU A CA 1
ATOM 6307 C C . LEU A 1 817 ? -3.169 15.581 -22.199 1.00 92.69 817 LEU A C 1
ATOM 6309 O O . LEU A 1 817 ? -2.579 14.536 -22.479 1.00 92.69 817 LEU A O 1
ATOM 6313 N N . LEU A 1 818 ? -2.566 16.773 -22.267 1.00 94.00 818 LEU A N 1
ATOM 6314 C CA . LEU A 1 818 ? -1.151 16.915 -22.620 1.00 94.00 818 LEU A CA 1
ATOM 6315 C C . LEU A 1 818 ? -0.251 16.280 -21.555 1.00 94.00 818 LEU A C 1
ATOM 6317 O O . LEU A 1 818 ? 0.736 15.633 -21.905 1.00 94.00 818 LEU A O 1
ATOM 6321 N N . GLU A 1 819 ? -0.598 16.426 -20.274 1.00 92.38 819 GLU A N 1
ATOM 6322 C CA . GLU A 1 819 ? 0.103 15.758 -19.174 1.00 92.38 819 GLU A CA 1
ATOM 6323 C C . GLU A 1 819 ? 0.013 14.233 -19.306 1.00 92.38 819 GLU A C 1
ATOM 6325 O O . GLU A 1 819 ? 1.042 13.564 -19.243 1.00 92.38 819 GLU A O 1
ATOM 6330 N N . ALA A 1 820 ? -1.164 13.681 -19.608 1.00 86.12 820 ALA A N 1
ATOM 6331 C CA . ALA A 1 820 ? -1.330 12.246 -19.828 1.00 86.12 820 ALA A CA 1
ATOM 6332 C C . ALA A 1 820 ? -0.538 11.728 -21.048 1.00 86.12 820 ALA A C 1
ATOM 6334 O O . ALA A 1 820 ? -0.007 10.619 -21.024 1.00 86.12 820 ALA A O 1
ATOM 6335 N N . CYS A 1 821 ? -0.364 12.533 -22.102 1.00 87.00 821 CYS A N 1
ATOM 6336 C CA . CYS A 1 821 ? 0.495 12.167 -23.239 1.00 87.00 821 CYS A CA 1
ATOM 6337 C C . CYS A 1 821 ? 1.991 12.112 -22.860 1.00 87.00 821 CYS A C 1
ATOM 6339 O O . CYS A 1 821 ? 2.758 11.315 -23.407 1.00 87.00 821 CYS A O 1
ATOM 6341 N N . ILE A 1 822 ? 2.427 12.963 -21.928 1.00 90.06 822 ILE A N 1
ATOM 6342 C CA . ILE A 1 822 ? 3.821 13.064 -21.466 1.00 90.06 822 ILE A CA 1
ATOM 6343 C C . ILE A 1 822 ? 4.129 11.979 -20.432 1.00 90.06 822 ILE A C 1
ATOM 6345 O O . ILE A 1 822 ? 5.133 11.270 -20.554 1.00 90.06 822 ILE A O 1
ATOM 6349 N N . SER A 1 823 ? 3.271 11.873 -19.422 1.00 79.69 823 SER A N 1
ATOM 6350 C CA . SER A 1 823 ? 3.475 11.083 -18.206 1.00 79.69 823 SER A CA 1
ATOM 6351 C C . SER A 1 823 ? 2.850 9.689 -18.293 1.00 79.69 823 SER A C 1
ATOM 6353 O O . SER A 1 823 ? 3.305 8.777 -17.606 1.00 79.69 823 SER A O 1
ATOM 6355 N N . GLY A 1 824 ? 1.905 9.495 -19.214 1.00 75.56 824 GLY A N 1
ATOM 6356 C CA . GLY A 1 824 ? 1.167 8.255 -19.421 1.00 75.56 824 GLY A CA 1
ATOM 6357 C C . GLY A 1 824 ? -0.199 8.280 -18.749 1.00 75.56 824 GLY A C 1
ATOM 6358 O O . GLY A 1 824 ? -0.523 9.201 -18.005 1.00 75.56 824 GLY A O 1
ATOM 6359 N N . HIS A 1 825 ? -0.997 7.252 -19.027 1.00 69.94 825 HIS A N 1
ATOM 6360 C CA . HIS A 1 825 ? -2.275 7.014 -18.368 1.00 69.94 825 HIS A CA 1
ATOM 6361 C C . HIS A 1 825 ? -2.400 5.529 -18.053 1.00 69.94 825 HIS A C 1
ATOM 6363 O O . HIS A 1 825 ? -2.559 4.692 -18.942 1.00 69.94 825 HIS A O 1
ATOM 6369 N N . SER A 1 826 ? -2.300 5.203 -16.776 1.00 50.78 826 SER A N 1
ATOM 6370 C CA . SER A 1 826 ? -2.171 3.843 -16.257 1.00 50.78 826 SER A CA 1
ATOM 6371 C C . SER A 1 826 ? -3.419 2.981 -16.449 1.00 50.78 826 SER A C 1
ATOM 6373 O O . SER A 1 826 ? -3.295 1.810 -16.798 1.00 50.78 826 SER A O 1
ATOM 6375 N N . GLU A 1 827 ? -4.620 3.552 -16.309 1.00 51.75 827 GLU A N 1
ATOM 6376 C CA . GLU A 1 827 ? -5.882 2.819 -16.525 1.00 51.75 827 GLU A CA 1
ATOM 6377 C C . GLU A 1 827 ? -6.058 2.340 -17.971 1.00 51.75 827 GLU A C 1
ATOM 6379 O O . GLU A 1 827 ? -6.713 1.329 -18.222 1.00 51.75 827 GLU A O 1
ATOM 6384 N N . LEU A 1 828 ? -5.441 3.054 -18.915 1.00 46.16 828 LEU A N 1
ATOM 6385 C CA . LEU A 1 828 ? -5.437 2.724 -20.339 1.00 46.16 828 LEU A CA 1
ATOM 6386 C C . LEU A 1 828 ? -4.130 2.054 -20.774 1.00 46.16 828 LEU A C 1
ATOM 6388 O O . LEU A 1 828 ? -3.940 1.855 -21.973 1.00 46.16 828 LEU A O 1
ATOM 6392 N N . ASP A 1 829 ? -3.239 1.784 -19.806 1.00 49.16 829 ASP A N 1
ATOM 6393 C CA . ASP A 1 829 ? -1.858 1.304 -19.965 1.00 49.16 829 ASP A CA 1
ATOM 6394 C C . ASP A 1 829 ? -1.146 2.007 -21.153 1.00 49.16 829 ASP A C 1
ATOM 6396 O O . ASP A 1 829 ? -0.395 1.449 -21.954 1.00 49.16 829 ASP A O 1
ATOM 6400 N N . LEU A 1 830 ? -1.423 3.313 -21.276 1.00 64.81 830 LEU A N 1
ATOM 6401 C CA . LEU A 1 830 ? -0.810 4.213 -22.241 1.00 64.81 830 LEU A CA 1
ATOM 6402 C C . LEU A 1 830 ? 0.516 4.687 -21.651 1.00 64.81 830 LEU A C 1
ATOM 6404 O O . LEU A 1 830 ? 0.537 5.556 -20.779 1.00 64.81 830 LEU A O 1
ATOM 6408 N N . SER A 1 831 ? 1.636 4.157 -22.141 1.00 69.44 831 SER A N 1
ATOM 6409 C CA . SER A 1 831 ? 2.946 4.679 -21.750 1.00 69.44 831 SER A CA 1
ATOM 6410 C C . SER A 1 831 ? 3.142 6.083 -22.320 1.00 69.44 831 SER A C 1
ATOM 6412 O O . SER A 1 831 ? 3.127 6.274 -23.536 1.00 69.44 831 SER A O 1
ATOM 6414 N N . GLY A 1 832 ? 3.338 7.078 -21.455 1.00 80.75 832 GLY A N 1
ATOM 6415 C CA . GLY A 1 832 ? 3.615 8.447 -21.887 1.00 80.75 832 GLY A CA 1
ATOM 6416 C C . GLY A 1 832 ? 4.977 8.557 -22.561 1.00 80.75 832 GLY A C 1
ATOM 6417 O O . GLY A 1 832 ? 5.886 7.763 -22.295 1.00 80.75 832 GLY A O 1
ATOM 6418 N N . TYR A 1 833 ? 5.168 9.567 -23.407 1.00 87.88 833 TYR A N 1
ATOM 6419 C CA . TYR A 1 833 ? 6.436 9.728 -24.125 1.00 87.88 833 TYR A CA 1
ATOM 6420 C C . TYR A 1 833 ? 7.652 9.860 -23.197 1.00 87.88 833 TYR A C 1
ATOM 6422 O O . TYR A 1 833 ? 8.750 9.444 -23.565 1.00 87.88 833 TYR A O 1
ATOM 6430 N N . GLY A 1 834 ? 7.478 10.376 -21.977 1.00 83.00 834 GLY A N 1
ATOM 6431 C CA . GLY A 1 834 ? 8.556 10.477 -20.993 1.00 83.00 834 GLY A CA 1
ATOM 6432 C C . GLY A 1 834 ? 8.996 9.119 -20.449 1.00 83.00 834 GLY A C 1
ATOM 6433 O O . GLY A 1 834 ? 10.196 8.868 -20.298 1.00 83.00 834 GLY A O 1
ATOM 6434 N N . GLN A 1 835 ? 8.040 8.225 -20.187 1.00 78.69 835 GLN A N 1
ATOM 6435 C CA . GLN A 1 835 ? 8.329 6.851 -19.783 1.00 78.69 835 GLN A CA 1
ATOM 6436 C C . GLN A 1 835 ? 8.946 6.075 -20.945 1.00 78.69 835 GLN A C 1
ATOM 6438 O O . GLN A 1 835 ? 10.010 5.480 -20.791 1.00 78.69 835 GLN A O 1
ATOM 6443 N N . GLN A 1 836 ? 8.344 6.167 -22.130 1.00 80.12 836 GLN A N 1
ATOM 6444 C CA . GLN A 1 836 ? 8.889 5.551 -23.331 1.00 80.12 836 GLN A CA 1
ATOM 6445 C C . GLN A 1 836 ? 10.330 5.995 -23.594 1.00 80.12 836 GLN A C 1
ATOM 6447 O O . GLN A 1 836 ? 11.169 5.154 -23.892 1.00 80.12 836 GLN A O 1
ATOM 6452 N N . HIS A 1 837 ? 10.657 7.284 -23.455 1.00 87.56 837 HIS A N 1
ATOM 6453 C CA . HIS A 1 837 ? 12.030 7.757 -23.640 1.00 87.56 837 HIS A CA 1
ATOM 6454 C C . HIS A 1 837 ? 12.988 7.085 -22.657 1.00 87.56 837 HIS A C 1
ATOM 6456 O O . HIS A 1 837 ? 14.075 6.660 -23.041 1.00 87.56 837 HIS A O 1
ATOM 6462 N N . ARG A 1 838 ? 12.602 7.000 -21.382 1.00 80.88 838 ARG A N 1
ATOM 6463 C CA . ARG A 1 838 ? 13.421 6.391 -20.329 1.00 80.88 838 ARG A CA 1
ATOM 6464 C C . ARG A 1 838 ? 13.659 4.903 -20.574 1.00 80.88 838 ARG A C 1
ATOM 6466 O O . ARG A 1 838 ? 14.758 4.421 -20.320 1.00 80.88 838 ARG A O 1
ATOM 6473 N N . ASP A 1 839 ? 12.632 4.206 -21.042 1.00 71.38 839 ASP A N 1
ATOM 6474 C CA . ASP A 1 839 ? 12.635 2.748 -21.129 1.00 71.38 839 ASP A CA 1
ATOM 6475 C C . ASP A 1 839 ? 13.201 2.251 -22.467 1.00 71.38 839 ASP A C 1
ATOM 6477 O O . ASP A 1 839 ? 13.763 1.157 -22.541 1.00 71.38 839 ASP A O 1
ATOM 6481 N N . ARG A 1 840 ? 13.068 3.051 -23.532 1.00 79.38 840 ARG A N 1
ATOM 6482 C CA . ARG A 1 840 ? 13.398 2.649 -24.906 1.00 79.38 840 ARG A CA 1
ATOM 6483 C C . ARG A 1 840 ? 14.728 3.218 -25.414 1.00 79.38 840 ARG A C 1
ATOM 6485 O O . ARG A 1 840 ? 15.341 2.597 -26.280 1.00 79.38 840 ARG A O 1
ATOM 6492 N N . LEU A 1 841 ? 15.200 4.360 -24.900 1.00 81.62 841 LEU A N 1
ATOM 6493 C CA . LEU A 1 841 ? 16.452 4.998 -25.340 1.00 81.62 841 LEU A CA 1
ATOM 6494 C C . LEU A 1 841 ? 17.582 4.808 -24.322 1.00 81.62 841 LEU A C 1
ATOM 6496 O O . LEU A 1 841 ? 17.374 4.795 -23.114 1.00 81.62 841 LEU A O 1
ATOM 6500 N N . SER A 1 842 ? 18.815 4.690 -24.818 1.00 82.62 842 SER A N 1
ATOM 6501 C CA . SER A 1 842 ? 20.009 4.487 -23.986 1.00 82.62 842 SER A CA 1
ATOM 6502 C C . SER A 1 842 ? 20.556 5.764 -23.335 1.00 82.62 842 SER A C 1
ATOM 6504 O O . SER A 1 842 ? 21.528 5.685 -22.588 1.00 82.62 842 SER A O 1
ATOM 6506 N N . PHE A 1 843 ? 20.006 6.934 -23.663 1.00 87.00 843 PHE A N 1
ATOM 6507 C CA . PHE A 1 843 ? 20.415 8.248 -23.151 1.00 87.00 843 PHE A CA 1
ATOM 6508 C C . PHE A 1 843 ? 19.241 8.934 -22.446 1.00 87.00 843 PHE A C 1
ATOM 6510 O O . PHE A 1 843 ? 18.076 8.584 -22.654 1.00 87.00 843 PHE A O 1
ATOM 6517 N N . ARG A 1 844 ? 19.535 9.928 -21.607 1.00 89.44 844 ARG A N 1
ATOM 6518 C CA . ARG A 1 844 ? 18.529 10.706 -20.878 1.00 89.44 844 ARG A CA 1
ATOM 6519 C C . ARG A 1 844 ? 17.986 11.827 -21.756 1.00 89.44 844 ARG A C 1
ATOM 6521 O O . ARG A 1 844 ? 18.665 12.334 -22.643 1.00 89.44 844 ARG A O 1
ATOM 6528 N N . ILE A 1 845 ? 16.772 12.282 -21.452 1.00 92.75 845 ILE A N 1
ATOM 6529 C CA . ILE A 1 845 ? 16.200 13.449 -22.136 1.00 92.75 845 ILE A CA 1
ATOM 6530 C C . ILE A 1 845 ? 17.051 14.713 -21.925 1.00 92.75 845 ILE A C 1
ATOM 6532 O O . ILE A 1 845 ? 17.143 15.553 -22.813 1.00 92.75 845 ILE A O 1
ATOM 6536 N N . ASP A 1 846 ? 17.732 14.823 -20.780 1.00 91.62 846 ASP A N 1
ATOM 6537 C CA . ASP A 1 846 ? 18.653 15.929 -20.500 1.00 91.62 846 ASP A CA 1
ATOM 6538 C C . ASP A 1 846 ? 19.840 15.913 -21.477 1.00 91.62 846 ASP A C 1
ATOM 6540 O O . ASP A 1 846 ? 20.202 16.958 -22.014 1.00 91.62 846 ASP A O 1
ATOM 6544 N N . ASP A 1 847 ? 20.377 14.732 -21.803 1.00 93.00 847 ASP A N 1
ATOM 6545 C CA . ASP A 1 847 ? 21.443 14.580 -22.802 1.00 93.00 847 ASP A CA 1
ATOM 6546 C C . ASP A 1 847 ? 20.949 15.026 -24.187 1.00 93.00 847 ASP A C 1
ATOM 6548 O O . ASP A 1 847 ? 21.666 15.698 -24.929 1.00 93.00 847 ASP A O 1
ATOM 6552 N N . TYR A 1 848 ? 19.685 14.726 -24.511 1.00 94.25 848 TYR A N 1
ATOM 6553 C CA . TYR A 1 848 ? 19.038 15.172 -25.747 1.00 94.25 848 TYR A CA 1
ATOM 6554 C C . TYR A 1 848 ? 18.884 16.700 -25.818 1.00 94.25 848 TYR A C 1
ATOM 6556 O O . TYR A 1 848 ? 19.152 17.300 -26.862 1.00 94.25 848 TYR A O 1
ATOM 6564 N N . ARG A 1 849 ? 18.516 17.358 -24.709 1.00 94.44 849 ARG A N 1
ATOM 6565 C CA . ARG A 1 849 ? 18.425 18.830 -24.626 1.00 94.44 849 ARG A CA 1
ATOM 6566 C C . ARG A 1 849 ? 19.781 19.507 -24.766 1.00 94.44 849 ARG A C 1
ATOM 6568 O O . ARG A 1 849 ? 19.854 20.561 -25.383 1.00 94.44 849 ARG A O 1
ATOM 6575 N N . HIS A 1 850 ? 20.855 18.921 -24.247 1.00 93.00 850 HIS A N 1
ATOM 6576 C CA . HIS A 1 850 ? 22.202 19.459 -24.463 1.00 93.00 850 HIS A CA 1
ATOM 6577 C C . HIS A 1 850 ? 22.686 19.228 -25.900 1.00 93.00 850 HIS A C 1
ATOM 6579 O O . HIS A 1 850 ? 23.348 20.084 -26.485 1.00 93.00 850 HIS A O 1
ATOM 6585 N N . ALA A 1 851 ? 22.340 18.082 -26.486 1.00 92.75 851 ALA A N 1
ATOM 6586 C CA . ALA A 1 851 ? 22.716 17.716 -27.846 1.00 92.75 851 ALA A CA 1
ATOM 6587 C C . ALA A 1 851 ? 22.029 18.580 -28.923 1.00 92.75 851 ALA A C 1
ATOM 6589 O O . ALA A 1 851 ? 22.675 19.019 -29.879 1.00 92.75 851 ALA A O 1
ATOM 6590 N N . PHE A 1 852 ? 20.726 18.838 -28.776 1.00 93.44 852 PHE A N 1
ATOM 6591 C CA . PHE A 1 852 ? 19.889 19.494 -29.792 1.00 93.44 852 PHE A CA 1
ATOM 6592 C C . PHE A 1 852 ? 19.200 20.778 -29.299 1.00 93.44 852 PHE A C 1
ATOM 6594 O O . PHE A 1 852 ? 18.290 21.300 -29.951 1.00 93.44 852 PHE A O 1
ATOM 6601 N N . GLY A 1 853 ? 19.646 21.316 -28.169 1.00 90.88 853 GLY A N 1
ATOM 6602 C CA . GLY A 1 853 ? 19.014 22.433 -27.480 1.00 90.88 853 GLY A CA 1
ATOM 6603 C C . GLY A 1 853 ? 19.996 23.323 -26.722 1.00 90.88 853 GLY A C 1
ATOM 6604 O O . GLY A 1 853 ? 21.158 23.448 -27.109 1.00 90.88 853 GLY A O 1
ATOM 6605 N N . ASP A 1 854 ? 19.499 23.980 -25.678 1.00 86.88 854 ASP A N 1
ATOM 6606 C CA . ASP A 1 854 ? 20.262 24.873 -24.792 1.00 86.88 854 ASP A CA 1
ATOM 6607 C C . ASP A 1 854 ? 20.573 24.251 -23.413 1.00 86.88 854 ASP A C 1
ATOM 6609 O O . ASP A 1 854 ? 21.160 24.912 -22.559 1.00 86.88 854 ASP A O 1
ATOM 6613 N N . GLY A 1 855 ? 20.216 22.977 -23.212 1.00 85.38 855 GLY A N 1
ATOM 6614 C CA . GLY A 1 855 ? 20.297 22.263 -21.931 1.00 85.38 855 GLY A CA 1
ATOM 6615 C C . GLY A 1 855 ? 18.966 22.209 -21.169 1.00 85.38 855 GLY A C 1
ATOM 6616 O O . GLY A 1 855 ? 18.677 21.196 -20.532 1.00 85.38 855 GLY A O 1
ATOM 6617 N N . ASP A 1 856 ? 18.101 23.214 -21.333 1.00 82.56 856 ASP A N 1
ATOM 6618 C CA . ASP A 1 856 ? 16.783 23.290 -20.684 1.00 82.56 856 ASP A CA 1
ATOM 6619 C C . ASP A 1 856 ? 15.634 22.895 -21.629 1.00 82.56 856 ASP A C 1
ATOM 6621 O O . ASP A 1 856 ? 14.646 22.273 -21.207 1.00 82.56 856 ASP A O 1
ATOM 6625 N N . TRP A 1 857 ? 15.775 23.224 -22.917 1.00 89.75 857 TRP A N 1
ATOM 6626 C CA . TRP A 1 857 ? 14.806 22.981 -23.983 1.00 89.75 857 TRP A CA 1
ATOM 6627 C C . TRP A 1 857 ? 15.479 22.542 -25.280 1.00 89.75 857 TRP A C 1
ATOM 6629 O O . TRP A 1 857 ? 16.581 22.971 -25.619 1.00 89.75 857 TRP A O 1
ATOM 6639 N N . VAL A 1 858 ? 14.772 21.721 -26.059 1.00 92.38 858 VAL A N 1
ATOM 6640 C CA . VAL A 1 858 ? 15.152 21.434 -27.447 1.00 92.38 858 VAL A CA 1
ATOM 6641 C C . VAL A 1 858 ? 14.805 22.638 -28.317 1.00 92.38 858 VAL A C 1
ATOM 6643 O O . VAL A 1 858 ? 13.652 23.064 -28.368 1.00 92.38 858 VAL A O 1
ATOM 6646 N N . THR A 1 859 ? 15.800 23.165 -29.031 1.00 89.94 859 THR A N 1
ATOM 6647 C CA . THR A 1 859 ? 15.639 24.308 -29.949 1.00 89.94 859 THR A CA 1
ATOM 6648 C C . THR A 1 859 ? 15.722 23.897 -31.418 1.00 89.94 859 THR A C 1
ATOM 6650 O O . THR A 1 859 ? 15.392 24.684 -32.306 1.00 89.94 859 THR A O 1
ATOM 6653 N N . LYS A 1 860 ? 16.145 22.657 -31.701 1.00 92.00 860 LYS A N 1
ATOM 6654 C CA . LYS A 1 860 ? 16.284 22.110 -33.056 1.00 92.00 860 LYS A CA 1
ATOM 6655 C C . LYS A 1 860 ? 15.526 20.788 -33.181 1.00 92.00 860 LYS A C 1
ATOM 6657 O O . LYS A 1 860 ? 15.998 19.759 -32.706 1.00 92.00 860 LYS A O 1
ATOM 6662 N N . TYR A 1 861 ? 14.390 20.832 -33.871 1.00 92.62 861 TYR A N 1
ATOM 6663 C CA . TYR A 1 861 ? 13.558 19.672 -34.199 1.00 92.62 861 TYR A CA 1
ATOM 6664 C C . TYR A 1 861 ? 13.888 19.186 -35.619 1.00 92.62 861 TYR A C 1
ATOM 6666 O O . TYR A 1 861 ? 13.960 19.994 -36.548 1.00 92.62 861 TYR A O 1
ATOM 6674 N N . HIS A 1 862 ? 14.146 17.888 -35.789 1.00 91.12 862 HIS A N 1
ATOM 6675 C CA . HIS A 1 862 ? 14.628 17.286 -37.042 1.00 91.12 862 HIS A CA 1
ATOM 6676 C C . HIS A 1 862 ? 13.699 16.201 -37.598 1.00 91.12 862 HIS A C 1
ATOM 6678 O O . HIS A 1 862 ? 13.755 15.892 -38.796 1.00 91.12 862 HIS A O 1
ATOM 6684 N N . THR A 1 863 ? 12.902 15.592 -36.725 1.00 88.19 863 THR A N 1
ATOM 6685 C CA . THR A 1 863 ? 12.065 14.417 -36.994 1.00 88.19 863 THR A CA 1
ATOM 6686 C C . THR A 1 863 ? 10.572 14.719 -36.929 1.00 88.19 863 THR A C 1
ATOM 6688 O O . THR A 1 863 ? 9.798 13.994 -37.550 1.00 88.19 863 THR A O 1
ATOM 6691 N N . ILE A 1 864 ? 10.174 15.801 -36.254 1.00 90.38 864 ILE A N 1
ATOM 6692 C CA . ILE A 1 864 ? 8.810 16.342 -36.295 1.00 90.38 864 ILE A CA 1
ATOM 6693 C C . ILE A 1 864 ? 8.803 17.790 -36.776 1.00 90.38 864 ILE A C 1
ATOM 6695 O O . ILE A 1 864 ? 9.770 18.530 -36.579 1.00 90.38 864 ILE A O 1
ATOM 6699 N N . ASP A 1 865 ? 7.679 18.203 -37.352 1.00 92.94 865 ASP A N 1
ATOM 6700 C CA . ASP A 1 865 ? 7.422 19.603 -37.661 1.00 92.94 865 ASP A CA 1
ATOM 6701 C C . ASP A 1 865 ? 6.860 20.323 -36.427 1.00 92.94 865 ASP A C 1
ATOM 6703 O O . ASP A 1 865 ? 6.060 19.779 -35.660 1.00 92.94 865 ASP A O 1
ATOM 6707 N N . VAL A 1 866 ? 7.287 21.569 -36.224 1.00 94.62 866 VAL A N 1
ATOM 6708 C CA . VAL A 1 866 ? 6.834 22.419 -35.118 1.00 94.62 866 VAL A CA 1
ATOM 6709 C C . VAL A 1 866 ? 6.553 23.839 -35.606 1.00 94.62 866 VAL A C 1
ATOM 6711 O O . VAL A 1 866 ? 7.212 24.342 -36.518 1.00 94.62 866 VAL A O 1
ATOM 6714 N N . ALA A 1 867 ? 5.589 24.507 -34.977 1.00 94.56 867 ALA A N 1
ATOM 6715 C CA . ALA A 1 867 ? 5.255 25.906 -35.213 1.00 94.56 867 ALA A CA 1
ATOM 6716 C C . ALA A 1 867 ? 5.573 26.760 -33.974 1.00 94.56 867 ALA A C 1
ATOM 6718 O O . ALA A 1 867 ? 5.280 26.334 -32.854 1.00 94.56 867 ALA A O 1
ATOM 6719 N N . PRO A 1 868 ? 6.108 27.983 -34.132 1.00 93.38 868 PRO A N 1
ATOM 6720 C CA . PRO A 1 868 ? 6.232 28.914 -33.017 1.00 93.38 868 PRO A CA 1
ATOM 6721 C C . PRO A 1 868 ? 4.851 29.407 -32.544 1.00 93.38 868 PRO A C 1
ATOM 6723 O O . PRO A 1 868 ? 3.833 29.271 -33.239 1.00 93.38 868 PRO A O 1
ATOM 6726 N N . TYR A 1 869 ? 4.816 29.997 -31.353 1.00 91.00 869 TYR A N 1
ATOM 6727 C CA . TYR A 1 869 ? 3.677 30.798 -30.895 1.00 91.00 869 TYR A CA 1
ATOM 6728 C C . TYR A 1 869 ? 3.588 32.117 -31.675 1.00 91.00 869 TYR A C 1
ATOM 6730 O O . TYR A 1 869 ? 4.595 32.612 -32.187 1.00 91.00 869 TYR A O 1
ATOM 6738 N N . ARG A 1 870 ? 2.386 32.695 -31.788 1.00 89.38 870 ARG A N 1
ATOM 6739 C CA . ARG A 1 870 ? 2.205 34.037 -32.362 1.00 89.38 870 ARG A CA 1
ATOM 6740 C C . ARG A 1 870 ? 2.988 35.081 -31.569 1.00 89.38 870 ARG A C 1
ATOM 6742 O O . ARG A 1 870 ? 3.068 35.009 -30.347 1.00 89.38 870 ARG A O 1
ATOM 6749 N N . GLU A 1 871 ? 3.479 36.096 -32.277 1.00 86.94 871 GLU A N 1
ATOM 6750 C CA . GLU A 1 871 ? 4.221 37.225 -31.696 1.00 86.94 871 GLU A CA 1
ATOM 6751 C C . GLU A 1 871 ? 3.413 37.933 -30.591 1.00 86.94 871 GLU A C 1
ATOM 6753 O O . GLU A 1 871 ? 3.963 38.324 -29.570 1.00 86.94 871 GLU A O 1
ATOM 6758 N N . GLU A 1 872 ? 2.089 38.031 -30.746 1.00 84.00 872 GLU A N 1
ATOM 6759 C CA . GLU A 1 872 ? 1.187 38.583 -29.724 1.00 84.00 872 GLU A CA 1
ATOM 6760 C C . GLU A 1 872 ? 1.182 37.745 -28.437 1.00 84.00 872 GLU A C 1
ATOM 6762 O O . GLU A 1 872 ? 1.293 38.302 -27.347 1.00 84.00 872 GLU A O 1
ATOM 6767 N N . THR A 1 873 ? 1.116 36.415 -28.554 1.00 83.00 873 THR A N 1
ATOM 6768 C CA . THR A 1 873 ? 1.150 35.485 -27.415 1.00 83.00 873 THR A CA 1
ATOM 6769 C C . THR A 1 873 ? 2.518 35.496 -26.735 1.00 83.00 873 THR A C 1
ATOM 6771 O O . THR A 1 873 ? 2.597 35.491 -25.511 1.00 83.00 873 THR A O 1
ATOM 6774 N N . GLN A 1 874 ? 3.598 35.562 -27.517 1.00 85.56 874 GLN A N 1
ATOM 6775 C CA . GLN A 1 874 ? 4.971 35.676 -27.014 1.00 85.56 874 GLN A CA 1
ATOM 6776 C C . GLN A 1 874 ? 5.169 36.969 -26.218 1.00 85.56 874 GLN A C 1
ATOM 6778 O O . GLN A 1 874 ? 5.532 36.914 -25.047 1.00 85.56 874 GLN A O 1
ATOM 6783 N N . ASN A 1 875 ? 4.825 38.119 -26.805 1.00 83.19 875 ASN A N 1
ATOM 6784 C CA . ASN A 1 875 ? 4.918 39.416 -26.133 1.00 83.19 875 ASN A CA 1
ATOM 6785 C C . ASN A 1 875 ? 4.055 39.461 -24.865 1.00 83.19 875 ASN A C 1
ATOM 6787 O O . ASN A 1 875 ? 4.477 39.999 -23.846 1.00 83.19 875 ASN A O 1
ATOM 6791 N N . TRP A 1 876 ? 2.854 38.879 -24.912 1.00 82.88 876 TRP A N 1
ATOM 6792 C CA . TRP A 1 876 ? 1.977 38.807 -23.748 1.00 82.88 876 TRP A CA 1
ATOM 6793 C C . TRP A 1 876 ? 2.571 37.938 -22.630 1.00 82.88 876 TRP A C 1
ATOM 6795 O O . TRP A 1 876 ? 2.537 38.342 -21.468 1.00 82.88 876 TRP A O 1
ATOM 6805 N N . LEU A 1 877 ? 3.159 36.782 -22.963 1.00 80.81 877 LEU A N 1
ATOM 6806 C CA . LEU A 1 877 ? 3.851 35.927 -21.995 1.00 80.81 877 LEU A CA 1
ATOM 6807 C C . LEU A 1 877 ? 5.064 36.649 -21.394 1.00 80.81 877 LEU A C 1
ATOM 6809 O O . LEU A 1 877 ? 5.244 36.595 -20.183 1.00 80.81 877 LEU A O 1
ATOM 6813 N N . GLU A 1 878 ? 5.854 37.367 -22.192 1.00 82.31 878 GLU A N 1
ATOM 6814 C CA . GLU A 1 878 ? 6.995 38.159 -21.701 1.00 82.31 878 GLU A CA 1
ATOM 6815 C C . GLU A 1 878 ? 6.562 39.316 -20.792 1.00 82.31 878 GLU A C 1
ATOM 6817 O O . GLU A 1 878 ? 7.240 39.620 -19.814 1.00 82.31 878 GLU A O 1
ATOM 6822 N N . GLU A 1 879 ? 5.429 39.962 -21.085 1.00 80.44 879 GLU A N 1
ATOM 6823 C CA . GLU A 1 879 ? 4.926 41.089 -20.294 1.00 80.44 879 GLU A CA 1
ATOM 6824 C C . GLU A 1 879 ? 4.268 40.643 -18.979 1.00 80.44 879 GLU A C 1
ATOM 6826 O O . GLU A 1 879 ? 4.382 41.330 -17.961 1.00 80.44 879 GLU A O 1
ATOM 6831 N N . LYS A 1 880 ? 3.528 39.526 -18.995 1.00 78.31 880 LYS A N 1
ATOM 6832 C CA . LYS A 1 880 ? 2.700 39.085 -17.860 1.00 78.31 880 LYS A CA 1
ATOM 6833 C C . LYS A 1 880 ? 3.330 37.988 -17.011 1.00 78.31 880 LYS A C 1
ATOM 6835 O O . LYS A 1 880 ? 2.872 37.791 -15.890 1.00 78.31 880 LYS A O 1
ATOM 6840 N N . THR A 1 881 ? 4.353 37.286 -17.497 1.00 74.06 881 THR A N 1
ATOM 6841 C CA . THR A 1 881 ? 4.976 36.146 -16.801 1.00 74.06 881 THR A CA 1
ATOM 6842 C C . THR A 1 881 ? 6.468 36.378 -16.539 1.00 74.06 881 THR A C 1
ATOM 6844 O O . THR A 1 881 ? 7.065 37.316 -17.051 1.00 74.06 881 THR A O 1
ATOM 6847 N N . TYR A 1 882 ? 7.096 35.489 -15.762 1.00 66.50 882 TYR A N 1
ATOM 6848 C CA . TYR A 1 882 ? 8.553 35.464 -15.548 1.00 66.50 882 TYR A CA 1
ATOM 6849 C C . TYR A 1 882 ? 9.305 34.593 -16.575 1.00 66.50 882 TYR A C 1
ATOM 6851 O O . TYR A 1 882 ? 10.421 34.145 -16.307 1.00 66.50 882 TYR A O 1
ATOM 6859 N N . LEU A 1 883 ? 8.691 34.260 -17.717 1.00 71.56 883 LEU A N 1
ATOM 6860 C CA . LEU A 1 883 ? 9.333 33.427 -18.733 1.00 71.56 883 LEU A CA 1
ATOM 6861 C C . LEU A 1 883 ? 10.313 34.257 -19.570 1.00 71.56 883 LEU A C 1
ATOM 6863 O O . LEU A 1 883 ? 9.908 35.039 -20.425 1.00 71.56 883 LEU A O 1
ATOM 6867 N N . GLU A 1 884 ? 11.609 34.038 -19.357 1.00 62.22 884 GLU A N 1
ATOM 6868 C CA . GLU A 1 884 ? 12.657 34.537 -20.250 1.00 62.22 884 GLU A CA 1
ATOM 6869 C C . GLU A 1 884 ? 12.678 33.726 -21.561 1.00 62.22 884 GLU A C 1
ATOM 6871 O O . GLU A 1 884 ? 12.513 32.497 -21.542 1.00 62.22 884 GLU A O 1
ATOM 6876 N N . ASP A 1 885 ? 12.892 34.426 -22.682 1.00 73.62 885 ASP A N 1
ATOM 6877 C CA . ASP A 1 885 ? 13.011 33.884 -24.045 1.00 73.62 885 ASP A CA 1
ATOM 6878 C C . ASP A 1 885 ? 11.801 33.040 -24.486 1.00 73.62 885 ASP A C 1
ATOM 6880 O O . ASP A 1 885 ? 11.869 31.817 -24.628 1.00 73.62 885 ASP A O 1
ATOM 6884 N N . THR A 1 886 ? 10.648 33.686 -24.696 1.00 79.88 886 THR A N 1
ATOM 6885 C CA . THR A 1 886 ? 9.407 32.978 -25.071 1.00 79.88 886 THR A CA 1
ATOM 6886 C C . THR A 1 886 ? 9.428 32.402 -26.489 1.00 79.88 886 THR A C 1
ATOM 6888 O O . THR A 1 886 ? 8.579 31.577 -26.838 1.00 79.88 886 THR A O 1
ATOM 6891 N N . GLN A 1 887 ? 10.430 32.765 -27.297 1.00 80.44 887 GLN A N 1
ATOM 6892 C CA . GLN A 1 887 ? 10.607 32.267 -28.662 1.00 80.44 887 GLN A CA 1
ATOM 6893 C C . GLN A 1 887 ? 11.027 30.792 -28.715 1.00 80.44 887 GLN A C 1
ATOM 6895 O O . GLN A 1 887 ? 10.859 30.156 -29.757 1.00 80.44 887 GLN A O 1
ATOM 6900 N N . ARG A 1 888 ? 11.533 30.229 -27.607 1.00 85.25 888 ARG A N 1
ATOM 6901 C CA . ARG A 1 888 ? 11.920 28.810 -27.518 1.00 85.25 888 ARG A CA 1
ATOM 6902 C C . ARG A 1 888 ? 10.739 27.845 -27.414 1.00 85.25 888 ARG A C 1
ATOM 6904 O O . ARG A 1 888 ? 10.903 26.659 -27.692 1.00 85.25 888 ARG A O 1
ATOM 6911 N N . PHE A 1 889 ? 9.562 28.329 -27.013 1.00 90.50 889 PHE A N 1
ATOM 6912 C CA . PHE A 1 889 ? 8.367 27.495 -26.934 1.00 90.50 889 PHE A CA 1
ATOM 6913 C C . PHE A 1 889 ? 7.777 27.278 -28.326 1.00 90.50 889 PHE A C 1
ATOM 6915 O O . PHE A 1 889 ? 7.621 28.202 -29.128 1.00 90.50 889 PHE A O 1
ATOM 6922 N N . VAL A 1 890 ? 7.420 26.030 -28.602 1.00 94.38 890 VAL A N 1
ATOM 6923 C CA . VAL A 1 890 ? 6.863 25.578 -29.876 1.00 94.38 890 VAL A CA 1
ATOM 6924 C C . VAL A 1 890 ? 5.605 24.741 -29.667 1.00 94.38 890 VAL A C 1
ATOM 6926 O O . VAL A 1 890 ? 5.318 24.285 -28.557 1.00 94.38 890 VAL A O 1
ATOM 6929 N N . ARG A 1 891 ? 4.869 24.526 -30.757 1.00 94.75 891 ARG A N 1
ATOM 6930 C CA . ARG A 1 891 ? 3.689 23.665 -30.841 1.00 94.75 891 ARG A CA 1
ATOM 6931 C C . ARG A 1 891 ? 3.930 22.596 -31.901 1.00 94.75 891 ARG A C 1
ATOM 6933 O O . ARG A 1 891 ? 4.301 22.957 -33.020 1.00 94.75 891 ARG A O 1
ATOM 6940 N N . PRO A 1 892 ? 3.738 21.309 -31.592 1.00 95.06 892 PRO A N 1
ATOM 6941 C CA . PRO A 1 892 ? 3.989 20.251 -32.556 1.00 95.06 892 PRO A CA 1
ATOM 6942 C C . PRO A 1 892 ? 2.908 20.200 -33.640 1.00 95.06 892 PRO A C 1
ATOM 6944 O O . PRO A 1 892 ? 1.738 20.503 -33.384 1.00 95.06 892 PRO A O 1
ATOM 6947 N N . ILE A 1 893 ? 3.316 19.785 -34.839 1.00 92.44 893 ILE A N 1
ATOM 6948 C CA . ILE A 1 893 ? 2.452 19.469 -35.979 1.00 92.44 893 ILE A CA 1
ATOM 6949 C C . ILE A 1 893 ? 2.513 17.945 -36.189 1.00 92.44 893 ILE A C 1
ATOM 6951 O O . ILE A 1 893 ? 3.609 17.410 -36.390 1.00 92.44 893 ILE A O 1
ATOM 6955 N N . PRO A 1 894 ? 1.387 17.215 -36.102 1.00 83.06 894 PRO A N 1
ATOM 6956 C CA . PRO A 1 894 ? 1.392 15.768 -36.281 1.00 83.06 894 PRO A CA 1
ATOM 6957 C C . PRO A 1 894 ? 1.507 15.369 -37.763 1.00 83.06 894 PRO A C 1
ATOM 6959 O O . PRO A 1 894 ? 1.160 16.150 -38.653 1.00 83.06 894 PRO A O 1
ATOM 6962 N N . PRO A 1 895 ? 1.946 14.133 -38.060 1.00 72.12 895 PRO A N 1
ATOM 6963 C CA . PRO A 1 895 ? 2.062 13.652 -39.432 1.00 72.12 895 PRO A CA 1
ATOM 6964 C C . PRO A 1 895 ? 0.729 13.705 -40.198 1.00 72.12 895 PRO A C 1
ATOM 6966 O O . PRO A 1 895 ? -0.311 13.274 -39.705 1.00 72.12 895 PRO A O 1
ATOM 6969 N N . GLY A 1 896 ? 0.771 14.182 -41.445 1.00 69.88 896 GLY A N 1
ATOM 6970 C CA . GLY A 1 896 ? -0.367 14.128 -42.371 1.00 69.88 896 GLY A CA 1
ATOM 6971 C C . GLY A 1 896 ? -1.331 15.320 -42.330 1.00 69.88 896 GLY A C 1
ATOM 6972 O O . GLY A 1 896 ? -2.232 15.365 -43.167 1.00 69.88 896 GLY A O 1
ATOM 6973 N N . ILE A 1 897 ? -1.136 16.295 -41.433 1.00 77.81 897 ILE A N 1
ATOM 6974 C CA . ILE A 1 897 ? -1.861 17.580 -41.431 1.00 77.81 897 ILE A CA 1
ATOM 6975 C C . ILE A 1 897 ? -0.890 18.759 -41.258 1.00 77.81 897 ILE A C 1
ATOM 6977 O O . ILE A 1 897 ? 0.215 18.583 -40.760 1.00 77.81 897 ILE A O 1
ATOM 6981 N N . GLU A 1 898 ? -1.273 19.964 -41.694 1.00 82.56 898 GLU A N 1
ATOM 6982 C CA . GLU A 1 898 ? -0.397 21.156 -41.643 1.00 82.56 898 GLU A CA 1
ATOM 6983 C C . GLU A 1 898 ? -0.617 22.016 -40.389 1.00 82.56 898 GLU A C 1
ATOM 6985 O O . GLU A 1 898 ? 0.136 22.958 -40.131 1.00 82.56 898 GLU A O 1
ATOM 6990 N N . GLN A 1 899 ? -1.670 21.740 -39.619 1.00 87.06 899 GLN A N 1
ATOM 6991 C CA . GLN A 1 899 ? -2.062 22.576 -38.496 1.00 87.06 899 GLN A CA 1
ATOM 6992 C C . GLN A 1 899 ? -1.441 22.089 -37.169 1.00 87.06 899 GLN A C 1
ATOM 6994 O O . GLN A 1 899 ? -1.526 20.901 -36.855 1.00 87.06 899 GLN A O 1
ATOM 6999 N N . PRO A 1 900 ? -0.831 22.988 -36.368 1.00 93.94 900 PRO A N 1
ATOM 7000 C CA . PRO A 1 900 ? -0.270 22.642 -35.065 1.00 93.94 900 PRO A CA 1
ATOM 7001 C C . PRO A 1 900 ? -1.352 22.508 -33.991 1.00 93.94 900 PRO A C 1
ATOM 7003 O O . PRO A 1 900 ? -2.478 22.997 -34.146 1.00 93.94 900 PRO A O 1
ATOM 7006 N N . LEU A 1 901 ? -0.956 21.955 -32.843 1.00 93.56 901 LEU A N 1
ATOM 7007 C CA . LEU A 1 901 ? -1.733 22.072 -31.609 1.00 93.56 901 LEU A CA 1
ATOM 7008 C C . LEU A 1 901 ? -2.127 23.542 -31.312 1.00 93.56 901 LEU A C 1
ATOM 7010 O O . LEU A 1 901 ? -1.364 24.467 -31.638 1.00 93.56 901 LEU A O 1
ATOM 7014 N N . PRO A 1 902 ? -3.314 23.794 -30.725 1.00 91.50 902 PRO A N 1
ATOM 7015 C CA . PRO A 1 902 ? -3.774 25.154 -30.441 1.00 91.50 902 PRO A CA 1
ATOM 7016 C C . PRO A 1 902 ? -2.905 25.859 -29.385 1.00 91.50 902 PRO A C 1
ATOM 7018 O O . PRO A 1 902 ? -2.382 25.226 -28.469 1.00 91.50 902 PRO A O 1
ATOM 7021 N N . GLU A 1 903 ? -2.743 27.185 -29.531 1.00 86.31 903 GLU A N 1
ATOM 7022 C CA . GLU A 1 903 ? -2.011 28.043 -28.571 1.00 86.31 903 GLU A CA 1
ATOM 7023 C C . GLU A 1 903 ? -2.765 28.206 -27.253 1.00 86.31 903 GLU A C 1
ATOM 7025 O O . GLU A 1 903 ? -2.147 28.236 -26.193 1.00 86.31 903 GLU A O 1
ATOM 7030 N N . SER A 1 904 ? -4.088 28.314 -27.342 1.00 81.88 904 SER A N 1
ATOM 7031 C CA . SER A 1 904 ? -5.006 28.472 -26.223 1.00 81.88 904 SER A CA 1
ATOM 7032 C C . SER A 1 904 ? -6.290 27.711 -26.519 1.00 81.88 904 SER A C 1
ATOM 7034 O O . SER A 1 904 ? -6.725 27.661 -27.671 1.00 81.88 904 SER A O 1
ATOM 7036 N N . VAL A 1 905 ? -6.910 27.175 -25.475 1.00 88.38 905 VAL A N 1
ATOM 7037 C CA . VAL A 1 905 ? -8.213 26.517 -25.541 1.00 88.38 905 VAL A CA 1
ATOM 7038 C C . VAL A 1 905 ? -9.129 27.265 -24.584 1.00 88.38 905 VAL A C 1
ATOM 7040 O O . VAL A 1 905 ? -8.887 27.249 -23.386 1.00 88.38 905 VAL A O 1
ATOM 7043 N N . GLY A 1 906 ? -10.114 27.991 -25.118 1.00 84.31 906 GLY A N 1
ATOM 7044 C CA . GLY A 1 906 ? -11.058 28.782 -24.314 1.00 84.31 906 GLY A CA 1
ATOM 7045 C C . GLY A 1 906 ? -12.518 28.382 -24.517 1.00 84.31 906 GLY A C 1
ATOM 7046 O O . GLY A 1 906 ? -13.415 29.001 -23.951 1.00 84.31 906 GLY A O 1
ATOM 7047 N N . SER A 1 907 ? -12.767 27.381 -25.361 1.00 88.81 907 SER A N 1
ATOM 7048 C CA . SER A 1 907 ? -14.096 26.885 -25.703 1.00 88.81 907 SER A CA 1
ATOM 7049 C C . SER A 1 907 ? -14.068 25.380 -25.968 1.00 88.81 907 SER A C 1
ATOM 7051 O O . SER A 1 907 ? -13.012 24.794 -26.220 1.00 88.81 907 SER A O 1
ATOM 7053 N N . VAL A 1 908 ? -15.248 24.759 -25.952 1.00 86.88 908 VAL A N 1
ATOM 7054 C CA . VAL A 1 908 ? -15.432 23.336 -26.279 1.00 86.88 908 VAL A CA 1
ATOM 7055 C C . VAL A 1 908 ? -15.019 23.051 -27.728 1.00 86.88 908 VAL A C 1
ATOM 7057 O O . VAL A 1 908 ? -14.462 21.998 -28.026 1.00 86.88 908 VAL A O 1
ATOM 7060 N N . GLU A 1 909 ? -15.241 23.997 -28.644 1.00 86.62 909 GLU A N 1
ATOM 7061 C CA . GLU A 1 909 ? -14.797 23.907 -30.037 1.00 86.62 909 GLU A CA 1
ATOM 7062 C C . GLU A 1 909 ? -13.269 23.906 -30.166 1.00 86.62 909 GLU A C 1
ATOM 7064 O O . GLU A 1 909 ? -12.728 23.105 -30.931 1.00 86.62 909 GLU A O 1
ATOM 7069 N N . ASP A 1 910 ? -12.574 24.759 -29.408 1.00 90.00 910 ASP A N 1
ATOM 7070 C CA . ASP A 1 910 ? -11.105 24.791 -29.401 1.00 90.00 910 ASP A CA 1
ATOM 7071 C C . ASP A 1 910 ? -10.528 23.492 -28.831 1.00 90.00 910 ASP A C 1
ATOM 7073 O O . ASP A 1 910 ? -9.532 22.971 -29.338 1.00 90.00 910 ASP A O 1
ATOM 7077 N N . LEU A 1 911 ? -11.177 22.944 -27.800 1.00 92.44 911 LEU A N 1
ATOM 7078 C CA . LEU A 1 911 ? -10.806 21.662 -27.218 1.00 92.44 911 LEU A CA 1
ATOM 7079 C C . LEU A 1 911 ? -11.038 20.526 -28.221 1.00 92.44 911 LEU A C 1
ATOM 7081 O O . LEU A 1 911 ? -10.157 19.693 -28.406 1.00 92.44 911 LEU A O 1
ATOM 7085 N N . ARG A 1 912 ? -12.161 20.527 -28.951 1.00 90.50 912 ARG A N 1
ATOM 7086 C CA . ARG A 1 912 ? -12.450 19.529 -29.997 1.00 90.50 912 ARG A CA 1
ATOM 7087 C C . ARG A 1 912 ? -11.365 19.522 -31.060 1.00 90.50 912 ARG A C 1
ATOM 7089 O O . ARG A 1 912 ? -10.841 18.463 -31.392 1.00 90.50 912 ARG A O 1
ATOM 7096 N N . TYR A 1 913 ? -10.969 20.706 -31.517 1.00 90.81 913 TYR A N 1
ATOM 7097 C CA . TYR A 1 913 ? -9.841 20.854 -32.426 1.00 90.81 913 TYR A CA 1
ATOM 7098 C C . TYR A 1 913 ? -8.534 20.311 -31.817 1.00 90.81 913 TYR A C 1
ATOM 7100 O O . TYR A 1 913 ? -7.784 19.610 -32.495 1.00 90.81 913 TYR A O 1
ATOM 7108 N N . ALA A 1 914 ? -8.266 20.567 -30.533 1.00 92.38 914 ALA A N 1
ATOM 7109 C CA . ALA A 1 914 ? -7.097 20.013 -29.852 1.00 92.38 914 ALA A CA 1
ATOM 7110 C C . ALA A 1 914 ? -7.087 18.472 -29.862 1.00 92.38 914 ALA A C 1
ATOM 7112 O O . ALA A 1 914 ? -6.055 17.875 -30.169 1.00 92.38 914 ALA A O 1
ATOM 7113 N N . LEU A 1 915 ? -8.227 17.827 -29.587 1.00 91.12 915 LEU A N 1
ATOM 7114 C CA . LEU A 1 915 ? -8.370 16.366 -29.612 1.00 91.12 915 LEU A CA 1
ATOM 7115 C C . LEU A 1 915 ? -8.183 15.793 -31.028 1.00 91.12 915 LEU A C 1
ATOM 7117 O O . LEU A 1 915 ? -7.478 14.797 -31.196 1.00 91.12 915 LEU A O 1
ATOM 7121 N N . GLU A 1 916 ? -8.751 16.443 -32.050 1.00 87.62 916 GLU A N 1
ATOM 7122 C CA . GLU A 1 916 ? -8.598 16.059 -33.465 1.00 87.62 916 GLU A CA 1
ATOM 7123 C C . GLU A 1 916 ? -7.145 16.136 -33.955 1.00 87.62 916 GLU A C 1
ATOM 7125 O O . GLU A 1 916 ? -6.736 15.368 -34.828 1.00 87.62 916 GLU A O 1
ATOM 7130 N N . VAL A 1 917 ? -6.350 17.054 -33.402 1.00 89.25 917 VAL A N 1
ATOM 7131 C CA . VAL A 1 917 ? -4.913 17.143 -33.685 1.00 89.25 917 VAL A CA 1
ATOM 7132 C C . VAL A 1 917 ? -4.140 16.111 -32.853 1.00 89.25 917 VAL A C 1
ATOM 7134 O O . VAL A 1 917 ? -3.266 15.427 -33.388 1.00 89.25 917 VAL A O 1
ATOM 7137 N N . LEU A 1 918 ? -4.477 15.930 -31.569 1.00 89.19 918 LEU A N 1
ATOM 7138 C CA . LEU A 1 918 ? -3.807 14.969 -30.680 1.00 89.19 918 LEU A CA 1
ATOM 7139 C C . LEU A 1 918 ? -3.940 13.516 -31.162 1.00 89.19 918 LEU A C 1
ATOM 7141 O O . LEU A 1 918 ? -2.960 12.772 -31.122 1.00 89.19 918 LEU A O 1
ATOM 7145 N N . ILE A 1 919 ? -5.103 13.124 -31.700 1.00 84.75 919 ILE A N 1
ATOM 7146 C CA . ILE A 1 919 ? -5.364 11.760 -32.201 1.00 84.75 919 ILE A CA 1
ATOM 7147 C C . ILE A 1 919 ? -4.517 11.399 -33.429 1.00 84.75 919 ILE A C 1
ATOM 7149 O O . ILE A 1 919 ? -4.587 10.276 -33.914 1.00 84.75 919 ILE A O 1
ATOM 7153 N N . ARG A 1 920 ? -3.739 12.334 -33.984 1.00 85.19 920 ARG A N 1
ATOM 7154 C CA . ARG A 1 920 ? -2.840 12.091 -35.122 1.00 85.19 920 ARG A CA 1
ATOM 7155 C C . ARG A 1 920 ? -1.394 11.853 -34.702 1.00 85.19 920 ARG A C 1
ATOM 7157 O O . ARG A 1 920 ? -0.589 11.438 -35.534 1.00 85.19 920 ARG A O 1
ATOM 7164 N N . PHE A 1 921 ? -1.044 12.094 -33.439 1.00 85.38 921 PHE A N 1
ATOM 7165 C CA . PHE A 1 921 ? 0.297 11.788 -32.953 1.00 85.38 921 PHE A CA 1
ATOM 7166 C C . PHE A 1 921 ? 0.474 10.280 -32.743 1.00 85.38 921 PHE A C 1
ATOM 7168 O O . PHE A 1 921 ? -0.453 9.619 -32.276 1.00 85.38 921 PHE A O 1
ATOM 7175 N N . PRO A 1 922 ? 1.655 9.723 -33.058 1.00 80.50 922 PRO A N 1
ATOM 7176 C CA . PRO A 1 922 ? 1.939 8.305 -32.866 1.00 80.50 922 PRO A CA 1
ATOM 7177 C C . PRO A 1 922 ? 1.983 7.944 -31.378 1.00 80.50 922 PRO A C 1
ATOM 7179 O O . PRO A 1 922 ? 2.790 8.503 -30.645 1.00 80.50 922 PRO A O 1
ATOM 7182 N N . ALA A 1 923 ? 1.191 6.978 -30.910 1.00 75.62 923 ALA A N 1
ATOM 7183 C CA . ALA A 1 923 ? 1.227 6.549 -29.507 1.00 75.62 923 ALA A CA 1
ATOM 7184 C C . ALA A 1 923 ? 2.603 5.996 -29.109 1.00 75.62 923 ALA A C 1
ATOM 7186 O O . ALA A 1 923 ? 3.044 6.214 -27.989 1.00 75.62 923 ALA A O 1
ATOM 7187 N N . TYR A 1 924 ? 3.293 5.317 -30.030 1.00 72.00 924 TYR A N 1
ATOM 7188 C CA . TYR A 1 924 ? 4.649 4.793 -29.843 1.00 72.00 924 TYR A CA 1
ATOM 7189 C C . TYR A 1 924 ? 5.537 5.222 -31.014 1.00 72.00 924 TYR A C 1
ATOM 7191 O O . TYR A 1 924 ? 5.645 4.486 -31.995 1.00 72.00 924 TYR A O 1
ATOM 7199 N N . PRO A 1 925 ? 6.168 6.407 -30.948 1.00 81.94 925 PRO A N 1
ATOM 7200 C CA . PRO A 1 925 ? 7.047 6.879 -32.008 1.00 81.94 925 PRO A CA 1
ATOM 7201 C C . PRO A 1 925 ? 8.188 5.869 -32.244 1.00 81.94 925 PRO A C 1
ATOM 7203 O O . PRO A 1 925 ? 8.739 5.352 -31.261 1.00 81.94 925 PRO A O 1
ATOM 7206 N N . PRO A 1 926 ? 8.536 5.553 -33.503 1.00 72.12 926 PRO A N 1
ATOM 7207 C CA . PRO A 1 926 ? 9.633 4.643 -33.819 1.00 72.12 926 PRO A CA 1
ATOM 7208 C C . PRO A 1 926 ? 10.984 5.213 -33.362 1.00 72.12 926 PRO A C 1
ATOM 7210 O O . PRO A 1 926 ? 11.241 6.417 -33.465 1.00 72.12 926 PRO A O 1
ATOM 7213 N N . LEU A 1 927 ? 11.859 4.343 -32.853 1.00 78.62 927 LEU A N 1
ATOM 7214 C CA . LEU A 1 927 ? 13.239 4.701 -32.512 1.00 78.62 927 LEU A CA 1
ATOM 7215 C C . LEU A 1 927 ? 14.151 4.671 -33.749 1.00 78.62 927 LEU A C 1
ATOM 7217 O O . LEU A 1 927 ? 13.855 3.970 -34.712 1.00 78.62 927 LEU A O 1
ATOM 7221 N N . PRO A 1 928 ? 15.334 5.315 -33.705 1.00 68.56 928 PRO A N 1
ATOM 7222 C CA . PRO A 1 928 ? 16.301 5.267 -34.808 1.00 68.56 928 PRO A CA 1
ATOM 7223 C C . PRO A 1 928 ? 16.794 3.856 -35.167 1.00 68.56 928 PRO A C 1
ATOM 7225 O O . PRO A 1 928 ? 17.319 3.648 -36.254 1.00 68.56 928 PRO A O 1
ATOM 7228 N N . THR A 1 929 ? 16.664 2.892 -34.252 1.00 60.88 929 THR A N 1
ATOM 7229 C CA . THR A 1 929 ? 17.038 1.480 -34.438 1.00 60.88 929 THR A CA 1
ATOM 7230 C C . THR A 1 929 ? 15.878 0.597 -34.911 1.00 60.88 929 THR A C 1
ATOM 7232 O O . THR A 1 929 ? 16.077 -0.596 -35.151 1.00 60.88 929 THR A O 1
ATOM 7235 N N . GLU A 1 930 ? 14.672 1.154 -35.026 1.00 58.81 930 GLU A N 1
ATOM 7236 C CA . GLU A 1 930 ? 13.440 0.459 -35.395 1.00 58.81 930 GLU A CA 1
ATOM 7237 C C . GLU A 1 930 ? 13.045 0.836 -36.834 1.00 58.81 930 GLU A C 1
ATOM 7239 O O . GLU A 1 930 ? 13.132 1.994 -37.233 1.00 58.81 930 GLU A O 1
ATOM 7244 N N . ASN A 1 931 ? 12.603 -0.141 -37.633 1.00 48.97 931 ASN A N 1
ATOM 7245 C CA . ASN A 1 931 ? 12.125 0.103 -38.997 1.00 48.97 931 ASN A CA 1
ATOM 7246 C C . ASN A 1 931 ? 10.590 0.110 -39.023 1.00 48.97 931 ASN A C 1
ATOM 7248 O O . ASN A 1 931 ? 9.976 -0.844 -38.548 1.00 48.97 931 ASN A O 1
ATOM 7252 N N . GLY A 1 932 ? 9.986 1.130 -39.643 1.00 50.56 932 GLY A N 1
ATOM 7253 C CA . GLY A 1 932 ? 8.541 1.211 -39.896 1.00 50.56 932 GLY A CA 1
ATOM 7254 C C . GLY A 1 932 ? 7.927 2.571 -39.550 1.00 50.56 932 GLY A C 1
ATOM 7255 O O . GLY A 1 932 ? 8.539 3.385 -38.863 1.00 50.56 932 GLY A O 1
ATOM 7256 N N . ALA A 1 933 ? 6.712 2.817 -40.043 1.00 49.62 933 ALA A N 1
ATOM 7257 C CA . ALA A 1 933 ? 5.834 3.880 -39.557 1.00 49.62 933 ALA A CA 1
ATOM 7258 C C . ALA A 1 933 ? 4.786 3.237 -38.639 1.00 49.62 933 ALA A C 1
ATOM 7260 O O . ALA A 1 933 ? 4.302 2.146 -38.934 1.00 49.62 933 ALA A O 1
ATOM 7261 N N . THR A 1 934 ? 4.476 3.875 -37.513 1.00 49.53 934 THR A N 1
ATOM 7262 C CA . THR A 1 934 ? 3.403 3.411 -36.628 1.00 49.53 934 THR A CA 1
ATOM 7263 C C . THR A 1 934 ? 2.088 4.052 -37.059 1.00 49.53 934 THR A C 1
ATOM 7265 O O . THR A 1 934 ? 1.979 5.277 -37.096 1.00 49.53 934 THR A O 1
ATOM 7268 N N . ASP A 1 935 ? 1.089 3.229 -37.370 1.00 52.88 935 ASP A N 1
ATOM 7269 C CA . ASP A 1 935 ? -0.284 3.694 -37.615 1.00 52.88 935 ASP A CA 1
ATOM 7270 C C . ASP A 1 935 ? -1.073 3.829 -36.300 1.00 52.88 935 ASP A C 1
ATOM 7272 O O . ASP A 1 935 ? -2.214 4.295 -36.285 1.00 52.88 935 ASP A O 1
ATOM 7276 N N . ARG A 1 936 ? -0.475 3.421 -35.169 1.00 58.34 936 ARG A N 1
ATOM 7277 C CA . ARG A 1 936 ? -1.089 3.522 -33.845 1.00 58.34 936 ARG A CA 1
ATOM 7278 C C . ARG A 1 936 ? -0.936 4.945 -33.339 1.00 58.34 936 ARG A C 1
ATOM 7280 O O . ARG A 1 936 ? 0.159 5.367 -32.960 1.00 58.34 936 ARG A O 1
ATOM 7287 N N . THR A 1 937 ? -2.042 5.670 -33.299 1.00 77.31 937 THR A N 1
ATOM 7288 C CA . THR A 1 937 ? -2.090 7.020 -32.752 1.00 77.31 937 THR A CA 1
ATOM 7289 C C . THR A 1 937 ? -2.521 7.035 -31.289 1.00 77.31 937 THR A C 1
ATOM 7291 O O . THR A 1 937 ? -2.973 6.019 -30.754 1.00 77.31 937 THR A O 1
ATOM 7294 N N . ILE A 1 938 ? -2.321 8.167 -30.608 1.00 77.44 938 ILE A N 1
ATOM 7295 C CA . ILE A 1 938 ? -2.761 8.350 -29.221 1.00 77.44 938 ILE A CA 1
ATOM 7296 C C . ILE A 1 938 ? -4.270 8.053 -29.149 1.00 77.44 938 ILE A C 1
ATOM 7298 O O . ILE A 1 938 ? -5.029 8.635 -29.930 1.00 77.44 938 ILE A O 1
ATOM 7302 N N . PRO A 1 939 ? -4.731 7.174 -28.237 1.00 74.19 939 PRO A N 1
ATOM 7303 C CA . PRO A 1 939 ? -6.139 6.800 -28.121 1.00 74.19 939 PRO A CA 1
ATOM 7304 C C . PRO A 1 939 ? -6.943 7.914 -27.432 1.00 74.19 939 PRO A C 1
ATOM 7306 O O . PRO A 1 939 ? -7.467 7.725 -26.340 1.00 74.19 939 PRO A O 1
ATOM 7309 N N . VAL A 1 940 ? -7.013 9.094 -28.055 1.00 80.81 940 VAL A N 1
ATOM 7310 C CA . VAL A 1 940 ? -7.536 10.329 -27.450 1.00 80.81 940 VAL A CA 1
ATOM 7311 C C . VAL A 1 940 ? -8.997 10.202 -27.028 1.00 80.81 940 VAL A C 1
ATOM 7313 O O . VAL A 1 940 ? -9.346 10.710 -25.973 1.00 80.81 940 VAL A O 1
ATOM 7316 N N . GLU A 1 941 ? -9.836 9.495 -27.789 1.00 80.12 941 GLU A N 1
ATOM 7317 C CA . GLU A 1 941 ? -11.245 9.263 -27.426 1.00 80.12 941 GLU A CA 1
ATOM 7318 C C . GLU A 1 941 ? -11.359 8.505 -26.094 1.00 80.12 941 GLU A C 1
ATOM 7320 O O . GLU A 1 941 ? -12.046 8.939 -25.167 1.00 80.12 941 GLU A O 1
ATOM 7325 N N . THR A 1 942 ? -10.633 7.391 -25.973 1.00 73.44 942 THR A N 1
ATOM 7326 C CA . THR A 1 942 ? -10.612 6.575 -24.755 1.00 73.44 942 THR A CA 1
ATOM 7327 C C . THR A 1 942 ? -9.942 7.324 -23.607 1.00 73.44 942 THR A C 1
ATOM 7329 O O . THR A 1 942 ? -10.439 7.288 -22.488 1.00 73.44 942 THR A O 1
ATOM 7332 N N . LEU A 1 943 ? -8.853 8.044 -23.894 1.00 78.50 943 LEU A N 1
ATOM 7333 C CA . LEU A 1 943 ? -8.114 8.857 -22.930 1.00 78.50 943 LEU A CA 1
ATOM 7334 C C . LEU A 1 943 ? -8.976 9.970 -22.344 1.00 78.50 943 LEU A C 1
ATOM 7336 O O . LEU A 1 943 ? -9.051 10.110 -21.129 1.00 78.50 943 LEU A O 1
ATOM 7340 N N . TYR A 1 944 ? -9.679 10.711 -23.196 1.00 87.25 944 TYR A N 1
ATOM 7341 C CA . TYR A 1 944 ? -10.594 11.763 -22.776 1.00 87.25 944 TYR A CA 1
ATOM 7342 C C . TYR A 1 944 ? -11.759 11.203 -21.953 1.00 87.25 944 TYR A C 1
ATOM 7344 O O . TYR A 1 944 ? -12.112 11.764 -20.922 1.00 87.25 944 TYR A O 1
ATOM 7352 N N . THR A 1 945 ? -12.312 10.057 -22.361 1.00 84.06 945 THR A N 1
ATOM 7353 C CA . THR A 1 945 ? -13.395 9.396 -21.616 1.00 84.06 945 THR A CA 1
ATOM 7354 C C . THR A 1 945 ? -12.935 8.911 -20.241 1.00 84.06 945 THR A C 1
ATOM 7356 O O . THR A 1 945 ? -13.680 9.052 -19.280 1.00 84.06 945 THR A O 1
ATOM 7359 N N . SER A 1 946 ? -11.719 8.368 -20.124 1.00 81.06 946 SER A N 1
ATOM 7360 C CA . SER A 1 946 ? -11.155 7.948 -18.830 1.00 81.06 946 SER A CA 1
ATOM 7361 C C . SER A 1 946 ? -10.963 9.144 -17.902 1.00 81.06 946 SER A C 1
ATOM 7363 O O . SER A 1 946 ? -11.387 9.110 -16.754 1.00 81.06 946 SER A O 1
ATOM 7365 N N . LEU A 1 947 ? -10.377 10.225 -18.425 1.00 84.44 947 LEU A N 1
ATOM 7366 C CA . LEU A 1 947 ? -10.023 11.407 -17.641 1.00 84.44 947 LEU A CA 1
ATOM 7367 C C . LEU A 1 947 ? -11.239 12.229 -17.197 1.00 84.44 947 LEU A C 1
ATOM 7369 O O . LEU A 1 947 ? -11.213 12.809 -16.115 1.00 84.44 947 LEU A O 1
ATOM 7373 N N . PHE A 1 948 ? -12.290 12.306 -18.021 1.00 89.75 948 PHE A N 1
ATOM 7374 C CA . PHE A 1 948 ? -13.404 13.237 -17.792 1.00 89.75 948 PHE A CA 1
ATOM 7375 C C . PHE A 1 948 ? -14.791 12.588 -17.808 1.00 89.75 948 PHE A C 1
ATOM 7377 O O . PHE A 1 948 ? -15.785 13.286 -17.640 1.00 89.75 948 PHE A O 1
ATOM 7384 N N . GLY A 1 949 ? -14.900 11.266 -17.971 1.00 78.12 949 GLY A N 1
ATOM 7385 C CA . GLY A 1 949 ? -16.189 10.572 -18.101 1.00 78.12 949 GLY A CA 1
ATOM 7386 C C . GLY A 1 949 ? -17.092 10.630 -16.864 1.00 78.12 949 GLY A C 1
ATOM 7387 O O . GLY A 1 949 ? -18.277 10.326 -16.968 1.00 78.12 949 GLY A O 1
ATOM 7388 N N . GLN A 1 950 ? -16.547 11.017 -15.707 1.00 76.62 950 GLN A N 1
ATOM 7389 C CA . GLN A 1 950 ? -17.292 11.213 -14.456 1.00 76.62 950 GLN A CA 1
ATOM 7390 C C . GLN A 1 950 ? -17.597 12.687 -14.147 1.00 76.62 950 GLN A C 1
ATOM 7392 O O . GLN A 1 950 ? -18.316 12.976 -13.192 1.00 76.62 950 GLN A O 1
ATOM 7397 N N . VAL A 1 951 ? -17.053 13.622 -14.929 1.00 82.94 951 VAL A N 1
ATOM 7398 C CA . VAL A 1 951 ? -17.327 15.052 -14.775 1.00 82.94 951 VAL A CA 1
ATOM 7399 C C . VAL A 1 951 ? -18.725 15.320 -15.343 1.00 82.94 951 VAL A C 1
ATOM 7401 O O . VAL A 1 951 ? -19.047 14.870 -16.436 1.00 82.94 951 VAL A O 1
ATOM 7404 N N . ASP A 1 952 ? -19.588 16.023 -14.611 1.00 69.94 952 ASP A N 1
ATOM 7405 C CA . ASP A 1 952 ? -20.930 16.377 -15.094 1.00 69.94 952 ASP A CA 1
ATOM 7406 C C . ASP A 1 952 ? -20.927 17.855 -15.511 1.00 69.94 952 ASP A C 1
ATOM 7408 O O . ASP A 1 952 ? -20.716 18.743 -14.684 1.00 69.94 952 ASP A O 1
ATOM 7412 N N . GLY A 1 953 ? -21.082 18.147 -16.807 1.00 68.25 953 GLY A N 1
ATOM 7413 C CA . GLY A 1 953 ? -20.934 19.517 -17.299 1.00 68.25 953 GLY A CA 1
ATOM 7414 C C . GLY A 1 953 ? -21.220 19.711 -18.786 1.00 68.25 953 GLY A C 1
ATOM 7415 O O . GLY A 1 953 ? -20.862 18.896 -19.632 1.00 68.25 953 GLY A O 1
ATOM 7416 N N . ALA A 1 954 ? -21.823 20.854 -19.129 1.00 65.50 954 ALA A N 1
ATOM 7417 C CA . ALA A 1 954 ? -22.161 21.221 -20.511 1.00 65.50 954 ALA A CA 1
ATOM 7418 C C . ALA A 1 954 ? -20.937 21.526 -21.404 1.00 65.50 954 ALA A C 1
ATOM 7420 O O . ALA A 1 954 ? -21.107 21.782 -22.596 1.00 65.50 954 ALA A O 1
ATOM 7421 N N . GLN A 1 955 ? -19.729 21.538 -20.831 1.00 73.38 955 GLN A N 1
ATOM 7422 C CA . GLN A 1 955 ? -18.467 21.836 -21.516 1.00 73.38 955 GLN A CA 1
ATOM 7423 C C . GLN A 1 955 ? -17.640 20.585 -21.867 1.00 73.38 955 GLN A C 1
ATOM 7425 O O . GLN A 1 955 ? -16.517 20.711 -22.350 1.00 73.38 955 GLN A O 1
ATOM 7430 N N . LEU A 1 956 ? -18.195 19.384 -21.678 1.00 83.19 956 LEU A N 1
ATOM 7431 C CA . LEU A 1 956 ? -17.570 18.138 -22.121 1.00 83.19 956 LEU A CA 1
ATOM 7432 C C . LEU A 1 956 ? -17.791 17.865 -23.609 1.00 83.19 956 LEU A C 1
ATOM 7434 O O . LEU A 1 956 ? -18.834 18.182 -24.186 1.00 83.19 956 LEU A O 1
ATOM 7438 N N . ILE A 1 957 ? -16.802 17.223 -24.225 1.00 83.06 957 ILE A N 1
ATOM 7439 C CA . ILE A 1 957 ? -16.883 16.767 -25.609 1.00 83.06 957 ILE A CA 1
ATOM 7440 C C . ILE A 1 957 ? -17.518 15.385 -25.666 1.00 83.06 957 ILE A C 1
ATOM 7442 O O . ILE A 1 957 ? -17.036 14.433 -25.058 1.00 83.06 957 ILE A O 1
ATOM 7446 N N . ASP A 1 958 ? -18.552 15.264 -26.494 1.00 81.38 958 ASP A N 1
ATOM 7447 C CA . ASP A 1 958 ? -19.030 13.969 -26.958 1.00 81.38 958 ASP A CA 1
ATOM 7448 C C . ASP A 1 958 ? -17.984 13.345 -27.893 1.00 81.38 958 ASP A C 1
ATOM 7450 O O . ASP A 1 958 ? -17.871 13.707 -29.070 1.00 81.38 958 ASP A O 1
ATOM 7454 N N . VAL A 1 959 ? -17.186 12.428 -27.350 1.00 73.56 959 VAL A N 1
ATOM 7455 C CA . VAL A 1 959 ? -16.100 11.758 -28.073 1.00 73.56 959 VAL A CA 1
ATOM 7456 C C . VAL A 1 959 ? -16.591 10.930 -29.258 1.00 73.56 959 VAL A C 1
ATOM 7458 O O . VAL A 1 959 ? -15.828 10.730 -30.200 1.00 73.56 959 VAL A O 1
ATOM 7461 N N . GLU A 1 960 ? -17.863 10.515 -29.290 1.00 67.88 960 GLU A N 1
ATOM 7462 C CA . GLU A 1 960 ? -18.431 9.803 -30.441 1.00 67.88 960 GLU A CA 1
ATOM 7463 C C . GLU A 1 960 ? -18.495 10.704 -31.688 1.00 67.88 960 GLU A C 1
ATOM 7465 O O . GLU A 1 960 ? -18.501 10.218 -32.823 1.00 67.88 960 GLU A O 1
ATOM 7470 N N . THR A 1 961 ? -18.469 12.029 -31.499 1.00 68.00 961 THR A N 1
ATOM 7471 C CA . THR A 1 961 ? -18.443 13.018 -32.588 1.00 68.00 961 THR A CA 1
ATOM 7472 C C . THR A 1 961 ? -17.049 13.278 -33.166 1.00 68.00 961 THR A C 1
ATOM 7474 O O . THR A 1 961 ? -16.952 13.900 -34.224 1.00 68.00 961 THR A O 1
ATOM 7477 N N . LEU A 1 962 ? -15.980 12.771 -32.534 1.00 67.94 962 LEU A N 1
ATOM 7478 C CA . LEU A 1 962 ? -14.592 12.893 -33.014 1.00 67.94 962 LEU A CA 1
ATOM 7479 C C . LEU A 1 962 ? -14.280 11.938 -34.188 1.00 67.94 962 LEU A C 1
ATOM 7481 O O . LEU A 1 962 ? -13.235 12.047 -34.833 1.00 67.94 962 LEU A O 1
ATOM 7485 N N . SER A 1 963 ? -15.210 11.035 -34.521 1.00 52.22 963 SER A N 1
ATOM 7486 C CA . SER A 1 963 ? -15.088 10.086 -35.628 1.00 52.22 963 SER A CA 1
ATOM 7487 C C . SER A 1 963 ? -15.320 10.735 -37.003 1.00 52.22 963 SER A C 1
ATOM 7489 O O . SER A 1 963 ? -16.450 10.928 -37.454 1.00 52.22 963 SER A O 1
ATOM 7491 N N . GLY A 1 964 ? -14.232 10.977 -37.738 1.00 41.03 964 GLY A N 1
ATOM 7492 C CA . GLY A 1 964 ? -14.270 11.065 -39.201 1.00 41.03 964 GLY A CA 1
ATOM 7493 C C . GLY A 1 964 ? -14.613 9.703 -39.844 1.00 41.03 964 GLY A C 1
ATOM 7494 O O . GLY A 1 964 ? -14.391 8.652 -39.239 1.00 41.03 964 GLY A O 1
ATOM 7495 N N . PRO A 1 965 ? -15.166 9.676 -41.070 1.00 35.62 965 PRO A N 1
ATOM 7496 C CA . PRO A 1 965 ? -15.692 8.463 -41.685 1.00 35.62 965 PRO A CA 1
ATOM 7497 C C . PRO A 1 965 ? -14.559 7.569 -42.206 1.00 35.62 965 PRO A C 1
ATOM 7499 O O . PRO A 1 965 ? -14.187 7.721 -43.358 1.00 35.62 965 PRO A O 1
ATOM 7502 N N . ASP A 1 966 ? -14.014 6.646 -41.401 1.00 38.31 966 ASP A N 1
ATOM 7503 C CA . ASP A 1 966 ? -13.172 5.559 -41.952 1.00 38.31 966 ASP A CA 1
ATOM 7504 C C . ASP A 1 966 ? -12.995 4.303 -41.074 1.00 38.31 966 ASP A C 1
ATOM 7506 O O . ASP A 1 966 ? -12.048 3.535 -41.222 1.00 38.31 966 ASP A O 1
ATOM 7510 N N . ARG A 1 967 ? -13.952 3.983 -40.193 1.00 34.44 967 ARG A N 1
ATOM 7511 C CA . ARG A 1 967 ? -13.964 2.675 -39.492 1.00 34.44 967 ARG A CA 1
ATOM 7512 C C . ARG A 1 967 ? -14.568 1.519 -40.310 1.00 34.44 967 ARG A C 1
ATOM 7514 O O . ARG A 1 967 ? -14.945 0.493 -39.747 1.00 34.44 967 ARG A O 1
ATOM 7521 N N . ALA A 1 968 ? -14.657 1.641 -41.637 1.00 36.09 968 ALA A N 1
ATOM 7522 C CA . ALA A 1 968 ? -15.350 0.669 -42.487 1.00 36.09 968 ALA A CA 1
ATOM 7523 C C . ALA A 1 968 ? -14.648 0.347 -43.821 1.00 36.09 968 ALA A C 1
ATOM 7525 O O . ALA A 1 968 ? -15.285 0.364 -44.866 1.00 36.09 968 ALA A O 1
ATOM 7526 N N . SER A 1 969 ? -13.375 -0.050 -43.781 1.00 35.12 969 SER A N 1
ATOM 7527 C CA . SER A 1 969 ? -12.785 -1.030 -44.712 1.00 35.12 969 SER A CA 1
ATOM 7528 C C . SER A 1 969 ? -11.348 -1.317 -44.289 1.00 35.12 969 SER A C 1
ATOM 7530 O O . SER A 1 969 ? -10.512 -0.428 -44.388 1.00 35.12 969 SER A O 1
ATOM 7532 N N . ARG A 1 970 ? -11.019 -2.542 -43.842 1.00 41.88 970 ARG A N 1
ATOM 7533 C CA . ARG A 1 970 ? -9.608 -2.965 -43.841 1.00 41.88 970 ARG A CA 1
ATOM 7534 C C . ARG A 1 970 ? -9.172 -2.938 -45.306 1.00 41.88 970 ARG A C 1
ATOM 7536 O O . ARG A 1 970 ? -9.656 -3.760 -46.090 1.00 41.88 970 ARG A O 1
ATOM 7543 N N . GLU A 1 971 ? -8.355 -1.958 -45.682 1.00 46.47 971 GLU A N 1
ATOM 7544 C CA . GLU A 1 971 ? -7.720 -1.942 -46.995 1.00 46.47 971 GLU A CA 1
ATOM 7545 C C . GLU A 1 971 ? -7.021 -3.295 -47.221 1.00 46.47 971 GLU A C 1
ATOM 7547 O O . GLU A 1 971 ? -6.571 -3.935 -46.261 1.00 46.47 971 GLU A O 1
ATOM 7552 N N . PRO A 1 972 ? -6.992 -3.813 -48.460 1.00 55.84 972 PRO A N 1
ATOM 7553 C CA . PRO A 1 972 ? -6.282 -5.051 -48.738 1.00 55.84 972 PRO A CA 1
ATOM 7554 C C . PRO A 1 972 ? -4.828 -4.906 -48.278 1.00 55.84 972 PRO A C 1
ATOM 7556 O O . PRO A 1 972 ? -4.160 -3.956 -48.660 1.00 55.84 972 PRO A O 1
ATOM 7559 N N . ILE A 1 973 ? -4.342 -5.851 -47.468 1.00 63.62 973 ILE A N 1
ATOM 7560 C CA . ILE A 1 973 ? -2.935 -5.889 -47.049 1.00 63.62 973 ILE A CA 1
ATOM 7561 C C . ILE A 1 973 ? -2.086 -6.003 -48.323 1.00 63.62 973 ILE A C 1
ATOM 7563 O O . ILE A 1 973 ? -2.142 -7.030 -49.006 1.00 63.62 973 ILE A O 1
ATOM 7567 N N . THR A 1 974 ? -1.355 -4.942 -48.655 1.00 69.75 974 THR A N 1
ATOM 7568 C CA . THR A 1 974 ? -0.447 -4.849 -49.807 1.00 69.75 974 THR A CA 1
ATOM 7569 C C . THR A 1 974 ? 1.009 -4.892 -49.359 1.00 69.75 974 THR A C 1
ATOM 7571 O O . THR A 1 974 ? 1.302 -4.661 -48.191 1.00 69.75 974 THR A O 1
ATOM 7574 N N . GLY A 1 975 ? 1.925 -5.158 -50.288 1.00 80.50 975 GLY A N 1
ATOM 7575 C CA . GLY A 1 975 ? 3.362 -5.082 -50.039 1.00 80.50 975 GLY A CA 1
ATOM 7576 C C . GLY A 1 975 ? 4.054 -6.448 -50.008 1.00 80.50 975 GLY A C 1
ATOM 7577 O O . GLY A 1 975 ? 3.428 -7.486 -50.255 1.00 80.50 975 GLY A O 1
ATOM 7578 N N . PRO A 1 976 ? 5.359 -6.478 -49.684 1.00 80.88 976 PRO A N 1
ATOM 7579 C CA . PRO A 1 976 ? 6.230 -7.633 -49.905 1.00 80.88 976 PRO A CA 1
ATOM 7580 C C . PRO A 1 976 ? 5.786 -8.929 -49.218 1.00 80.88 976 PRO A C 1
ATOM 7582 O O . PRO A 1 976 ? 6.151 -10.017 -49.671 1.00 80.88 976 PRO A O 1
ATOM 7585 N N . VAL A 1 977 ? 5.039 -8.827 -48.115 1.00 82.56 977 VAL A N 1
ATOM 7586 C CA . VAL A 1 977 ? 4.517 -9.974 -47.357 1.00 82.56 977 VAL A CA 1
ATOM 7587 C C . VAL A 1 977 ? 3.279 -10.574 -48.033 1.00 82.56 977 VAL A C 1
ATOM 7589 O O . VAL A 1 977 ? 3.186 -11.795 -48.171 1.00 82.56 977 VAL A O 1
ATOM 7592 N N . ALA A 1 978 ? 2.363 -9.734 -48.521 1.00 81.06 978 ALA A N 1
ATOM 7593 C CA . ALA A 1 978 ? 1.192 -10.174 -49.277 1.00 81.06 978 ALA A CA 1
ATOM 7594 C C . ALA A 1 978 ? 1.582 -10.738 -50.652 1.00 81.06 978 ALA A C 1
ATOM 7596 O O . ALA A 1 978 ? 1.088 -11.795 -51.047 1.00 81.06 978 ALA A O 1
ATOM 7597 N N . ASP A 1 979 ? 2.534 -10.094 -51.330 1.00 82.25 979 ASP A N 1
ATOM 7598 C CA . ASP A 1 979 ? 3.017 -10.480 -52.662 1.00 82.25 979 ASP A CA 1
ATOM 7599 C C . ASP A 1 979 ? 3.728 -11.843 -52.679 1.00 82.25 979 ASP A C 1
ATOM 7601 O O . ASP A 1 979 ? 3.779 -12.516 -53.708 1.00 82.25 979 ASP A O 1
ATOM 7605 N N . ALA A 1 980 ? 4.262 -12.282 -51.534 1.00 77.69 980 ALA A N 1
ATOM 7606 C CA . ALA A 1 980 ? 4.904 -13.589 -51.394 1.00 77.69 980 ALA A CA 1
ATOM 7607 C C . ALA A 1 980 ? 3.906 -14.763 -51.378 1.00 77.69 980 ALA A C 1
ATOM 7609 O O . ALA A 1 980 ? 4.316 -15.921 -51.478 1.00 77.69 980 ALA A O 1
ATOM 7610 N N . THR A 1 981 ? 2.608 -14.481 -51.245 1.00 81.44 981 THR A N 1
ATOM 7611 C CA . THR A 1 981 ? 1.557 -15.496 -51.147 1.00 81.44 981 THR A CA 1
ATOM 7612 C C . THR A 1 981 ? 1.069 -15.905 -52.541 1.00 81.44 981 THR A C 1
ATOM 7614 O O . THR A 1 981 ? 0.555 -15.062 -53.274 1.00 81.44 981 THR A O 1
ATOM 7617 N N . PRO A 1 982 ? 1.115 -17.198 -52.924 1.00 74.19 982 PRO A N 1
ATOM 7618 C CA . PRO A 1 982 ? 0.581 -17.648 -54.208 1.00 74.19 982 PRO A CA 1
ATOM 7619 C C . PRO A 1 982 ? -0.921 -17.380 -54.320 1.00 74.19 982 PRO A C 1
ATOM 7621 O O . PRO A 1 982 ? -1.723 -17.954 -53.570 1.00 74.19 982 PRO A O 1
ATOM 7624 N N . THR A 1 983 ? -1.299 -16.526 -55.273 1.00 71.44 983 THR A N 1
ATOM 7625 C CA . THR A 1 983 ? -2.695 -16.149 -55.553 1.00 71.44 983 THR A CA 1
ATOM 7626 C C . THR A 1 983 ? -3.229 -16.772 -56.844 1.00 71.44 983 THR A C 1
ATOM 7628 O O . THR A 1 983 ? -4.445 -16.908 -56.994 1.00 71.44 983 THR A O 1
ATOM 7631 N N . SER A 1 984 ? -2.353 -17.223 -57.753 1.00 73.75 984 SER A N 1
ATOM 7632 C CA . SER A 1 984 ? -2.732 -17.927 -58.981 1.00 73.75 984 SER A CA 1
ATOM 7633 C C . SER A 1 984 ? -2.368 -19.416 -58.955 1.00 73.75 984 SER A C 1
ATOM 7635 O O . SER A 1 984 ? -1.507 -19.875 -58.204 1.00 73.75 984 SER A O 1
ATOM 7637 N N . LYS A 1 985 ? -3.015 -20.200 -59.828 1.00 69.06 985 LYS A N 1
ATOM 7638 C CA . LYS A 1 985 ? -2.706 -21.628 -60.002 1.00 69.06 985 LYS A CA 1
ATOM 7639 C C . LYS A 1 985 ? -1.266 -21.853 -60.488 1.00 69.06 985 LYS A C 1
ATOM 7641 O O . LYS A 1 985 ? -0.649 -22.826 -60.077 1.00 69.06 985 LYS A O 1
ATOM 7646 N N . ALA A 1 986 ? -0.742 -20.956 -61.325 1.00 72.00 986 ALA A N 1
ATOM 7647 C CA . ALA A 1 986 ? 0.626 -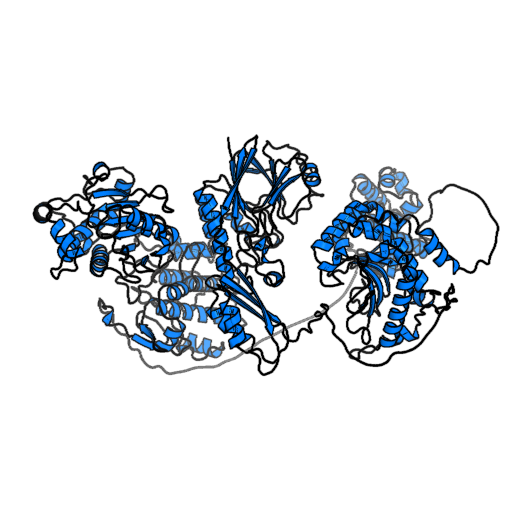21.036 -61.831 1.00 72.00 986 ALA A CA 1
ATOM 7648 C C . ALA A 1 986 ? 1.657 -20.757 -60.724 1.00 72.00 986 ALA A C 1
ATOM 7650 O O . ALA A 1 986 ? 2.636 -21.489 -60.615 1.00 72.00 986 ALA A O 1
ATOM 7651 N N . ASP A 1 987 ? 1.395 -19.777 -59.852 1.00 71.44 987 ASP A N 1
ATOM 7652 C CA . ASP A 1 987 ? 2.267 -19.481 -58.706 1.00 71.44 987 ASP A CA 1
ATOM 7653 C C . ASP A 1 987 ? 2.243 -20.629 -57.696 1.00 71.44 987 ASP A C 1
ATOM 7655 O O . ASP A 1 987 ? 3.281 -21.042 -57.189 1.00 71.44 987 ASP A O 1
ATOM 7659 N N . ALA A 1 988 ? 1.063 -21.208 -57.449 1.00 69.88 988 ALA A N 1
ATOM 7660 C CA . ALA A 1 988 ? 0.923 -22.380 -56.591 1.00 69.88 988 ALA A CA 1
ATOM 7661 C C . ALA A 1 988 ? 1.666 -23.605 -57.160 1.00 69.88 988 ALA A C 1
ATOM 7663 O O . ALA A 1 988 ? 2.313 -24.327 -56.405 1.00 69.88 988 ALA A O 1
ATOM 7664 N N . GLU A 1 989 ? 1.610 -23.832 -58.478 1.00 72.81 989 GLU A N 1
ATOM 7665 C CA . GLU A 1 989 ? 2.376 -24.886 -59.161 1.00 72.81 989 GLU A CA 1
ATOM 7666 C C . GLU A 1 989 ? 3.892 -24.627 -59.100 1.00 72.81 989 GLU A C 1
ATOM 7668 O O . GLU A 1 989 ? 4.647 -25.571 -58.871 1.00 72.81 989 GLU A O 1
ATOM 7673 N N . SER A 1 990 ? 4.336 -23.369 -59.219 1.00 72.19 990 SER A N 1
ATOM 7674 C CA . SER A 1 990 ? 5.747 -22.983 -59.056 1.00 72.19 990 SER A CA 1
ATOM 7675 C C . SER A 1 990 ? 6.239 -23.217 -57.629 1.00 72.19 990 SER A C 1
ATOM 7677 O O . SER A 1 990 ? 7.254 -23.872 -57.429 1.00 72.19 990 SER A O 1
ATOM 7679 N N . VAL A 1 991 ? 5.486 -22.779 -56.616 1.00 70.06 991 VAL A N 1
ATOM 7680 C CA . VAL A 1 991 ? 5.848 -22.990 -55.204 1.00 70.06 991 VAL A CA 1
ATOM 7681 C C . VAL A 1 991 ? 5.845 -24.480 -54.841 1.00 70.06 991 VAL A C 1
ATOM 7683 O O . VAL A 1 991 ? 6.707 -24.938 -54.090 1.00 70.06 991 VAL A O 1
ATOM 7686 N N . LEU A 1 992 ? 4.936 -25.278 -55.411 1.00 66.88 992 LEU A N 1
ATOM 7687 C CA . LEU A 1 992 ? 4.976 -26.738 -55.276 1.00 66.88 992 LEU A CA 1
ATOM 7688 C C . LEU A 1 992 ? 6.204 -27.362 -55.955 1.00 66.88 992 LEU A C 1
ATOM 7690 O O . LEU A 1 992 ? 6.732 -28.343 -55.433 1.00 66.88 992 LEU A O 1
ATOM 7694 N N . LEU A 1 993 ? 6.663 -26.814 -57.084 1.00 69.44 993 LEU A N 1
ATOM 7695 C CA . LEU A 1 993 ? 7.863 -27.274 -57.786 1.00 69.44 993 LEU A CA 1
ATOM 7696 C C . LEU A 1 993 ? 9.141 -26.955 -56.996 1.00 69.44 993 LEU A C 1
ATOM 7698 O O . LEU A 1 993 ? 10.005 -27.820 -56.865 1.00 69.44 993 LEU A O 1
ATOM 7702 N N . ASP A 1 994 ? 9.227 -25.745 -56.444 1.00 66.25 994 ASP A N 1
ATOM 7703 C CA . ASP A 1 994 ? 10.416 -25.241 -55.753 1.00 66.25 994 ASP A CA 1
ATOM 7704 C C . ASP A 1 994 ? 10.550 -25.803 -54.326 1.00 66.25 994 ASP A C 1
ATOM 7706 O O . ASP A 1 994 ? 11.659 -26.068 -53.860 1.00 66.25 994 ASP A O 1
ATOM 7710 N N . TYR A 1 995 ? 9.427 -26.028 -53.628 1.00 66.94 995 TYR A N 1
ATOM 7711 C CA . TYR A 1 995 ? 9.428 -26.358 -52.193 1.00 66.94 995 TYR A CA 1
ATOM 7712 C C . TYR A 1 995 ? 8.687 -27.651 -51.819 1.00 66.94 995 TYR A C 1
ATOM 7714 O O . TYR A 1 995 ? 8.742 -28.077 -50.665 1.00 66.94 995 TYR A O 1
ATOM 7722 N N . GLY A 1 996 ? 7.998 -28.299 -52.761 1.00 62.72 996 GLY A N 1
ATOM 7723 C CA . GLY A 1 996 ? 7.389 -29.623 -52.583 1.00 62.72 996 GLY A CA 1
ATOM 7724 C C . GLY A 1 996 ? 6.055 -29.670 -51.824 1.00 62.72 996 GLY A C 1
ATOM 7725 O O . GLY A 1 996 ? 5.387 -30.704 -51.875 1.00 62.72 996 GLY A O 1
ATOM 7726 N N . LYS A 1 997 ? 5.634 -28.595 -51.139 1.00 69.44 997 LYS A N 1
ATOM 7727 C CA . LYS A 1 997 ? 4.318 -28.485 -50.475 1.00 69.44 997 LYS A CA 1
ATOM 7728 C C . LYS A 1 997 ? 3.915 -27.028 -50.196 1.00 69.44 997 LYS A C 1
ATOM 7730 O O . LYS A 1 997 ? 4.774 -26.165 -50.052 1.00 69.44 997 LYS A O 1
ATOM 7735 N N . LEU A 1 998 ? 2.606 -26.790 -50.058 1.00 68.12 998 LEU A N 1
ATOM 7736 C CA . LEU A 1 998 ? 1.986 -25.491 -49.715 1.00 68.12 998 LEU A CA 1
ATOM 7737 C C . LEU A 1 998 ? 1.414 -25.445 -48.284 1.00 68.12 998 LEU A C 1
ATOM 7739 O O . LEU A 1 998 ? 0.747 -24.489 -47.897 1.00 68.12 998 LEU A O 1
ATOM 7743 N N . THR A 1 999 ? 1.598 -26.518 -47.519 1.00 76.62 999 THR A N 1
ATOM 7744 C CA . THR A 1 999 ? 1.004 -26.709 -46.195 1.00 76.62 999 THR A CA 1
ATOM 7745 C C . THR A 1 999 ? 1.987 -26.326 -45.090 1.00 76.62 999 THR A C 1
ATOM 7747 O O . THR A 1 999 ? 3.191 -26.589 -45.173 1.00 76.62 999 THR A O 1
ATOM 7750 N N . HIS A 1 1000 ? 1.451 -25.727 -44.028 1.00 89.81 1000 HIS A N 1
ATOM 7751 C CA . HIS A 1 1000 ? 2.179 -25.420 -42.796 1.00 89.81 1000 HIS A CA 1
ATOM 7752 C C . HIS A 1 1000 ? 1.983 -26.549 -41.778 1.00 89.81 1000 HIS A C 1
ATOM 7754 O O . HIS A 1 1000 ? 1.033 -27.329 -41.862 1.00 89.81 1000 HIS A O 1
ATOM 7760 N N . LEU A 1 1001 ? 2.885 -26.650 -40.810 1.00 90.31 1001 LEU A N 1
ATOM 7761 C CA . LEU A 1 1001 ? 2.792 -27.590 -39.699 1.00 90.31 1001 LEU A CA 1
ATOM 7762 C C . LEU A 1 1001 ? 2.386 -26.853 -38.425 1.00 90.31 1001 LEU A C 1
ATOM 7764 O O . LEU A 1 1001 ? 2.768 -25.704 -38.220 1.00 90.31 1001 LEU A O 1
ATOM 7768 N N . TYR A 1 1002 ? 1.665 -27.539 -37.549 1.00 92.62 1002 TYR A N 1
ATOM 7769 C CA . TYR A 1 1002 ? 1.260 -27.034 -36.244 1.00 92.62 1002 TYR A CA 1
ATOM 7770 C C . TYR A 1 1002 ? 1.456 -28.107 -35.177 1.00 92.62 1002 TYR A C 1
ATOM 7772 O O . TYR A 1 1002 ? 1.082 -29.265 -35.373 1.00 92.62 1002 TYR A O 1
ATOM 7780 N N . LYS A 1 1003 ? 2.017 -27.731 -34.027 1.00 89.88 1003 LYS A N 1
ATOM 7781 C CA . LYS A 1 1003 ? 2.020 -28.580 -32.833 1.00 89.88 1003 LYS A CA 1
ATOM 7782 C C . LYS A 1 1003 ? 1.880 -27.744 -31.570 1.00 89.88 1003 LYS A C 1
ATOM 7784 O O . LYS A 1 1003 ? 2.335 -26.605 -31.510 1.00 89.88 1003 LYS A O 1
ATOM 7789 N N . GLN A 1 1004 ? 1.309 -28.351 -30.540 1.00 89.25 1004 GLN A N 1
ATOM 7790 C CA . GLN A 1 1004 ? 1.294 -27.794 -29.196 1.00 89.25 1004 GLN A CA 1
ATOM 7791 C C . GLN A 1 1004 ? 2.500 -28.343 -28.430 1.00 89.25 1004 GLN A C 1
ATOM 7793 O O . GLN A 1 1004 ? 2.647 -29.556 -28.274 1.00 89.25 1004 GLN A O 1
ATOM 7798 N N . VAL A 1 1005 ? 3.413 -27.459 -28.027 1.00 88.19 1005 VAL A N 1
ATOM 7799 C CA . VAL A 1 1005 ? 4.593 -27.831 -27.239 1.00 88.19 1005 VAL A CA 1
ATOM 7800 C C . VAL A 1 1005 ? 4.203 -27.839 -25.769 1.00 88.19 1005 VAL A C 1
ATOM 7802 O O . VAL A 1 1005 ? 3.851 -26.800 -25.209 1.00 88.19 1005 VAL A O 1
ATOM 7805 N N . GLU A 1 1006 ? 4.273 -29.019 -25.160 1.00 84.62 1006 GLU A N 1
ATOM 7806 C CA . GLU A 1 1006 ? 3.923 -29.234 -23.759 1.00 84.62 1006 GLU A CA 1
ATOM 7807 C C . GLU A 1 1006 ? 5.118 -28.975 -22.831 1.00 84.62 1006 GLU A C 1
ATOM 7809 O O . GLU A 1 1006 ? 6.245 -29.379 -23.148 1.00 84.62 1006 GLU A O 1
ATOM 7814 N N . PRO A 1 1007 ? 4.904 -28.331 -21.672 1.00 79.62 1007 PRO A N 1
ATOM 7815 C CA . PRO A 1 1007 ? 5.973 -28.082 -20.720 1.00 79.62 1007 PRO A CA 1
ATOM 7816 C C . PRO A 1 1007 ? 6.479 -29.365 -20.027 1.00 79.62 1007 PRO A C 1
ATOM 7818 O O . PRO A 1 1007 ? 5.716 -30.311 -19.813 1.00 79.62 1007 PRO A O 1
ATOM 7821 N N . PRO A 1 1008 ? 7.761 -29.418 -19.608 1.00 72.75 1008 PRO A N 1
ATOM 7822 C CA . PRO A 1 1008 ? 8.282 -30.518 -18.795 1.00 72.75 1008 PRO A CA 1
ATOM 7823 C C . PRO A 1 1008 ? 7.611 -30.594 -17.411 1.00 72.75 1008 PRO A C 1
ATOM 7825 O O . PRO A 1 1008 ? 7.384 -29.573 -16.774 1.00 72.75 1008 PRO A O 1
ATOM 7828 N N . THR A 1 1009 ? 7.417 -31.803 -16.869 1.00 62.84 1009 THR A N 1
ATOM 7829 C CA . THR A 1 1009 ? 6.718 -32.078 -15.587 1.00 62.84 1009 THR A CA 1
ATOM 7830 C C . THR A 1 1009 ? 7.310 -31.384 -14.342 1.00 62.84 1009 THR A C 1
ATOM 7832 O O . THR A 1 1009 ? 6.682 -31.372 -13.292 1.00 62.84 1009 THR A O 1
ATOM 7835 N N . GLN A 1 1010 ? 8.518 -30.821 -14.436 1.00 61.72 1010 GLN A N 1
ATOM 7836 C CA . GLN A 1 1010 ? 9.243 -30.153 -13.341 1.00 61.72 1010 GLN A CA 1
ATOM 7837 C C . GLN A 1 1010 ? 9.692 -28.726 -13.722 1.00 61.72 1010 GLN A C 1
ATOM 7839 O O . GLN A 1 1010 ? 10.719 -28.261 -13.242 1.00 61.72 1010 GLN A O 1
ATOM 7844 N N . SER A 1 1011 ? 8.992 -28.063 -14.648 1.00 60.56 1011 SER A N 1
ATOM 7845 C CA . SER A 1 1011 ? 9.324 -26.716 -15.136 1.00 60.56 1011 SER A CA 1
ATOM 7846 C C . SER A 1 1011 ? 8.366 -25.648 -14.569 1.00 60.56 1011 SER A C 1
ATOM 7848 O O . SER A 1 1011 ? 7.181 -25.942 -14.388 1.00 60.56 1011 SER A O 1
ATOM 7850 N N . PRO A 1 1012 ? 8.837 -24.409 -14.303 1.00 56.75 1012 PRO A N 1
ATOM 7851 C CA . PRO A 1 1012 ? 7.984 -23.266 -13.967 1.00 56.75 1012 PRO A CA 1
ATOM 7852 C C . PRO A 1 1012 ? 7.094 -22.836 -15.143 1.00 56.75 1012 PRO A C 1
ATOM 7854 O O . PRO A 1 1012 ? 6.038 -22.239 -14.931 1.00 56.75 1012 PRO A O 1
ATOM 7857 N N . VAL A 1 1013 ? 7.449 -23.217 -16.376 1.00 71.88 1013 VAL A N 1
ATOM 7858 C CA . VAL A 1 1013 ? 6.609 -23.023 -17.557 1.00 71.88 1013 VAL A CA 1
ATOM 7859 C C . VAL A 1 1013 ? 5.396 -23.945 -17.445 1.00 71.88 1013 VAL A C 1
ATOM 7861 O O . VAL A 1 1013 ? 5.518 -25.157 -17.560 1.00 71.88 1013 VAL A O 1
ATOM 7864 N N . ARG A 1 1014 ? 4.204 -23.387 -17.207 1.00 66.62 1014 ARG A N 1
ATOM 7865 C CA . ARG A 1 1014 ? 2.965 -24.178 -17.018 1.00 66.62 1014 ARG A CA 1
ATOM 7866 C C . ARG A 1 1014 ? 2.006 -24.150 -18.201 1.00 66.62 1014 ARG A C 1
ATOM 7868 O O . ARG A 1 1014 ? 1.088 -24.960 -18.259 1.00 66.62 1014 ARG A O 1
ATOM 7875 N N . ARG A 1 1015 ? 2.187 -23.204 -19.126 1.00 79.69 1015 ARG A N 1
ATOM 7876 C CA . ARG A 1 1015 ? 1.297 -23.023 -20.277 1.00 79.69 1015 ARG A CA 1
ATOM 7877 C C . ARG A 1 1015 ? 1.922 -23.626 -21.532 1.00 79.69 1015 ARG A C 1
ATOM 7879 O O . ARG A 1 1015 ? 3.034 -23.215 -21.878 1.00 79.69 1015 ARG A O 1
ATOM 7886 N N . PRO A 1 1016 ? 1.205 -24.510 -22.244 1.00 86.62 1016 PRO A N 1
ATOM 7887 C CA . PRO A 1 1016 ? 1.640 -24.977 -23.548 1.00 86.62 1016 PRO A CA 1
ATOM 7888 C C . PRO A 1 1016 ? 1.854 -23.810 -24.515 1.00 86.62 1016 PRO A C 1
ATOM 7890 O O . PRO A 1 1016 ? 1.286 -22.719 -24.364 1.00 86.62 1016 PRO A O 1
ATOM 7893 N N . LEU A 1 1017 ? 2.687 -24.039 -25.521 1.00 93.12 1017 LEU A N 1
ATOM 7894 C CA . LEU A 1 1017 ? 2.936 -23.068 -26.577 1.00 93.12 1017 LEU A CA 1
ATOM 7895 C C . LEU A 1 1017 ? 2.435 -23.628 -27.912 1.00 93.12 1017 LEU A C 1
ATOM 7897 O O . LEU A 1 1017 ? 2.954 -24.656 -28.355 1.00 93.12 1017 LEU A O 1
ATOM 7901 N N . PRO A 1 1018 ? 1.450 -22.989 -28.570 1.00 93.94 1018 PRO A N 1
ATOM 7902 C CA . PRO A 1 1018 ? 1.150 -23.298 -29.962 1.00 93.94 1018 PRO A CA 1
ATOM 7903 C C . PRO A 1 1018 ? 2.333 -22.878 -30.836 1.00 93.94 1018 PRO A C 1
ATOM 7905 O O . PRO A 1 1018 ? 2.766 -21.731 -30.759 1.00 93.94 1018 PRO A O 1
ATOM 7908 N N . VAL A 1 1019 ? 2.863 -23.793 -31.649 1.00 95.00 1019 VAL A N 1
ATOM 7909 C CA . VAL A 1 1019 ? 4.000 -23.523 -32.538 1.00 95.00 1019 VAL A CA 1
ATOM 7910 C C . VAL A 1 1019 ? 3.650 -23.903 -33.972 1.00 95.00 1019 VAL A C 1
ATOM 7912 O O . VAL A 1 1019 ? 3.240 -25.036 -34.238 1.00 95.00 1019 VAL A O 1
ATOM 7915 N N . PHE A 1 1020 ? 3.865 -22.966 -34.893 1.00 94.62 1020 PHE A N 1
ATOM 7916 C CA . PHE A 1 1020 ? 3.730 -23.151 -36.335 1.00 94.62 1020 PHE A CA 1
ATOM 7917 C C . PHE A 1 1020 ? 5.102 -23.338 -36.979 1.00 94.62 1020 PHE A C 1
ATOM 7919 O O . PHE A 1 1020 ? 6.062 -22.665 -36.608 1.00 94.62 1020 PHE A O 1
ATOM 7926 N N . GLY A 1 1021 ? 5.201 -24.255 -37.938 1.00 91.56 1021 GLY A N 1
ATOM 7927 C CA . GLY A 1 1021 ? 6.446 -24.572 -38.630 1.00 91.56 1021 GLY A CA 1
ATOM 7928 C C . GLY A 1 1021 ? 6.278 -24.669 -40.141 1.00 91.56 1021 GLY A C 1
ATOM 7929 O O . GLY A 1 1021 ? 5.262 -25.172 -40.621 1.00 91.56 1021 GLY A O 1
ATOM 7930 N N . LEU A 1 1022 ? 7.292 -24.248 -40.902 1.00 87.25 1022 LEU A N 1
ATOM 7931 C CA . LEU A 1 1022 ? 7.272 -24.373 -42.366 1.00 87.25 1022 LEU A CA 1
ATOM 7932 C C . LEU A 1 1022 ? 7.356 -25.836 -42.828 1.00 87.25 1022 LEU A C 1
ATOM 7934 O O . LEU A 1 1022 ? 6.661 -26.244 -43.763 1.00 87.25 1022 LEU A O 1
ATOM 7938 N N . ASP A 1 1023 ? 8.221 -26.645 -42.207 1.00 83.31 1023 ASP A N 1
ATOM 7939 C CA . ASP A 1 1023 ? 8.453 -28.022 -42.650 1.00 83.31 1023 ASP A CA 1
ATOM 7940 C C . ASP A 1 1023 ? 9.046 -28.961 -41.588 1.00 83.31 1023 ASP A C 1
ATOM 7942 O O . ASP A 1 1023 ? 9.369 -28.568 -40.470 1.00 83.31 1023 ASP A O 1
ATOM 7946 N N . TRP A 1 1024 ? 9.194 -30.233 -41.954 1.00 80.75 1024 TRP A N 1
ATOM 7947 C CA . TRP A 1 1024 ? 9.993 -31.208 -41.230 1.00 80.75 1024 TRP A CA 1
ATOM 7948 C C . TRP A 1 1024 ? 11.478 -31.049 -41.566 1.00 80.75 1024 TRP A C 1
ATOM 7950 O O . TRP A 1 1024 ? 11.873 -30.996 -42.729 1.00 80.75 1024 TRP A O 1
ATOM 7960 N N . TYR A 1 1025 ? 12.321 -31.086 -40.541 1.00 74.00 1025 TYR A N 1
ATOM 7961 C CA . TYR A 1 1025 ? 13.773 -31.137 -40.649 1.00 74.00 1025 TYR A CA 1
ATOM 7962 C C . TYR A 1 1025 ? 14.238 -32.593 -40.872 1.00 74.00 1025 TYR A C 1
ATOM 7964 O O . TYR A 1 1025 ? 14.634 -33.286 -39.933 1.00 74.00 1025 TYR A O 1
ATOM 7972 N N . ARG A 1 1026 ? 14.136 -33.102 -42.111 1.00 71.56 1026 ARG A N 1
ATOM 7973 C CA . ARG A 1 1026 ? 14.517 -34.480 -42.501 1.00 71.56 1026 ARG A CA 1
ATOM 7974 C C . ARG A 1 1026 ? 15.763 -34.480 -43.378 1.00 71.56 1026 ARG A C 1
ATOM 7976 O O . ARG A 1 1026 ? 15.809 -33.741 -44.344 1.00 71.56 1026 ARG A O 1
ATOM 7983 N N . SER A 1 1027 ? 16.689 -35.416 -43.174 1.00 57.69 1027 SER A N 1
ATOM 7984 C CA . SER A 1 1027 ? 17.932 -35.544 -43.962 1.00 57.69 1027 SER A CA 1
ATOM 7985 C C . SER A 1 1027 ? 17.767 -35.796 -45.475 1.00 57.69 1027 SER A C 1
ATOM 7987 O O . SER A 1 1027 ? 18.768 -35.930 -46.171 1.00 57.69 1027 SER A O 1
ATOM 7989 N N . ALA A 1 1028 ? 16.533 -35.875 -45.984 1.00 53.78 1028 ALA A N 1
ATOM 7990 C CA . ALA A 1 1028 ? 16.199 -36.127 -47.385 1.00 53.78 1028 ALA A CA 1
ATOM 7991 C C . ALA A 1 1028 ? 15.265 -35.064 -48.015 1.00 53.78 1028 ALA A C 1
ATOM 7993 O O . ALA A 1 1028 ? 14.771 -35.295 -49.117 1.00 53.78 1028 ALA A O 1
ATOM 7994 N N . SER A 1 1029 ? 14.975 -33.935 -47.347 1.00 57.22 1029 SER A N 1
ATOM 7995 C CA . SER A 1 1029 ? 14.167 -32.838 -47.919 1.00 57.22 1029 SER A CA 1
ATOM 7996 C C . SER A 1 1029 ? 15.046 -31.717 -48.490 1.00 57.22 1029 SER A C 1
ATOM 7998 O O . SER A 1 1029 ? 16.105 -31.423 -47.945 1.00 57.22 1029 SER A O 1
ATOM 8000 N N . GLY A 1 1030 ? 14.596 -31.036 -49.554 1.00 58.03 1030 GLY A N 1
ATOM 8001 C CA . GLY A 1 1030 ? 15.313 -29.879 -50.124 1.00 58.03 1030 GLY A CA 1
ATOM 8002 C C . GLY A 1 1030 ? 15.493 -28.713 -49.138 1.00 58.03 1030 GLY A C 1
ATOM 8003 O O . GLY A 1 1030 ? 16.447 -27.951 -49.235 1.00 58.03 1030 GLY A O 1
ATOM 8004 N N . SER A 1 1031 ? 14.630 -28.627 -48.121 1.00 58.19 1031 SER A N 1
ATOM 8005 C CA . SER A 1 1031 ? 14.730 -27.682 -47.005 1.00 58.19 1031 SER A CA 1
ATOM 8006 C C . SER A 1 1031 ? 15.858 -28.003 -46.014 1.00 58.19 1031 SER A C 1
ATOM 8008 O O . SER A 1 1031 ? 16.306 -27.106 -45.309 1.00 58.19 1031 SER A O 1
ATOM 8010 N N . PHE A 1 1032 ? 16.351 -29.244 -45.946 1.00 63.69 1032 PHE A N 1
ATOM 8011 C CA . PHE A 1 1032 ? 17.342 -29.666 -44.950 1.00 63.69 1032 PHE A CA 1
ATOM 8012 C C . PHE A 1 1032 ? 18.746 -29.132 -45.212 1.00 63.69 1032 PHE A C 1
ATOM 8014 O O . PHE A 1 1032 ? 19.410 -28.705 -44.269 1.00 63.69 1032 PHE A O 1
ATOM 8021 N N . ASP A 1 1033 ? 19.201 -29.135 -46.467 1.00 64.94 1033 ASP A N 1
ATOM 8022 C CA . ASP A 1 1033 ? 20.527 -28.613 -46.810 1.00 64.94 1033 ASP A CA 1
ATOM 8023 C C . ASP A 1 1033 ? 20.590 -27.095 -46.565 1.00 64.94 1033 ASP A C 1
ATOM 8025 O O . ASP A 1 1033 ? 21.492 -26.638 -45.869 1.00 64.94 1033 ASP A O 1
ATOM 8029 N N . ALA A 1 1034 ? 19.560 -26.345 -46.977 1.00 65.50 1034 ALA A N 1
ATOM 8030 C CA . ALA A 1 1034 ? 19.446 -24.903 -46.734 1.00 65.50 1034 ALA A CA 1
ATOM 8031 C C . ALA A 1 1034 ? 19.402 -24.537 -45.238 1.00 65.50 1034 ALA A C 1
ATOM 8033 O O . ALA A 1 1034 ? 20.060 -23.595 -44.799 1.00 65.50 1034 ALA A O 1
ATOM 8034 N N . LEU A 1 1035 ? 18.658 -25.298 -44.428 1.00 66.62 1035 LEU A N 1
ATOM 8035 C CA . LEU A 1 1035 ? 18.542 -25.055 -42.986 1.00 66.62 1035 LEU A CA 1
ATOM 8036 C C . LEU A 1 1035 ? 19.826 -25.463 -42.238 1.00 66.62 1035 LEU A C 1
ATOM 8038 O O . LEU A 1 1035 ? 20.243 -24.801 -41.288 1.00 66.62 1035 LEU A O 1
ATOM 8042 N N . ARG A 1 1036 ? 20.515 -26.513 -42.707 1.00 64.81 1036 ARG A N 1
ATOM 8043 C CA . ARG A 1 1036 ? 21.852 -26.891 -42.226 1.00 64.81 1036 ARG A CA 1
ATOM 8044 C C . ARG A 1 1036 ? 22.895 -25.818 -42.546 1.00 64.81 1036 ARG A C 1
ATOM 8046 O O . ARG A 1 1036 ? 23.796 -25.616 -41.733 1.00 64.81 1036 ARG A O 1
ATOM 8053 N N . ASP A 1 1037 ? 22.792 -25.163 -43.697 1.00 64.75 1037 ASP A N 1
ATOM 8054 C CA . ASP A 1 1037 ? 23.728 -24.123 -44.128 1.00 64.75 1037 ASP A CA 1
ATOM 8055 C C . ASP A 1 1037 ? 23.465 -22.789 -43.399 1.00 64.75 1037 ASP A C 1
ATOM 8057 O O . ASP A 1 1037 ? 24.424 -22.150 -42.951 1.00 64.75 1037 ASP A O 1
ATOM 8061 N N . LEU A 1 1038 ? 22.191 -22.467 -43.115 1.00 66.19 1038 LEU A N 1
ATOM 8062 C CA . LEU A 1 1038 ? 21.777 -21.409 -42.176 1.00 66.19 1038 LEU A CA 1
ATOM 8063 C C . LEU A 1 1038 ? 22.388 -21.628 -40.780 1.00 66.19 1038 LEU A C 1
ATOM 8065 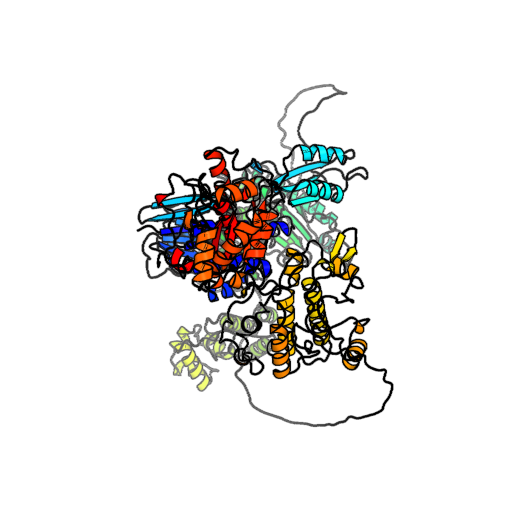O O . LEU A 1 1038 ? 23.022 -20.734 -40.227 1.00 66.19 1038 LEU A O 1
ATOM 8069 N N . ALA A 1 1039 ? 22.316 -22.854 -40.251 1.00 55.28 1039 ALA A N 1
ATOM 8070 C CA . ALA A 1 1039 ? 22.859 -23.211 -38.934 1.00 55.28 1039 ALA A CA 1
ATOM 8071 C C . ALA A 1 1039 ? 24.402 -23.321 -38.866 1.00 55.28 1039 ALA A C 1
ATOM 8073 O O . ALA A 1 1039 ? 24.972 -23.503 -37.781 1.00 55.28 1039 ALA A O 1
ATOM 8074 N N . LYS A 1 1040 ? 25.101 -23.276 -40.010 1.00 54.91 1040 LYS A N 1
ATOM 8075 C CA . LYS A 1 1040 ? 26.570 -23.382 -40.107 1.00 54.91 1040 LYS A CA 1
ATOM 8076 C C . LYS A 1 1040 ? 27.266 -22.052 -40.411 1.00 54.91 1040 LYS A C 1
ATOM 8078 O O . LYS A 1 1040 ? 28.490 -22.063 -40.525 1.00 54.91 1040 LYS A O 1
ATOM 8083 N N . HIS A 1 1041 ? 26.527 -20.943 -40.524 1.00 52.59 1041 HIS A N 1
ATOM 8084 C CA . HIS A 1 1041 ? 27.050 -19.646 -40.981 1.00 52.59 1041 HIS A CA 1
ATOM 8085 C C . HIS A 1 1041 ? 27.880 -19.787 -42.276 1.00 52.59 1041 HIS A C 1
ATOM 8087 O O . HIS A 1 1041 ? 28.988 -19.260 -42.396 1.00 52.59 1041 HIS A O 1
ATOM 8093 N N . GLY A 1 1042 ? 27.376 -20.588 -43.223 1.00 45.50 1042 GLY A N 1
ATOM 8094 C CA . GLY A 1 1042 ? 28.004 -20.795 -44.527 1.00 45.50 1042 GLY A CA 1
ATOM 8095 C C . GLY A 1 1042 ? 27.818 -19.586 -45.448 1.00 45.50 1042 GLY A C 1
ATOM 8096 O O . GLY A 1 1042 ? 26.828 -18.873 -45.348 1.00 45.50 1042 GLY A O 1
ATOM 8097 N N . LYS A 1 1043 ? 28.778 -19.368 -46.354 1.00 46.75 1043 LYS A N 1
ATOM 8098 C CA . LYS A 1 1043 ? 28.857 -18.240 -47.306 1.00 46.75 1043 LYS A CA 1
ATOM 8099 C C . LYS A 1 1043 ? 27.750 -18.185 -48.377 1.00 46.75 1043 LYS A C 1
ATOM 8101 O O . LYS A 1 1043 ? 27.766 -17.250 -49.171 1.00 46.75 1043 LYS A O 1
ATOM 8106 N N . ASP A 1 1044 ? 26.834 -19.148 -48.410 1.00 51.44 1044 ASP A N 1
ATOM 8107 C CA . ASP A 1 1044 ? 25.782 -19.247 -49.423 1.00 51.44 1044 ASP A CA 1
ATOM 8108 C C . ASP A 1 1044 ? 24.441 -18.846 -48.796 1.00 51.44 1044 ASP A C 1
ATOM 8110 O O . ASP A 1 1044 ? 23.970 -19.519 -47.886 1.00 51.44 1044 ASP A O 1
ATOM 8114 N N . ASP A 1 1045 ? 23.885 -17.721 -49.255 1.00 57.53 1045 ASP A N 1
ATOM 8115 C CA . ASP A 1 1045 ? 22.750 -16.965 -48.698 1.00 57.53 1045 ASP A CA 1
ATOM 8116 C C . ASP A 1 1045 ? 21.459 -17.803 -48.483 1.00 57.53 1045 ASP A C 1
ATOM 8118 O O . ASP A 1 1045 ? 20.627 -17.924 -49.393 1.00 57.53 1045 ASP A O 1
ATOM 8122 N N . PRO A 1 1046 ? 21.240 -18.374 -47.279 1.00 62.66 1046 PRO A N 1
ATOM 8123 C CA . PRO A 1 1046 ? 20.124 -19.274 -47.001 1.00 62.66 1046 PRO A CA 1
ATOM 8124 C C . PRO A 1 1046 ? 18.833 -18.519 -46.642 1.00 62.66 1046 PRO A C 1
ATOM 8126 O O . PRO A 1 1046 ? 17.762 -19.126 -46.606 1.00 62.66 1046 PRO A O 1
ATOM 8129 N N . VAL A 1 1047 ? 18.910 -17.202 -46.400 1.00 73.25 1047 VAL A N 1
ATOM 8130 C CA . VAL A 1 1047 ? 17.764 -16.330 -46.082 1.00 73.25 1047 VAL A CA 1
ATOM 8131 C C . VAL A 1 1047 ? 16.797 -16.280 -47.265 1.00 73.25 1047 VAL A C 1
ATOM 8133 O O . VAL A 1 1047 ? 15.583 -16.396 -47.087 1.00 73.25 1047 VAL A O 1
ATOM 8136 N N . SER A 1 1048 ? 17.340 -16.217 -48.485 1.00 72.50 1048 SER A N 1
ATOM 8137 C CA . SER A 1 1048 ? 16.589 -16.178 -49.746 1.00 72.50 1048 SER A CA 1
ATOM 8138 C C . SER A 1 1048 ? 15.580 -17.328 -49.919 1.00 72.50 1048 SER A C 1
ATOM 8140 O O . SER A 1 1048 ? 14.509 -17.130 -50.493 1.00 72.50 1048 SER A O 1
ATOM 8142 N N . ILE A 1 1049 ? 15.881 -18.514 -49.377 1.00 76.00 1049 ILE A N 1
ATOM 8143 C CA . ILE A 1 1049 ? 15.037 -19.714 -49.481 1.00 76.00 1049 ILE A CA 1
ATOM 8144 C C . ILE A 1 1049 ? 13.852 -19.651 -48.508 1.00 76.00 1049 ILE A C 1
ATOM 8146 O O . ILE A 1 1049 ? 12.746 -20.080 -48.847 1.00 76.00 1049 ILE A O 1
ATOM 8150 N N . PHE A 1 1050 ? 14.069 -19.133 -47.296 1.00 81.62 1050 PHE A N 1
ATOM 8151 C CA . PHE A 1 1050 ? 13.051 -19.108 -46.241 1.00 81.62 1050 PHE A CA 1
ATOM 8152 C C . PHE A 1 1050 ? 12.181 -17.854 -46.273 1.00 81.62 1050 PHE A C 1
ATOM 8154 O O . PHE A 1 1050 ? 11.000 -17.950 -45.945 1.00 81.62 1050 PHE A O 1
ATOM 8161 N N . ARG A 1 1051 ? 12.720 -16.712 -46.718 1.00 86.50 1051 ARG A N 1
ATOM 8162 C CA . ARG A 1 1051 ? 12.018 -15.422 -46.814 1.00 86.50 1051 ARG A CA 1
ATOM 8163 C C . ARG A 1 1051 ? 10.622 -15.523 -47.456 1.00 86.50 1051 ARG A C 1
ATOM 8165 O O . ARG A 1 1051 ? 9.660 -15.147 -46.788 1.00 86.50 1051 ARG A O 1
ATOM 8172 N N . PRO A 1 1052 ? 10.448 -16.045 -48.690 1.00 83.94 1052 PRO A N 1
ATOM 8173 C CA . PRO A 1 1052 ? 9.125 -16.093 -49.321 1.00 83.94 1052 PRO A CA 1
ATOM 8174 C C . PRO A 1 1052 ? 8.153 -17.017 -48.577 1.00 83.94 1052 PRO A C 1
ATOM 8176 O O . PRO A 1 1052 ? 6.979 -16.692 -48.426 1.00 83.94 1052 PRO A O 1
ATOM 8179 N N . ARG A 1 1053 ? 8.641 -18.141 -48.041 1.00 85.25 1053 ARG A N 1
ATOM 8180 C CA . ARG A 1 1053 ? 7.811 -19.099 -47.297 1.00 85.25 1053 ARG A CA 1
ATOM 8181 C C . ARG A 1 1053 ? 7.366 -18.558 -45.940 1.00 85.25 1053 ARG A C 1
ATOM 8183 O O . ARG A 1 1053 ? 6.235 -18.791 -45.529 1.00 85.25 1053 ARG A O 1
ATOM 8190 N N . LEU A 1 1054 ? 8.251 -17.848 -45.242 1.00 89.38 1054 LEU A N 1
ATOM 8191 C CA . LEU A 1 1054 ? 7.945 -17.235 -43.953 1.00 89.38 1054 LEU A CA 1
ATOM 8192 C C . LEU A 1 1054 ? 6.927 -16.101 -44.121 1.00 89.38 1054 LEU A C 1
ATOM 8194 O O . LEU A 1 1054 ? 5.974 -16.039 -43.352 1.00 89.38 1054 LEU A O 1
ATOM 8198 N N . ARG A 1 1055 ? 7.074 -15.281 -45.172 1.00 90.50 1055 ARG A N 1
ATOM 8199 C CA . ARG A 1 1055 ? 6.096 -14.251 -45.553 1.00 90.50 1055 ARG A CA 1
ATOM 8200 C C . ARG A 1 1055 ? 4.721 -14.843 -45.881 1.00 90.50 1055 ARG A C 1
ATOM 8202 O O . ARG A 1 1055 ? 3.733 -14.371 -45.331 1.00 90.50 1055 ARG A O 1
ATOM 8209 N N . ASP A 1 1056 ? 4.652 -15.914 -46.681 1.00 87.44 1056 ASP A N 1
ATOM 8210 C CA . ASP A 1 1056 ? 3.385 -16.624 -46.954 1.00 87.44 1056 ASP A CA 1
ATOM 8211 C C . ASP A 1 1056 ? 2.735 -17.156 -45.663 1.00 87.44 1056 ASP A C 1
ATOM 8213 O O . ASP A 1 1056 ? 1.531 -16.988 -45.452 1.00 87.44 1056 ASP A O 1
ATOM 8217 N N . MET A 1 1057 ? 3.524 -17.738 -44.751 1.00 90.56 1057 MET A N 1
ATOM 8218 C CA . MET A 1 1057 ? 3.021 -18.215 -43.461 1.00 90.56 1057 MET A CA 1
ATOM 8219 C C . MET A 1 1057 ? 2.486 -17.075 -42.588 1.00 90.56 1057 MET A C 1
ATOM 8221 O O . MET A 1 1057 ? 1.372 -17.195 -42.074 1.00 90.56 1057 MET A O 1
ATOM 8225 N N . VAL A 1 1058 ? 3.242 -15.981 -42.440 1.00 91.44 1058 VAL A N 1
ATOM 8226 C CA . VAL A 1 1058 ? 2.826 -14.793 -41.676 1.00 91.44 1058 VAL A CA 1
ATOM 8227 C C . VAL A 1 1058 ? 1.549 -14.198 -42.266 1.00 91.44 1058 VAL A C 1
ATOM 8229 O O . VAL A 1 1058 ? 0.568 -14.015 -41.543 1.00 91.44 1058 VAL A O 1
ATOM 8232 N N . TYR A 1 1059 ? 1.491 -14.025 -43.586 1.00 89.00 1059 TYR A N 1
ATOM 8233 C CA . TYR A 1 1059 ? 0.307 -13.523 -44.274 1.00 89.00 1059 TYR A CA 1
ATOM 8234 C C . TYR A 1 1059 ? -0.927 -14.408 -44.057 1.00 89.00 1059 TYR A C 1
ATOM 8236 O O . TYR A 1 1059 ? -1.974 -13.934 -43.613 1.00 89.00 1059 TYR A O 1
ATOM 8244 N N . ARG A 1 1060 ? -0.829 -15.712 -44.349 1.00 87.62 1060 ARG A N 1
ATOM 8245 C CA . ARG A 1 1060 ? -1.989 -16.617 -44.305 1.00 87.62 1060 ARG A CA 1
ATOM 8246 C C . ARG A 1 1060 ? -2.466 -16.928 -42.892 1.00 87.62 1060 ARG A C 1
ATOM 8248 O O . ARG A 1 1060 ? -3.659 -17.162 -42.717 1.00 87.62 1060 ARG A O 1
ATOM 8255 N N . ARG A 1 1061 ? -1.553 -17.031 -41.920 1.00 90.69 1061 ARG A N 1
ATOM 8256 C CA . ARG A 1 1061 ? -1.873 -17.520 -40.569 1.00 90.69 1061 ARG A CA 1
ATOM 8257 C C . ARG A 1 1061 ? -2.092 -16.396 -39.571 1.00 90.69 1061 ARG A C 1
ATOM 8259 O O . ARG A 1 1061 ? -2.948 -16.571 -38.716 1.00 90.69 1061 ARG A O 1
ATOM 8266 N N . PHE A 1 1062 ? -1.357 -15.293 -39.691 1.00 90.69 1062 PHE A N 1
ATOM 8267 C CA . PHE A 1 1062 ? -1.306 -14.249 -38.670 1.00 90.69 1062 PHE A CA 1
ATOM 8268 C C . PHE A 1 1062 ? -1.972 -12.954 -39.152 1.00 90.69 1062 PHE A C 1
ATOM 8270 O O . PHE A 1 1062 ? -2.938 -12.513 -38.546 1.00 90.69 1062 PHE A O 1
ATOM 8277 N N . LEU A 1 1063 ? -1.557 -12.387 -40.291 1.00 83.75 1063 LEU A N 1
ATOM 8278 C CA . LEU A 1 1063 ? -2.081 -11.085 -40.747 1.00 83.75 1063 LEU A CA 1
ATOM 8279 C C . LEU A 1 1063 ? -3.550 -11.126 -41.194 1.00 83.75 1063 LEU A C 1
ATOM 8281 O O . LEU A 1 1063 ? -4.256 -10.123 -41.141 1.00 83.75 1063 LEU A O 1
ATOM 8285 N N . ARG A 1 1064 ? -4.021 -12.289 -41.656 1.00 81.69 1064 ARG A N 1
ATOM 8286 C CA . ARG A 1 1064 ? -5.428 -12.512 -42.031 1.00 81.69 1064 ARG A CA 1
ATOM 8287 C C . ARG A 1 1064 ? -6.295 -13.037 -40.888 1.00 81.69 1064 ARG A C 1
ATOM 8289 O O . ARG A 1 1064 ? -7.482 -13.282 -41.101 1.00 81.69 1064 ARG A O 1
ATOM 8296 N N . ASP A 1 1065 ? -5.705 -13.253 -39.718 1.00 79.50 1065 ASP A N 1
ATOM 8297 C CA . ASP A 1 1065 ? -6.409 -13.786 -38.564 1.00 79.50 1065 ASP A CA 1
ATOM 8298 C C . ASP A 1 1065 ? -7.405 -12.764 -37.986 1.00 79.50 1065 ASP A C 1
ATOM 8300 O O . ASP A 1 1065 ? -7.399 -11.568 -38.283 1.00 79.50 1065 ASP A O 1
ATOM 8304 N N . ARG A 1 1066 ? -8.300 -13.263 -37.137 1.00 71.75 1066 ARG A N 1
ATOM 8305 C CA . ARG A 1 1066 ? -9.149 -12.452 -36.265 1.00 71.75 1066 ARG A CA 1
ATOM 8306 C C . ARG A 1 1066 ? -8.373 -11.889 -35.080 1.00 71.75 1066 ARG A C 1
ATOM 8308 O O . ARG A 1 1066 ? -8.848 -10.950 -34.454 1.00 71.75 1066 ARG A O 1
ATOM 8315 N N . TRP A 1 1067 ? -7.248 -12.506 -34.728 1.00 75.12 1067 TRP A N 1
ATOM 8316 C CA . TRP A 1 1067 ? -6.320 -11.962 -33.743 1.00 75.12 1067 TRP A CA 1
ATOM 8317 C C . TRP A 1 1067 ? -5.416 -10.929 -34.407 1.00 75.12 1067 TRP A C 1
ATOM 8319 O O . TRP A 1 1067 ? -5.001 -11.111 -35.549 1.00 75.12 1067 TRP A O 1
ATOM 8329 N N . GLU A 1 1068 ? -5.116 -9.860 -33.679 1.00 76.50 1068 GLU A N 1
ATOM 8330 C CA . GLU A 1 1068 ? -4.087 -8.898 -34.063 1.00 76.50 1068 GLU A CA 1
ATOM 8331 C C . GLU A 1 1068 ? -2.764 -9.318 -33.419 1.00 76.50 1068 GLU A C 1
ATOM 8333 O O . GLU A 1 1068 ? -2.756 -9.886 -32.325 1.00 76.50 1068 GLU A O 1
ATOM 8338 N N . TYR A 1 1069 ? -1.665 -9.127 -34.146 1.00 84.06 1069 TYR A N 1
ATOM 8339 C CA . TYR A 1 1069 ? -0.322 -9.526 -33.734 1.00 84.06 1069 TYR A CA 1
ATOM 8340 C C . TYR A 1 1069 ? 0.562 -8.289 -33.714 1.00 84.06 1069 TYR A C 1
ATOM 8342 O O . TYR A 1 1069 ? 0.817 -7.700 -34.765 1.00 84.06 1069 TYR A O 1
ATOM 8350 N N . ASP A 1 1070 ? 1.030 -7.916 -32.530 1.00 79.44 1070 ASP A N 1
ATOM 8351 C CA . ASP A 1 1070 ? 1.731 -6.652 -32.311 1.00 79.44 1070 ASP A CA 1
ATOM 8352 C C . ASP A 1 1070 ? 3.222 -6.781 -32.618 1.00 79.44 1070 ASP A C 1
ATOM 8354 O O . ASP A 1 1070 ? 3.793 -5.962 -33.336 1.00 79.44 1070 ASP A O 1
ATOM 8358 N N . TYR A 1 1071 ? 3.849 -7.857 -32.128 1.00 85.69 1071 TYR A N 1
ATOM 8359 C CA . TYR A 1 1071 ? 5.292 -8.046 -32.241 1.00 85.69 1071 TYR A CA 1
ATOM 8360 C C . TYR A 1 1071 ? 5.679 -9.403 -32.814 1.00 85.69 1071 TYR A C 1
ATOM 8362 O O . TYR A 1 1071 ? 5.086 -10.427 -32.483 1.00 85.69 1071 TYR A O 1
ATOM 8370 N N . ILE A 1 1072 ? 6.763 -9.428 -33.585 1.00 92.56 1072 ILE A N 1
ATOM 8371 C CA . ILE A 1 1072 ? 7.589 -10.612 -33.811 1.00 92.56 1072 ILE A CA 1
ATOM 8372 C C . ILE A 1 1072 ? 8.947 -10.419 -33.126 1.00 92.56 1072 ILE A C 1
ATOM 8374 O O . ILE A 1 1072 ? 9.614 -9.405 -33.314 1.00 92.56 1072 ILE A O 1
ATOM 8378 N N . THR A 1 1073 ? 9.375 -11.395 -32.328 1.00 94.00 1073 THR A N 1
ATOM 8379 C CA . THR A 1 1073 ? 10.675 -11.374 -31.639 1.00 94.00 1073 THR A CA 1
ATOM 8380 C C . THR A 1 1073 ? 11.423 -12.679 -31.862 1.00 94.00 1073 THR A C 1
ATOM 8382 O O . THR A 1 1073 ? 10.830 -13.757 -31.877 1.00 94.00 1073 THR A O 1
ATOM 8385 N N . VAL A 1 1074 ? 12.744 -12.594 -32.001 1.00 92.50 1074 VAL A N 1
ATOM 8386 C CA . VAL A 1 1074 ? 13.624 -13.759 -32.173 1.00 92.50 1074 VAL A CA 1
ATOM 8387 C C . VAL A 1 1074 ? 14.026 -14.326 -30.811 1.00 92.50 1074 VAL A C 1
ATOM 8389 O O . VAL A 1 1074 ? 14.299 -13.573 -29.875 1.00 92.50 1074 VAL A O 1
ATOM 8392 N N . VAL A 1 1075 ? 14.092 -15.655 -30.694 1.00 90.19 1075 VAL A N 1
ATOM 8393 C CA . VAL A 1 1075 ? 14.701 -16.328 -29.538 1.00 90.19 1075 VAL A CA 1
ATOM 8394 C C . VAL A 1 1075 ? 16.216 -16.066 -29.543 1.00 90.19 1075 VAL A C 1
ATOM 8396 O O . VAL A 1 1075 ? 16.885 -16.398 -30.525 1.00 90.19 1075 VAL A O 1
ATOM 8399 N N . PRO A 1 1076 ? 16.798 -15.508 -28.463 1.00 85.75 1076 PRO A N 1
ATOM 8400 C CA . PRO A 1 1076 ? 18.224 -15.203 -28.428 1.00 85.75 1076 PRO A CA 1
ATOM 8401 C C . PRO A 1 1076 ? 19.120 -16.426 -28.600 1.00 85.75 1076 PRO A C 1
ATOM 8403 O O . PRO A 1 1076 ? 18.791 -17.527 -28.147 1.00 85.75 1076 PRO A O 1
ATOM 8406 N N . GLY A 1 1077 ? 20.294 -16.217 -29.197 1.00 76.75 1077 GLY A N 1
ATOM 8407 C CA . GLY A 1 1077 ? 21.294 -17.261 -29.397 1.00 76.75 1077 GLY A CA 1
ATOM 8408 C C . GLY A 1 1077 ? 21.943 -17.734 -28.092 1.00 76.75 1077 GLY A C 1
ATOM 8409 O O . GLY A 1 1077 ? 21.518 -17.400 -26.988 1.00 76.75 1077 GLY A O 1
ATOM 8410 N N . HIS A 1 1078 ? 22.989 -18.548 -28.224 1.00 71.12 1078 HIS A N 1
ATOM 8411 C CA . HIS A 1 1078 ? 23.721 -19.088 -27.077 1.00 71.12 1078 HIS A CA 1
ATOM 8412 C C . HIS A 1 1078 ? 24.662 -18.078 -26.396 1.00 71.12 1078 HIS A C 1
ATOM 8414 O O . HIS A 1 1078 ? 24.928 -18.247 -25.213 1.00 71.12 1078 HIS A O 1
ATOM 8420 N N . GLU A 1 1079 ? 25.149 -17.049 -27.096 1.00 71.38 1079 GLU A N 1
ATOM 8421 C CA . GLU A 1 1079 ? 26.047 -16.027 -26.533 1.00 71.38 1079 GLU A CA 1
ATOM 8422 C C . GLU A 1 1079 ? 25.247 -14.882 -25.890 1.00 71.38 1079 GLU A C 1
ATOM 8424 O O . GLU A 1 1079 ? 24.245 -14.428 -26.456 1.00 71.38 1079 GLU A O 1
ATOM 8429 N N . ALA A 1 1080 ? 25.688 -14.413 -24.717 1.00 74.62 1080 ALA A N 1
ATOM 8430 C CA . ALA A 1 1080 ? 25.076 -13.286 -24.011 1.00 74.62 1080 ALA A CA 1
ATOM 8431 C C . ALA A 1 1080 ? 25.028 -12.028 -24.892 1.00 74.62 1080 ALA A C 1
ATOM 8433 O O . ALA A 1 1080 ? 25.990 -11.718 -25.594 1.00 74.62 1080 ALA A O 1
ATOM 8434 N N . GLY A 1 1081 ? 23.901 -11.314 -24.869 1.00 67.81 1081 GLY A N 1
ATOM 8435 C CA . GLY A 1 1081 ? 23.694 -10.087 -25.646 1.00 67.81 1081 GLY A CA 1
ATOM 8436 C C . GLY A 1 1081 ? 23.657 -10.263 -27.171 1.00 67.81 1081 GLY A C 1
ATOM 8437 O O . GLY A 1 1081 ? 23.568 -9.267 -27.884 1.00 67.81 1081 GLY A O 1
ATOM 8438 N N . SER A 1 1082 ? 23.712 -11.495 -27.692 1.00 73.12 1082 SER A N 1
ATOM 8439 C CA . SER A 1 1082 ? 23.748 -11.757 -29.137 1.00 73.12 1082 SER A CA 1
ATOM 8440 C C . SER A 1 1082 ? 22.396 -12.218 -29.702 1.00 73.12 1082 SER A C 1
ATOM 8442 O O . SER A 1 1082 ? 21.683 -13.038 -29.112 1.00 73.12 1082 SER A O 1
ATOM 8444 N N . LEU A 1 1083 ? 22.073 -11.736 -30.904 1.00 79.94 1083 LEU A N 1
ATOM 8445 C CA . LEU A 1 1083 ? 20.992 -12.244 -31.752 1.00 79.94 1083 LEU A CA 1
ATOM 8446 C C . LEU A 1 1083 ? 21.586 -12.749 -33.069 1.00 79.94 1083 LEU A C 1
ATOM 8448 O O . LEU A 1 1083 ? 22.560 -12.189 -33.565 1.00 79.94 1083 LEU A O 1
ATOM 8452 N N . SER A 1 1084 ? 21.000 -13.802 -33.646 1.00 82.25 1084 SER A N 1
ATOM 8453 C CA . SER A 1 1084 ? 21.417 -14.300 -34.963 1.00 82.25 1084 SER A CA 1
ATOM 8454 C C . SER A 1 1084 ? 21.020 -13.291 -36.047 1.00 82.25 1084 SER A C 1
ATOM 8456 O O . SER A 1 1084 ? 19.817 -13.138 -36.277 1.00 82.25 1084 SER A O 1
ATOM 8458 N N . PRO A 1 1085 ? 21.968 -12.647 -36.760 1.00 79.88 1085 PRO A N 1
ATOM 8459 C CA . PRO A 1 1085 ? 21.634 -11.626 -37.757 1.00 79.88 1085 PRO A CA 1
ATOM 8460 C C . PRO A 1 1085 ? 20.697 -12.152 -38.850 1.00 79.88 1085 PRO A C 1
ATOM 8462 O O . PRO A 1 1085 ? 19.784 -11.460 -39.275 1.00 79.88 1085 PRO A O 1
ATOM 8465 N N . GLN A 1 1086 ? 20.868 -13.420 -39.231 1.00 82.00 1086 GLN A N 1
ATOM 8466 C CA . GLN A 1 1086 ? 20.064 -14.087 -40.256 1.00 82.00 1086 GLN A CA 1
ATOM 8467 C C . GLN A 1 1086 ? 18.614 -14.330 -39.800 1.00 82.00 1086 GLN A C 1
ATOM 8469 O O . GLN A 1 1086 ? 17.695 -14.261 -40.610 1.00 82.00 1086 GLN A O 1
ATOM 8474 N N . LEU A 1 1087 ? 18.387 -14.615 -38.508 1.00 85.06 1087 LEU A N 1
ATOM 8475 C CA . LEU A 1 1087 ? 17.030 -14.765 -37.963 1.00 85.06 1087 LEU A CA 1
ATOM 8476 C C . LEU A 1 1087 ? 16.354 -13.413 -37.752 1.00 85.06 1087 LEU A C 1
ATOM 8478 O O . LEU A 1 1087 ? 15.149 -13.311 -37.957 1.00 85.06 1087 LEU A O 1
ATOM 8482 N N . VAL A 1 1088 ? 17.123 -12.393 -37.364 1.00 84.50 1088 VAL A N 1
ATOM 8483 C CA . VAL A 1 1088 ? 16.637 -11.011 -37.268 1.00 84.50 1088 VAL A CA 1
ATOM 8484 C C . VAL A 1 1088 ? 16.190 -10.513 -38.638 1.00 84.50 1088 VAL A C 1
ATOM 8486 O O . VAL A 1 1088 ? 15.065 -10.040 -38.759 1.00 84.50 1088 VAL A O 1
ATOM 8489 N N . GLU A 1 1089 ? 17.012 -10.710 -39.673 1.00 85.62 1089 GLU A N 1
ATOM 8490 C CA . GLU A 1 1089 ? 16.669 -10.359 -41.055 1.00 85.62 1089 GLU A CA 1
ATOM 8491 C C . GLU A 1 1089 ? 15.389 -11.074 -41.508 1.00 85.62 1089 GLU A C 1
ATOM 8493 O O . GLU A 1 1089 ? 14.458 -10.428 -41.979 1.00 85.62 1089 GLU A O 1
ATOM 8498 N N . LEU A 1 1090 ? 15.282 -12.391 -41.284 1.00 88.00 1090 LEU A N 1
ATOM 8499 C CA . LEU A 1 1090 ? 14.071 -13.152 -41.612 1.00 88.00 1090 LEU A CA 1
ATOM 8500 C C . LEU A 1 1090 ? 12.831 -12.660 -40.853 1.00 88.00 1090 LEU A C 1
ATOM 8502 O O . LEU A 1 1090 ? 11.753 -12.591 -41.444 1.00 88.00 1090 LEU A O 1
ATOM 8506 N N . ALA A 1 1091 ? 12.963 -12.325 -39.567 1.00 87.25 1091 ALA A N 1
ATOM 8507 C CA . ALA A 1 1091 ? 11.860 -11.812 -38.762 1.00 87.25 1091 ALA A CA 1
ATOM 8508 C C . ALA A 1 1091 ? 11.387 -10.447 -39.276 1.00 87.25 1091 ALA A C 1
ATOM 8510 O O . ALA A 1 1091 ? 10.197 -10.288 -39.539 1.00 87.25 1091 ALA A O 1
ATOM 8511 N N . GLN A 1 1092 ? 12.313 -9.509 -39.500 1.00 84.31 1092 GLN A N 1
ATOM 8512 C CA . GLN A 1 1092 ? 12.033 -8.187 -40.069 1.00 84.31 1092 GLN A CA 1
ATOM 8513 C C . GLN A 1 1092 ? 11.385 -8.298 -41.452 1.00 84.31 1092 GLN A C 1
ATOM 8515 O O . GLN A 1 1092 ? 10.344 -7.696 -41.704 1.00 84.31 1092 GLN A O 1
ATOM 8520 N N . ASP A 1 1093 ? 11.943 -9.133 -42.329 1.00 85.81 1093 ASP A N 1
ATOM 8521 C CA . ASP A 1 1093 ? 11.408 -9.361 -43.668 1.00 85.81 1093 ASP A CA 1
ATOM 8522 C C . ASP A 1 1093 ? 10.007 -9.967 -43.661 1.00 85.81 1093 ASP A C 1
ATOM 8524 O O . ASP A 1 1093 ? 9.245 -9.748 -44.604 1.00 85.81 1093 ASP A O 1
ATOM 8528 N N . SER A 1 1094 ? 9.680 -10.777 -42.654 1.00 88.44 1094 SER A N 1
ATOM 8529 C CA . SER A 1 1094 ? 8.392 -11.468 -42.572 1.00 88.44 1094 SER A CA 1
ATOM 8530 C C . SER A 1 1094 ? 7.223 -10.556 -42.199 1.00 88.44 1094 SER A C 1
ATOM 8532 O O . SER A 1 1094 ? 6.079 -10.938 -42.430 1.00 88.44 1094 SER A O 1
ATOM 8534 N N . VAL A 1 1095 ? 7.514 -9.357 -41.686 1.00 85.56 1095 VAL A N 1
ATOM 8535 C CA . VAL A 1 1095 ? 6.525 -8.352 -41.262 1.00 85.56 1095 VAL A CA 1
ATOM 8536 C C . VAL A 1 1095 ? 6.750 -6.979 -41.916 1.00 85.56 1095 VAL A C 1
ATOM 8538 O O . VAL A 1 1095 ? 6.175 -5.977 -41.499 1.00 85.56 1095 VAL A O 1
ATOM 8541 N N . LEU A 1 1096 ? 7.585 -6.925 -42.958 1.00 82.75 1096 LEU A N 1
ATOM 8542 C CA . LEU A 1 1096 ? 7.927 -5.701 -43.678 1.00 82.75 1096 LEU A CA 1
ATOM 8543 C C . LEU A 1 1096 ? 6.681 -5.048 -44.299 1.00 82.75 1096 LEU A C 1
ATOM 8545 O O . LEU A 1 1096 ? 5.952 -5.713 -45.033 1.00 82.75 1096 LEU A O 1
ATOM 8549 N N . GLU A 1 1097 ? 6.486 -3.749 -44.047 1.00 76.56 1097 GLU A N 1
ATOM 8550 C CA . GLU A 1 1097 ? 5.309 -2.979 -44.497 1.00 76.56 1097 GLU A CA 1
ATOM 8551 C C . GLU A 1 1097 ? 3.973 -3.543 -43.966 1.00 76.56 1097 GLU A C 1
ATOM 8553 O O . GLU A 1 1097 ? 2.948 -3.501 -44.641 1.00 76.56 1097 GLU A O 1
ATOM 8558 N N . THR A 1 1098 ? 3.977 -4.091 -42.747 1.00 77.06 1098 THR A N 1
ATOM 8559 C CA . THR A 1 1098 ? 2.769 -4.587 -42.066 1.00 77.06 1098 THR A CA 1
ATOM 8560 C C . THR A 1 1098 ? 2.589 -3.918 -40.705 1.00 77.06 1098 THR A C 1
ATOM 8562 O O . THR A 1 1098 ? 3.509 -3.286 -40.193 1.00 77.06 1098 THR A O 1
ATOM 8565 N N . SER A 1 1099 ? 1.413 -4.089 -40.095 1.00 68.44 1099 SER A N 1
ATOM 8566 C CA . SER A 1 1099 ? 1.111 -3.574 -38.753 1.00 68.44 1099 SER A CA 1
ATOM 8567 C C . SER A 1 1099 ? 1.814 -4.334 -37.616 1.00 68.44 1099 SER A C 1
ATOM 8569 O O . SER A 1 1099 ? 1.800 -3.867 -36.483 1.00 68.44 1099 SER A O 1
ATOM 8571 N N . THR A 1 1100 ? 2.406 -5.503 -37.888 1.00 80.06 1100 THR A N 1
ATOM 8572 C CA . THR A 1 1100 ? 3.200 -6.264 -36.910 1.00 80.06 1100 THR A CA 1
ATOM 8573 C C . THR A 1 1100 ? 4.651 -5.789 -36.950 1.00 80.06 1100 THR A C 1
ATOM 8575 O O . THR A 1 1100 ? 5.250 -5.714 -38.020 1.00 80.06 1100 THR A O 1
ATOM 8578 N N . LEU A 1 1101 ? 5.257 -5.512 -35.795 1.00 77.81 1101 LEU A N 1
ATOM 8579 C CA . LEU A 1 1101 ? 6.615 -4.966 -35.716 1.00 77.81 1101 LEU A CA 1
ATOM 8580 C C . LEU A 1 1101 ? 7.633 -6.014 -35.278 1.00 77.81 1101 LEU A C 1
ATOM 8582 O O . LEU A 1 1101 ? 7.381 -6.819 -34.384 1.00 77.81 1101 LEU A O 1
ATOM 8586 N N . TYR A 1 1102 ? 8.834 -5.976 -35.849 1.00 85.44 1102 TYR A N 1
ATOM 8587 C CA . TYR A 1 1102 ? 9.952 -6.696 -35.249 1.00 85.44 1102 TYR A CA 1
ATOM 8588 C C . TYR A 1 1102 ? 10.485 -5.914 -34.046 1.00 85.44 1102 TYR A C 1
ATOM 8590 O O . TYR A 1 1102 ? 10.938 -4.781 -34.200 1.00 85.44 1102 TYR A O 1
ATOM 8598 N N . SER A 1 1103 ? 10.491 -6.540 -32.869 1.00 80.44 1103 SER A N 1
ATOM 8599 C CA . SER A 1 1103 ? 11.109 -5.983 -31.664 1.00 80.44 1103 SER A CA 1
ATOM 8600 C C . SER A 1 1103 ? 11.914 -7.063 -30.938 1.00 80.44 1103 SER A C 1
ATOM 8602 O O . SER A 1 1103 ? 11.399 -8.163 -30.727 1.00 80.44 1103 SER A O 1
ATOM 8604 N N . PRO A 1 1104 ? 13.180 -6.812 -30.555 1.00 81.62 1104 PRO A N 1
ATOM 8605 C CA . PRO A 1 1104 ? 13.985 -7.762 -29.794 1.00 81.62 1104 PRO A CA 1
ATOM 8606 C C . PRO A 1 1104 ? 13.534 -7.773 -28.327 1.00 81.62 1104 PRO A C 1
ATOM 8608 O O . PRO A 1 1104 ? 14.184 -7.182 -27.473 1.00 81.62 1104 PRO A O 1
ATOM 8611 N N . LEU A 1 1105 ? 12.418 -8.432 -28.020 1.00 82.56 1105 LEU A N 1
ATOM 8612 C CA . LEU A 1 1105 ? 11.799 -8.420 -26.687 1.00 82.56 1105 LEU A CA 1
ATOM 8613 C C . LEU A 1 1105 ? 12.511 -9.317 -25.664 1.00 82.56 1105 LEU A C 1
ATOM 8615 O O . LEU A 1 1105 ? 12.243 -9.218 -24.470 1.00 82.56 1105 LEU A O 1
ATOM 8619 N N . LEU A 1 1106 ? 13.414 -10.191 -26.111 1.00 85.00 1106 LEU A N 1
ATOM 8620 C CA . LEU A 1 1106 ? 14.173 -11.111 -25.265 1.00 85.00 1106 LEU A CA 1
ATOM 8621 C C . LEU A 1 1106 ? 15.675 -10.849 -25.385 1.00 85.00 1106 LEU A C 1
ATOM 8623 O O . LEU A 1 1106 ? 16.190 -10.618 -26.479 1.00 85.00 1106 LEU A O 1
ATOM 8627 N N . GLU A 1 1107 ? 16.390 -10.966 -24.270 1.00 85.56 1107 GLU A N 1
ATOM 8628 C CA . GLU A 1 1107 ? 17.852 -10.955 -24.220 1.00 85.56 1107 GLU A CA 1
ATOM 8629 C C . GLU A 1 1107 ? 18.403 -12.188 -23.507 1.00 85.56 1107 GLU A C 1
ATOM 8631 O O . GLU A 1 1107 ? 17.788 -12.729 -22.588 1.00 85.56 1107 GLU A O 1
ATOM 8636 N N . ARG A 1 1108 ? 19.587 -12.630 -23.943 1.00 84.00 1108 ARG A N 1
ATOM 8637 C CA . ARG A 1 1108 ? 20.391 -13.639 -23.250 1.00 84.00 1108 ARG A CA 1
ATOM 8638 C C . ARG A 1 1108 ? 21.334 -12.923 -22.286 1.00 84.00 1108 ARG A C 1
ATOM 8640 O O . ARG A 1 1108 ? 22.166 -12.142 -22.743 1.00 84.00 1108 ARG A O 1
ATOM 8647 N N . THR A 1 1109 ? 21.216 -13.190 -20.991 1.00 76.25 1109 THR A N 1
ATOM 8648 C CA . THR A 1 1109 ? 22.020 -12.542 -19.940 1.00 76.25 1109 THR A CA 1
ATOM 8649 C C . THR A 1 1109 ? 23.390 -13.197 -19.767 1.00 76.25 1109 THR A C 1
ATOM 8651 O O . THR A 1 1109 ? 24.372 -12.507 -19.511 1.00 76.25 1109 THR A O 1
ATOM 8654 N N . GLU A 1 1110 ? 23.485 -14.512 -19.984 1.00 72.88 1110 GLU A N 1
ATOM 8655 C CA . GLU A 1 1110 ? 24.721 -15.289 -19.837 1.00 72.88 1110 GLU A CA 1
ATOM 8656 C C . GLU A 1 1110 ? 24.968 -16.223 -21.033 1.00 72.88 1110 GLU A C 1
ATOM 8658 O O . GLU A 1 1110 ? 24.038 -16.783 -21.619 1.00 72.88 1110 GLU A O 1
ATOM 8663 N N . THR A 1 1111 ? 26.240 -16.415 -21.403 1.00 75.69 1111 THR A N 1
ATOM 8664 C CA . THR A 1 1111 ? 26.625 -17.315 -22.500 1.00 75.69 1111 THR A CA 1
ATOM 8665 C C . THR A 1 1111 ? 26.454 -18.771 -22.075 1.00 75.69 1111 THR A C 1
ATOM 8667 O O . THR A 1 1111 ? 26.980 -19.202 -21.054 1.00 75.69 1111 THR A O 1
ATOM 8670 N N . THR A 1 1112 ? 25.761 -19.559 -22.893 1.00 66.94 1112 THR A N 1
ATOM 8671 C CA . THR A 1 1112 ? 25.442 -20.965 -22.624 1.00 66.94 1112 THR A CA 1
ATOM 8672 C C . THR A 1 1112 ? 26.057 -21.902 -23.663 1.00 66.94 1112 THR A C 1
ATOM 8674 O O . THR A 1 1112 ? 26.326 -21.515 -24.799 1.00 66.94 1112 THR A O 1
ATOM 8677 N N . GLU A 1 1113 ? 26.262 -23.174 -23.300 1.00 62.19 1113 GLU A N 1
ATOM 8678 C CA . GLU A 1 1113 ? 26.663 -24.202 -24.269 1.00 62.19 1113 GLU A CA 1
ATOM 8679 C C . GLU A 1 1113 ? 25.634 -24.345 -25.401 1.00 62.19 1113 GLU A C 1
ATOM 8681 O O . GLU A 1 1113 ? 24.417 -24.260 -25.186 1.00 62.19 1113 GLU A O 1
ATOM 8686 N N . ARG A 1 1114 ? 26.111 -24.631 -26.618 1.00 57.44 1114 ARG A N 1
ATOM 8687 C CA . ARG A 1 1114 ? 25.248 -24.757 -27.797 1.00 57.44 1114 ARG A CA 1
ATOM 8688 C C . ARG A 1 1114 ? 24.221 -25.870 -27.605 1.00 57.44 1114 ARG A C 1
ATOM 8690 O O . ARG A 1 1114 ? 24.536 -26.989 -27.208 1.00 57.44 1114 ARG A O 1
ATOM 8697 N N . GLN A 1 1115 ? 22.977 -25.608 -27.997 1.00 54.47 1115 GLN A N 1
ATOM 8698 C CA . GLN A 1 1115 ? 21.848 -26.522 -27.779 1.00 54.47 1115 GLN A CA 1
ATOM 8699 C C . GLN A 1 1115 ? 22.044 -27.921 -28.403 1.00 54.47 1115 GLN A C 1
ATOM 8701 O O . GLN A 1 1115 ? 21.524 -28.915 -27.888 1.00 54.47 1115 GLN A O 1
ATOM 8706 N N . ARG A 1 1116 ? 22.839 -28.030 -29.475 1.00 55.62 1116 ARG A N 1
ATOM 8707 C CA . ARG A 1 1116 ? 23.208 -29.302 -30.125 1.00 55.62 1116 ARG A CA 1
ATOM 8708 C C . ARG A 1 1116 ? 24.229 -30.142 -29.347 1.00 55.62 1116 ARG A C 1
ATOM 8710 O O . ARG A 1 1116 ? 24.245 -31.354 -29.528 1.00 55.62 1116 ARG A O 1
ATOM 8717 N N . GLU A 1 1117 ? 25.022 -29.512 -28.486 1.00 52.53 1117 GLU A N 1
ATOM 8718 C CA . GLU A 1 1117 ? 26.045 -30.144 -27.638 1.00 52.53 1117 GLU A CA 1
ATOM 8719 C C . GLU A 1 1117 ? 25.466 -30.575 -26.274 1.00 52.53 1117 GLU A C 1
ATOM 8721 O O . GLU A 1 1117 ? 25.988 -31.490 -25.642 1.00 52.53 1117 GLU A O 1
ATOM 8726 N N . LYS A 1 1118 ? 24.315 -30.010 -25.872 1.00 57.28 1118 LYS A N 1
ATOM 8727 C CA . LYS A 1 1118 ? 23.587 -30.385 -24.648 1.00 57.28 1118 LYS A CA 1
ATOM 8728 C C . LYS A 1 1118 ? 22.905 -31.757 -24.742 1.00 57.28 1118 LYS A C 1
ATOM 8730 O O . LYS A 1 1118 ? 22.268 -32.097 -25.746 1.00 57.28 1118 LYS A O 1
ATOM 8735 N N . SER A 1 1119 ? 22.950 -32.505 -23.635 1.00 56.25 1119 SER A N 1
ATOM 8736 C CA . SER A 1 1119 ? 22.199 -33.754 -23.439 1.00 56.25 1119 SER A CA 1
ATOM 8737 C C . SER A 1 1119 ? 20.675 -33.520 -23.418 1.00 56.25 1119 SER A C 1
ATOM 8739 O O . SER A 1 1119 ? 20.204 -32.396 -23.226 1.00 56.25 1119 SER A O 1
ATOM 8741 N N . ARG A 1 1120 ? 19.864 -34.583 -23.580 1.00 55.84 1120 ARG A N 1
ATOM 8742 C CA . ARG A 1 1120 ? 18.385 -34.498 -23.486 1.00 55.84 1120 ARG A CA 1
ATOM 8743 C C . ARG A 1 1120 ? 17.925 -33.913 -22.139 1.00 55.84 1120 ARG A C 1
ATOM 8745 O O . ARG A 1 1120 ? 16.897 -33.246 -22.116 1.00 55.84 1120 ARG A O 1
ATOM 8752 N N . GLU A 1 1121 ? 18.679 -34.123 -21.056 1.00 56.19 1121 GLU A N 1
ATOM 8753 C CA . GLU A 1 1121 ? 18.421 -33.502 -19.745 1.00 56.19 1121 GLU A CA 1
ATOM 8754 C C . GLU A 1 1121 ? 18.865 -32.032 -19.690 1.00 56.19 1121 GLU A C 1
ATOM 8756 O O . GLU A 1 1121 ? 18.071 -31.191 -19.277 1.00 56.19 1121 GLU A O 1
ATOM 8761 N N . GLY A 1 1122 ? 20.044 -31.674 -20.216 1.00 58.00 1122 GLY A N 1
ATOM 8762 C CA . GLY A 1 1122 ? 20.504 -30.273 -20.252 1.00 58.00 1122 GLY A CA 1
ATOM 8763 C C . GLY A 1 1122 ? 19.622 -29.354 -21.113 1.00 58.00 1122 GLY A C 1
ATOM 8764 O O . GLY A 1 1122 ? 19.528 -28.152 -20.878 1.00 58.00 1122 GLY A O 1
ATOM 8765 N N . ARG A 1 1123 ? 18.897 -29.908 -22.097 1.00 59.44 1123 ARG A N 1
ATOM 8766 C CA . ARG A 1 1123 ? 17.864 -29.165 -22.848 1.00 59.44 1123 ARG A CA 1
ATOM 8767 C C . ARG A 1 1123 ? 16.583 -28.933 -22.050 1.00 59.44 1123 ARG A C 1
ATOM 8769 O O . ARG A 1 1123 ? 15.848 -28.006 -22.376 1.00 59.44 1123 ARG A O 1
ATOM 8776 N N . LYS A 1 1124 ? 16.265 -29.780 -21.066 1.00 57.25 1124 LYS A N 1
ATOM 8777 C CA . LYS A 1 1124 ? 15.112 -29.574 -20.171 1.00 57.25 1124 LYS A CA 1
ATOM 8778 C C . LYS A 1 1124 ? 15.411 -28.501 -19.132 1.00 57.25 1124 LYS A C 1
ATOM 8780 O O . LYS A 1 1124 ? 14.498 -27.793 -18.738 1.00 57.25 1124 LYS A O 1
ATOM 8785 N N . GLU A 1 1125 ? 16.672 -28.358 -18.740 1.00 59.28 1125 GLU A N 1
ATOM 8786 C CA . GLU A 1 1125 ? 17.125 -27.391 -17.737 1.00 59.28 1125 GLU A CA 1
ATOM 8787 C C . GLU A 1 1125 ? 16.824 -25.934 -18.115 1.00 59.28 1125 GLU A C 1
ATOM 8789 O O . GLU A 1 1125 ? 16.312 -25.193 -17.287 1.00 59.28 1125 GLU A O 1
ATOM 8794 N N . VAL A 1 1126 ? 16.977 -25.560 -19.392 1.00 62.03 1126 VAL A N 1
ATOM 8795 C CA . VAL A 1 1126 ? 16.622 -24.213 -19.894 1.00 62.03 1126 VAL A CA 1
ATOM 8796 C C . VAL A 1 1126 ? 15.133 -23.894 -19.707 1.00 62.03 1126 VAL A C 1
ATOM 8798 O O . VAL A 1 1126 ? 14.775 -22.761 -19.419 1.00 62.03 1126 VAL A O 1
ATOM 8801 N N . ALA A 1 1127 ? 14.253 -24.892 -19.837 1.00 58.09 1127 ALA A N 1
ATOM 8802 C CA . ALA A 1 1127 ? 12.836 -24.718 -19.523 1.00 58.09 1127 ALA A CA 1
ATOM 8803 C C . ALA A 1 1127 ? 12.561 -24.819 -18.014 1.00 58.09 1127 ALA A C 1
ATOM 8805 O O . ALA A 1 1127 ? 11.557 -24.292 -17.553 1.00 58.09 1127 ALA A O 1
ATOM 8806 N N . ARG A 1 1128 ? 13.408 -25.502 -17.232 1.00 62.47 1128 ARG A N 1
ATOM 8807 C CA . ARG A 1 1128 ? 13.277 -25.598 -15.768 1.00 62.47 1128 ARG A CA 1
ATOM 8808 C C . ARG A 1 1128 ? 13.692 -24.310 -15.051 1.00 62.47 1128 ARG A C 1
ATOM 8810 O O . ARG A 1 1128 ? 13.149 -24.053 -13.988 1.00 62.47 1128 ARG A O 1
ATOM 8817 N N . ASN A 1 1129 ? 14.597 -23.517 -15.623 1.00 69.19 1129 ASN A N 1
ATOM 8818 C CA . ASN A 1 1129 ? 14.954 -22.201 -15.095 1.00 69.19 1129 ASN A CA 1
ATOM 8819 C C . ASN A 1 1129 ? 15.218 -21.184 -16.231 1.00 69.19 1129 ASN A C 1
ATOM 8821 O O . ASN A 1 1129 ? 16.374 -20.943 -16.585 1.00 69.19 1129 ASN A O 1
ATOM 8825 N N . PRO A 1 1130 ? 14.160 -20.631 -16.856 1.00 70.69 1130 PRO A N 1
ATOM 8826 C CA . PRO A 1 1130 ? 14.280 -19.685 -17.971 1.00 70.69 1130 PRO A CA 1
ATOM 8827 C C . PRO A 1 1130 ? 15.051 -18.409 -17.612 1.00 70.69 1130 PRO A C 1
ATOM 8829 O O . PRO A 1 1130 ? 15.916 -17.984 -18.380 1.00 70.69 1130 PRO A O 1
ATOM 8832 N N . GLU A 1 1131 ? 14.784 -17.853 -16.430 1.00 72.12 1131 GLU A N 1
ATOM 8833 C CA . GLU A 1 1131 ? 15.344 -16.587 -15.935 1.00 72.12 1131 GLU A CA 1
ATOM 8834 C C . GLU A 1 1131 ? 16.848 -16.649 -15.661 1.00 72.12 1131 GLU A C 1
ATOM 8836 O O . GLU A 1 1131 ? 17.535 -15.636 -15.754 1.00 72.12 1131 GLU A O 1
ATOM 8841 N N . ALA A 1 1132 ? 17.397 -17.844 -15.409 1.00 72.94 1132 ALA A N 1
ATOM 8842 C CA . ALA A 1 1132 ? 18.834 -18.013 -15.190 1.00 72.94 1132 ALA A CA 1
ATOM 8843 C C . ALA A 1 1132 ? 19.687 -17.512 -16.362 1.00 72.94 1132 ALA A C 1
ATOM 8845 O O . ALA A 1 1132 ? 20.849 -17.174 -16.173 1.00 72.94 1132 ALA A O 1
ATOM 8846 N N . THR A 1 1133 ? 19.144 -17.514 -17.584 1.00 71.88 1133 THR A N 1
ATOM 8847 C CA . THR A 1 1133 ? 19.922 -17.142 -18.777 1.00 71.88 1133 THR A CA 1
ATOM 8848 C C . THR A 1 1133 ? 19.186 -16.208 -19.729 1.00 71.88 1133 THR A C 1
ATOM 8850 O O . THR A 1 1133 ? 19.813 -15.696 -20.652 1.00 71.88 1133 THR A O 1
ATOM 8853 N N . LEU A 1 1134 ? 17.879 -15.992 -19.561 1.00 81.25 1134 LEU A N 1
ATOM 8854 C CA . LEU A 1 1134 ? 17.060 -15.141 -20.424 1.00 81.25 1134 LEU A CA 1
ATOM 8855 C C . LEU A 1 1134 ? 16.306 -14.098 -19.609 1.00 81.25 1134 LEU A C 1
ATOM 8857 O O . LEU A 1 1134 ? 15.866 -14.372 -18.499 1.00 81.25 1134 LEU A O 1
ATOM 8861 N N . ARG A 1 1135 ? 16.073 -12.937 -20.218 1.00 82.38 1135 ARG A N 1
ATOM 8862 C CA . ARG A 1 1135 ? 15.263 -11.857 -19.649 1.00 82.38 1135 ARG A CA 1
ATOM 8863 C C . ARG A 1 1135 ? 14.402 -11.207 -20.730 1.00 82.38 1135 ARG A C 1
ATOM 8865 O O . ARG A 1 1135 ? 14.806 -11.152 -21.892 1.00 82.38 1135 ARG A O 1
ATOM 8872 N N . ALA A 1 1136 ? 13.234 -10.692 -20.353 1.00 80.12 1136 ALA A N 1
ATOM 8873 C CA . ALA A 1 1136 ? 12.478 -9.769 -21.195 1.00 80.12 1136 ALA A CA 1
ATOM 8874 C C . ALA A 1 1136 ? 13.084 -8.352 -21.134 1.00 80.12 1136 ALA A C 1
ATOM 8876 O O . ALA A 1 1136 ? 13.451 -7.859 -20.062 1.00 80.12 1136 ALA A O 1
ATOM 8877 N N . ARG A 1 1137 ? 13.210 -7.696 -22.292 1.00 70.38 1137 ARG A N 1
ATOM 8878 C CA . ARG A 1 1137 ? 13.801 -6.351 -22.413 1.00 70.38 1137 ARG A CA 1
ATOM 8879 C C . ARG A 1 1137 ? 12.803 -5.227 -22.158 1.00 70.38 1137 ARG A C 1
ATOM 8881 O O . ARG A 1 1137 ? 13.224 -4.145 -21.769 1.00 70.38 1137 ARG A O 1
ATOM 8888 N N . ALA A 1 1138 ? 11.517 -5.491 -22.358 1.00 55.47 1138 ALA A N 1
ATOM 8889 C CA . ALA A 1 1138 ? 10.438 -4.532 -22.180 1.00 55.47 1138 ALA A CA 1
ATOM 8890 C C . ALA A 1 1138 ? 9.285 -5.169 -21.402 1.00 55.47 1138 ALA A C 1
ATOM 8892 O O . ALA A 1 1138 ? 9.054 -6.377 -21.511 1.00 55.47 1138 ALA A O 1
ATOM 8893 N N . SER A 1 1139 ? 8.574 -4.344 -20.637 1.00 51.06 1139 SER A N 1
ATOM 8894 C CA . SER A 1 1139 ? 7.244 -4.689 -20.140 1.00 51.06 1139 SER A CA 1
ATOM 8895 C C . SER A 1 1139 ? 6.263 -4.677 -21.308 1.00 51.06 1139 SER A C 1
ATOM 8897 O O . SER A 1 1139 ? 6.402 -3.875 -22.229 1.00 51.06 1139 SER A O 1
ATOM 8899 N N . LEU A 1 1140 ? 5.297 -5.580 -21.254 1.00 57.31 1140 LEU A N 1
ATOM 8900 C CA . LEU A 1 1140 ? 4.242 -5.758 -22.235 1.00 57.31 1140 LEU A CA 1
ATOM 8901 C C . LEU A 1 1140 ? 2.899 -5.461 -21.552 1.00 57.31 1140 LEU A C 1
ATOM 8903 O O . LEU A 1 1140 ? 2.711 -5.737 -20.362 1.00 57.31 1140 LEU A O 1
ATOM 8907 N N . ASP A 1 1141 ? 1.979 -4.883 -22.300 1.00 49.38 1141 ASP A N 1
ATOM 8908 C CA . ASP A 1 1141 ? 0.598 -4.625 -21.937 1.00 49.38 1141 ASP A CA 1
ATOM 8909 C C . ASP A 1 1141 ? -0.354 -5.370 -22.884 1.00 49.38 1141 ASP A C 1
ATOM 8911 O O . ASP A 1 1141 ? -0.886 -4.850 -23.865 1.00 49.38 1141 ASP A O 1
ATOM 8915 N N . GLY A 1 1142 ? -0.543 -6.659 -22.608 1.00 51.84 1142 GLY A N 1
ATOM 8916 C CA . GLY A 1 1142 ? -1.554 -7.450 -23.297 1.00 51.84 1142 GLY A CA 1
ATOM 8917 C C . GLY A 1 1142 ? -1.256 -7.731 -24.771 1.00 51.84 1142 GLY A C 1
ATOM 8918 O O . GLY A 1 1142 ? -2.109 -8.310 -25.445 1.00 51.84 1142 GLY A O 1
ATOM 8919 N N . GLU A 1 1143 ? -0.061 -7.413 -25.274 1.00 78.25 1143 GLU A N 1
ATOM 8920 C CA . GLU A 1 1143 ? 0.265 -7.642 -26.677 1.00 78.25 1143 GLU A CA 1
ATOM 8921 C C . GLU A 1 1143 ? 0.298 -9.133 -27.028 1.00 78.25 1143 GLU A C 1
ATOM 8923 O O . GLU A 1 1143 ? 0.593 -10.023 -26.215 1.00 78.25 1143 GLU A O 1
ATOM 8928 N N . THR A 1 1144 ? 0.016 -9.407 -28.297 1.00 85.00 1144 THR A N 1
ATOM 8929 C CA . THR A 1 1144 ? 0.129 -10.720 -28.916 1.00 85.00 1144 THR A CA 1
ATOM 8930 C C . THR A 1 1144 ? 1.466 -10.820 -29.644 1.00 85.00 1144 THR A C 1
ATOM 8932 O O . THR A 1 1144 ? 1.704 -10.164 -30.657 1.00 85.00 1144 THR A O 1
ATOM 8935 N N . VAL A 1 1145 ? 2.341 -11.696 -29.148 1.00 93.00 1145 VAL A N 1
ATOM 8936 C CA . VAL A 1 1145 ? 3.720 -11.828 -29.630 1.00 93.00 1145 VAL A CA 1
ATOM 8937 C C . VAL A 1 1145 ? 3.923 -13.112 -30.438 1.00 93.00 1145 VAL A C 1
ATOM 8939 O O . VAL A 1 1145 ? 3.625 -14.222 -29.984 1.00 93.00 1145 VAL A O 1
ATOM 8942 N N . ILE A 1 1146 ? 4.504 -12.977 -31.627 1.00 96.69 1146 ILE A N 1
ATOM 8943 C CA . ILE A 1 1146 ? 5.046 -14.066 -32.437 1.00 96.69 1146 ILE A CA 1
ATOM 8944 C C . ILE A 1 1146 ? 6.496 -14.311 -32.002 1.00 96.69 1146 ILE A C 1
ATOM 8946 O O . ILE A 1 1146 ? 7.379 -13.480 -32.202 1.00 96.69 1146 ILE A O 1
ATOM 8950 N N . LEU A 1 1147 ? 6.764 -15.466 -31.400 1.00 96.50 1147 LEU A N 1
ATOM 8951 C CA . LEU A 1 1147 ? 8.097 -15.858 -30.948 1.00 96.50 1147 LEU A CA 1
ATOM 8952 C C . LEU A 1 1147 ? 8.771 -16.756 -31.992 1.00 96.50 1147 LEU A C 1
ATOM 8954 O O . LEU A 1 1147 ? 8.360 -17.901 -32.176 1.00 96.50 1147 LEU A O 1
ATOM 8958 N N . PHE A 1 1148 ? 9.809 -16.255 -32.655 1.00 95.38 1148 PHE A N 1
ATOM 8959 C CA . PHE A 1 1148 ? 10.459 -16.908 -33.790 1.00 95.38 1148 PHE A CA 1
ATOM 8960 C C . PHE A 1 1148 ? 11.789 -17.586 -33.418 1.00 95.38 1148 PHE A C 1
ATOM 8962 O O . PHE A 1 1148 ? 12.660 -16.974 -32.803 1.00 95.38 1148 PHE A O 1
ATOM 8969 N N . ASP A 1 1149 ? 11.950 -18.852 -33.815 1.00 91.00 1149 ASP A N 1
ATOM 8970 C CA . ASP A 1 1149 ? 13.147 -19.677 -33.575 1.00 91.00 1149 ASP A CA 1
ATOM 8971 C C . ASP A 1 1149 ? 13.521 -20.511 -34.817 1.00 91.00 1149 ASP A C 1
ATOM 8973 O O . ASP A 1 1149 ? 12.670 -20.815 -35.657 1.00 91.00 1149 ASP A O 1
ATOM 8977 N N . ASP A 1 1150 ? 14.778 -20.935 -34.950 1.00 86.19 1150 ASP A N 1
ATOM 8978 C CA . ASP A 1 1150 ? 15.257 -21.625 -36.158 1.00 86.19 1150 ASP A CA 1
ATOM 8979 C C . ASP A 1 1150 ? 14.667 -23.040 -36.318 1.00 86.19 1150 ASP A C 1
ATOM 8981 O O . ASP A 1 1150 ? 14.000 -23.334 -37.313 1.00 86.19 1150 ASP A O 1
ATOM 8985 N N . ILE A 1 1151 ? 14.853 -23.916 -35.329 1.00 84.81 1151 ILE A N 1
ATOM 8986 C CA . ILE A 1 1151 ? 14.405 -25.310 -35.328 1.00 84.81 1151 ILE A CA 1
ATOM 8987 C C . ILE A 1 1151 ? 13.764 -25.650 -33.988 1.00 84.81 1151 ILE A C 1
ATOM 8989 O O . ILE A 1 1151 ? 14.421 -25.808 -32.954 1.00 84.81 1151 ILE A O 1
ATOM 8993 N N . CYS A 1 1152 ? 12.477 -25.974 -34.023 1.00 85.44 1152 CYS A N 1
ATOM 8994 C CA . CYS A 1 1152 ? 11.809 -26.552 -32.870 1.00 85.44 1152 CYS A CA 1
ATOM 8995 C C . CYS A 1 1152 ? 12.122 -28.058 -32.756 1.00 85.44 1152 CYS A C 1
ATOM 8997 O O . CYS A 1 1152 ? 11.441 -28.919 -33.326 1.00 85.44 1152 CYS A O 1
ATOM 8999 N N . THR A 1 1153 ? 13.163 -28.380 -31.978 1.00 81.06 1153 THR A N 1
ATOM 9000 C CA . THR A 1 1153 ? 13.508 -29.757 -31.575 1.00 81.06 1153 THR A CA 1
ATOM 9001 C C . THR A 1 1153 ? 12.520 -30.279 -30.518 1.00 81.06 1153 THR A C 1
ATOM 9003 O O . THR A 1 1153 ? 11.498 -30.867 -30.864 1.00 81.06 1153 THR A O 1
ATOM 9006 N N . SER A 1 1154 ? 12.774 -30.015 -29.231 1.00 76.94 1154 SER A N 1
ATOM 9007 C CA . SER A 1 1154 ? 11.811 -30.231 -28.138 1.00 76.94 1154 SER A CA 1
ATOM 9008 C C . SER A 1 1154 ? 10.895 -29.028 -27.901 1.00 76.94 1154 SER A C 1
ATOM 9010 O O . SER A 1 1154 ? 9.848 -29.184 -27.292 1.00 76.94 1154 SER A O 1
ATOM 9012 N N . GLY A 1 1155 ? 11.285 -27.836 -28.368 1.00 82.81 1155 GLY A N 1
ATOM 9013 C CA . GLY A 1 1155 ? 10.557 -26.583 -28.133 1.00 82.81 1155 GLY A CA 1
ATOM 9014 C C . GLY A 1 1155 ? 10.810 -25.932 -26.767 1.00 82.81 1155 GLY A C 1
ATOM 9015 O O . GLY A 1 1155 ? 10.143 -24.962 -26.431 1.00 82.81 1155 GLY A O 1
ATOM 9016 N N . ASN A 1 1156 ? 11.791 -26.409 -25.992 1.00 83.75 1156 ASN A N 1
ATOM 9017 C CA . ASN A 1 1156 ? 12.086 -25.865 -24.657 1.00 83.75 1156 ASN A CA 1
ATOM 9018 C C . ASN A 1 1156 ? 12.564 -24.401 -24.676 1.00 83.75 1156 ASN A C 1
ATOM 9020 O O . ASN A 1 1156 ? 12.196 -23.647 -23.784 1.00 83.75 1156 ASN A O 1
ATOM 9024 N N . SER A 1 1157 ? 13.352 -23.991 -25.677 1.00 84.44 1157 SER A N 1
ATOM 9025 C CA . SER A 1 1157 ? 13.810 -22.596 -25.820 1.00 84.44 1157 SER A CA 1
ATOM 9026 C C . SER A 1 1157 ? 12.640 -21.650 -26.105 1.00 84.44 1157 SER A C 1
ATOM 9028 O O . SER A 1 1157 ? 12.511 -20.612 -25.465 1.00 84.44 1157 SER A O 1
ATOM 9030 N N . LEU A 1 1158 ? 11.741 -22.066 -27.001 1.00 89.75 1158 LEU A N 1
ATOM 9031 C CA . LEU A 1 1158 ? 10.487 -21.373 -27.290 1.00 89.75 1158 LEU A CA 1
ATOM 9032 C C . LEU A 1 1158 ? 9.578 -21.296 -26.050 1.00 89.75 1158 LEU A C 1
ATOM 9034 O O . LEU A 1 1158 ? 9.028 -20.241 -25.762 1.00 89.75 1158 LEU A O 1
ATOM 9038 N N . LEU A 1 1159 ? 9.448 -22.383 -25.280 1.00 89.25 1159 LEU A N 1
ATOM 9039 C CA . LEU A 1 1159 ? 8.686 -22.398 -24.023 1.00 89.25 1159 LEU A CA 1
ATOM 9040 C C . LEU A 1 1159 ? 9.255 -21.429 -22.977 1.00 89.25 1159 LEU A C 1
ATOM 9042 O O . LEU A 1 1159 ? 8.487 -20.717 -22.336 1.00 89.25 1159 LEU A O 1
ATOM 9046 N N . ALA A 1 1160 ? 10.580 -21.395 -22.825 1.00 86.69 1160 ALA A N 1
ATOM 9047 C CA . ALA A 1 1160 ? 11.273 -20.484 -21.919 1.00 86.69 1160 ALA A CA 1
ATOM 9048 C C . ALA A 1 1160 ? 11.062 -19.015 -22.327 1.00 86.69 1160 ALA A C 1
ATOM 9050 O O . ALA A 1 1160 ? 10.646 -18.207 -21.504 1.00 86.69 1160 ALA A O 1
ATOM 9051 N N . GLY A 1 1161 ? 11.257 -18.679 -23.607 1.00 89.62 1161 GLY A N 1
ATOM 9052 C CA . GLY A 1 1161 ? 11.007 -17.324 -24.109 1.00 89.62 1161 GLY A CA 1
ATOM 9053 C C . GLY A 1 1161 ? 9.539 -16.908 -23.979 1.00 89.62 1161 GLY A C 1
ATOM 9054 O O . GLY A 1 1161 ? 9.242 -15.809 -23.524 1.00 89.62 1161 GLY A O 1
ATOM 9055 N N . ALA A 1 1162 ? 8.605 -17.805 -24.304 1.00 92.12 1162 ALA A N 1
ATOM 9056 C CA . ALA A 1 1162 ? 7.177 -17.525 -24.185 1.00 92.12 1162 ALA A CA 1
ATOM 9057 C C . ALA A 1 1162 ? 6.728 -17.341 -22.732 1.00 92.12 1162 ALA A C 1
ATOM 9059 O O . ALA A 1 1162 ? 5.799 -16.582 -22.475 1.00 92.12 1162 ALA A O 1
ATOM 9060 N N . HIS A 1 1163 ? 7.354 -18.039 -21.786 1.00 88.44 1163 HIS A N 1
ATOM 9061 C CA . HIS A 1 1163 ? 7.110 -17.834 -20.364 1.00 88.44 1163 HIS A CA 1
ATOM 9062 C C . HIS A 1 1163 ? 7.503 -16.423 -19.931 1.00 88.44 1163 HIS A C 1
ATOM 9064 O O . HIS A 1 1163 ? 6.649 -15.723 -19.398 1.00 88.44 1163 HIS A O 1
ATOM 9070 N N . LEU A 1 1164 ? 8.719 -15.989 -20.272 1.00 86.94 1164 LEU A N 1
ATOM 9071 C CA . LEU A 1 1164 ? 9.226 -14.664 -19.914 1.00 86.94 1164 LEU A CA 1
ATOM 9072 C C . LEU A 1 1164 ? 8.421 -13.532 -20.555 1.00 86.94 1164 LEU A C 1
ATOM 9074 O O . LEU A 1 1164 ? 8.146 -12.535 -19.904 1.00 86.94 1164 LEU A O 1
ATOM 9078 N N . LEU A 1 1165 ? 7.980 -13.691 -21.805 1.00 85.50 1165 LEU A N 1
ATOM 9079 C CA . LEU A 1 1165 ? 7.113 -12.701 -22.459 1.00 85.50 1165 LEU A CA 1
ATOM 9080 C C . LEU A 1 1165 ? 5.737 -12.602 -21.785 1.00 85.50 1165 LEU A C 1
ATOM 9082 O O . LEU A 1 1165 ? 5.197 -11.512 -21.627 1.00 85.50 1165 LEU A O 1
ATOM 9086 N N . ARG A 1 1166 ? 5.169 -13.731 -21.342 1.00 85.81 1166 ARG A N 1
ATOM 9087 C CA . ARG A 1 1166 ? 3.904 -13.738 -20.585 1.00 85.81 1166 ARG A CA 1
ATOM 9088 C C . ARG A 1 1166 ? 4.072 -13.133 -19.193 1.00 85.81 1166 ARG A C 1
ATOM 9090 O O . ARG A 1 1166 ? 3.140 -12.513 -18.694 1.00 85.81 1166 ARG A O 1
ATOM 9097 N N . GLU A 1 1167 ? 5.229 -13.317 -18.564 1.00 80.44 1167 GLU A N 1
ATOM 9098 C CA . GLU A 1 1167 ? 5.559 -12.670 -17.288 1.00 80.44 1167 GLU A CA 1
ATOM 9099 C C . GLU A 1 1167 ? 5.802 -11.172 -17.447 1.00 80.44 1167 GLU A C 1
ATOM 9101 O O . GLU A 1 1167 ? 5.377 -10.399 -16.592 1.00 80.44 1167 GLU A O 1
ATOM 9106 N N . ALA A 1 1168 ? 6.383 -10.763 -18.576 1.00 67.81 1168 ALA A N 1
ATOM 9107 C CA . ALA A 1 1168 ? 6.526 -9.365 -18.954 1.00 67.81 1168 ALA A CA 1
ATOM 9108 C C . ALA A 1 1168 ? 5.183 -8.685 -19.264 1.00 67.81 1168 ALA A C 1
ATOM 9110 O O . ALA A 1 1168 ? 5.117 -7.465 -19.184 1.00 67.81 1168 ALA A O 1
ATOM 9111 N N . GLY A 1 1169 ? 4.127 -9.456 -19.563 1.00 52.72 1169 GLY A N 1
ATOM 9112 C CA . GLY A 1 1169 ? 2.748 -8.970 -19.680 1.00 52.72 1169 GLY A CA 1
ATOM 9113 C C . GLY A 1 1169 ? 2.033 -9.260 -21.006 1.00 52.72 1169 GLY A C 1
ATOM 9114 O O . GLY A 1 1169 ? 0.905 -8.807 -21.178 1.00 52.72 1169 GLY A O 1
ATOM 9115 N N . ALA A 1 1170 ? 2.618 -10.058 -21.910 1.00 76.38 1170 ALA A N 1
ATOM 9116 C CA . ALA A 1 1170 ? 1.948 -10.481 -23.146 1.00 76.38 1170 ALA A CA 1
ATOM 9117 C C . ALA A 1 1170 ? 0.656 -11.277 -22.858 1.00 76.38 1170 ALA A C 1
ATOM 9119 O O . ALA A 1 1170 ? 0.703 -12.283 -22.134 1.00 76.38 1170 ALA A O 1
ATOM 9120 N N . ASP A 1 1171 ? -0.475 -10.913 -23.483 1.00 77.75 1171 ASP A N 1
ATOM 9121 C CA . ASP A 1 1171 ? -1.725 -11.698 -23.393 1.00 77.75 1171 ASP A CA 1
ATOM 9122 C C . ASP A 1 1171 ? -1.532 -13.055 -24.076 1.00 77.75 1171 ASP A C 1
ATOM 9124 O O . ASP A 1 1171 ? -1.920 -14.114 -23.560 1.00 77.75 1171 ASP A O 1
ATOM 9128 N N . ARG A 1 1172 ? -0.879 -13.037 -25.245 1.00 84.56 1172 ARG A N 1
ATOM 9129 C CA . ARG A 1 1172 ? -0.709 -14.211 -26.104 1.00 84.56 1172 ARG A CA 1
ATOM 9130 C C . ARG A 1 1172 ? 0.701 -14.298 -26.643 1.00 84.56 1172 ARG A C 1
ATOM 9132 O O . ARG A 1 1172 ? 1.305 -13.322 -27.059 1.00 84.56 1172 ARG A O 1
ATOM 9139 N N . VAL A 1 1173 ? 1.201 -15.529 -26.691 1.00 94.31 1173 VAL A N 1
ATOM 9140 C CA . VAL A 1 1173 ? 2.463 -15.844 -27.357 1.00 94.31 1173 VAL A CA 1
ATOM 9141 C C . VAL A 1 1173 ? 2.248 -17.061 -28.237 1.00 94.31 1173 VAL A C 1
ATOM 9143 O O . VAL A 1 1173 ? 1.769 -18.093 -27.748 1.00 94.31 1173 VAL A O 1
ATOM 9146 N N . VAL A 1 1174 ? 2.604 -16.934 -29.513 1.00 95.75 1174 VAL A N 1
ATOM 9147 C CA . VAL A 1 1174 ? 2.540 -18.001 -30.517 1.00 95.75 1174 VAL A CA 1
ATOM 9148 C C . VAL A 1 1174 ? 3.940 -18.235 -31.068 1.00 95.75 1174 VAL A C 1
ATOM 9150 O O . VAL A 1 1174 ? 4.621 -17.297 -31.465 1.00 95.75 1174 VAL A O 1
ATOM 9153 N N . GLY A 1 1175 ? 4.393 -19.485 -31.080 1.00 95.75 1175 GLY A N 1
ATOM 9154 C CA . GLY A 1 1175 ? 5.699 -19.843 -31.617 1.00 95.75 1175 GLY A CA 1
ATOM 9155 C C . GLY A 1 1175 ? 5.688 -19.973 -33.140 1.00 95.75 1175 GLY A C 1
ATOM 9156 O O . GLY A 1 1175 ? 4.743 -20.504 -33.726 1.00 95.75 1175 GLY A O 1
ATOM 9157 N N . LEU A 1 1176 ? 6.783 -19.563 -33.766 1.00 95.56 1176 LEU A N 1
ATOM 9158 C CA . LEU A 1 1176 ? 7.046 -19.676 -35.193 1.00 95.56 1176 LEU A CA 1
ATOM 9159 C C . LEU A 1 1176 ? 8.413 -20.333 -35.397 1.00 95.56 1176 LEU A C 1
ATOM 9161 O O . LEU A 1 1176 ? 9.371 -19.986 -34.711 1.00 95.56 1176 LEU A O 1
ATOM 9165 N N . THR A 1 1177 ? 8.531 -21.285 -36.323 1.00 92.44 1177 THR A N 1
ATOM 9166 C CA . THR A 1 1177 ? 9.817 -21.938 -36.604 1.00 92.44 1177 THR A CA 1
ATOM 9167 C C . THR A 1 1177 ? 10.023 -22.295 -38.073 1.00 92.44 1177 THR A C 1
ATOM 9169 O O . THR A 1 1177 ? 9.065 -22.545 -38.809 1.00 92.44 1177 THR A O 1
ATOM 9172 N N . LEU A 1 1178 ? 11.282 -22.362 -38.518 1.00 88.12 1178 LEU A N 1
ATOM 9173 C CA . LEU A 1 1178 ? 11.606 -22.804 -39.878 1.00 88.12 1178 LEU A CA 1
ATOM 9174 C C . LEU A 1 1178 ? 11.440 -24.322 -40.042 1.00 88.12 1178 LEU A C 1
ATOM 9176 O O . LEU A 1 1178 ? 11.140 -24.784 -41.143 1.00 88.12 1178 LEU A O 1
ATOM 9180 N N . GLY A 1 1179 ? 11.564 -25.115 -38.969 1.00 86.25 1179 GLY A N 1
ATOM 9181 C CA . GLY A 1 1179 ? 11.253 -26.540 -39.063 1.00 86.25 1179 GLY A CA 1
ATOM 9182 C C . GLY A 1 1179 ? 11.164 -27.329 -37.757 1.00 86.25 1179 GLY A C 1
ATOM 9183 O O . GLY A 1 1179 ? 11.755 -26.983 -36.737 1.00 86.25 1179 GLY A O 1
ATOM 9184 N N . PHE A 1 1180 ? 10.437 -28.448 -37.808 1.00 85.69 1180 PHE A N 1
ATOM 9185 C CA . PHE A 1 1180 ? 10.318 -29.418 -36.714 1.00 85.69 1180 PHE A CA 1
ATOM 9186 C C . PHE A 1 1180 ? 11.245 -30.616 -36.911 1.00 85.69 1180 PHE A C 1
ATOM 9188 O O . PHE A 1 1180 ? 11.282 -31.208 -37.987 1.00 85.69 1180 PHE A O 1
ATOM 9195 N N . THR A 1 1181 ? 11.947 -31.048 -35.862 1.00 81.44 1181 THR A N 1
ATOM 9196 C CA . THR A 1 1181 ? 12.725 -32.301 -35.925 1.00 81.44 1181 THR A CA 1
ATOM 9197 C C . THR A 1 1181 ? 11.803 -33.531 -35.809 1.00 81.44 1181 THR A C 1
ATOM 9199 O O . THR A 1 1181 ? 10.991 -33.570 -34.884 1.00 81.44 1181 THR A O 1
ATOM 9202 N N . PRO A 1 1182 ? 11.915 -34.545 -36.694 1.00 69.31 1182 PRO A N 1
ATOM 9203 C CA . PRO A 1 1182 ? 11.184 -35.812 -36.571 1.00 69.31 1182 PRO A CA 1
ATOM 9204 C C . PRO A 1 1182 ? 11.604 -36.584 -35.309 1.00 69.31 1182 PRO A C 1
ATOM 9206 O O . PRO A 1 1182 ? 12.793 -36.653 -34.994 1.00 69.31 1182 PRO A O 1
ATOM 9209 N N . GLY A 1 1183 ? 10.653 -37.182 -34.587 1.00 67.50 1183 GLY A N 1
ATOM 9210 C CA . GLY A 1 1183 ? 10.912 -37.892 -33.326 1.00 67.50 1183 GLY A CA 1
ATOM 9211 C C . GLY A 1 1183 ? 9.652 -38.527 -32.724 1.00 67.50 1183 GLY A C 1
ATOM 9212 O O . GLY A 1 1183 ? 8.651 -38.675 -33.416 1.00 67.50 1183 GLY A O 1
ATOM 9213 N N . GLU A 1 1184 ? 9.676 -38.875 -31.429 1.00 55.84 1184 GLU A N 1
ATOM 9214 C CA . GLU A 1 1184 ? 8.521 -39.468 -30.709 1.00 55.84 1184 GLU A CA 1
ATOM 9215 C C . GLU A 1 1184 ? 7.239 -38.607 -30.812 1.00 55.84 1184 GLU A C 1
ATOM 9217 O O . GLU A 1 1184 ? 6.133 -39.143 -30.807 1.00 55.84 1184 GLU A O 1
ATOM 9222 N N . ASP A 1 1185 ? 7.384 -37.287 -30.980 1.00 56.78 1185 ASP A N 1
ATOM 9223 C CA . ASP A 1 1185 ? 6.286 -36.324 -31.136 1.00 56.78 1185 ASP A CA 1
ATOM 9224 C C . ASP A 1 1185 ? 5.765 -36.179 -32.582 1.00 56.78 1185 ASP A C 1
ATOM 9226 O O . ASP A 1 1185 ? 4.886 -35.357 -32.834 1.00 56.78 1185 ASP A O 1
ATOM 9230 N N . GLU A 1 1186 ? 6.248 -36.971 -33.549 1.00 65.69 1186 GLU A N 1
ATOM 9231 C CA . GLU A 1 1186 ? 5.780 -36.892 -34.944 1.00 65.69 1186 GLU A CA 1
ATOM 9232 C C . GLU A 1 1186 ? 4.271 -37.167 -35.074 1.00 65.69 1186 GLU A C 1
ATOM 9234 O O . GLU A 1 1186 ? 3.601 -36.548 -35.895 1.00 65.69 1186 GLU A O 1
ATOM 9239 N N . MET A 1 1187 ? 3.703 -37.998 -34.189 1.00 61.31 1187 MET A N 1
ATOM 9240 C CA . MET A 1 1187 ? 2.255 -38.249 -34.123 1.00 61.31 1187 MET A CA 1
ATOM 9241 C C . MET A 1 1187 ? 1.432 -37.064 -33.579 1.00 61.31 1187 MET A C 1
ATOM 9243 O O . MET A 1 1187 ? 0.208 -37.081 -33.689 1.00 61.31 1187 MET A O 1
ATOM 9247 N N . ARG A 1 1188 ? 2.070 -36.060 -32.959 1.00 70.75 1188 ARG A N 1
ATOM 9248 C CA . ARG A 1 1188 ? 1.409 -34.896 -32.335 1.00 70.75 1188 ARG A CA 1
ATOM 9249 C C . ARG A 1 1188 ? 1.469 -33.628 -33.187 1.00 70.75 1188 ARG A C 1
ATOM 9251 O O . ARG A 1 1188 ? 0.724 -32.689 -32.918 1.00 70.75 1188 ARG A O 1
ATOM 9258 N N . THR A 1 1189 ? 2.320 -33.598 -34.210 1.00 84.50 1189 THR A N 1
ATOM 9259 C CA . THR A 1 1189 ? 2.368 -32.504 -35.187 1.00 84.50 1189 THR A CA 1
ATOM 9260 C C . THR A 1 1189 ? 1.318 -32.734 -36.268 1.00 84.50 1189 THR A C 1
ATOM 9262 O O . THR A 1 1189 ? 1.291 -33.779 -36.915 1.00 84.50 1189 THR A O 1
ATOM 9265 N N . LYS A 1 1190 ? 0.462 -31.740 -36.489 1.00 86.69 1190 LYS A N 1
ATOM 9266 C CA . LYS A 1 1190 ? -0.574 -31.750 -37.521 1.00 86.69 1190 LYS A CA 1
ATOM 9267 C C . LYS A 1 1190 ? -0.098 -30.979 -38.747 1.00 86.69 1190 LYS A C 1
ATOM 9269 O O . LYS A 1 1190 ? 0.537 -29.934 -38.631 1.00 86.69 1190 LYS A O 1
ATOM 9274 N N . GLU A 1 1191 ? -0.428 -31.493 -39.924 1.00 88.12 1191 GLU A N 1
ATOM 9275 C CA . GLU A 1 1191 ? -0.328 -30.742 -41.172 1.00 88.12 1191 GLU A CA 1
ATOM 9276 C C . GLU A 1 1191 ? -1.627 -29.960 -41.386 1.00 88.12 1191 GLU A C 1
ATOM 9278 O O . GLU A 1 1191 ? -2.709 -30.550 -41.353 1.00 88.12 1191 GLU A O 1
ATOM 9283 N N . ILE A 1 1192 ? -1.507 -28.648 -41.587 1.00 88.69 1192 ILE A N 1
ATOM 9284 C CA . ILE A 1 1192 ? -2.622 -27.728 -41.835 1.00 88.69 1192 ILE A CA 1
ATOM 9285 C C . ILE A 1 1192 ? -3.096 -27.960 -43.266 1.00 88.69 1192 ILE A C 1
ATOM 9287 O O . ILE A 1 1192 ? -2.376 -27.661 -44.224 1.00 88.69 1192 ILE A O 1
ATOM 9291 N N . LYS A 1 1193 ? -4.289 -28.542 -43.412 1.00 80.81 1193 LYS A N 1
ATOM 9292 C CA . LYS A 1 1193 ? -4.833 -28.972 -44.709 1.00 80.81 1193 LYS A CA 1
ATOM 9293 C C . LYS A 1 1193 ? -5.601 -27.858 -45.397 1.00 80.81 1193 LYS A C 1
ATOM 9295 O O . LYS A 1 1193 ? -5.653 -27.835 -46.626 1.00 80.81 1193 LYS A O 1
ATOM 9300 N N . ASN A 1 1194 ? -6.203 -26.957 -44.628 1.00 82.44 1194 ASN A N 1
ATOM 9301 C CA . ASN A 1 1194 ? -6.887 -25.795 -45.155 1.00 82.44 1194 ASN A CA 1
ATOM 9302 C C . ASN A 1 1194 ? -5.888 -24.632 -45.293 1.00 82.44 1194 ASN A C 1
ATOM 9304 O O . ASN A 1 1194 ? -5.495 -24.021 -44.298 1.00 82.44 1194 ASN A O 1
ATOM 9308 N N . PRO A 1 1195 ? -5.489 -24.251 -46.520 1.00 76.00 1195 PRO A N 1
ATOM 9309 C CA . PRO A 1 1195 ? -4.521 -23.177 -46.721 1.00 76.00 1195 PRO A CA 1
ATOM 9310 C C . PRO A 1 1195 ? -5.038 -21.807 -46.260 1.00 76.00 1195 PRO A C 1
ATOM 9312 O O . PRO A 1 1195 ? -4.221 -20.908 -46.073 1.00 76.00 1195 PRO A O 1
ATOM 9315 N N . ASN A 1 1196 ? -6.349 -21.649 -46.053 1.00 80.31 1196 ASN A N 1
ATOM 9316 C CA . ASN A 1 1196 ? -6.981 -20.411 -45.596 1.00 80.31 1196 ASN A CA 1
ATOM 9317 C C . ASN A 1 1196 ? -7.318 -20.400 -44.099 1.00 80.31 1196 ASN A C 1
ATOM 9319 O O . ASN A 1 1196 ? -7.877 -19.409 -43.647 1.00 80.31 1196 ASN A O 1
ATOM 9323 N N . ALA A 1 1197 ? -7.016 -21.465 -43.348 1.00 82.19 1197 ALA A N 1
ATOM 9324 C CA . ALA A 1 1197 ? -7.251 -21.478 -41.906 1.00 82.19 1197 ALA A CA 1
ATOM 9325 C C . ALA A 1 1197 ? -6.302 -20.508 -41.189 1.00 82.19 1197 ALA A C 1
ATOM 9327 O O . ALA A 1 1197 ? -5.103 -20.457 -41.497 1.00 82.19 1197 ALA A O 1
ATOM 9328 N N . TYR A 1 1198 ? -6.841 -19.748 -40.240 1.00 87.81 1198 TYR A N 1
ATOM 9329 C CA . TYR A 1 1198 ? -6.079 -18.771 -39.462 1.00 87.81 1198 TYR A CA 1
ATOM 9330 C C . TYR A 1 1198 ? -5.472 -19.398 -38.205 1.00 87.81 1198 TYR A C 1
ATOM 9332 O O . TYR A 1 1198 ? -5.931 -20.445 -37.747 1.00 87.81 1198 TYR A O 1
ATOM 9340 N N . ALA A 1 1199 ? -4.444 -18.777 -37.626 1.00 86.56 1199 ALA A N 1
ATOM 9341 C CA . ALA A 1 1199 ? -3.776 -19.324 -36.450 1.00 86.56 1199 ALA A CA 1
ATOM 9342 C C . ALA A 1 1199 ? -4.749 -19.534 -35.274 1.00 86.56 1199 ALA A C 1
ATOM 9344 O O . ALA A 1 1199 ? -4.710 -20.597 -34.653 1.00 86.56 1199 ALA A O 1
ATOM 9345 N N . SER A 1 1200 ? -5.668 -18.601 -35.016 1.00 81.69 1200 SER A N 1
ATOM 9346 C CA . SER A 1 1200 ? -6.689 -18.715 -33.966 1.00 81.69 1200 SER A CA 1
ATOM 9347 C C . SER A 1 1200 ? -7.626 -19.916 -34.149 1.00 81.69 1200 SER A C 1
ATOM 9349 O O . SER A 1 1200 ? -7.908 -20.630 -33.186 1.00 81.69 1200 SER A O 1
ATOM 9351 N N . GLU A 1 1201 ? -8.060 -20.194 -35.382 1.00 84.00 1201 GLU A N 1
ATOM 9352 C CA . GLU A 1 1201 ? -8.940 -21.323 -35.720 1.00 84.00 1201 GLU A CA 1
ATOM 9353 C C . GLU A 1 1201 ? -8.214 -22.662 -35.533 1.00 84.00 1201 GLU A C 1
ATOM 9355 O O . GLU A 1 1201 ? -8.768 -23.608 -34.967 1.00 84.00 1201 GLU A O 1
ATOM 9360 N N . ILE A 1 1202 ? -6.942 -22.713 -35.934 1.00 86.69 1202 ILE A N 1
ATOM 9361 C CA . ILE A 1 1202 ? -6.078 -23.893 -35.806 1.00 86.69 1202 ILE A CA 1
ATOM 9362 C C . ILE A 1 1202 ? -5.799 -24.195 -34.331 1.00 86.69 1202 ILE A C 1
ATOM 9364 O O . ILE A 1 1202 ? -5.912 -25.343 -33.897 1.00 86.69 1202 ILE A O 1
ATOM 9368 N N . ILE A 1 1203 ? -5.479 -23.163 -33.544 1.00 86.75 1203 ILE A N 1
ATOM 9369 C CA . ILE A 1 1203 ? -5.234 -23.279 -32.100 1.00 86.75 1203 ILE A CA 1
ATOM 9370 C C . ILE A 1 1203 ? -6.502 -23.727 -31.364 1.00 86.75 1203 ILE A C 1
ATOM 9372 O O . ILE A 1 1203 ? -6.420 -24.558 -30.461 1.00 86.75 1203 ILE A O 1
ATOM 9376 N N . ALA A 1 1204 ? -7.673 -23.224 -31.762 1.00 76.50 1204 ALA A N 1
ATOM 9377 C CA . ALA A 1 1204 ? -8.960 -23.615 -31.188 1.00 76.50 1204 ALA A CA 1
ATOM 9378 C C . ALA A 1 1204 ? -9.435 -25.016 -31.627 1.00 76.50 1204 ALA A C 1
ATOM 9380 O O . ALA A 1 1204 ? -10.425 -25.519 -31.095 1.00 76.50 1204 ALA A O 1
ATOM 9381 N N . GLY A 1 1205 ? -8.751 -25.657 -32.583 1.00 76.19 1205 GLY A N 1
ATOM 9382 C CA . GLY A 1 1205 ? -9.138 -26.962 -33.123 1.00 76.19 1205 GLY A CA 1
ATOM 9383 C C . GLY A 1 1205 ? -10.397 -26.921 -33.995 1.00 76.19 1205 GLY A C 1
ATOM 9384 O O . GLY A 1 1205 ? -11.121 -27.913 -34.053 1.00 76.19 1205 GLY A O 1
ATOM 9385 N N . LEU A 1 1206 ? -10.669 -25.779 -34.634 1.00 66.44 1206 LEU A N 1
ATOM 9386 C CA . LEU A 1 1206 ? -11.821 -25.552 -35.515 1.00 66.44 1206 LEU A CA 1
ATOM 9387 C C . LEU A 1 1206 ? -11.539 -25.906 -36.992 1.00 66.44 1206 LEU A C 1
ATOM 9389 O O . LEU A 1 1206 ? -12.450 -25.808 -37.815 1.00 66.44 1206 LEU A O 1
ATOM 9393 N N . GLU A 1 1207 ? -10.301 -26.305 -37.314 1.00 58.34 1207 GLU A N 1
ATOM 9394 C CA . GLU A 1 1207 ? -9.847 -26.772 -38.639 1.00 58.34 1207 GLU A CA 1
ATOM 9395 C C . GLU A 1 1207 ? -9.983 -28.291 -38.835 1.00 58.34 1207 GLU A C 1
ATOM 9397 O O . GLU A 1 1207 ? -9.547 -29.062 -37.942 1.00 58.34 1207 GLU A O 1
#

Radius of gyration: 42.53 Å; chains: 1; bounding box: 107×97×136 Å

Foldseek 3Di:
DKAKEWEAEQLQQQDCFLVHNVVSVLSLQLVLVSLVCCVVVVGLEYEYAEDPHDALDRDPVSLLSLQVSLVVCVVSVYAYEYAYEPRCPSCVVPSVVVCVVVRSHDYQAQDFDDRPNATEHEDHNPRPLVPQAADPDDDDDQYEYGHAADDDQVSVCVSPVHHHQEYEYHPDQAWDFDDDPNYTYTYHHHSAARDDLCLQPDCVCVDRRVDFGWMWMWIDDRVDTDIDTDTGPYAAEHEEEDEDDQQDEPVNLVVRVVVDQAERHAYEYEYEEADHPRYDDQVNSQVVSVVRHVHYHYDYHHVVPDPDDDDDDDDDDDDDDDDYDDDDDDDDDDDPPDQFLADAPVLLVQLDDDPPDFGFNQVVVVSLVVLLVLLCVLCVPPPVVVQKPQQDPPRPLDWDDPPSRRDQKIKRWIGGPVCVVVVDRLQAKIQMWMAHPQPPPFPLRARIFQAIWRGLPHPPVLLVLLLVLLQVCLVVVQVLLVVPQQWWKHANPDIHSGDDSVRSNVCSSRPSSIIGGGGPDDPVVSNVDNHPSLVNNVRCLSCVVVSCSSNVHDDDPPNPPCPVSNVVSVVPDDDDDDDDDDDDDDDDDDDDPPDDQLDLVNLQVVAPQDHSVRLVVQLVVVVVVPDDSSRSSVLSSVLRVCQQVLAWLNQQPLQDSNNQVLCVVVVNTGLVSLLPDDLVSQCPRPPADSVSSVRSNVSSVVVVGDHRPPPPDDDDDDDDDDDDDDYDDYDDDDDYDDDDDDDDDDDDDDDDDDDDDALVPFDWFDDPNDIDTAFDLLLVLQQLVLLLVLLVQQCPFPPDPDDCPPCLFLSNLLSVLSCCQQPNDSVVPQHHSQNCCVQPDPDHSLRVCVGQHDSVGRQDHDHFDKAFDDPVSQVCCVVRHPDDPSRSRIFTAAPPDDDTADSGDGALVSSLVNLLRQQRHASNTDGSVFDDDAPHGDPSLVVSCVVPVPPDYPRRDPSVVSDDPDPPDPDPQDDDLVVLADPDPVSLVVCCVLFVDLWKKWFWQQADPQFPLHDIAIEIELEACDPPGPLNVLLVCLVVVHPDQSLVVCLSSLSNCCVQAAQPDPDHAAEEEELAAQAFQDRSVSQLVSRCSSQPSHNHTYDHQKTFHHHHDHPVVDDPVRLSVCRRCVPVTMATSAQDAQHAYEYEYEEPESCSSVSSVQVRNVVSPHVHYHYYYHHYYDDPCPVRMDIDPDSNDYNVCVVVVVD

pLDDT: mean 75.81, std 19.34, range [20.69, 98.62]

Sequence (1207 aa):
MTTRLLHTTDTFLDRKNMGRKSRLKDYLAAFKQAIAHALRKNVDGVIHTGDLFWTRAPTEEVVEGCKKPLRRLAKAGIPFWLVYGDRDDKLATGLLNEFREEGLLRRLTPEWHTIGDVSVHGIDATTDLRSSGHPEVKPPRPRIACAHEEVAVSTLNRVLGSEVDALLLGDQEGSVDRTESGCRILSPGSPERMIGKWTTETGAETSAWSQPRHVNIYTISEQSISVESSEIDARDYEGIEIRADAQTTMQDVKRKLDQFDLKNKAVLLILRGENGPSNPSRDAIQDELSARAEIARVYDRRDDVDASDGTSGGSDATTGAPLDADGGTNSTPAGITVKSVEITRDDINKLDVADGTSPDSSHLAVKFDRLKAQIENLFRDISWFESFNWSGDPGSPYIGPPNSDESDYLWLGMYHDLYRSLGTQASALQFEFGIDMDSNRGFFDRSIICGLYLGPWVKESVAEDIADHLWAHHANVASFLTTQSDYILVTGDKTWQTLTPDIVTRRADHLSQGFALTLDLSLEDLYACDDLVELVGQAILEVLPLYYKLAGVDRPNQIQSMEPIREDLRVHEDPTHDAEGRSTLQPTAVDADVNVEATVESIETHSSILDSDDIERSLNNLVERGASRDEALRYVRRYALEMERGDGLYAINGLGPVAGYALAQAGITTPEELASTSLDDVKAIDGLLEDHAQRILENARDGDLTPAATEANAGSSAAMADTASESNVDVAPESTGGEPRKVRESRVRSADTSRSRTTDDLPVATHDGQEVPANQLSECYEAIRSVRKVLSTVMQLPGTAIDPDDLTDPCVQYYVLLEACISGHSELDLSGYGQQHRDRLSFRIDDYRHAFGDGDWVTKYHTIDVAPYREETQNWLEEKTYLEDTQRFVRPIPPGIEQPLPESVGSVEDLRYALEVLIRFPAYPPLPTENGATDRTIPVETLYTSLFGQVDGAQLIDVETLSGPDRASREPITGPVADATPTSKADAESVLLDYGKLTHLYKQVEPPTQSPVRRPLPVFGLDWYRSASGSFDALRDLAKHGKDDPVSIFRPRLRDMVYRRFLRDRWEYDYITVVPGHEAGSLSPQLVELAQDSVLETSTLYSPLLERTETTERQREKSREGRKEVARNPEATLRARASLDGETVILFDDICTSGNSLLAGAHLLREAGADRVVGLTLGFTPGEDEMRTKEIKNPNAYASEIIAGLE

Organism: NCBI:txid308853

InterPro domains:
  IPR000836 Phosphoribosyltransferase domain [PF00156] (1120-1173)
  IPR000836 Phosphoribosyltransferase domain [cd06223] (1116-1178)
  IPR010995 DNA repair Rad51/transcription factor NusA, alpha-helical [SSF47794] (646-702)
  IPR029052 Metallo-dependent phosphatase-like [G3DSA:3.60.21.10] (3-235)
  IPR029052 Metallo-dependent phosphatase-like [SSF56300] (4-274)
  IPR029057 Phosphoribosyltransferase-like [G3DSA:3.40.50.2020] (1098-1200)
  IPR029057 Phosphoribosyltransferase-like [SSF53271] (1123-1188)
  IPR050535 DNA Repair and Maintenance Complex Component [PTHR30337] (2-303)
  IPR060101 SAM-like helix-hairpin-helix tandem [PF14520] (651-702)

Secondary structure (DSSP, 8-state):
--EEEEEE----TT--GGG-HHHHHHHHHHHHHHHHHHHHHT-SEEEEES-S-SSSS--HHHHHHHHHHHHHHHHTT--EEEE--TTTGGGTTTHHHHHHHTTS-EE--SS-EEETTEEEEEE-TT--TTTSPPPSSPPPSSEEEEESS---HHHHHHHTTS--SEEEE-S-SS-EEEEETTEEEEE---SS----GGGGSTTGGGSGGGSPEEEEEEEEETTEEEEEEEEE-PPPEEEEEEEE-TT--HHHHHHHHTTS--TT-EEEEEEEE---TTSPPHHHHHHHHHTTSSEEEEEEEETS---------------------------------PPP----HHHHTTT---TTS----HHHHHHHHHHHHHHHHHSTT-GGGGGEE---TT-SSEEESTTGGG-SEEEEEEEEGGGGGGSSGGGSEEEEEEEESS--SSSTT-SEEEEEEE-TT--HHHHHHHHHHHHHTHHHHHHHHHH-TTEEEEETTEEES---HHHHHHHHHHHHT-EEEEE---HHHHHT-S-HHHHHHHHHHHHHHHHHHHTT-PPPTTTT--HHHHHHHHTTS---------------------SS---HHHHHHT-SS--HHHHHHHHHHHHTTT--HHHHHHHHHHHHHHHHHT-SGGGBTT--HHHHHHHHHTT--SHHHHHHS-HHHHHTSTT--HHHHHHHHHHHHHT-BPPTTSSTT---------------------------------------------GGGS-EEEETTEEEE--HHHHHHHHHHHHHHHHHHHHTSTT-S--TT-TTSHHHHHHHHHHHHHH-BGGGTB--HHHHHHHH-SS-HHHHHHHHBSSSSB---SSSEEEEPPHHHHHHHHHHS--S-GGG-EEEE-TT-SPPPPS---SHHHHHHHHHHHTTSBSSPPPTT--S----B--HHHHHHHHHTT---TT---GGGG--S-SS------SHHHHTS--SHHHHHHHHHHHS----EEEEEPPPTT-S--S-EEEEEEEE--TTSHHHHHHHHHTTT-SS--HHHHHHHHHHHHIIIIITSSS---EEEEPP-SSTT---HHHHHHHHHHTTTSSSEE---EEE-S----TTTS-TTHHHHHHH-STTTEEESS--SS-EEEEEEEEESS-HHHHHHHHHHHHHT-SEEEEEEEEEPPSGGGGGPEE---TT--HHHHHTT--